Protein 8TN3 (pdb70)

Secondary structure (DSSP, 8-state):
--S--TT-SBTTBS--PPTT-EE-SS-PPPGGGS-HHHHHHHHHHHHHHHGGGGTSPB-TT--HHHHHHHHHHHHHHHTS---GGGEEEES-HHHHHHHHHHHS--TT-EEEEESB--HHHHHHHHHTT-EEEEE-EETTEE-HHHHHHHHHHHHHHT--EEEEEE--SS-TTT-----HHHHHHHHHHHHHHT-EEEEE-TTTT-BSSTT--PPPPHHHHTTTTTEEEEEESTTTT-GGG--EEEE--HHHHHHHHTSHHHHHH-STTHHHHHHHHHHHHTTHHHHHHHHHHHHHHHHHHHHHHHTHHHHTTT-EEPPPSBSSEEEEEEESS--HHHHHHHHHHHTEE-EEGGGTB--SSEEEEEE-SSS-HHHHHHHHHHHHHHH-/-----TT-SBTTBS--PPTT-EE-SS-PPPGGGS-HHHHHHHHHHHHHHHGGGGTSPB-TT--HHHHHHHHHHHHHHHTS---GGGEEEES-HHHHHHHHHHHS--TT-EEEEESB--HHHHHHHHHTT-EEEEE-EETTEE-HHHHHHHHHHHHHTT--EEEEEE--SS-TTT-----HHHHHHHHHHHHHHT-EEEEE-TTTT-B-STT--PPPPHHHHTTTTTEEEEEESTTTT-GGG--EEEE--HHHHHHHHTSHHHHHH-STTHHHHHHHHHHHHHTHHHHHHHHHHHHHHHHHHHHHHHHHHHS-TT-EE---SBSSEEEEE--TT--HHHHHHHHHHTTEE-EEGGGTB--SS-EEEEE-SSS-HHHHHHHHHHHHHHH-

Organism: Streptomyces hygroscopicus (NCBI:txid1912)

Foldseek 3Di:
DVLDCPVVDPPRDDDDDPPLFAEQADLAFASVLFPVVLLVVLLVVLCVVCPVQLVDFAALQAHQLLLQLVQVVLCVQAVFHGHSLQKGKFLFVLVVLLCLLPPLHAAQAEEEEAQFADLVSVVSNVVRNYHYDHFYADLQGGDLVRVLVVLVVCVVVVRHHSAYEDAQALTVFALGHHAPVRLVSNLVSCVVSVHAYEYEHAWQLWQLPVVDHGHRDSCRVNVLRRYKYWYGCCSQNRVVLSITMIGHPSVVSVVSSPPPVSVVRPRNRRNSSSSVSVCSVVCVSVVSSVVLSNQQNLLLCLLVVLLVVVCVVQWDWDRHRTGWKTKIARAPPDDQVLLCVLLVVLSYDWAWSVSGRDDRHTMTIGTSRHDGSVSSSSSSVSSVVSVD/DVLDCPPVDPPPDDDDDDPLFAEQADLAFASVLFPPVLLVVLLVVLCVVCPVVLVDFAALQAHQLLLQLVQVVLCVQQVFHGHSLQKGKFLAVLVVLLLCLPPLHAAQAEEEEAQFADLVSVVSNVVRNYHYDHFYADLQGGDLVRVLVVLVVCVVVVHHHSAYEEAQALTVFALGHHAPVRLVSNLVSCVVSVHAYEYEHAWQLWQLPPPDHGHRDSCRVNVLRRYKYWYACCSQNRSVLSMTMIGHPSVVSVVSSVPPVSVVRNRNRRNSSSSVSVCSVVVVSVVSSVVLSNQQNLLLCLLCVLLVVQPDPQWDWDRRRTGWKTKIANADPDAQVLLCVLLVVLSYDWAWSVSGRDDRGTMTITTSRHDGSVSSSSSSVSSSVSVD

Solvent-accessible surface area: 26898 Å² total; per-residue (Å²): 122,24,27,23,76,174,48,33,96,97,13,0,3,37,74,59,18,91,109,71,48,24,12,1,3,21,10,24,5,17,16,67,23,3,18,0,128,53,0,65,30,2,1,54,86,1,0,37,77,12,0,0,0,0,0,3,25,1,41,26,13,0,0,50,21,0,26,61,88,2,1,62,59,7,27,85,65,12,64,67,116,16,67,39,47,19,0,1,1,2,3,0,14,10,10,0,0,8,2,0,1,30,42,43,12,44,75,24,23,13,0,2,2,2,48,14,3,42,18,44,0,12,90,0,0,129,63,12,64,7,154,45,89,82,4,37,27,63,39,28,0,0,55,18,105,8,0,32,135,6,8,75,68,7,77,200,80,67,40,133,20,7,0,0,2,1,9,0,2,3,1,7,0,21,4,23,23,0,61,77,70,33,1,113,85,0,21,107,11,3,72,154,58,90,8,6,2,0,0,6,3,20,17,25,33,0,10,3,62,116,128,50,100,24,36,32,2,0,0,9,24,11,39,11,164,109,3,0,12,0,2,8,0,5,19,2,0,1,3,1,0,8,1,0,15,0,0,0,47,159,105,17,2,33,127,8,14,78,17,0,3,0,29,6,2,0,0,8,1,0,1,0,0,0,0,0,1,6,9,17,56,64,23,14,1,56,145,26,1,86,51,2,59,62,64,0,97,48,19,21,66,14,0,29,46,38,0,150,61,18,43,96,103,53,15,92,26,150,72,4,74,1,1,1,6,0,14,3,39,19,26,151,72,38,74,40,137,113,18,30,61,0,3,73,162,10,20,6,61,12,0,14,0,70,115,1,17,78,38,180,36,7,1,4,9,0,0,0,0,28,14,47,40,71,72,0,82,66,0,0,147,74,0,18,95,19,38,116,127,27,15,25,77,170,45,34,97,100,12,0,3,37,77,57,16,92,110,70,50,25,12,0,3,22,8,22,5,18,16,67,24,3,16,0,138,54,0,62,31,2,1,58,79,2,1,38,85,22,0,0,0,0,0,3,25,1,42,28,14,0,0,49,22,0,25,62,95,2,1,62,65,7,25,84,68,12,62,66,115,16,68,37,46,20,0,2,1,1,4,0,14,9,13,0,0,7,1,0,1,30,40,29,12,46,72,24,20,10,0,2,3,2,33,13,2,39,20,44,0,13,88,0,0,125,66,12,65,8,157,46,84,79,4,40,28,61,40,28,0,0,55,18,104,9,0,34,137,6,10,76,86,6,74,225,79,70,37,138,18,10,0,0,2,1,11,0,4,5,0,7,0,23,4,24,21,0,59,76,71,34,0,116,85,0,21,102,12,4,72,158,62,91,9,7,1,0,0,8,4,21,20,26,33,0,14,3,54,89,160,121,101,26,36,32,2,0,0,9,24,12,38,12,164,111,2,0,13,0,2,8,1,7,18,3,0,1,4,0,0,8,1,0,16,0,0,0,50,157,120,18,2,33,132,6,14,78,20,0,3,0,28,5,2,0,0,7,1,0,1,0,0,0,0,0,3,7,9,14,54,62,21,16,1,58,151,26,1,89,53,1,59,62,66,0,107,47,18,24,63,13,0,8,39,13,0,146,88,63,31,107,148,37,29,94,30,146,55,4,59,1,1,1,7,0,16,2,74,10,12,143,72,38,69,40,138,114,17,31,62,0,3,73,162,11,22,6,59,14,0,14,0,71,116,0,16,76,32,122,44,6,2,4,9,0,0,0,0,27,13,46,42,73,63,0,70,63,0,0,112,91,0,23,97,18,52,121

Nearest PDB structures (foldseek):
  8tn2-assembly1_A  TM=1.000E+00  e=2.455E-76  Streptomyces hygroscopicus
  2zc0-assembly1_A  TM=8.767E-01  e=8.017E-29  Thermococcus litoralis
  4je5-assembly2_D  TM=8.764E-01  e=9.477E-23  Saccharomyces cerevisiae S288C
  4je5-assembly2_C  TM=8.630E-01  e=1.928E-22  Saccharomyces cerevisiae S288C
  4je5-assembly1_A  TM=8.689E-01  e=8.425E-22  Saccharomyces cerevisiae S288C

InterPro domains:
  IPR004839 Aminotransferase, class I/classII, large domain [PF00155] (68-398)
  IPR015421 Pyridoxal phosphate-dependent transferase, major domain [G3DSA:3.40.640.10] (71-299)
  IPR015422 Pyridoxal phosphate-dependent transferase, small domain [G3DSA:3.90.1150.10] (32-399)
  IPR015424 Pyridoxal phosphate-dependent transferase [SSF53383] (27-402)
  IPR031021 Enduracididine biosynthesis enzyme MppQ [TIGR04461] (23-413)

Structure (mmCIF, N/CA/C/O backbone):
data_8TN3
#
_entry.id   8TN3
#
_cell.length_a   47.766
_cell.length_b   94.071
_cell.length_c   84.287
_cell.angle_alpha   90.00
_cell.angle_beta   95.113
_cell.angle_gamma   90.00
#
_symmetry.space_group_name_H-M   'P 1 21 1'
#
loop_
_entity.id
_entity.type
_entity.pdbx_description
1 polymer 'PLP-dependent aminotransferase MppQ'
2 non-polymer "4'-DEOXY-4'-AMINOPYRIDOXAL-5'-PHOSPHATE"
3 water water
#
loop_
_atom_site.group_PDB
_atom_site.id
_atom_site.type_symbol
_atom_site.label_atom_id
_atom_site.label_alt_id
_atom_site.label_comp_id
_atom_site.label_asym_id
_atom_site.label_entity_id
_atom_site.label_seq_id
_atom_site.pdbx_PDB_ins_code
_atom_site.Cartn_x
_atom_site.Cartn_y
_atom_site.Cartn_z
_atom_site.occupancy
_atom_site.B_iso_or_equiv
_atom_site.auth_seq_id
_atom_site.auth_comp_id
_atom_site.auth_asym_id
_atom_site.auth_atom_id
_atom_site.pdbx_PDB_model_num
ATOM 1 N N . SER A 1 16 ? 17.296 21.962 44.313 1.00 51.70 16 SER A N 1
ATOM 2 C CA . SER A 1 16 ? 18.595 22.070 44.975 1.00 38.95 16 SER A CA 1
ATOM 3 C C . SER A 1 16 ? 18.734 20.953 45.993 1.00 32.66 16 SER A C 1
ATOM 4 O O . SER A 1 16 ? 19.857 20.626 46.433 1.00 34.58 16 SER A O 1
ATOM 11 N N . LEU A 1 17 ? 17.611 20.339 46.375 1.00 28.58 17 LEU A N 1
ATOM 12 C CA . LEU A 1 17 ? 17.723 19.288 47.366 1.00 18.43 17 LEU A CA 1
ATOM 13 C C . LEU A 1 17 ? 18.018 17.928 46.764 1.00 14.24 17 LEU A C 1
ATOM 14 O O . LEU A 1 17 ? 18.331 17.017 47.527 1.00 17.92 17 LEU A O 1
ATOM 30 N N . SER A 1 18 ? 17.968 17.769 45.440 1.00 12.31 18 SER A N 1
ATOM 31 C CA . SER A 1 18 ? 18.285 16.468 44.842 1.00 11.93 18 SER A CA 1
ATOM 32 C C . SER A 1 18 ? 19.757 16.382 44.457 1.00 12.20 18 SER A C 1
ATOM 33 O O . SER A 1 18 ? 20.119 15.947 43.365 1.00 13.98 18 SER A O 1
ATOM 41 N N . HIS A 1 19 ? 20.609 16.825 45.373 1.00 12.70 19 HIS A N 1
ATOM 42 C CA . HIS A 1 19 ? 22.041 16.846 45.140 1.00 12.79 19 HIS A CA 1
ATOM 43 C C . HIS A 1 19 ? 22.641 15.464 45.379 1.00 12.43 19 HIS A C 1
ATOM 44 O O . HIS A 1 19 ? 22.005 14.574 45.960 1.00 12.54 19 HIS A O 1
ATOM 57 N N . THR A 1 20 ? 23.890 15.301 44.917 1.00 14.30 20 THR A N 1
ATOM 58 C CA . THR A 1 20 ? 24.592 14.022 44.981 1.00 13.07 20 THR A CA 1
ATOM 59 C C . THR A 1 20 ? 25.792 14.058 45.908 1.00 15.33 20 THR A C 1
ATOM 60 O O . THR A 1 20 ? 26.673 13.206 45.785 1.00 13.03 20 THR A O 1
ATOM 71 N N . ARG A 1 21 ? 25.848 15.013 46.836 1.00 13.04 21 ARG A N 1
ATOM 72 C CA . ARG A 1 21 ? 27.019 15.110 47.698 1.00 14.59 21 ARG A CA 1
ATOM 73 C C . ARG A 1 21 ? 27.149 13.930 48.657 1.00 13.02 21 ARG A C 1
ATOM 74 O O . ARG A 1 21 ? 28.240 13.747 49.226 1.00 15.91 21 ARG A O 1
ATOM 95 N N . GLN A 1 22 ? 26.089 13.134 48.844 1.00 12.48 22 GLN A N 1
ATOM 96 C CA . GLN A 1 22 ? 26.164 11.935 49.683 1.00 12.59 22 GLN A CA 1
ATOM 97 C C . GLN A 1 22 ? 25.867 10.683 48.877 1.00 11.82 22 GLN A C 1
ATOM 98 O O . GLN A 1 22 ? 25.591 9.612 49.457 1.00 11.51 22 GLN A O 1
ATOM 112 N N . TRP A 1 23 ? 25.940 10.789 47.543 1.00 11.89 23 TRP A N 1
ATOM 113 C CA . TRP A 1 23 ? 25.673 9.665 46.656 1.00 11.59 23 TRP A CA 1
ATOM 114 C C . TRP A 1 23 ? 26.976 8.897 46.527 1.00 11.83 23 TRP A C 1
ATOM 115 O O . TRP A 1 23 ? 27.724 9.036 45.552 1.00 13.93 23 TRP A O 1
ATOM 136 N N . ARG A 1 24 ? 27.272 8.123 47.563 1.00 11.75 24 ARG A N 1
ATOM 137 C CA . ARG A 1 24 ? 28.594 7.549 47.742 1.00 12.14 24 ARG A CA 1
ATOM 138 C C . ARG A 1 24 ? 28.477 6.153 48.320 1.00 12.37 24 ARG A C 1
ATOM 139 O O . ARG A 1 24 ? 27.486 5.817 48.972 1.00 11.46 24 ARG A O 1
ATOM 160 N N . PRO A 1 25 ? 29.498 5.335 48.147 1.00 13.63 25 PRO A N 1
ATOM 161 C CA . PRO A 1 25 ? 29.482 4.006 48.762 1.00 13.26 25 PRO A CA 1
ATOM 162 C C . PRO A 1 25 ? 29.326 4.101 50.270 1.00 13.46 25 PRO A C 1
ATOM 163 O O . PRO A 1 25 ? 29.877 4.990 50.936 1.00 16.78 25 PRO A O 1
ATOM 174 N N . GLY A 1 26 ? 28.578 3.159 50.810 1.00 13.41 26 GLY A N 1
ATOM 175 C CA . GLY A 1 26 ? 28.258 3.165 52.202 1.00 13.72 26 GLY A CA 1
ATOM 176 C C . GLY A 1 26 ? 27.015 3.946 52.545 1.00 14.12 26 GLY A C 1
ATOM 177 O O . GLY A 1 26 ? 26.459 3.764 53.630 1.00 14.02 26 GLY A O 1
ATOM 181 N N . VAL A 1 27 ? 26.534 4.785 51.635 1.00 11.11 27 VAL A N 1
ATOM 182 C CA . VAL A 1 27 ? 25.249 5.460 51.806 1.00 10.81 27 VAL A CA 1
ATOM 183 C C . VAL A 1 27 ? 24.214 4.888 50.860 1.00 10.43 27 VAL A C 1
ATOM 184 O O . VAL A 1 27 ? 23.191 4.378 51.300 1.00 10.13 27 VAL A O 1
ATOM 197 N N . VAL A 1 28 ? 24.466 4.962 49.552 1.00 10.47 28 VAL A N 1
ATOM 198 C CA . VAL A 1 28 ? 23.586 4.348 48.577 1.00 10.15 28 VAL A CA 1
ATOM 199 C C . VAL A 1 28 ? 24.057 2.933 48.263 1.00 10.13 28 VAL A C 1
ATOM 200 O O . VAL A 1 28 ? 25.147 2.504 48.661 1.00 11.84 28 VAL A O 1
ATOM 213 N N . GLN A 1 29 ? 23.213 2.196 47.567 1.00 9.85 29 GLN A N 1
ATOM 214 C CA . GLN A 1 29 ? 23.438 0.768 47.399 1.00 10.90 29 GLN A CA 1
ATOM 215 C C . GLN A 1 29 ? 24.709 0.463 46.616 1.00 16.08 29 GLN A C 1
ATOM 216 O O . GLN A 1 29 ? 25.486 -0.437 46.991 1.00 13.93 29 GLN A O 1
ATOM 230 N N . GLU A 1 30 ? 24.937 1.193 45.526 1.00 10.90 30 GLU A N 1
ATOM 231 C CA . GLU A 1 30 ? 26.054 0.935 44.636 1.00 10.90 30 GLU A CA 1
ATOM 232 C C . GLU A 1 30 ? 26.327 2.180 43.818 1.00 14.23 30 GLU A C 1
ATOM 233 O O . GLU A 1 30 ? 25.399 2.876 43.418 1.00 16.37 30 GLU A O 1
ATOM 245 N N . VAL A 1 31 ? 27.596 2.442 43.582 1.00 12.42 31 VAL A N 1
ATOM 246 C CA . VAL A 1 31 ? 28.042 3.506 42.695 1.00 12.85 31 VAL A CA 1
ATOM 247 C C . VAL A 1 31 ? 29.065 2.927 41.721 1.00 15.18 31 VAL A C 1
ATOM 248 O O . VAL A 1 31 ? 30.031 2.283 42.140 1.00 16.25 31 VAL A O 1
ATOM 261 N N . ALA A 1 32 ? 28.855 3.151 40.420 1.00 14.23 32 ALA A N 1
ATOM 262 C CA . ALA A 1 32 ? 29.778 2.603 39.418 1.00 14.78 32 ALA A CA 1
ATOM 263 C C . ALA A 1 32 ? 31.194 3.155 39.578 1.00 20.82 32 ALA A C 1
ATOM 264 O O . ALA A 1 32 ? 31.389 4.219 40.164 1.00 19.10 32 ALA A O 1
ATOM 271 N N . PRO A 1 33 ? 32.196 2.462 39.020 1.00 17.84 33 PRO A N 1
ATOM 272 C CA . PRO A 1 33 ? 33.566 2.981 39.066 1.00 17.93 33 PRO A CA 1
ATOM 273 C C . PRO A 1 33 ? 33.645 4.346 38.402 1.00 18.20 33 PRO A C 1
ATOM 274 O O . PRO A 1 33 ? 32.879 4.664 37.478 1.00 22.03 33 PRO A O 1
ATOM 285 N N . ALA A 1 34 ? 34.585 5.148 38.869 1.00 19.88 34 ALA A N 1
ATOM 286 C CA . ALA A 1 34 ? 34.715 6.502 38.353 1.00 23.38 34 ALA A CA 1
ATOM 287 C C . ALA A 1 34 ? 34.980 6.465 36.857 1.00 34.63 34 ALA A C 1
ATOM 288 O O . ALA A 1 34 ? 35.745 5.623 36.361 1.00 23.35 34 ALA A O 1
ATOM 295 N N . GLY A 1 35 ? 34.345 7.398 36.138 1.00 23.62 35 GLY A N 1
ATOM 296 C CA . GLY A 1 35 ? 34.496 7.496 34.697 1.00 20.61 35 GLY A CA 1
ATOM 297 C C . GLY A 1 35 ? 33.587 6.607 33.860 1.00 31.71 35 GLY A C 1
ATOM 298 O O . GLY A 1 35 ? 33.670 6.649 32.624 1.00 32.65 35 GLY A O 1
ATOM 302 N N . VAL A 1 36 ? 32.761 5.779 34.473 1.00 22.70 36 VAL A N 1
ATOM 303 C CA . VAL A 1 36 ? 31.845 4.911 33.738 1.00 20.13 36 VAL A CA 1
ATOM 304 C C . VAL A 1 36 ? 30.503 5.620 33.573 1.00 22.91 36 VAL A C 1
ATOM 305 O O . VAL A 1 36 ? 29.910 6.059 34.569 1.00 26.29 36 VAL A O 1
ATOM 318 N N . LEU A 1 37 ? 30.004 5.720 32.321 1.00 17.08 37 LEU A N 1
ATOM 319 C CA . LEU A 1 37 ? 28.627 6.150 32.076 1.00 16.30 37 LEU A CA 1
ATOM 320 C C . LEU A 1 37 ? 27.716 4.972 32.379 1.00 12.93 37 LEU A C 1
ATOM 321 O O . LEU A 1 37 ? 27.797 3.945 31.700 1.00 14.49 37 LEU A O 1
ATOM 337 N N . ASP A 1 38 ? 26.842 5.116 33.369 1.00 14.28 38 ASP A N 1
ATOM 338 C CA . ASP A 1 38 ? 26.183 3.969 33.979 1.00 11.97 38 ASP A CA 1
ATOM 339 C C . ASP A 1 38 ? 24.769 3.809 33.446 1.00 12.04 38 ASP A C 1
ATOM 340 O O . ASP A 1 38 ? 23.826 4.412 33.966 1.00 13.48 38 ASP A O 1
ATOM 349 N N . LEU A 1 39 ? 24.629 2.924 32.459 1.00 11.60 39 LEU A N 1
ATOM 350 C CA . LEU A 1 39 ? 23.337 2.494 31.957 1.00 11.26 39 LEU A CA 1
ATOM 351 C C . LEU A 1 39 ? 22.946 1.114 32.487 1.00 12.54 39 LEU A C 1
ATOM 352 O O . LEU A 1 39 ? 22.102 0.432 31.888 1.00 11.75 39 LEU A O 1
ATOM 368 N N . GLY A 1 40 ? 23.517 0.698 33.617 1.00 11.82 40 GLY A N 1
ATOM 369 C CA . GLY A 1 40 ? 23.236 -0.597 34.182 1.00 10.70 40 GLY A CA 1
ATOM 370 C C . GLY A 1 40 ? 21.958 -0.671 34.989 1.00 10.41 40 GLY A C 1
ATOM 371 O O . GLY A 1 40 ? 20.931 -1.197 34.541 1.00 13.50 40 GLY A O 1
ATOM 375 N N . PRO A 1 41 ? 21.999 -0.156 36.212 1.00 11.48 41 PRO A N 1
ATOM 376 C CA . PRO A 1 41 ? 20.861 -0.303 37.115 1.00 12.96 41 PRO A CA 1
ATOM 377 C C . PRO A 1 41 ? 19.687 0.572 36.717 1.00 11.57 41 PRO A C 1
ATOM 378 O O . PRO A 1 41 ? 19.839 1.704 36.241 1.00 13.91 41 PRO A O 1
ATOM 389 N N . GLY A 1 42 ? 18.497 0.042 36.995 1.00 12.52 42 GLY A N 1
ATOM 390 C CA . GLY A 1 42 ? 17.274 0.803 36.819 1.00 14.71 42 GLY A CA 1
ATOM 391 C C . GLY A 1 42 ? 17.059 1.782 37.962 1.00 11.33 42 GLY A C 1
ATOM 392 O O . GLY A 1 42 ? 16.037 1.730 38.642 1.00 13.73 42 GLY A O 1
ATOM 396 N N . TYR A 1 43 ? 18.049 2.623 38.224 1.00 11.92 43 TYR A N 1
ATOM 397 C CA . TYR A 1 43 ? 17.959 3.641 39.261 1.00 14.25 43 TYR A CA 1
ATOM 398 C C . TYR A 1 43 ? 17.387 4.916 38.655 1.00 14.12 43 TYR A C 1
ATOM 399 O O . TYR A 1 43 ? 17.555 5.182 37.458 1.00 11.87 43 TYR A O 1
ATOM 417 N N . ILE A 1 44 ? 16.755 5.717 39.495 1.00 13.56 44 ILE A N 1
ATOM 418 C CA . ILE A 1 44 ? 16.257 7.022 39.072 1.00 14.12 44 ILE A CA 1
ATOM 419 C C . ILE A 1 44 ? 17.388 8.031 39.160 1.00 12.09 44 ILE A C 1
ATOM 420 O O . ILE A 1 44 ? 18.067 8.125 40.194 1.00 11.58 44 ILE A O 1
ATOM 436 N N . GLU A 1 45 ? 17.577 8.793 38.085 1.00 10.40 45 GLU A N 1
ATOM 437 C CA . GLU A 1 45 ? 18.585 9.839 38.033 1.00 10.82 45 GLU A CA 1
ATOM 438 C C . GLU A 1 45 ? 18.476 10.719 39.281 1.00 10.73 45 GLU A C 1
ATOM 439 O O . GLU A 1 45 ? 17.369 11.152 39.631 1.00 10.96 45 GLU A O 1
ATOM 451 N N . PRO A 1 46 ? 19.561 10.947 40.011 1.00 10.91 46 PRO A N 1
ATOM 452 C CA . PRO A 1 46 ? 19.387 11.637 41.307 1.00 12.00 46 PRO A CA 1
ATOM 453 C C . PRO A 1 46 ? 18.666 12.967 41.194 1.00 13.08 46 PRO A C 1
ATOM 454 O O . PRO A 1 46 ? 17.811 13.270 42.037 1.00 12.18 46 PRO A O 1
ATOM 465 N N . ALA A 1 47 ? 18.956 13.758 40.156 1.00 12.41 47 ALA A N 1
ATOM 466 C CA . ALA A 1 47 ? 18.284 15.036 39.968 1.00 15.02 47 ALA A CA 1
ATOM 467 C C . ALA A 1 47 ? 16.765 14.896 39.837 1.00 13.83 47 ALA A C 1
ATOM 468 O O . ALA A 1 47 ? 16.041 15.860 40.128 1.00 17.01 47 ALA A O 1
ATOM 475 N N . LEU A 1 48 ? 16.275 13.735 39.434 1.00 11.73 48 LEU A N 1
ATOM 476 C CA . LEU A 1 48 ? 14.846 13.514 39.266 1.00 12.95 48 LEU A CA 1
ATOM 477 C C . LEU A 1 48 ? 14.178 12.971 40.520 1.00 13.03 48 LEU A C 1
ATOM 478 O O . LEU A 1 48 ? 12.947 12.844 40.542 1.00 14.93 48 LEU A O 1
ATOM 494 N N . LEU A 1 49 ? 14.943 12.605 41.541 1.00 10.47 49 LEU A N 1
ATOM 495 C CA . LEU A 1 49 ? 14.320 12.084 42.750 1.00 11.87 49 LEU A CA 1
ATOM 496 C C . LEU A 1 49 ? 13.650 13.240 43.481 1.00 13.00 49 LEU A C 1
ATOM 497 O O . LEU A 1 49 ? 14.243 14.322 43.607 1.00 11.73 49 LEU A O 1
ATOM 513 N N . PRO A 1 50 ? 12.432 13.075 43.939 1.00 10.17 50 PRO A N 1
ATOM 514 C CA . PRO A 1 50 ? 11.657 14.255 44.404 1.00 13.34 50 PRO A CA 1
ATOM 515 C C . PRO A 1 50 ? 11.894 14.549 45.884 1.00 11.52 50 PRO A C 1
ATOM 516 O O . PRO A 1 50 ? 11.004 14.438 46.745 1.00 11.04 50 PRO A O 1
ATOM 527 N N . VAL A 1 51 ? 13.132 14.953 46.196 1.00 11.25 51 VAL A N 1
ATOM 528 C CA . VAL A 1 51 ? 13.532 15.139 47.591 1.00 10.69 51 VAL A CA 1
ATOM 529 C C . VAL A 1 51 ? 12.709 16.242 48.241 1.00 10.96 51 VAL A C 1
ATOM 530 O O . VAL A 1 51 ? 12.198 16.078 49.354 1.00 13.89 51 VAL A O 1
ATOM 543 N N . ARG A 1 52 ? 12.598 17.394 47.569 1.00 13.02 52 ARG A N 1
ATOM 544 C CA . ARG A 1 52 ? 11.853 18.512 48.138 1.00 13.86 52 ARG A CA 1
ATOM 545 C C . ARG A 1 52 ? 10.409 18.109 48.390 1.00 14.29 52 ARG A C 1
ATOM 546 O O . ARG A 1 52 ? 9.844 18.425 49.441 1.00 14.54 52 ARG A O 1
ATOM 567 N N . LEU A 1 53 ? 9.823 17.355 47.466 1.00 11.73 53 LEU A N 1
ATOM 568 C CA . LEU A 1 53 ? 8.441 16.916 47.626 1.00 12.11 53 LEU A CA 1
ATOM 569 C C . LEU A 1 53 ? 8.269 16.033 48.861 1.00 12.55 53 LEU A C 1
ATOM 570 O O . LEU A 1 53 ? 7.322 16.207 49.643 1.00 12.58 53 LEU A O 1
ATOM 586 N N . LEU A 1 54 ? 9.165 15.063 49.049 1.00 10.80 54 LEU A N 1
ATOM 587 C CA . LEU A 1 54 ? 9.088 14.212 50.230 1.00 10.08 54 LEU A CA 1
ATOM 588 C C . LEU A 1 54 ? 9.394 14.979 51.508 1.00 11.09 54 LEU A C 1
ATOM 589 O O . LEU A 1 54 ? 8.810 14.685 52.547 1.00 11.96 54 LEU A O 1
ATOM 605 N N A ARG A 1 55 ? 10.311 15.952 51.469 0.59 10.68 55 ARG A N 1
ATOM 606 N N B ARG A 1 55 ? 10.290 15.964 51.451 0.41 10.68 55 ARG A N 1
ATOM 607 C CA A ARG A 1 55 ? 10.529 16.742 52.675 0.59 12.63 55 ARG A CA 1
ATOM 608 C CA B ARG A 1 55 ? 10.557 16.760 52.640 0.41 12.54 55 ARG A CA 1
ATOM 609 C C A ARG A 1 55 ? 9.220 17.366 53.131 0.59 13.50 55 ARG A C 1
ATOM 610 C C B ARG A 1 55 ? 9.287 17.448 53.126 0.41 13.21 55 ARG A C 1
ATOM 611 O O A ARG A 1 55 ? 8.827 17.243 54.300 0.59 13.52 55 ARG A O 1
ATOM 612 O O B ARG A 1 55 ? 8.989 17.451 54.326 0.41 15.30 55 ARG A O 1
ATOM 653 N N . GLY A 1 56 ? 8.499 17.986 52.196 1.00 13.05 56 GLY A N 1
ATOM 654 C CA . GLY A 1 56 ? 7.226 18.578 52.553 1.00 14.08 56 GLY A CA 1
ATOM 655 C C . GLY A 1 56 ? 6.238 17.554 53.044 1.00 12.79 56 GLY A C 1
ATOM 656 O O . GLY A 1 56 ? 5.450 17.839 53.953 1.00 14.06 56 GLY A O 1
ATOM 661 N N . ALA A 1 57 ? 6.292 16.347 52.473 1.00 12.07 57 ALA A N 1
ATOM 662 C CA . ALA A 1 57 ? 5.361 15.282 52.836 1.00 10.48 57 ALA A CA 1
ATOM 663 C C . ALA A 1 57 ? 5.561 14.826 54.276 1.00 10.39 57 ALA A C 1
ATOM 664 O O . ALA A 1 57 ? 4.581 14.656 55.019 1.00 11.26 57 ALA A O 1
ATOM 671 N N . TYR A 1 58 ? 6.815 14.642 54.707 1.00 10.90 58 TYR A N 1
ATOM 672 C CA . TYR A 1 58 ? 7.075 14.303 56.098 1.00 11.51 58 TYR A CA 1
ATOM 673 C C . TYR A 1 58 ? 6.649 15.432 57.029 1.00 13.18 58 TYR A C 1
ATOM 674 O O . TYR A 1 58 ? 6.039 15.187 58.070 1.00 12.94 58 TYR A O 1
ATOM 692 N N . GLU A 1 59 ? 6.954 16.676 56.667 1.00 11.82 59 GLU A N 1
ATOM 693 C CA . GLU A 1 59 ? 6.513 17.809 57.475 1.00 12.13 59 GLU A CA 1
ATOM 694 C C . GLU A 1 59 ? 4.997 17.791 57.636 1.00 13.49 59 GLU A C 1
ATOM 695 O O . GLU A 1 59 ? 4.466 17.974 58.739 1.00 15.34 59 GLU A O 1
ATOM 707 N N A GLN A 1 60 ? 4.273 17.592 56.545 0.43 12.62 60 GLN A N 1
ATOM 708 N N B GLN A 1 60 ? 4.281 17.559 56.529 0.57 12.51 60 GLN A N 1
ATOM 709 C CA A GLN A 1 60 ? 2.829 17.659 56.666 0.43 14.67 60 GLN A CA 1
ATOM 710 C CA B GLN A 1 60 ? 2.824 17.623 56.532 0.57 14.08 60 GLN A CA 1
ATOM 711 C C A GLN A 1 60 ? 2.292 16.469 57.444 0.43 14.95 60 GLN A C 1
ATOM 712 C C B GLN A 1 60 ? 2.218 16.465 57.310 0.57 14.85 60 GLN A C 1
ATOM 713 O O A GLN A 1 60 ? 1.437 16.633 58.324 0.43 15.70 60 GLN A O 1
ATOM 714 O O B GLN A 1 60 ? 1.248 16.651 58.058 0.57 15.99 60 GLN A O 1
ATOM 741 N N . ALA A 1 61 ? 2.752 15.257 57.112 1.00 13.82 61 ALA A N 1
ATOM 742 C CA . ALA A 1 61 ? 2.214 14.079 57.787 1.00 10.73 61 ALA A CA 1
ATOM 743 C C . ALA A 1 61 ? 2.429 14.160 59.294 1.00 11.38 61 ALA A C 1
ATOM 744 O O . ALA A 1 61 ? 1.567 13.734 60.073 1.00 15.13 61 ALA A O 1
ATOM 752 N N . LEU A 1 62 ? 3.588 14.639 59.735 1.00 12.37 62 LEU A N 1
ATOM 753 C CA . LEU A 1 62 ? 3.836 14.672 61.165 1.00 13.67 62 LEU A CA 1
ATOM 754 C C . LEU A 1 62 ? 2.978 15.752 61.818 1.00 16.66 62 LEU A C 1
ATOM 755 O O . LEU A 1 62 ? 2.450 15.544 62.907 1.00 18.16 62 LEU A O 1
ATOM 771 N N . ALA A 1 63 ? 2.738 16.860 61.128 1.00 16.38 63 ALA A N 1
ATOM 772 C CA . ALA A 1 63 ? 1.819 17.865 61.671 1.00 21.79 63 ALA A CA 1
ATOM 773 C C . ALA A 1 63 ? 0.368 17.375 61.658 1.00 18.55 63 ALA A C 1
ATOM 774 O O . ALA A 1 63 ? -0.365 17.572 62.636 1.00 20.52 63 ALA A O 1
ATOM 781 N N . GLU A 1 64 ? -0.060 16.742 60.568 1.00 14.43 64 GLU A N 1
ATOM 782 C CA . GLU A 1 64 ? -1.452 16.320 60.418 1.00 16.65 64 GLU A CA 1
ATOM 783 C C . GLU A 1 64 ? -1.780 15.130 61.315 1.00 16.20 64 GLU A C 1
ATOM 784 O O . GLU A 1 64 ? -2.826 15.109 61.975 1.00 16.77 64 GLU A O 1
ATOM 796 N N . TYR A 1 65 ? -0.905 14.121 61.340 1.00 13.22 65 TYR A N 1
ATOM 797 C CA . TYR A 1 65 ? -1.163 12.906 62.102 1.00 11.31 65 TYR A CA 1
ATOM 798 C C . TYR A 1 65 ? -0.606 12.965 63.526 1.00 11.49 65 TYR A C 1
ATOM 799 O O . TYR A 1 65 ? -1.028 12.172 64.377 1.00 12.76 65 TYR A O 1
ATOM 817 N N . GLY A 1 66 ? 0.315 13.881 63.810 1.00 12.57 66 GLY A N 1
ATOM 818 C CA . GLY A 1 66 ? 0.781 14.035 65.181 1.00 15.95 66 GLY A CA 1
ATOM 819 C C . GLY A 1 66 ? 1.366 12.751 65.752 1.00 13.76 66 GLY A C 1
ATOM 820 O O . GLY A 1 66 ? 2.103 12.006 65.088 1.00 12.03 66 GLY A O 1
ATOM 824 N N . ALA A 1 67 ? 1.042 12.486 67.019 1.00 13.85 67 ALA A N 1
ATOM 825 C CA . ALA A 1 67 ? 1.589 11.307 67.681 1.00 13.59 67 ALA A CA 1
ATOM 826 C C . ALA A 1 67 ? 1.238 10.023 66.941 1.00 11.52 67 ALA A C 1
ATOM 827 O O . ALA A 1 67 ? 2.005 9.062 66.983 1.00 12.22 67 ALA A O 1
ATOM 834 N N . ALA A 1 68 ? 0.091 9.983 66.264 1.00 11.36 68 ALA A N 1
ATOM 835 C CA . ALA A 1 68 ? -0.320 8.796 65.527 1.00 11.07 68 ALA A CA 1
ATOM 836 C C . ALA A 1 68 ? 0.651 8.435 64.411 1.00 12.34 68 ALA A C 1
ATOM 837 O O . ALA A 1 68 ? 0.670 7.277 63.975 1.00 14.44 68 ALA A O 1
ATOM 844 N N . ALA A 1 69 ? 1.473 9.378 63.958 1.00 10.63 69 ALA A N 1
ATOM 845 C CA . ALA A 1 69 ? 2.478 9.058 62.959 1.00 12.35 69 ALA A CA 1
ATOM 846 C C . ALA A 1 69 ? 3.657 8.289 63.537 1.00 10.81 69 ALA A C 1
ATOM 847 O O . ALA A 1 69 ? 4.347 7.592 62.780 1.00 10.65 69 ALA A O 1
ATOM 854 N N . LEU A 1 70 ? 3.873 8.363 64.859 1.00 11.72 70 LEU A N 1
ATOM 855 C CA . LEU A 1 70 ? 4.975 7.642 65.500 1.00 11.10 70 LEU A CA 1
ATOM 856 C C . LEU A 1 70 ? 4.540 6.431 66.327 1.00 10.84 70 LEU A C 1
ATOM 857 O O . LEU A 1 70 ? 5.391 5.611 66.680 1.00 12.63 70 LEU A O 1
ATOM 873 N N . GLY A 1 71 ? 3.256 6.253 66.603 1.00 12.13 71 GLY A N 1
ATOM 874 C CA . GLY A 1 71 ? 2.798 5.039 67.243 1.00 10.76 71 GLY A CA 1
ATOM 875 C C . GLY A 1 71 ? 2.783 3.869 66.281 1.00 11.05 71 GLY A C 1
ATOM 876 O O . GLY A 1 71 ? 3.028 4.019 65.089 1.00 10.74 71 GLY A O 1
ATOM 880 N N . TYR A 1 72 ? 2.527 2.669 66.806 1.00 10.69 72 TYR A N 1
ATOM 881 C CA . TYR A 1 72 ? 2.316 1.510 65.934 1.00 10.35 72 TYR A CA 1
ATOM 882 C C . TYR A 1 72 ? 1.181 1.815 64.968 1.00 11.99 72 TYR A C 1
ATOM 883 O O . TYR A 1 72 ? 0.133 2.319 65.387 1.00 11.59 72 TYR A O 1
ATOM 901 N N . GLY A 1 73 ? 1.379 1.498 63.688 1.00 12.11 73 GLY A N 1
ATOM 902 C CA . GLY A 1 73 ? 0.339 1.709 62.701 1.00 10.43 73 GLY A CA 1
ATOM 903 C C . GLY A 1 73 ? -0.637 0.550 62.603 1.00 9.95 73 GLY A C 1
ATOM 904 O O . GLY A 1 73 ? -0.311 -0.602 62.876 1.00 10.50 73 GLY A O 1
ATOM 908 N N . HIS A 1 74 ? -1.853 0.878 62.168 1.00 9.97 74 HIS A N 1
ATOM 909 C CA . HIS A 1 74 ? -2.841 -0.111 61.765 1.00 9.98 74 HIS A CA 1
ATOM 910 C C . HIS A 1 74 ? -2.211 -1.234 60.945 1.00 9.73 74 HIS A C 1
ATOM 911 O O . HIS A 1 74 ? -1.520 -0.982 59.955 1.00 10.32 74 HIS A O 1
ATOM 924 N N . ASP A 1 75 ? -2.422 -2.484 61.385 1.00 10.33 75 ASP A N 1
ATOM 925 C CA . ASP A 1 75 ? -1.623 -3.608 60.882 1.00 11.94 75 ASP A CA 1
ATOM 926 C C . ASP A 1 75 ? -1.568 -3.740 59.355 1.00 10.32 75 ASP A C 1
ATOM 927 O O . ASP A 1 75 ? -0.465 -3.925 58.812 1.00 9.42 75 ASP A O 1
ATOM 936 N N . PRO A 1 76 ? -2.670 -3.697 58.609 1.00 9.42 76 PRO A N 1
ATOM 937 C CA . PRO A 1 76 ? -2.542 -3.801 57.152 1.00 9.77 76 PRO A CA 1
ATOM 938 C C . PRO A 1 76 ? -2.094 -2.518 56.478 1.00 10.09 76 PRO A C 1
ATOM 939 O O . PRO A 1 76 ? -1.884 -2.507 55.253 1.00 13.41 76 PRO A O 1
ATOM 950 N N . GLY A 1 77 ? -1.922 -1.455 57.238 1.00 9.60 77 GLY A N 1
ATOM 951 C CA . GLY A 1 77 ? -1.564 -0.156 56.714 1.00 9.90 77 GLY A CA 1
ATOM 952 C C . GLY A 1 77 ? -2.620 0.883 57.020 1.00 10.88 77 GLY A C 1
ATOM 953 O O . GLY A 1 77 ? -3.805 0.571 57.087 1.00 11.54 77 GLY A O 1
ATOM 957 N N . ALA A 1 78 ? -2.203 2.123 57.260 1.00 10.55 78 ALA A N 1
ATOM 958 C CA . ALA A 1 78 ? -3.164 3.183 57.537 1.00 11.28 78 ALA A CA 1
ATOM 959 C C . ALA A 1 78 ? -4.271 3.237 56.491 1.00 9.42 78 ALA A C 1
ATOM 960 O O . ALA A 1 78 ? -4.014 3.212 55.282 1.00 10.99 78 ALA A O 1
ATOM 967 N N . GLN A 1 79 ? -5.491 3.343 56.988 1.00 9.73 79 GLN A N 1
ATOM 968 C CA . GLN A 1 79 ? -6.661 3.287 56.117 1.00 10.42 79 GLN A CA 1
ATOM 969 C C . GLN A 1 79 ? -6.668 4.370 55.054 1.00 13.07 79 GLN A C 1
ATOM 970 O O . GLN A 1 79 ? -7.111 4.087 53.923 1.00 14.83 79 GLN A O 1
ATOM 984 N N . PRO A 1 80 ? -6.243 5.604 55.323 1.00 13.94 80 PRO A N 1
ATOM 985 C CA . PRO A 1 80 ? -6.267 6.601 54.243 1.00 18.76 80 PRO A CA 1
ATOM 986 C C . PRO A 1 80 ? -5.460 6.175 53.038 1.00 17.45 80 PRO A C 1
ATOM 987 O O . PRO A 1 80 ? -5.887 6.415 51.903 1.00 21.94 80 PRO A O 1
ATOM 998 N N . LEU A 1 81 ? -4.322 5.529 53.251 1.00 16.33 81 LEU A N 1
ATOM 999 C CA . LEU A 1 81 ? -3.520 5.103 52.117 1.00 14.64 81 LEU A CA 1
ATOM 1000 C C . LEU A 1 81 ? -4.146 3.887 51.433 1.00 11.85 81 LEU A C 1
ATOM 1001 O O . LEU A 1 81 ? -4.213 3.856 50.201 1.00 17.77 81 LEU A O 1
ATOM 1017 N N A ARG A 1 82 ? -4.598 2.887 52.217 0.50 13.88 82 ARG A N 1
ATOM 1018 N N C ARG A 1 82 ? -4.688 2.932 52.166 0.50 14.12 82 ARG A N 1
ATOM 1019 C CA A ARG A 1 82 ? -5.331 1.734 51.685 0.50 13.14 82 ARG A CA 1
ATOM 1020 C CA C ARG A 1 82 ? -5.241 1.776 51.474 0.50 18.55 82 ARG A CA 1
ATOM 1021 C C A ARG A 1 82 ? -6.457 2.182 50.750 0.50 12.79 82 ARG A C 1
ATOM 1022 C C C ARG A 1 82 ? -6.584 2.054 50.799 0.50 10.74 82 ARG A C 1
ATOM 1023 O O A ARG A 1 82 ? -6.546 1.745 49.590 0.50 10.74 82 ARG A O 1
ATOM 1024 O O C ARG A 1 82 ? -6.914 1.378 49.810 0.50 12.74 82 ARG A O 1
ATOM 1065 N N . ASP A 1 83 ? -7.340 3.051 51.265 1.00 11.05 83 ASP A N 1
ATOM 1066 C CA . ASP A 1 83 ? -8.516 3.486 50.506 1.00 11.14 83 ASP A CA 1
ATOM 1067 C C . ASP A 1 83 ? -8.088 4.075 49.173 1.00 11.51 83 ASP A C 1
ATOM 1068 O O . ASP A 1 83 ? -8.680 3.772 48.134 1.00 11.47 83 ASP A O 1
ATOM 1078 N N . ARG A 1 84 ? -7.045 4.918 49.181 1.00 12.21 84 ARG A N 1
ATOM 1079 C CA . ARG A 1 84 ? -6.644 5.564 47.937 1.00 13.55 84 ARG A CA 1
ATOM 1080 C C . ARG A 1 84 ? -5.995 4.573 46.980 1.00 12.64 84 ARG A C 1
ATOM 1081 O O . ARG A 1 84 ? -6.219 4.646 45.762 1.00 13.14 84 ARG A O 1
ATOM 1102 N N . LEU A 1 85 ? -5.190 3.645 47.504 1.00 10.07 85 LEU A N 1
ATOM 1103 C CA . LEU A 1 85 ? -4.555 2.668 46.629 1.00 9.51 85 LEU A CA 1
ATOM 1104 C C . LEU A 1 85 ? -5.588 1.759 45.987 1.00 10.24 85 LEU A C 1
ATOM 1105 O O . LEU A 1 85 ? -5.484 1.443 44.789 1.00 10.55 85 LEU A O 1
ATOM 1121 N N . ALA A 1 86 ? -6.611 1.360 46.746 1.00 9.70 86 ALA A N 1
ATOM 1122 C CA . ALA A 1 86 ? -7.668 0.553 46.142 1.00 9.82 86 ALA A CA 1
ATOM 1123 C C . ALA A 1 86 ? -8.371 1.326 45.033 1.00 11.46 86 ALA A C 1
ATOM 1124 O O . ALA A 1 86 ? -8.652 0.772 43.970 1.00 11.57 86 ALA A O 1
ATOM 1131 N N . ALA A 1 87 ? -8.678 2.601 45.271 1.00 11.07 87 ALA A N 1
ATOM 1132 C CA . ALA A 1 87 ? -9.333 3.407 44.246 1.00 10.10 87 ALA A CA 1
ATOM 1133 C C . ALA A 1 87 ? -8.469 3.570 42.998 1.00 11.22 87 ALA A C 1
ATOM 1134 O O . ALA A 1 87 ? -9.000 3.609 41.876 1.00 13.40 87 ALA A O 1
ATOM 1141 N N . ARG A 1 88 ? -7.157 3.731 43.176 1.00 11.80 88 ARG A N 1
ATOM 1142 C CA . ARG A 1 88 ? -6.241 3.840 42.041 1.00 10.91 88 ARG A CA 1
ATOM 1143 C C . ARG A 1 88 ? -6.192 2.561 41.232 1.00 12.91 88 ARG A C 1
ATOM 1144 O O . ARG A 1 88 ? -6.157 2.607 39.998 1.00 12.53 88 ARG A O 1
ATOM 1165 N N . ALA A 1 89 ? -6.151 1.405 41.904 1.00 11.66 89 ALA A N 1
ATOM 1166 C CA . ALA A 1 89 ? -6.192 0.139 41.188 1.00 11.81 89 ALA A CA 1
ATOM 1167 C C . ALA A 1 89 ? -7.478 0.020 40.390 1.00 12.78 89 ALA A C 1
ATOM 1168 O O . ALA A 1 89 ? -7.462 -0.340 39.202 1.00 14.38 89 ALA A O 1
ATOM 1175 N N . ALA A 1 90 ? -8.612 0.313 41.031 1.00 9.96 90 ALA A N 1
ATOM 1176 C CA . ALA A 1 90 ? -9.891 0.242 40.342 1.00 11.77 90 ALA A CA 1
ATOM 1177 C C . ALA A 1 90 ? -9.890 1.137 39.110 1.00 12.11 90 ALA A C 1
ATOM 1178 O O . ALA A 1 90 ? -10.325 0.721 38.029 1.00 14.77 90 ALA A O 1
ATOM 1185 N N . ALA A 1 91 ? -9.390 2.367 39.248 1.00 10.60 91 ALA A N 1
ATOM 1186 C CA . ALA A 1 91 ? -9.403 3.290 38.112 1.00 17.10 91 ALA A CA 1
ATOM 1187 C C . ALA A 1 91 ? -8.543 2.778 36.961 1.00 12.38 91 ALA A C 1
ATOM 1188 O O . ALA A 1 91 ? -8.940 2.852 35.791 1.00 15.12 91 ALA A O 1
ATOM 1195 N N . ALA A 1 92 ? -7.362 2.260 37.277 1.00 13.20 92 ALA A N 1
ATOM 1196 C CA . ALA A 1 92 ? -6.456 1.780 36.240 1.00 14.49 92 ALA A CA 1
ATOM 1197 C C . ALA A 1 92 ? -7.002 0.529 35.559 1.00 14.85 92 ALA A C 1
ATOM 1198 O O . ALA A 1 92 ? -6.878 0.366 34.333 1.00 17.45 92 ALA A O 1
ATOM 1205 N N . ASP A 1 93 ? -7.592 -0.373 36.334 1.00 11.05 93 ASP A N 1
ATOM 1206 C CA . ASP A 1 93 ? -8.091 -1.633 35.796 1.00 11.32 93 ASP A CA 1
ATOM 1207 C C . ASP A 1 93 ? -9.454 -1.493 35.144 1.00 14.97 93 ASP A C 1
ATOM 1208 O O . ASP A 1 93 ? -9.833 -2.366 34.356 1.00 17.99 93 ASP A O 1
ATOM 1217 N N . GLY A 1 94 ? -10.187 -0.432 35.473 1.00 13.93 94 GLY A N 1
ATOM 1218 C CA . GLY A 1 94 ? -11.572 -0.315 35.080 1.00 16.70 94 GLY A CA 1
ATOM 1219 C C . GLY A 1 94 ? -12.450 -1.336 35.756 1.00 17.08 94 GLY A C 1
ATOM 1220 O O . GLY A 1 94 ? -13.579 -1.571 35.309 1.00 18.51 94 GLY A O 1
ATOM 1224 N N . LEU A 1 95 ? -11.960 -1.947 36.839 1.00 15.72 95 LEU A N 1
ATOM 1225 C CA . LEU A 1 95 ? -12.614 -3.033 37.558 1.00 12.81 95 LEU A CA 1
ATOM 1226 C C . LEU A 1 95 ? -12.492 -2.820 39.063 1.00 16.35 95 LEU A C 1
ATOM 1227 O O . LEU A 1 95 ? -11.505 -2.235 39.521 1.00 18.56 95 LEU A O 1
ATOM 1243 N N . PRO A 1 96 ? -13.431 -3.331 39.867 1.00 13.61 96 PRO A N 1
ATOM 1244 C CA . PRO A 1 96 ? -13.445 -2.958 41.288 1.00 13.96 96 PRO A CA 1
ATOM 1245 C C . PRO A 1 96 ? -12.260 -3.461 42.097 1.00 12.94 96 PRO A C 1
ATOM 1246 O O . PRO A 1 96 ? -11.695 -4.527 41.855 1.00 15.51 96 PRO A O 1
ATOM 1257 N N . CYS A 1 97 ? -11.925 -2.678 43.122 1.00 13.00 97 CYS A N 1
ATOM 1258 C CA . CYS A 1 97 ? -10.946 -3.085 44.125 1.00 13.27 97 CYS A CA 1
ATOM 1259 C C . CYS A 1 97 ? -11.351 -2.421 45.434 1.00 13.80 97 CYS A C 1
ATOM 1260 O O . CYS A 1 97 ? -11.499 -1.198 45.475 1.00 13.50 97 CYS A O 1
ATOM 1268 N N A ASP A 1 98 ? -11.519 -3.222 46.494 0.47 13.31 98 ASP A N 1
ATOM 1269 N N B ASP A 1 98 ? -11.559 -3.219 46.475 0.53 13.32 98 ASP A N 1
ATOM 1270 C CA A ASP A 1 98 ? -11.972 -2.785 47.814 0.47 11.95 98 ASP A CA 1
ATOM 1271 C CA B ASP A 1 98 ? -11.943 -2.697 47.775 0.53 11.62 98 ASP A CA 1
ATOM 1272 C C A ASP A 1 98 ? -10.783 -2.576 48.757 0.47 11.88 98 ASP A C 1
ATOM 1273 C C B ASP A 1 98 ? -10.708 -2.451 48.639 0.53 12.31 98 ASP A C 1
ATOM 1274 O O A ASP A 1 98 ? -9.813 -3.338 48.711 0.47 10.06 98 ASP A O 1
ATOM 1275 O O B ASP A 1 98 ? -9.649 -3.046 48.420 0.53 9.44 98 ASP A O 1
ATOM 1292 N N . PRO A 1 99 ? -10.809 -1.552 49.618 1.00 10.11 99 PRO A N 1
ATOM 1293 C CA . PRO A 1 99 ? -9.663 -1.317 50.511 1.00 10.28 99 PRO A CA 1
ATOM 1294 C C . PRO A 1 99 ? -9.286 -2.521 51.329 1.00 12.53 99 PRO A C 1
ATOM 1295 O O . PRO A 1 99 ? -8.113 -2.631 51.718 1.00 12.66 99 PRO A O 1
ATOM 1306 N N . ASP A 1 100 ? -10.220 -3.440 51.593 1.00 12.18 100 ASP A N 1
ATOM 1307 C CA . ASP A 1 100 ? -9.816 -4.609 52.376 1.00 11.07 100 ASP A CA 1
ATOM 1308 C C . ASP A 1 100 ? -8.958 -5.588 51.595 1.00 13.64 100 ASP A C 1
ATOM 1309 O O . ASP A 1 100 ? -8.483 -6.568 52.188 1.00 13.81 100 ASP A O 1
ATOM 1318 N N . GLN A 1 101 ? -8.706 -5.326 50.320 1.00 11.05 101 GLN A N 1
ATOM 1319 C CA . GLN A 1 101 ? -7.824 -6.131 49.489 1.00 9.19 101 GLN A CA 1
ATOM 1320 C C . GLN A 1 101 ? -6.381 -5.638 49.516 1.00 11.17 101 GLN A C 1
ATOM 1321 O O . GLN A 1 101 ? -5.497 -6.294 48.936 1.00 11.15 101 GLN A O 1
ATOM 1335 N N . VAL A 1 102 ? -6.109 -4.526 50.202 1.00 10.17 102 VAL A N 1
ATOM 1336 C CA . VAL A 1 102 ? -4.806 -3.867 50.164 1.00 10.39 102 VAL A CA 1
ATOM 1337 C C . VAL A 1 102 ? -4.066 -4.088 51.470 1.00 8.59 102 VAL A C 1
ATOM 1338 O O . VAL A 1 102 ? -4.630 -3.868 52.545 1.00 11.12 102 VAL A O 1
ATOM 1351 N N . LEU A 1 103 ? -2.790 -4.465 51.365 1.00 8.40 103 LEU A N 1
ATOM 1352 C CA . LEU A 1 103 ? -1.855 -4.559 52.478 1.00 8.41 103 LEU A CA 1
ATOM 1353 C C . LEU A 1 103 ? -0.651 -3.702 52.137 1.00 11.09 103 LEU A C 1
ATOM 1354 O O . LEU A 1 103 ? -0.075 -3.848 51.053 1.00 11.40 103 LEU A O 1
ATOM 1370 N N . LEU A 1 104 ? -0.250 -2.823 53.057 1.00 8.95 104 LEU A N 1
ATOM 1371 C CA . LEU A 1 104 ? 1.001 -2.101 52.842 1.00 10.07 104 LEU A CA 1
ATOM 1372 C C . LEU A 1 104 ? 2.214 -2.991 53.105 1.00 9.42 104 LEU A C 1
ATOM 1373 O O . LEU A 1 104 ? 2.198 -3.861 53.975 1.00 9.71 104 LEU A O 1
ATOM 1389 N N . THR A 1 105 ? 3.282 -2.743 52.347 1.00 9.78 105 THR A N 1
ATOM 1390 C CA . THR A 1 105 ? 4.530 -3.470 52.453 1.00 9.10 105 THR A CA 1
ATOM 1391 C C . THR A 1 105 ? 5.648 -2.459 52.657 1.00 7.84 105 THR A C 1
ATOM 1392 O O . THR A 1 105 ? 5.478 -1.249 52.456 1.00 8.24 105 THR A O 1
ATOM 1403 N N . SER A 1 106 ? 6.815 -2.969 53.016 1.00 8.87 106 SER A N 1
ATOM 1404 C CA . SER A 1 106 ? 7.998 -2.118 53.098 1.00 7.90 106 SER A CA 1
ATOM 1405 C C . SER A 1 106 ? 8.847 -2.221 51.824 1.00 8.13 106 SER A C 1
ATOM 1406 O O . SER A 1 106 ? 10.086 -2.131 51.851 1.00 9.42 106 SER A O 1
ATOM 1414 N N . GLY A 1 107 ? 8.179 -2.406 50.702 1.00 7.93 107 GLY A N 1
ATOM 1415 C CA . GLY A 1 107 ? 8.828 -2.560 49.412 1.00 9.51 107 GLY A CA 1
ATOM 1416 C C . GLY A 1 107 ? 8.529 -3.914 48.798 1.00 7.96 107 GLY A C 1
ATOM 1417 O O . GLY A 1 107 ? 8.293 -4.884 49.529 1.00 8.64 107 GLY A O 1
ATOM 1421 N N . THR A 1 108 ? 8.591 -4.017 47.474 1.00 8.57 108 THR A N 1
ATOM 1422 C CA . THR A 1 108 ? 8.314 -5.314 46.855 1.00 7.53 108 THR A CA 1
ATOM 1423 C C . THR A 1 108 ? 9.353 -6.358 47.196 1.00 7.97 108 THR A C 1
ATOM 1424 O O . THR A 1 108 ? 9.022 -7.549 47.245 1.00 8.88 108 THR A O 1
ATOM 1435 N N . SER A 1 109 ? 10.601 -5.965 47.430 1.00 7.73 109 SER A N 1
ATOM 1436 C CA . SER A 1 109 ? 11.600 -6.945 47.848 1.00 9.15 109 SER A CA 1
ATOM 1437 C C . SER A 1 109 ? 11.179 -7.651 49.129 1.00 11.08 109 SER A C 1
ATOM 1438 O O . SER A 1 109 ? 11.230 -8.884 49.225 1.00 9.09 109 SER A O 1
ATOM 1446 N N A GLN A 1 110 ? 10.751 -6.874 50.121 0.52 9.57 110 GLN A N 1
ATOM 1447 N N B GLN A 1 110 ? 10.739 -6.891 50.133 0.48 9.57 110 GLN A N 1
ATOM 1448 C CA A GLN A 1 110 ? 10.223 -7.455 51.344 0.52 9.61 110 GLN A CA 1
ATOM 1449 C CA B GLN A 1 110 ? 10.242 -7.541 51.339 0.48 9.31 110 GLN A CA 1
ATOM 1450 C C A GLN A 1 110 ? 8.972 -8.285 51.074 0.52 8.14 110 GLN A C 1
ATOM 1451 C C B GLN A 1 110 ? 8.961 -8.320 51.065 0.48 8.15 110 GLN A C 1
ATOM 1452 O O A GLN A 1 110 ? 8.815 -9.365 51.640 0.52 10.33 110 GLN A O 1
ATOM 1453 O O B GLN A 1 110 ? 8.758 -9.389 51.637 0.48 10.32 110 GLN A O 1
ATOM 1480 N N . ALA A 1 111 ? 8.069 -7.805 50.214 1.00 8.89 111 ALA A N 1
ATOM 1481 C CA . ALA A 1 111 ? 6.851 -8.571 49.934 1.00 9.91 111 ALA A CA 1
ATOM 1482 C C . ALA A 1 111 ? 7.170 -9.911 49.269 1.00 10.60 111 ALA A C 1
ATOM 1483 O O . ALA A 1 111 ? 6.543 -10.934 49.571 1.00 9.07 111 ALA A O 1
ATOM 1491 N N . LEU A 1 112 ? 8.137 -9.926 48.354 1.00 9.45 112 LEU A N 1
ATOM 1492 C CA . LEU A 1 112 ? 8.552 -11.182 47.727 1.00 8.93 112 LEU A CA 1
ATOM 1493 C C . LEU A 1 112 ? 9.141 -12.143 48.753 1.00 10.32 112 LEU A C 1
ATOM 1494 O O . LEU A 1 112 ? 8.889 -13.343 48.715 1.00 9.37 112 LEU A O 1
ATOM 1510 N N . TYR A 1 113 ? 9.927 -11.627 49.689 1.00 8.59 113 TYR A N 1
ATOM 1511 C CA . TYR A 1 113 ? 10.442 -12.450 50.776 1.00 10.85 113 TYR A CA 1
ATOM 1512 C C . TYR A 1 113 ? 9.302 -13.051 51.591 1.00 11.95 113 TYR A C 1
ATOM 1513 O O . TYR A 1 113 ? 9.273 -14.259 51.872 1.00 10.35 113 TYR A O 1
ATOM 1531 N N . LEU A 1 114 ? 8.319 -12.224 51.933 1.00 9.57 114 LEU A N 1
ATOM 1532 C CA . LEU A 1 114 ? 7.178 -12.689 52.702 1.00 11.16 114 LEU A CA 1
ATOM 1533 C C . LEU A 1 114 ? 6.434 -13.791 51.961 1.00 9.15 114 LEU A C 1
ATOM 1534 O O . LEU A 1 114 ? 6.100 -14.830 52.531 1.00 11.53 114 LEU A O 1
ATOM 1550 N N . LEU A 1 115 ? 6.168 -13.581 50.680 1.00 9.59 115 LEU A N 1
ATOM 1551 C CA . LEU A 1 115 ? 5.395 -14.576 49.937 1.00 11.10 115 LEU A CA 1
ATOM 1552 C C . LEU A 1 115 ? 6.191 -15.864 49.747 1.00 10.80 115 LEU A C 1
ATOM 1553 O O . LEU A 1 115 ? 5.643 -16.966 49.851 1.00 10.95 115 LEU A O 1
ATOM 1569 N N . ALA A 1 116 ? 7.486 -15.739 49.479 1.00 9.31 116 ALA A N 1
ATOM 1570 C CA . ALA A 1 116 ? 8.335 -16.908 49.263 1.00 10.01 116 ALA A CA 1
ATOM 1571 C C . ALA A 1 116 ? 8.524 -17.745 50.519 1.00 14.01 116 ALA A C 1
ATOM 1572 O O . ALA A 1 116 ? 8.943 -18.902 50.406 1.00 15.97 116 ALA A O 1
ATOM 1579 N N . THR A 1 117 ? 8.281 -17.181 51.704 1.00 10.87 117 THR A N 1
ATOM 1580 C CA . THR A 1 117 ? 8.429 -17.900 52.956 1.00 10.47 117 THR A CA 1
ATOM 1581 C C . THR A 1 117 ? 7.105 -18.175 53.661 1.00 14.79 117 THR A C 1
ATOM 1582 O O . THR A 1 117 ? 7.080 -18.996 54.583 1.00 19.22 117 THR A O 1
ATOM 1593 N N . SER A 1 118 ? 6.015 -17.520 53.272 1.00 11.89 118 SER A N 1
ATOM 1594 C CA . SER A 1 118 ? 4.701 -17.768 53.853 1.00 11.95 118 SER A CA 1
ATOM 1595 C C . SER A 1 118 ? 3.769 -18.548 52.948 1.00 16.17 118 SER A C 1
ATOM 1596 O O . SER A 1 118 ? 2.982 -19.359 53.446 1.00 19.08 118 SER A O 1
ATOM 1604 N N . LEU A 1 119 ? 3.810 -18.301 51.644 1.00 13.11 119 LEU A N 1
ATOM 1605 C CA . LEU A 1 119 ? 2.986 -19.015 50.678 1.00 13.27 119 LEU A CA 1
ATOM 1606 C C . LEU A 1 119 ? 3.785 -20.042 49.898 1.00 20.60 119 LEU A C 1
ATOM 1607 O O . LEU A 1 119 ? 3.310 -20.565 48.878 1.00 23.01 119 LEU A O 1
ATOM 1623 N N . ALA A 1 120 ? 4.996 -20.317 50.343 1.00 15.21 120 ALA A N 1
ATOM 1624 C CA . ALA A 1 120 ? 5.813 -21.361 49.768 1.00 19.98 120 ALA A CA 1
ATOM 1625 C C . ALA A 1 120 ? 6.671 -21.903 50.893 1.00 18.91 120 ALA A C 1
ATOM 1626 O O . ALA A 1 120 ? 6.848 -21.256 51.926 1.00 20.42 120 ALA A O 1
ATOM 1633 N N . ALA A 1 121 ? 7.178 -23.103 50.679 1.00 19.34 121 ALA A N 1
ATOM 1634 C CA . ALA A 1 121 ? 8.023 -23.776 51.643 1.00 20.85 121 ALA A CA 1
ATOM 1635 C C . ALA A 1 121 ? 9.290 -24.190 50.924 1.00 18.07 121 ALA A C 1
ATOM 1636 O O . ALA A 1 121 ? 9.290 -24.347 49.693 1.00 15.49 121 ALA A O 1
ATOM 1643 N N . PRO A 1 122 ? 10.386 -24.343 51.654 1.00 16.50 122 PRO A N 1
ATOM 1644 C CA . PRO A 1 122 ? 11.635 -24.775 51.017 1.00 17.82 122 PRO A CA 1
ATOM 1645 C C . PRO A 1 122 ? 11.448 -26.003 50.142 1.00 18.38 122 PRO A C 1
ATOM 1646 O O . PRO A 1 122 ? 10.812 -26.995 50.527 1.00 17.27 122 PRO A O 1
ATOM 1657 N N . GLY A 1 123 ? 12.047 -25.931 48.958 1.00 18.05 123 GLY A N 1
ATOM 1658 C CA . GLY A 1 123 ? 11.947 -26.980 47.974 1.00 18.00 123 GLY A CA 1
ATOM 1659 C C . GLY A 1 123 ? 10.829 -26.817 46.966 1.00 17.56 123 GLY A C 1
ATOM 1660 O O . GLY A 1 123 ? 10.846 -27.496 45.929 1.00 17.82 123 GLY A O 1
ATOM 1664 N N . ASP A 1 124 ? 9.845 -25.973 47.245 1.00 14.00 124 ASP A N 1
ATOM 1665 C CA . ASP A 1 124 ? 8.817 -25.720 46.255 1.00 16.14 124 ASP A CA 1
ATOM 1666 C C . ASP A 1 124 ? 9.420 -25.029 45.034 1.00 20.98 124 ASP A C 1
ATOM 1667 O O . ASP A 1 124 ? 10.443 -24.356 45.117 1.00 13.62 124 ASP A O 1
ATOM 1676 N N . THR A 1 125 ? 8.727 -25.135 43.911 1.00 13.94 125 THR A N 1
ATOM 1677 C CA . THR A 1 125 ? 9.172 -24.533 42.663 1.00 11.58 125 THR A CA 1
ATOM 1678 C C . THR A 1 125 ? 8.445 -23.225 42.374 1.00 14.67 125 THR A C 1
ATOM 1679 O O . THR A 1 125 ? 7.238 -23.115 42.575 1.00 16.71 125 THR A O 1
ATOM 1690 N N . VAL A 1 126 ? 9.190 -22.234 41.893 1.00 11.66 126 VAL A N 1
ATOM 1691 C CA . VAL A 1 126 ? 8.633 -21.009 41.321 1.00 10.61 126 VAL A CA 1
ATOM 1692 C C . VAL A 1 126 ? 8.825 -21.091 39.813 1.00 12.96 126 VAL A C 1
ATOM 1693 O O . VAL A 1 126 ? 9.952 -21.280 39.333 1.00 11.64 126 VAL A O 1
ATOM 1706 N N . LEU A 1 127 ? 7.744 -20.913 39.059 1.00 10.05 127 LEU A N 1
ATOM 1707 C CA . LEU A 1 127 ? 7.844 -20.862 37.614 1.00 10.02 127 LEU A CA 1
ATOM 1708 C C . LEU A 1 127 ? 8.005 -19.413 37.179 1.00 9.81 127 LEU A C 1
ATOM 1709 O O . LEU A 1 127 ? 7.287 -18.530 37.652 1.00 11.39 127 LEU A O 1
ATOM 1725 N N . THR A 1 128 ? 8.972 -19.166 36.314 1.00 9.63 128 THR A N 1
ATOM 1726 C CA . THR A 1 128 ? 9.226 -17.819 35.814 1.00 10.14 128 THR A CA 1
ATOM 1727 C C . THR A 1 128 ? 9.365 -17.858 34.304 1.00 10.55 128 THR A C 1
ATOM 1728 O O . THR A 1 128 ? 9.555 -18.908 33.691 1.00 11.47 128 THR A O 1
ATOM 1739 N N . GLU A 1 129 ? 9.309 -16.678 33.701 1.00 11.42 129 GLU A N 1
ATOM 1740 C CA . GLU A 1 129 ? 9.651 -16.574 32.300 1.00 10.24 129 GLU A CA 1
ATOM 1741 C C . GLU A 1 129 ? 11.148 -16.847 32.101 1.00 10.72 129 GLU A C 1
ATOM 1742 O O . GLU A 1 129 ? 11.951 -16.734 33.029 1.00 11.82 129 GLU A O 1
ATOM 1754 N N . GLU A 1 130 ? 11.515 -17.197 30.857 1.00 9.84 130 GLU A N 1
ATOM 1755 C CA . GLU A 1 130 ? 12.913 -17.435 30.494 1.00 10.62 130 GLU A CA 1
ATOM 1756 C C . GLU A 1 130 ? 13.801 -16.239 30.786 1.00 11.21 130 GLU A C 1
ATOM 1757 O O . GLU A 1 130 ? 15.015 -16.390 30.996 1.00 14.80 130 GLU A O 1
ATOM 1769 N N . LEU A 1 131 ? 13.232 -15.045 30.749 1.00 10.00 131 LEU A N 1
ATOM 1770 C CA . LEU A 1 131 ? 13.895 -13.809 31.147 1.00 9.42 131 LEU A CA 1
ATOM 1771 C C . LEU A 1 131 ? 13.026 -13.126 32.188 1.00 9.79 131 LEU A C 1
ATOM 1772 O O . LEU A 1 131 ? 11.833 -12.931 31.962 1.00 11.04 131 LEU A O 1
ATOM 1788 N N . CYS A 1 132 ? 13.606 -12.781 33.330 1.00 9.01 132 CYS A N 1
ATOM 1789 C CA . CYS A 1 132 ? 12.833 -12.076 34.348 1.00 9.86 132 CYS A CA 1
ATOM 1790 C C . CYS A 1 132 ? 13.785 -11.425 35.332 1.00 14.86 132 CYS A C 1
ATOM 1791 O O . CYS A 1 132 ? 15.000 -11.563 35.241 1.00 12.80 132 CYS A O 1
ATOM 1799 N N . TYR A 1 133 ? 13.204 -10.707 36.275 1.00 10.37 133 TYR A N 1
ATOM 1800 C CA . TYR A 1 133 ? 13.955 -9.933 37.254 1.00 9.59 133 TYR A CA 1
ATOM 1801 C C . TYR A 1 133 ? 15.003 -10.785 37.951 1.00 11.17 133 TYR A C 1
ATOM 1802 O O . TYR A 1 133 ? 14.678 -11.737 38.659 1.00 11.24 133 TYR A O 1
ATOM 1820 N N . ASP A 1 134 ? 16.274 -10.403 37.791 1.00 12.47 134 ASP A N 1
ATOM 1821 C CA . ASP A 1 134 ? 17.367 -11.225 38.305 1.00 13.63 134 ASP A CA 1
ATOM 1822 C C . ASP A 1 134 ? 17.401 -11.243 39.835 1.00 12.84 134 ASP A C 1
ATOM 1823 O O . ASP A 1 134 ? 17.659 -12.291 40.452 1.00 13.30 134 ASP A O 1
ATOM 1832 N N . LEU A 1 135 ? 17.185 -10.097 40.477 1.00 11.09 135 LEU A N 1
ATOM 1833 C CA . LEU A 1 135 ? 17.295 -10.083 41.929 1.00 12.85 135 LEU A CA 1
ATOM 1834 C C . LEU A 1 135 ? 16.073 -10.704 42.570 1.00 12.76 135 LEU A C 1
ATOM 1835 O O . LEU A 1 135 ? 16.167 -11.219 43.682 1.00 13.37 135 LEU A O 1
ATOM 1851 N N . GLY A 1 136 ? 14.957 -10.745 41.843 1.00 11.75 136 GLY A N 1
ATOM 1852 C CA . GLY A 1 136 ? 13.812 -11.501 42.306 1.00 12.61 136 GLY A CA 1
ATOM 1853 C C . GLY A 1 136 ? 14.117 -12.986 42.341 1.00 11.39 136 GLY A C 1
ATOM 1854 O O . GLY A 1 136 ? 13.806 -13.665 43.322 1.00 13.65 136 GLY A O 1
ATOM 1858 N N . GLN A 1 137 ? 14.750 -13.501 41.272 1.00 11.97 137 GLN A N 1
ATOM 1859 C CA . GLN A 1 137 ? 15.209 -14.886 41.266 1.00 12.09 137 GLN A CA 1
ATOM 1860 C C . GLN A 1 137 ? 16.083 -15.156 42.477 1.00 14.27 137 GLN A C 1
ATOM 1861 O O . GLN A 1 137 ? 15.983 -16.218 43.098 1.00 14.34 137 GLN A O 1
ATOM 1875 N N . ARG A 1 138 ? 16.954 -14.197 42.825 1.00 12.33 138 ARG A N 1
ATOM 1876 C CA . ARG A 1 138 ? 17.863 -14.406 43.937 1.00 11.43 138 ARG A CA 1
ATOM 1877 C C . ARG A 1 138 ? 17.100 -14.493 45.257 1.00 11.86 138 ARG A C 1
ATOM 1878 O O . ARG A 1 138 ? 17.445 -15.307 46.117 1.00 13.17 138 ARG A O 1
ATOM 1899 N N . ILE A 1 139 ? 16.052 -13.677 45.434 1.00 10.52 139 ILE A N 1
ATOM 1900 C CA . ILE A 1 139 ? 15.222 -13.808 46.636 1.00 9.90 139 ILE A CA 1
ATOM 1901 C C . ILE A 1 139 ? 14.666 -15.227 46.736 1.00 11.65 139 ILE A C 1
ATOM 19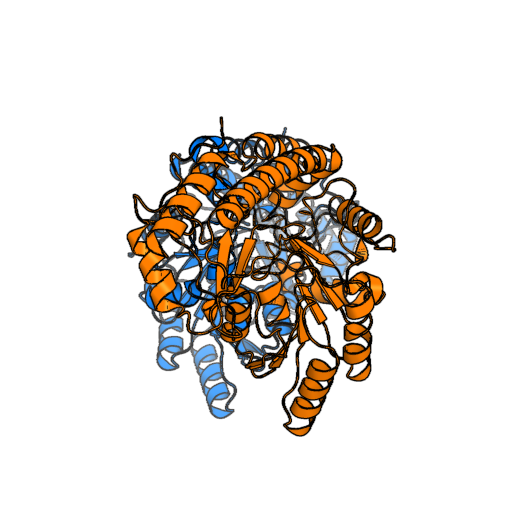02 O O . ILE A 1 139 ? 14.735 -15.877 47.783 1.00 11.14 139 ILE A O 1
ATOM 1918 N N . PHE A 1 140 ? 14.105 -15.726 45.633 1.00 11.68 140 PHE A N 1
ATOM 1919 C CA . PHE A 1 140 ? 13.471 -17.037 45.662 1.00 10.02 140 PHE A CA 1
ATOM 1920 C C . PHE A 1 140 ? 14.500 -18.123 45.971 1.00 10.24 140 PHE A C 1
ATOM 1921 O O . PHE A 1 140 ? 14.260 -19.014 46.791 1.00 12.06 140 PHE A O 1
ATOM 1938 N N . ARG A 1 141 ? 15.647 -18.078 45.297 1.00 12.16 141 ARG A N 1
ATOM 1939 C CA . ARG A 1 141 ? 16.694 -19.070 45.539 1.00 13.48 141 ARG A CA 1
ATOM 1940 C C . ARG A 1 141 ? 17.216 -19.015 46.969 1.00 14.05 141 ARG A C 1
ATOM 1941 O O . ARG A 1 141 ? 17.481 -20.062 47.580 1.00 13.55 141 ARG A O 1
ATOM 1962 N N . ASP A 1 142 ? 17.402 -17.812 47.512 1.00 12.38 142 ASP A N 1
ATOM 1963 C CA . ASP A 1 142 ? 17.893 -17.697 48.884 1.00 12.97 142 ASP A CA 1
ATOM 1964 C C . ASP A 1 142 ? 16.845 -18.088 49.919 1.00 15.25 142 ASP A C 1
ATOM 1965 O O . ASP A 1 142 ? 17.216 -18.398 51.065 1.00 16.02 142 ASP A O 1
ATOM 1974 N N . CYS A 1 143 ? 15.570 -18.148 49.540 1.00 12.49 143 CYS A N 1
ATOM 1975 C CA . CYS A 1 143 ? 14.497 -18.715 50.350 1.00 12.71 143 CYS A CA 1
ATOM 1976 C C . CYS A 1 143 ? 14.309 -20.216 50.096 1.00 15.16 143 CYS A C 1
ATOM 1977 O O . CYS A 1 143 ? 13.286 -20.780 50.483 1.00 15.70 143 CYS A O 1
ATOM 1985 N N . SER A 1 144 ? 15.272 -20.869 49.443 1.00 13.32 144 SER A N 1
ATOM 1986 C CA . SER A 1 144 ? 15.310 -22.312 49.225 1.00 15.21 144 SER A CA 1
ATOM 1987 C C . SER A 1 144 ? 14.231 -22.788 48.267 1.00 16.48 144 SER A C 1
ATOM 1988 O O . SER A 1 144 ? 13.870 -23.971 48.285 1.00 15.18 144 SER A O 1
ATOM 1996 N N . LEU A 1 145 ? 13.744 -21.908 47.398 1.00 13.37 145 LEU A N 1
ATOM 1997 C CA . LEU A 1 145 ? 12.855 -22.315 46.318 1.00 12.65 145 LEU A CA 1
ATOM 1998 C C . LEU A 1 145 ? 13.629 -22.671 45.060 1.00 16.05 145 LEU A C 1
ATOM 1999 O O . LEU A 1 145 ? 14.724 -22.153 44.802 1.00 15.03 145 LEU A O 1
ATOM 2015 N N . ARG A 1 146 ? 13.040 -23.570 44.268 1.00 13.38 146 ARG A N 1
ATOM 2016 C CA . ARG A 1 146 ? 13.629 -24.007 43.014 1.00 14.46 146 ARG A CA 1
ATOM 2017 C C . ARG A 1 146 ? 13.014 -23.137 41.931 1.00 17.56 146 ARG A C 1
ATOM 2018 O O . ARG A 1 146 ? 11.867 -22.716 42.059 1.00 24.51 146 ARG A O 1
ATOM 2039 N N . LEU A 1 147 ? 13.812 -22.759 40.947 1.00 11.32 147 LEU A N 1
ATOM 2040 C CA . LEU A 1 147 ? 13.312 -21.971 39.831 1.00 10.94 147 LEU A CA 1
ATOM 2041 C C . LEU A 1 147 ? 13.181 -22.857 38.601 1.00 12.64 147 LEU A C 1
ATOM 2042 O O . LEU A 1 147 ? 14.045 -23.694 38.328 1.00 13.85 147 LEU A O 1
ATOM 2058 N N . ARG A 1 148 ? 12.122 -22.644 37.833 1.00 12.34 148 ARG A N 1
ATOM 2059 C CA . ARG A 1 148 ? 11.959 -23.290 36.543 1.00 11.66 148 ARG A CA 1
ATOM 2060 C C . ARG A 1 148 ? 11.535 -22.248 35.523 1.00 10.80 148 ARG A C 1
ATOM 2061 O O . ARG A 1 148 ? 10.486 -21.611 35.678 1.00 13.23 148 ARG A O 1
ATOM 2082 N N . GLN A 1 149 ? 12.335 -22.113 34.466 1.00 11.69 149 GLN A N 1
ATOM 2083 C CA . GLN A 1 149 ? 12.026 -21.171 33.400 1.00 10.60 149 GLN A CA 1
ATOM 2084 C C . GLN A 1 149 ? 11.014 -21.765 32.442 1.00 11.19 149 GLN A C 1
ATOM 2085 O O . GLN A 1 149 ? 11.069 -22.960 32.123 1.00 12.49 149 GLN A O 1
ATOM 2099 N N . VAL A 1 150 ? 10.118 -20.906 31.958 1.00 10.41 150 VAL A N 1
ATOM 2100 C CA . VAL A 1 150 ? 9.078 -21.238 30.997 1.00 11.02 150 VAL A CA 1
ATOM 2101 C C . VAL A 1 150 ? 9.267 -20.391 29.746 1.00 11.83 150 VAL A C 1
ATOM 2102 O O . VAL A 1 150 ? 9.503 -19.184 29.828 1.00 12.21 150 VAL A O 1
ATOM 2115 N N . ALA A 1 151 ? 9.106 -21.022 28.586 1.00 10.98 151 ALA A N 1
ATOM 2116 C CA . ALA A 1 151 ? 9.312 -20.317 27.336 1.00 11.59 151 ALA A CA 1
ATOM 2117 C C . ALA A 1 151 ? 8.410 -19.094 27.228 1.00 10.93 151 ALA A C 1
ATOM 2118 O O . ALA A 1 151 ? 7.262 -19.082 27.700 1.00 10.70 151 ALA A O 1
ATOM 2125 N N . MET A 1 152 ? 8.925 -18.088 26.527 1.00 12.43 152 MET A N 1
ATOM 2126 C CA . MET A 1 152 ? 8.238 -16.828 26.358 1.00 10.69 152 MET A CA 1
ATOM 2127 C C . MET A 1 152 ? 8.383 -16.373 24.911 1.00 13.82 152 MET A C 1
ATOM 2128 O O . MET A 1 152 ? 9.242 -16.854 24.162 1.00 14.51 152 MET A O 1
ATOM 2142 N N . ASP A 1 153 ? 7.529 -15.432 24.523 1.00 12.89 153 ASP A N 1
ATOM 2143 C CA . ASP A 1 153 ? 7.691 -14.745 23.247 1.00 11.40 153 ASP A CA 1
ATOM 2144 C C . ASP A 1 153 ? 7.639 -13.250 23.540 1.00 11.53 153 ASP A C 1
ATOM 2145 O O . ASP A 1 153 ? 7.818 -12.801 24.677 1.00 12.62 153 ASP A O 1
ATOM 2154 N N . GLY A 1 154 ? 7.347 -12.462 22.505 1.00 14.41 154 GLY A N 1
ATOM 2155 C CA . GLY A 1 154 ? 7.314 -11.020 22.680 1.00 12.71 154 GLY A CA 1
ATOM 2156 C C . GLY A 1 154 ? 6.195 -10.519 23.565 1.00 15.35 154 GLY A C 1
ATOM 2157 O O . GLY A 1 154 ? 6.224 -9.347 23.961 1.00 16.84 154 GLY A O 1
ATOM 2161 N N . SER A 1 155 ? 5.208 -11.361 23.854 1.00 12.88 155 SER A N 1
ATOM 2162 C CA . SER A 1 155 ? 4.107 -11.033 24.747 1.00 11.18 155 SER A CA 1
ATOM 2163 C C . SER A 1 155 ? 4.275 -11.611 26.154 1.00 9.93 155 SER A C 1
ATOM 2164 O O . SER A 1 155 ? 3.382 -11.449 26.996 1.00 14.08 155 SER A O 1
ATOM 2172 N N . GLY A 1 156 ? 5.378 -12.274 26.430 1.00 10.57 156 GLY A N 1
ATOM 2173 C CA . GLY A 1 156 ? 5.599 -12.886 27.724 1.00 11.48 156 GLY A CA 1
ATOM 2174 C C . GLY A 1 156 ? 5.427 -14.396 27.693 1.00 9.49 156 GLY A C 1
ATOM 2175 O O . GLY A 1 156 ? 5.467 -15.041 26.648 1.00 10.53 156 GLY A O 1
ATOM 2179 N N . MET A 1 157 ? 5.192 -14.949 28.884 1.00 9.52 157 MET A N 1
ATOM 2180 C CA . MET A 1 157 ? 5.142 -16.398 29.051 1.00 9.98 157 MET A CA 1
ATOM 2181 C C . MET A 1 157 ? 4.143 -17.035 28.092 1.00 10.84 157 MET A C 1
ATOM 2182 O O . MET A 1 157 ? 3.023 -16.547 27.918 1.00 12.40 157 MET A O 1
ATOM 2196 N N . LEU A 1 158 ? 4.525 -18.158 27.523 1.00 10.72 158 LEU A N 1
ATOM 2197 C CA . LEU A 1 158 ? 3.619 -18.865 26.617 1.00 10.17 158 LEU A CA 1
ATOM 2198 C C . LEU A 1 158 ? 2.704 -19.804 27.402 1.00 10.28 158 LEU A C 1
ATOM 2199 O O . LEU A 1 158 ? 3.190 -20.615 28.194 1.00 11.14 158 LEU A O 1
ATOM 2215 N N . PRO A 1 159 ? 1.395 -19.755 27.152 1.00 10.84 159 PRO A N 1
ATOM 2216 C CA . PRO A 1 159 ? 0.463 -20.598 27.913 1.00 11.28 159 PRO A CA 1
ATOM 2217 C C . PRO A 1 159 ? 0.684 -22.082 27.755 1.00 11.73 159 PRO A C 1
ATOM 2218 O O . PRO A 1 159 ? 0.575 -22.809 28.756 1.00 12.83 159 PRO A O 1
ATOM 2229 N N . ASP A 1 160 ? 0.939 -22.568 26.528 1.00 15.70 160 ASP A N 1
ATOM 2230 C CA . ASP A 1 160 ? 1.182 -23.996 26.354 1.00 13.59 160 ASP A CA 1
ATOM 2231 C C . ASP A 1 160 ? 2.416 -24.435 27.134 1.00 13.21 160 ASP A C 1
ATOM 2232 O O . ASP A 1 160 ? 2.431 -25.523 27.724 1.00 13.92 160 ASP A O 1
ATOM 2241 N N . ALA A 1 161 ? 3.465 -23.611 27.128 1.00 11.77 161 ALA A N 1
ATOM 2242 C CA . ALA A 1 161 ? 4.669 -23.932 27.878 1.00 12.85 161 ALA A CA 1
ATOM 2243 C C . ALA A 1 161 ? 4.415 -23.947 29.378 1.00 11.64 161 ALA A C 1
ATOM 2244 O O . ALA A 1 161 ? 4.951 -24.806 30.093 1.00 11.99 161 ALA A O 1
ATOM 2251 N N . LEU A 1 162 ? 3.597 -23.015 29.864 1.00 10.88 162 LEU A N 1
ATOM 2252 C CA . LEU A 1 162 ? 3.262 -23.012 31.290 1.00 10.78 162 LEU A CA 1
ATOM 2253 C C . LEU A 1 162 ? 2.480 -24.257 31.643 1.00 11.17 162 LEU A C 1
ATOM 2254 O O . LEU A 1 162 ? 2.756 -24.912 32.649 1.00 11.34 162 LEU A O 1
ATOM 2270 N N . ASP A 1 163 ? 1.503 -24.610 30.804 1.00 11.36 163 ASP A N 1
ATOM 2271 C CA . ASP A 1 163 ? 0.722 -25.817 31.035 1.00 11.79 163 ASP A CA 1
ATOM 2272 C C . ASP A 1 163 ? 1.627 -27.038 31.110 1.00 12.62 163 ASP A C 1
ATOM 2273 O O . ASP A 1 163 ? 1.488 -27.873 32.014 1.00 12.83 163 ASP A O 1
ATOM 2282 N N . ARG A 1 164 ? 2.593 -27.140 30.196 1.00 12.27 164 ARG A N 1
ATOM 2283 C CA . ARG A 1 164 ? 3.491 -28.289 30.206 1.00 15.32 164 ARG A CA 1
ATOM 2284 C C . ARG A 1 164 ? 4.332 -28.298 31.471 1.00 13.34 164 ARG A C 1
ATOM 2285 O O . ARG A 1 164 ? 4.533 -29.354 32.087 1.00 15.05 164 ARG A O 1
ATOM 2306 N N . ALA A 1 165 ? 4.848 -27.133 31.858 1.00 12.20 165 ALA A N 1
ATOM 2307 C CA . ALA A 1 165 ? 5.697 -27.049 33.046 1.00 14.14 165 ALA A CA 1
ATOM 2308 C C . ALA A 1 165 ? 4.937 -27.470 34.299 1.00 15.13 165 ALA A C 1
ATOM 2309 O O . ALA A 1 165 ? 5.469 -28.195 35.149 1.00 13.94 165 ALA A O 1
ATOM 2316 N N . LEU A 1 166 ? 3.684 -27.036 34.422 1.00 12.16 166 LEU A N 1
ATOM 2317 C CA . LEU A 1 166 ? 2.871 -27.428 35.564 1.00 12.96 166 LEU A CA 1
ATOM 2318 C C . LEU A 1 166 ? 2.500 -28.898 35.498 1.00 16.51 166 LEU A C 1
ATOM 2319 O O . LEU A 1 166 ? 2.495 -29.594 36.521 1.00 17.47 166 LEU A O 1
ATOM 2335 N N . THR A 1 167 ? 2.177 -29.389 34.309 1.00 13.64 167 THR A N 1
ATOM 2336 C CA . THR A 1 167 ? 1.802 -30.780 34.194 1.00 13.72 167 THR A CA 1
ATOM 2337 C C . THR A 1 167 ? 2.990 -31.676 34.492 1.00 18.94 167 THR A C 1
ATOM 2338 O O . THR A 1 167 ? 2.852 -32.673 35.204 1.00 19.78 167 THR A O 1
ATOM 2349 N N . GLU A 1 168 ? 4.180 -31.309 34.001 1.00 15.46 168 GLU A N 1
ATOM 2350 C CA . GLU A 1 168 ? 5.369 -32.113 34.315 1.00 18.07 168 GLU A CA 1
ATOM 2351 C C . GLU A 1 168 ? 5.727 -32.038 35.796 1.00 19.90 168 GLU A C 1
ATOM 2352 O O . GLU A 1 168 ? 6.150 -33.042 36.391 1.00 20.36 168 GLU A O 1
ATOM 2364 N N . GLY A 1 169 ? 5.622 -30.856 36.399 1.00 19.34 169 GLY A N 1
ATOM 2365 C CA . GLY A 1 169 ? 5.866 -30.747 37.827 1.00 20.74 169 GLY A CA 1
ATOM 2366 C C . GLY A 1 169 ? 4.934 -31.623 38.638 1.00 31.45 169 GLY A C 1
ATOM 2367 O O . GLY A 1 169 ? 5.357 -32.290 39.587 1.00 24.96 169 GLY A O 1
ATOM 2371 N N . ALA A 1 170 ? 3.645 -31.628 38.277 1.00 22.09 170 ALA A N 1
ATOM 2372 C CA . ALA A 1 170 ? 2.683 -32.457 38.996 1.00 29.27 170 ALA A CA 1
ATOM 2373 C C . ALA A 1 170 ? 3.041 -33.927 38.865 1.00 24.18 170 ALA A C 1
ATOM 2374 O O . ALA A 1 170 ? 2.927 -34.689 39.834 1.00 27.45 170 ALA A O 1
ATOM 2381 N N . ARG A 1 171 ? 3.499 -34.336 37.677 1.00 22.85 171 ARG A N 1
ATOM 2382 C CA . ARG A 1 171 ? 3.911 -35.717 37.467 1.00 27.01 171 ARG A CA 1
ATOM 2383 C C . ARG A 1 171 ? 5.033 -36.092 38.415 1.00 27.14 171 ARG A C 1
ATOM 2384 O O . ARG A 1 171 ? 5.083 -37.221 38.918 1.00 30.77 171 ARG A O 1
ATOM 2405 N N . ALA A 1 172 ? 5.949 -35.169 38.654 1.00 22.67 172 ALA A N 1
ATOM 2406 C CA . ALA A 1 172 ? 7.129 -35.459 39.455 1.00 25.56 172 ALA A CA 1
ATOM 2407 C C . ALA A 1 172 ? 6.930 -35.177 40.936 1.00 31.54 172 ALA A C 1
ATOM 2408 O O . ALA A 1 172 ? 7.869 -35.370 41.717 1.00 31.50 172 ALA A O 1
ATOM 2415 N N . GLY A 1 173 ? 5.742 -34.737 41.346 1.00 33.82 173 GLY A N 1
ATOM 2416 C CA . GLY A 1 173 ? 5.543 -34.331 42.731 1.00 29.20 173 GLY A CA 1
ATOM 2417 C C . GLY A 1 173 ? 6.380 -33.141 43.136 1.00 36.95 173 GLY A C 1
ATOM 2418 O O . GLY A 1 173 ? 6.758 -33.023 44.307 1.00 38.87 173 GLY A O 1
ATOM 2422 N N . ALA A 1 174 ? 6.695 -32.257 42.189 1.00 29.86 174 ALA A N 1
ATOM 2423 C CA . ALA A 1 174 ? 7.443 -31.029 42.445 1.00 23.24 174 ALA A CA 1
ATOM 2424 C C . ALA A 1 174 ? 6.415 -29.941 42.705 1.00 22.43 174 ALA A C 1
ATOM 2425 O O . ALA A 1 174 ? 5.850 -29.365 41.770 1.00 32.37 174 ALA A O 1
ATOM 2432 N N A LYS A 1 175 ? 6.139 -29.686 43.981 0.31 19.96 175 LYS A N 1
ATOM 2433 N N B LYS A 1 175 ? 6.153 -29.674 43.980 0.69 19.48 175 LYS A N 1
ATOM 2434 C CA A LYS A 1 175 ? 5.100 -28.740 44.343 0.31 20.40 175 LYS A CA 1
ATOM 2435 C CA B LYS A 1 175 ? 5.116 -28.739 44.358 0.69 20.17 175 LYS A CA 1
ATOM 2436 C C A LYS A 1 175 ? 5.443 -27.372 43.778 0.31 16.80 175 LYS A C 1
ATOM 2437 C C B LYS A 1 175 ? 5.450 -27.373 43.776 0.69 16.50 175 LYS A C 1
ATOM 2438 O O A LYS A 1 175 ? 6.555 -26.871 43.960 0.31 17.05 175 LYS A O 1
ATOM 2439 O O B LYS A 1 175 ? 6.569 -26.884 43.919 0.69 16.88 175 LYS A O 1
ATOM 2476 N N . THR A 1 176 ? 4.489 -26.779 43.071 1.00 16.05 176 THR A N 1
ATOM 2477 C CA . THR A 1 176 ? 4.649 -25.435 42.546 1.00 15.51 176 THR A CA 1
ATOM 2478 C C . THR A 1 176 ? 4.136 -24.441 43.575 1.00 21.05 176 THR A C 1
ATOM 2479 O O . THR A 1 176 ? 2.941 -24.428 43.883 1.00 34.06 176 THR A O 1
ATOM 2491 N N . ALA A 1 177 ? 5.020 -23.585 44.070 1.00 13.66 177 ALA A N 1
ATOM 2492 C CA . ALA A 1 177 ? 4.579 -22.552 44.999 1.00 17.82 177 ALA A CA 1
ATOM 2493 C C . ALA A 1 177 ? 3.767 -21.483 44.283 1.00 13.73 177 ALA A C 1
ATOM 2494 O O . ALA A 1 177 ? 2.648 -21.163 44.698 1.00 13.94 177 ALA A O 1
ATOM 2501 N N . PHE A 1 178 ? 4.324 -20.912 43.215 1.00 10.51 178 PHE A N 1
ATOM 2502 C CA . PHE A 1 178 ? 3.591 -19.929 42.441 1.00 9.80 178 PHE A CA 1
ATOM 2503 C C . PHE A 1 178 ? 4.297 -19.679 41.121 1.00 11.00 178 PHE A C 1
ATOM 2504 O O . PHE A 1 178 ? 5.430 -20.115 40.892 1.00 12.88 178 PHE A O 1
ATOM 2521 N N . VAL A 1 179 ? 3.583 -18.979 40.250 1.00 9.44 179 VAL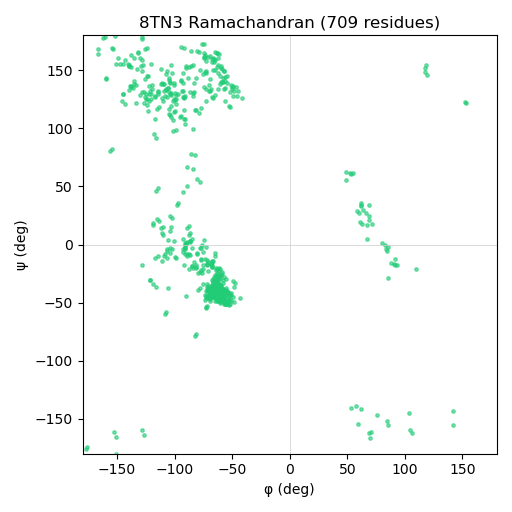 A N 1
ATOM 2522 C CA . VAL A 1 179 ? 4.089 -18.478 38.980 1.00 9.49 179 VAL A CA 1
ATOM 2523 C C . VAL A 1 179 ? 4.385 -17.002 39.183 1.00 9.85 179 VAL A C 1
ATOM 2524 O O . VAL A 1 179 ? 3.499 -16.256 39.601 1.00 11.54 179 VAL A O 1
ATOM 2537 N N . TYR A 1 180 ? 5.621 -16.578 38.930 1.00 9.70 180 TYR A N 1
ATOM 2538 C CA . TYR A 1 180 ? 6.027 -15.187 39.074 1.00 9.33 180 TYR A CA 1
ATOM 2539 C C . TYR A 1 180 ? 6.042 -14.526 37.706 1.00 13.71 180 TYR A C 1
ATOM 2540 O O . TYR A 1 180 ? 6.714 -15.012 36.782 1.00 11.07 180 TYR A O 1
ATOM 2558 N N . LEU A 1 181 ? 5.321 -13.415 37.577 1.00 9.62 181 LEU A N 1
ATOM 2559 C CA . LEU A 1 181 ? 5.161 -12.704 36.305 1.00 12.97 181 LEU A CA 1
ATOM 2560 C C . LEU A 1 181 ? 5.329 -11.206 36.531 1.00 8.63 181 LEU A C 1
ATOM 2561 O O . LEU A 1 181 ? 4.796 -10.688 37.504 1.00 9.14 181 LEU A O 1
ATOM 2577 N N . THR A 1 182 ? 5.993 -10.503 35.597 1.00 10.96 182 THR A N 1
ATOM 2578 C CA . THR A 1 182 ? 5.961 -9.037 35.491 1.00 10.14 182 THR A CA 1
ATOM 2579 C C . THR A 1 182 ? 5.350 -8.734 34.134 1.00 11.04 182 THR A C 1
ATOM 2580 O O . THR A 1 182 ? 6.073 -8.707 33.117 1.00 11.20 182 THR A O 1
ATOM 2591 N N . PRO A 1 183 ? 4.036 -8.495 34.061 1.00 9.12 183 PRO A N 1
ATOM 2592 C CA . PRO A 1 183 ? 3.385 -8.413 32.749 1.00 8.60 183 PRO A CA 1
ATOM 2593 C C . PRO A 1 183 ? 3.486 -7.068 32.069 1.00 10.10 183 PRO A C 1
ATOM 2594 O O . PRO A 1 183 ? 3.205 -7.002 30.876 1.00 10.79 183 PRO A O 1
ATOM 2605 N N . THR A 1 184 ? 3.849 -6.002 32.780 1.00 10.17 184 THR A N 1
ATOM 2606 C CA . THR A 1 184 ? 3.794 -4.644 32.225 1.00 8.95 184 THR A CA 1
ATOM 2607 C C . THR A 1 184 ? 5.166 -3.995 32.343 1.00 11.64 184 THR A C 1
ATOM 2608 O O . THR A 1 184 ? 5.729 -3.907 33.436 1.00 12.80 184 THR A O 1
ATOM 2619 N N . HIS A 1 185 ? 5.689 -3.532 31.221 1.00 9.33 185 HIS A N 1
ATOM 2620 C CA . HIS A 1 185 ? 7.030 -2.962 31.146 1.00 8.65 185 HIS A CA 1
ATOM 2621 C C . HIS A 1 185 ? 8.049 -3.882 31.815 1.00 10.95 185 HIS A C 1
ATOM 2622 O O . HIS A 1 185 ? 8.753 -3.521 32.760 1.00 11.52 185 HIS A O 1
ATOM 2635 N N . HIS A 1 186 ? 8.140 -5.068 31.222 1.00 9.95 186 HIS A N 1
ATOM 2636 C CA . HIS A 1 186 ? 8.868 -6.214 31.743 1.00 10.21 186 HIS A CA 1
ATOM 2637 C C . HIS A 1 186 ? 10.333 -5.890 31.970 1.00 10.88 186 HIS A C 1
ATOM 2638 O O . HIS A 1 186 ? 10.974 -5.222 31.162 1.00 12.35 186 HIS A O 1
ATOM 2651 N N . ASN A 1 187 ? 10.873 -6.389 33.069 1.00 9.39 187 ASN A N 1
ATOM 2652 C CA . ASN A 1 187 ? 12.305 -6.300 33.315 1.00 9.84 187 ASN A CA 1
ATOM 2653 C C . ASN A 1 187 ? 12.890 -7.662 32.947 1.00 9.92 187 ASN A C 1
ATOM 2654 O O . ASN A 1 187 ? 12.576 -8.656 33.626 1.00 12.37 187 ASN A O 1
ATOM 2665 N N . PRO A 1 188 ? 13.731 -7.783 31.898 1.00 9.24 188 PRO A N 1
ATOM 2666 C CA . PRO A 1 188 ? 14.449 -6.750 31.154 1.00 12.09 188 PRO A CA 1
ATOM 2667 C C . PRO A 1 188 ? 13.946 -6.359 29.790 1.00 11.38 188 PRO A C 1
ATOM 2668 O O . PRO A 1 188 ? 14.526 -5.468 29.211 1.00 13.37 188 PRO A O 1
ATOM 2679 N N . THR A 1 189 ? 12.899 -6.970 29.236 1.00 9.90 189 THR A N 1
ATOM 2680 C CA . THR A 1 189 ? 12.642 -6.804 27.810 1.00 9.23 189 THR A CA 1
ATOM 2681 C C . THR A 1 189 ? 11.865 -5.550 27.486 1.00 11.04 189 THR A C 1
ATOM 2682 O O . THR A 1 189 ? 11.835 -5.142 26.318 1.00 14.48 189 THR A O 1
ATOM 2693 N N . GLY A 1 190 ? 11.170 -4.982 28.466 1.00 11.41 190 GLY A N 1
ATOM 2694 C CA . GLY A 1 190 ? 10.306 -3.845 28.243 1.00 12.02 190 GLY A CA 1
ATOM 2695 C C . GLY A 1 190 ? 8.940 -4.158 27.672 1.00 11.69 190 GLY A C 1
ATOM 2696 O O . GLY A 1 190 ? 8.155 -3.230 27.432 1.00 11.32 190 GLY A O 1
ATOM 2700 N N . HIS A 1 191 ? 8.612 -5.421 27.438 1.00 11.67 191 HIS A N 1
ATOM 2701 C CA . HIS A 1 191 ? 7.357 -5.745 26.780 1.00 10.45 191 HIS A CA 1
ATOM 2702 C C . HIS A 1 191 ? 6.179 -5.549 27.733 1.00 11.06 191 HIS A C 1
ATOM 2703 O O . HIS A 1 191 ? 6.339 -5.470 28.941 1.00 11.49 191 HIS A O 1
ATOM 2716 N N . THR A 1 192 ? 4.985 -5.415 27.151 1.00 9.46 192 THR A N 1
ATOM 2717 C CA . THR A 1 192 ? 3.752 -5.429 27.918 1.00 9.81 192 THR A CA 1
ATOM 2718 C C . THR A 1 192 ? 2.865 -6.543 27.390 1.00 10.72 192 THR A C 1
ATOM 2719 O O . THR A 1 192 ? 2.545 -6.579 26.191 1.00 12.53 192 THR A O 1
ATOM 2730 N N . MET A 1 193 ? 2.484 -7.441 28.288 1.00 9.07 193 MET A N 1
ATOM 2731 C CA . MET A 1 193 ? 1.635 -8.576 27.929 1.00 9.63 193 MET A CA 1
ATOM 2732 C C . MET A 1 193 ? 0.248 -8.083 27.521 1.00 8.95 193 MET A C 1
ATOM 2733 O O . MET A 1 193 ? -0.405 -7.390 28.313 1.00 11.30 193 MET A O 1
ATOM 2747 N N . PRO A 1 194 ? -0.259 -8.443 26.337 1.00 9.20 194 PRO A N 1
ATOM 2748 C CA . PRO A 1 194 ? -1.597 -7.993 25.948 1.00 10.37 194 PRO A CA 1
ATOM 2749 C C . PRO A 1 194 ? -2.682 -8.728 26.709 1.00 14.53 194 PRO A C 1
ATOM 2750 O O . PRO A 1 194 ? -2.465 -9.800 27.284 1.00 11.20 194 PRO A O 1
ATOM 2761 N N . LEU A 1 195 ? -3.877 -8.125 26.673 1.00 10.94 195 LEU A N 1
ATOM 2762 C CA . LEU A 1 195 ? -5.056 -8.688 27.324 1.00 11.02 195 LEU A CA 1
ATOM 2763 C C . LEU A 1 195 ? -5.266 -10.164 26.992 1.00 11.12 195 LEU A C 1
ATOM 2764 O O . LEU A 1 195 ? -5.518 -10.973 27.891 1.00 13.40 195 LEU A O 1
ATOM 2780 N N . ALA A 1 196 ? -5.228 -10.529 25.709 1.00 12.17 196 ALA A N 1
ATOM 2781 C CA . ALA A 1 196 ? -5.564 -11.908 25.325 1.00 12.59 196 ALA A CA 1
ATOM 2782 C C . ALA A 1 196 ? -4.603 -12.914 25.951 1.00 11.17 196 ALA A C 1
ATOM 2783 O O . ALA A 1 196 ? -5.040 -13.955 26.452 1.00 12.30 196 ALA A O 1
ATOM 2790 N N . ARG A 1 197 ? -3.310 -12.588 25.983 1.00 10.79 197 ARG A N 1
ATOM 2791 C CA . ARG A 1 197 ? -2.314 -13.462 26.611 1.00 11.21 197 ARG A CA 1
ATOM 2792 C C . ARG A 1 197 ? -2.520 -13.542 28.116 1.00 10.50 197 ARG A C 1
ATOM 2793 O O . ARG A 1 197 ? -2.414 -14.625 28.705 1.00 10.52 197 ARG A O 1
ATOM 2814 N N . ARG A 1 198 ? -2.824 -12.411 28.758 1.00 9.79 198 ARG A N 1
ATOM 2815 C CA . ARG A 1 198 ? -3.132 -12.435 30.188 1.00 9.12 198 ARG A CA 1
ATOM 2816 C C . ARG A 1 198 ? -4.235 -13.448 30.497 1.00 10.34 198 ARG A C 1
ATOM 2817 O O . ARG A 1 198 ? -4.122 -14.270 31.420 1.00 9.94 198 ARG A O 1
ATOM 2838 N N A ARG A 1 199 ? -5.310 -13.415 29.709 0.38 11.44 199 ARG A N 1
ATOM 2839 N N B ARG A 1 199 ? -5.313 -13.412 29.723 0.62 11.44 199 ARG A N 1
ATOM 2840 C CA A ARG A 1 199 ? -6.442 -14.298 29.964 0.38 11.05 199 ARG A CA 1
ATOM 2841 C CA B ARG A 1 199 ? -6.417 -14.314 30.014 0.62 10.91 199 ARG A CA 1
ATOM 2842 C C A ARG A 1 199 ? -6.066 -15.763 29.761 0.38 10.00 199 ARG A C 1
ATOM 2843 C C B ARG A 1 199 ? -6.009 -15.768 29.810 0.62 9.99 199 ARG A C 1
ATOM 2844 O O A ARG A 1 199 ? -6.540 -16.633 30.503 0.38 11.25 199 ARG A O 1
ATOM 2845 O O B ARG A 1 199 ? -6.393 -16.633 30.607 0.62 10.98 199 ARG A O 1
ATOM 2886 N N . LEU A 1 200 ? -5.228 -16.056 28.765 1.00 10.95 200 LEU A N 1
ATOM 2887 C CA . LEU A 1 200 ? -4.851 -17.442 28.498 1.00 11.33 200 LEU A CA 1
ATOM 2888 C C . LEU A 1 200 ? -4.003 -17.996 29.636 1.00 11.91 200 LEU A C 1
ATOM 2889 O O . LEU A 1 200 ? -4.194 -19.148 30.057 1.00 12.05 200 LEU A O 1
ATOM 2906 N N . LEU A 1 201 ? -3.053 -17.195 30.134 1.00 10.11 201 LEU A N 1
ATOM 2907 C CA . LEU A 1 201 ? -2.241 -17.639 31.266 1.00 10.32 201 LEU A CA 1
ATOM 2908 C C . LEU A 1 201 ? -3.095 -17.835 32.515 1.00 11.11 201 LEU A C 1
ATOM 2909 O O . LEU A 1 201 ? -2.888 -18.787 33.275 1.00 11.33 201 LEU A O 1
ATOM 2925 N N . LEU A 1 202 ? -4.025 -16.912 32.779 1.00 10.45 202 LEU A N 1
ATOM 2926 C CA . LEU A 1 202 ? -4.902 -17.084 33.926 1.00 11.34 202 LEU A CA 1
ATOM 2927 C C . LEU A 1 202 ? -5.681 -18.388 33.828 1.00 10.13 202 LEU A C 1
ATOM 2928 O O . LEU A 1 202 ? -5.893 -19.063 34.839 1.00 10.77 202 LEU A O 1
ATOM 2944 N N . GLU A 1 203 ? -6.139 -18.742 32.624 1.00 10.35 203 GLU A N 1
ATOM 2945 C CA . GLU A 1 203 ? -6.891 -19.973 32.445 1.00 11.16 203 GLU A CA 1
ATOM 2946 C C . GLU A 1 203 ? -6.049 -21.197 32.778 1.00 12.32 203 GLU A C 1
ATOM 2947 O O . GLU A 1 203 ? -6.537 -22.138 33.426 1.00 12.93 203 GLU A O 1
ATOM 2959 N N . VAL A 1 204 ? -4.791 -21.203 32.329 1.00 12.23 204 VAL A N 1
ATOM 2960 C CA . VAL A 1 204 ? -3.908 -22.327 32.635 1.00 10.96 204 VAL A CA 1
ATOM 2961 C C . VAL A 1 204 ? -3.682 -22.413 34.136 1.00 10.91 204 VAL A C 1
ATOM 2962 O O . VAL A 1 204 ? -3.809 -23.483 34.746 1.00 11.25 204 VAL A O 1
ATOM 2975 N N . ALA A 1 205 ? -3.358 -21.288 34.764 1.00 10.52 205 ALA A N 1
ATOM 2976 C CA . ALA A 1 205 ? -3.080 -21.298 36.198 1.00 10.47 205 ALA A CA 1
ATOM 2977 C C . ALA A 1 205 ? -4.311 -21.704 37.003 1.00 10.82 205 ALA A C 1
ATOM 2978 O O . ALA A 1 205 ? -4.199 -22.425 37.997 1.00 11.82 205 ALA A O 1
ATOM 2985 N N . ALA A 1 206 ? -5.501 -21.254 36.582 1.00 12.01 206 ALA A N 1
ATOM 2986 C CA . ALA A 1 206 ? -6.713 -21.628 37.297 1.00 11.09 206 ALA A CA 1
ATOM 2987 C C . ALA A 1 206 ? -6.989 -23.119 37.203 1.00 12.38 206 ALA A C 1
ATOM 2988 O O . ALA A 1 206 ? -7.453 -23.724 38.175 1.00 14.29 206 ALA A O 1
ATOM 2995 N N . ARG A 1 207 ? -6.757 -23.721 36.028 1.00 12.12 207 ARG A N 1
ATOM 2996 C CA . ARG A 1 207 ? -6.974 -25.146 35.869 1.00 12.27 207 ARG A CA 1
ATOM 2997 C C . ARG A 1 207 ? -6.070 -25.958 36.784 1.00 12.43 207 ARG A C 1
ATOM 2998 O O . ARG A 1 207 ? -6.497 -26.977 37.321 1.00 12.91 207 ARG A O 1
ATOM 3019 N N . HIS A 1 208 ? -4.814 -25.536 36.944 1.00 12.10 208 HIS A N 1
ATOM 3020 C CA . HIS A 1 208 ? -3.895 -26.188 37.873 1.00 12.99 208 HIS A CA 1
ATOM 3021 C C . HIS A 1 208 ? -4.020 -25.681 39.310 1.00 12.61 208 HIS A C 1
ATOM 3022 O O . HIS A 1 208 ? -3.335 -26.196 40.211 1.00 13.12 208 HIS A O 1
ATOM 3035 N N . ASP A 1 209 ? -4.870 -24.690 39.551 1.00 11.89 209 ASP A N 1
ATOM 3036 C CA . ASP A 1 209 ? -5.032 -24.024 40.851 1.00 11.74 209 ASP A CA 1
ATOM 3037 C C . ASP A 1 209 ? -3.703 -23.571 41.453 1.00 13.14 209 ASP A C 1
ATOM 3038 O O . ASP A 1 209 ? -3.421 -23.792 42.629 1.00 14.82 209 ASP A O 1
ATOM 3047 N N A VAL A 1 210 ? -2.877 -22.924 40.639 0.54 11.83 210 VAL A N 1
ATOM 3048 N N B VAL A 1 210 ? -2.892 -22.898 40.640 0.46 11.86 210 VAL A N 1
ATOM 3049 C CA A VAL A 1 210 ? -1.605 -22.398 41.103 0.54 10.89 210 VAL A CA 1
ATOM 3050 C CA B VAL A 1 210 ? -1.602 -22.385 41.073 0.46 10.92 210 VAL A CA 1
ATOM 3051 C C A VAL A 1 210 ? -1.708 -20.882 41.235 0.54 12.72 210 VAL A C 1
ATOM 3052 C C B VAL A 1 210 ? -1.679 -20.870 41.211 0.46 12.85 210 VAL A C 1
ATOM 3053 O O A VAL A 1 210 ? -2.309 -20.206 40.390 0.54 13.52 210 VAL A O 1
ATOM 3054 O O B VAL A 1 210 ? -2.221 -20.179 40.339 0.46 13.78 210 VAL A O 1
ATOM 3079 N N . LEU A 1 211 ? -1.111 -20.365 42.307 1.00 10.42 211 LEU A N 1
ATOM 3080 C CA . LEU A 1 211 ? -1.042 -18.932 42.567 1.00 9.77 211 LEU A CA 1
ATOM 3081 C C . LEU A 1 211 ? -0.130 -18.236 41.567 1.00 9.96 211 LEU A C 1
ATOM 3082 O O . LEU A 1 211 ? 0.928 -18.754 41.211 1.00 11.92 211 LEU A O 1
ATOM 3099 N N . ILE A 1 212 ? -0.555 -17.054 41.107 1.00 9.18 212 ILE A N 1
ATOM 3100 C CA . ILE A 1 212 ? 0.305 -16.138 40.358 1.00 8.89 212 ILE A CA 1
ATOM 3101 C C . ILE A 1 212 ? 0.709 -14.992 41.279 1.00 10.59 212 ILE A C 1
ATOM 3102 O O . ILE A 1 212 ? -0.133 -14.407 41.969 1.00 9.24 212 ILE A O 1
ATOM 3118 N N . VAL A 1 213 ? 2.000 -14.694 41.310 1.00 9.14 213 VAL A N 1
ATOM 3119 C CA . VAL A 1 213 ? 2.508 -13.493 41.953 1.00 8.70 213 VAL A CA 1
ATOM 3120 C C . VAL A 1 213 ? 2.849 -12.530 40.823 1.00 8.20 213 VAL A C 1
ATOM 3121 O O . VAL A 1 213 ? 3.765 -12.771 40.024 1.00 9.96 213 VAL A O 1
ATOM 3134 N N . GLU A 1 214 ? 2.083 -11.453 40.737 1.00 8.12 214 GLU A N 1
ATOM 3135 C CA . GLU A 1 214 ? 2.164 -10.463 39.678 1.00 8.19 214 GLU A CA 1
ATOM 3136 C C . GLU A 1 214 ? 2.926 -9.259 40.241 1.00 8.72 214 GLU A C 1
ATOM 3137 O O . GLU A 1 214 ? 2.397 -8.531 41.075 1.00 9.66 214 GLU A O 1
ATOM 3149 N N . ASP A 1 215 ? 4.166 -9.080 39.802 1.00 8.95 215 ASP A N 1
ATOM 3150 C CA . ASP A 1 215 ? 5.038 -7.994 40.265 1.00 9.61 215 ASP A CA 1
ATOM 3151 C C . ASP A 1 215 ? 4.902 -6.839 39.291 1.00 11.31 215 ASP A C 1
ATOM 3152 O O . ASP A 1 215 ? 5.370 -6.916 38.141 1.00 15.60 215 ASP A O 1
ATOM 3161 N N . ASP A 1 216 ? 4.282 -5.753 39.742 1.00 8.81 216 ASP A N 1
ATOM 3162 C CA . ASP A 1 216 ? 3.900 -4.677 38.840 1.00 13.02 216 ASP A CA 1
ATOM 3163 C C . ASP A 1 216 ? 4.644 -3.388 39.189 1.00 10.86 216 ASP A C 1
ATOM 3164 O O . ASP A 1 216 ? 4.069 -2.293 39.210 1.00 11.14 216 ASP A O 1
ATOM 3173 N N . ALA A 1 217 ? 5.955 -3.516 39.405 1.00 9.07 217 ALA A N 1
ATOM 3174 C CA . ALA A 1 217 ? 6.771 -2.387 39.829 1.00 7.94 217 ALA A CA 1
ATOM 3175 C C . ALA A 1 217 ? 6.757 -1.207 38.868 1.00 9.05 217 ALA A C 1
ATOM 3176 O O . ALA A 1 217 ? 6.957 -0.069 39.317 1.00 11.04 217 ALA A O 1
ATOM 3183 N N . TYR A 1 218 ? 6.488 -1.427 37.570 1.00 10.34 218 TYR A N 1
ATOM 3184 C CA . TYR A 1 218 ? 6.593 -0.390 36.559 1.00 9.99 218 TYR A CA 1
ATOM 3185 C C . TYR A 1 218 ? 5.228 -0.006 36.005 1.00 9.91 218 TYR A C 1
ATOM 3186 O O . TYR A 1 218 ? 5.161 0.699 34.999 1.00 10.33 218 TYR A O 1
ATOM 3204 N N . THR A 1 219 ? 4.142 -0.411 36.682 1.00 10.47 219 THR A N 1
ATOM 3205 C CA . THR A 1 219 ? 2.793 -0.257 36.125 1.00 11.82 219 THR A CA 1
ATOM 3206 C C . THR A 1 219 ? 2.403 1.198 35.896 1.00 11.76 219 THR A C 1
ATOM 3207 O O . THR A 1 219 ? 1.635 1.497 34.972 1.00 13.64 219 THR A O 1
ATOM 3218 N N . GLU A 1 220 ? 2.886 2.110 36.712 1.00 8.99 220 GLU A N 1
ATOM 3219 C CA . GLU A 1 220 ? 2.515 3.520 36.620 1.00 8.43 220 GLU A CA 1
ATOM 3220 C C . GLU A 1 220 ? 3.394 4.309 35.657 1.00 8.90 220 GLU A C 1
ATOM 3221 O O . GLU A 1 220 ? 3.244 5.527 35.553 1.00 16.11 220 GLU A O 1
ATOM 3233 N N . LEU A 1 221 ? 4.255 3.656 34.907 1.00 9.44 221 LEU A N 1
ATOM 3234 C CA . LEU A 1 221 ? 5.263 4.342 34.109 1.00 10.98 221 LEU A CA 1
ATOM 3235 C C . LEU A 1 221 ? 5.050 4.176 32.602 1.00 12.27 221 LEU A C 1
ATOM 3236 O O . LEU A 1 221 ? 6.005 4.062 31.824 1.00 11.17 221 LEU A O 1
ATOM 3252 N N A SER A 1 222 ? 3.796 4.188 32.147 0.53 9.27 222 SER A N 1
ATOM 3253 N N B SER A 1 222 ? 3.790 4.182 32.168 0.47 9.36 222 SER A N 1
ATOM 3254 C CA A SER A 1 222 ? 3.548 4.275 30.716 0.53 10.81 222 SER A CA 1
ATOM 3255 C CA B SER A 1 222 ? 3.489 4.374 30.758 0.47 10.68 222 SER A CA 1
ATOM 3256 C C A SER A 1 222 ? 3.987 5.645 30.216 0.53 12.17 222 SER A C 1
ATOM 3257 C C B SER A 1 222 ? 4.108 5.679 30.292 0.47 12.36 222 SER A C 1
ATOM 3258 O O A SER A 1 222 ? 3.625 6.669 30.801 0.53 12.29 222 SER A O 1
ATOM 3259 O O B SER A 1 222 ? 4.009 6.695 30.977 0.47 11.89 222 SER A O 1
ATOM 3274 N N . LEU A 1 223 ? 4.750 5.665 29.124 1.00 12.11 223 LEU A N 1
ATOM 3275 C CA . LEU A 1 223 ? 5.410 6.875 28.634 1.00 13.80 223 LEU A CA 1
ATOM 3276 C C . LEU A 1 223 ? 4.744 7.480 27.417 1.00 32.21 223 LEU A C 1
ATOM 3277 O O . LEU A 1 223 ? 5.349 8.310 26.735 1.00 44.97 223 LEU A O 1
ATOM 3294 N N . ILE A 1 224 ? 3.536 7.067 27.107 1.00 19.50 224 ILE A N 1
ATOM 3295 C CA . ILE A 1 224 ? 2.706 7.808 26.155 1.00 25.72 224 ILE A CA 1
ATOM 3296 C C . ILE A 1 224 ? 1.518 8.372 26.933 1.00 41.35 224 ILE A C 1
ATOM 3297 O O . ILE A 1 224 ? 0.725 7.587 27.470 1.00 28.98 224 ILE A O 1
ATOM 3313 N N . PRO A 1 225 ? 1.342 9.701 27.007 1.00 36.44 225 PRO A N 1
ATOM 3314 C CA . PRO A 1 225 ? 0.426 10.261 28.026 1.00 41.53 225 PRO A CA 1
ATOM 3315 C C . PRO A 1 225 ? -1.019 9.789 27.930 1.00 47.97 225 PRO A C 1
ATOM 3316 O O . PRO A 1 225 ? -1.720 9.789 28.953 1.00 41.76 225 PRO A O 1
ATOM 3327 N N . ASP A 1 226 ? -1.500 9.385 26.757 1.00 23.87 226 ASP A N 1
ATOM 3328 C CA . ASP A 1 226 ? -2.885 8.920 26.690 1.00 55.72 226 ASP A CA 1
ATOM 3329 C C . ASP A 1 226 ? -3.049 7.421 26.950 1.00 65.07 226 ASP A C 1
ATOM 3330 O O . ASP A 1 226 ? -4.186 6.953 27.093 1.00 50.84 226 ASP A O 1
ATOM 3339 N N . ARG A 1 227 ? -1.958 6.668 27.047 1.00 35.45 227 ARG A N 1
ATOM 3340 C CA . ARG A 1 227 ? -2.004 5.211 27.042 1.00 34.79 227 ARG A CA 1
ATOM 3341 C C . ARG A 1 227 ? -1.879 4.674 28.461 1.00 28.73 227 ARG A C 1
ATOM 3342 O O . ARG A 1 227 ? -1.062 5.151 29.253 1.00 26.49 227 ARG A O 1
ATOM 3363 N N . THR A 1 228 ? -2.692 3.669 28.777 1.00 24.41 228 THR A N 1
ATOM 3364 C CA . THR A 1 228 ? -2.656 2.964 30.048 1.00 29.12 228 THR A CA 1
ATOM 3365 C C . THR A 1 228 ? -2.458 1.478 29.775 1.00 20.91 228 THR A C 1
ATOM 3366 O O . THR A 1 228 ? -2.958 0.966 28.773 1.00 21.19 228 THR A O 1
ATOM 3377 N N . PRO A 1 229 ? -1.734 0.762 30.629 1.00 16.39 229 PRO A N 1
ATOM 3378 C CA . PRO A 1 229 ? -1.560 -0.677 30.409 1.00 14.54 229 PRO A CA 1
ATOM 3379 C C . PRO A 1 229 ? -2.885 -1.416 30.487 1.00 17.18 229 PRO A C 1
ATOM 3380 O O . PRO A 1 229 ? -3.887 -0.872 30.977 1.00 14.69 229 PRO A O 1
ATOM 3391 N N . PRO A 1 230 ? -2.937 -2.660 30.010 1.00 13.53 230 PRO A N 1
ATOM 3392 C CA . PRO A 1 230 ? -4.138 -3.487 30.197 1.00 14.51 230 PRO A CA 1
ATOM 3393 C C . PRO A 1 230 ? -4.415 -3.722 31.671 1.00 10.63 230 PRO A C 1
ATOM 3394 O O . PRO A 1 230 ? -3.519 -3.562 32.515 1.00 12.70 230 PRO A O 1
ATOM 3405 N N . PRO A 1 231 ? -5.624 -4.165 32.012 1.00 10.85 231 PRO A N 1
ATOM 3406 C CA . PRO A 1 231 ? -5.933 -4.513 33.404 1.00 12.52 231 PRO A CA 1
ATOM 3407 C C . PRO A 1 231 ? -4.984 -5.574 33.922 1.00 10.39 231 PRO A C 1
ATOM 3408 O O . PRO A 1 231 ? -4.467 -6.406 33.162 1.00 10.72 231 PRO A O 1
ATOM 3419 N N . SER A 1 232 ? -4.731 -5.506 35.226 1.00 10.17 232 SER A N 1
ATOM 3420 C CA . SER A 1 232 ? -3.830 -6.449 35.863 1.00 10.23 232 SER A CA 1
ATOM 3421 C C . SER A 1 232 ? -4.366 -7.866 35.769 1.00 10.69 232 SER A C 1
ATOM 3422 O O . SER A 1 232 ? -5.568 -8.098 35.660 1.00 11.14 232 SER A O 1
ATOM 3430 N N . LEU A 1 233 ? -3.443 -8.825 35.794 1.00 10.27 233 LEU A N 1
ATOM 3431 C CA . LEU A 1 233 ? -3.849 -10.217 35.949 1.00 9.36 233 LEU A CA 1
ATOM 3432 C C . LEU A 1 233 ? -4.773 -10.376 37.144 1.00 8.88 233 LEU A C 1
ATOM 3433 O O . LEU A 1 233 ? -5.766 -11.115 37.075 1.00 10.87 233 LEU A O 1
ATOM 3449 N N . ALA A 1 234 ? -4.436 -9.716 38.269 1.00 9.26 234 ALA A N 1
ATOM 3450 C CA . ALA A 1 234 ? -5.235 -9.886 39.483 1.00 10.44 234 ALA A CA 1
ATOM 3451 C C . ALA A 1 234 ? -6.671 -9.431 39.243 1.00 13.43 234 ALA A C 1
ATOM 3452 O O . ALA A 1 234 ? -7.613 -10.135 39.595 1.00 11.42 234 ALA A O 1
ATOM 3459 N N . ALA A 1 235 ? -6.861 -8.255 38.638 1.00 11.47 235 ALA A N 1
ATOM 3460 C CA . ALA A 1 235 ? -8.223 -7.785 38.383 1.00 9.81 235 ALA A CA 1
ATOM 3461 C C . ALA A 1 235 ? -8.959 -8.660 37.370 1.00 11.06 235 ALA A C 1
ATOM 3462 O O . ALA A 1 235 ? -10.156 -8.931 37.535 1.00 13.16 235 ALA A O 1
ATOM 3469 N N . LEU A 1 236 ? -8.267 -9.127 36.335 1.00 10.15 236 LEU A N 1
ATOM 3470 C CA . LEU A 1 236 ? -8.895 -9.969 35.320 1.00 12.59 236 LEU A CA 1
ATOM 3471 C C . LEU A 1 236 ? -9.347 -11.290 35.920 1.00 17.07 236 LEU A C 1
ATOM 3472 O O . LEU A 1 236 ? -10.318 -11.896 35.456 1.00 18.18 236 LEU A O 1
ATOM 3488 N N . ALA A 1 237 ? -8.654 -11.743 36.943 1.00 11.02 237 ALA A N 1
ATOM 3489 C CA . ALA A 1 237 ? -8.985 -12.976 37.649 1.00 12.51 237 ALA A CA 1
ATOM 3490 C C . ALA A 1 237 ? -10.005 -12.762 38.767 1.00 12.84 237 ALA A C 1
ATOM 3491 O O . ALA A 1 237 ? -10.323 -13.707 39.489 1.00 15.37 237 ALA A O 1
ATOM 3498 N N . GLY A 1 238 ? -10.523 -11.553 38.944 1.00 13.06 238 GLY A N 1
ATOM 3499 C CA . GLY A 1 238 ? -11.361 -11.285 40.105 1.00 15.29 238 GLY A CA 1
ATOM 3500 C C . GLY A 1 238 ? -10.643 -11.505 41.418 1.00 15.39 238 GLY A C 1
ATOM 3501 O O . GLY A 1 238 ? -11.272 -11.854 42.425 1.00 16.83 238 GLY A O 1
ATOM 3505 N N . TYR A 1 239 ? -9.319 -11.344 41.412 1.00 11.98 239 TYR A N 1
ATOM 3506 C CA . TYR A 1 239 ? -8.427 -11.555 42.540 1.00 10.39 239 TYR A CA 1
ATOM 3507 C C . TYR A 1 239 ? -8.455 -12.990 43.046 1.00 11.76 239 TYR A C 1
ATOM 3508 O O . TYR A 1 239 ? -7.958 -13.270 44.136 1.00 15.05 239 TYR A O 1
ATOM 3526 N N . ARG A 1 240 ? -8.917 -13.927 42.221 1.00 11.58 240 ARG A N 1
ATOM 3527 C CA . ARG A 1 240 ? -8.838 -15.345 42.542 1.00 12.27 240 ARG A CA 1
ATOM 3528 C C . ARG A 1 240 ? -7.454 -15.871 42.190 1.00 10.00 240 ARG A C 1
ATOM 3529 O O . ARG A 1 240 ? -7.082 -15.909 41.017 1.00 13.05 240 ARG A O 1
ATOM 3550 N N . ARG A 1 241 ? -6.720 -16.300 43.218 1.00 10.49 241 ARG A N 1
ATOM 3551 C CA . ARG A 1 241 ? -5.434 -16.994 43.081 1.00 12.75 241 ARG A CA 1
ATOM 3552 C C . ARG A 1 241 ? -4.381 -16.132 42.388 1.00 11.02 241 ARG A C 1
ATOM 3553 O O . ARG A 1 241 ? -3.530 -16.634 41.639 1.00 11.81 241 ARG A O 1
ATOM 3574 N N . VAL A 1 242 ? -4.446 -14.814 42.620 1.00 9.32 242 VAL A N 1
ATOM 3575 C CA . VAL A 1 242 ? -3.428 -13.870 42.177 1.00 8.87 242 VAL A CA 1
ATOM 3576 C C . VAL A 1 242 ? -3.145 -12.900 43.313 1.00 9.44 242 VAL A C 1
ATOM 3577 O O . VAL A 1 242 ? -4.078 -12.395 43.945 1.00 12.07 242 VAL A O 1
ATOM 3590 N N . VAL A 1 243 ? -1.870 -12.643 43.566 1.00 8.53 243 VAL A N 1
ATOM 3591 C CA . VAL A 1 243 ? -1.433 -11.564 44.447 1.00 9.57 243 VAL A CA 1
ATOM 3592 C C . VAL A 1 243 ? -0.627 -10.604 43.589 1.00 12.18 243 VAL A C 1
ATOM 3593 O O . VAL A 1 243 ? 0.322 -11.026 42.921 1.00 10.63 243 VAL A O 1
ATOM 3606 N N . ARG A 1 244 ? -0.977 -9.321 43.626 1.00 8.79 244 ARG A N 1
ATOM 3607 C CA . ARG A 1 244 ? -0.277 -8.283 42.884 1.00 7.82 244 ARG A CA 1
ATOM 3608 C C . ARG A 1 244 ? 0.567 -7.439 43.836 1.00 9.29 244 ARG A C 1
ATOM 3609 O O . ARG A 1 244 ? 0.112 -7.063 44.915 1.00 10.07 244 ARG A O 1
ATOM 3630 N N . LEU A 1 245 ? 1.812 -7.165 43.434 1.00 7.79 245 LEU A N 1
ATOM 3631 C CA . LEU A 1 245 ? 2.764 -6.381 44.219 1.00 7.52 245 LEU A CA 1
ATOM 3632 C C . LEU A 1 245 ? 3.069 -5.078 43.487 1.00 7.44 245 LEU A C 1
ATOM 3633 O O . LEU A 1 245 ? 3.442 -5.078 42.299 1.00 10.13 245 LEU A O 1
ATOM 3649 N N . CYS A 1 246 ? 2.947 -3.972 44.213 1.00 7.53 246 CYS A N 1
ATOM 3650 C CA . CYS A 1 246 ? 3.204 -2.640 43.688 1.00 7.43 246 CYS A CA 1
ATOM 3651 C C . CYS A 1 246 ? 4.173 -1.934 44.630 1.00 7.42 246 CYS A C 1
ATOM 3652 O O . CYS A 1 246 ? 4.332 -2.306 45.794 1.00 9.03 246 CYS A O 1
ATOM 3660 N N . SER A 1 247 ? 4.853 -0.923 44.112 1.00 7.44 247 SER A N 1
ATOM 3661 C CA . SER A 1 247 ? 5.875 -0.254 44.892 1.00 7.46 247 SER A CA 1
ATOM 3662 C C . SER A 1 247 ? 5.909 1.230 44.574 1.00 10.40 247 SER A C 1
ATOM 3663 O O . SER A 1 247 ? 5.550 1.650 43.484 1.00 9.86 247 SER A O 1
ATOM 3671 N N . PHE A 1 248 ? 6.398 2.022 45.528 1.00 7.91 248 PHE A N 1
ATOM 3672 C CA . PHE A 1 248 ? 6.724 3.420 45.257 1.00 8.36 248 PHE A CA 1
ATOM 3673 C C . PHE A 1 248 ? 8.183 3.606 44.860 1.00 9.32 248 PHE A C 1
ATOM 3674 O O . PHE A 1 248 ? 8.610 4.733 44.602 1.00 9.40 248 PHE A O 1
ATOM 3691 N N . SER A 1 249 ? 8.928 2.522 44.707 1.00 8.35 249 SER A N 1
ATOM 3692 C CA . SER A 1 249 ? 10.343 2.643 44.378 1.00 7.83 249 SER A CA 1
ATOM 3693 C C . SER A 1 249 ? 10.581 3.306 43.038 1.00 10.99 249 SER A C 1
ATOM 3694 O O . SER A 1 249 ? 11.489 4.123 42.902 1.00 13.12 249 SER A O 1
ATOM 3702 N N . LYS A 1 250 ? 9.804 2.945 42.026 1.00 9.07 250 LYS A N 1
ATOM 3703 C CA . LYS A 1 250 ? 10.052 3.417 40.674 1.00 9.41 250 LYS A CA 1
ATOM 3704 C C . LYS A 1 250 ? 9.314 4.698 40.369 1.00 13.04 250 LYS A C 1
ATOM 3705 O O . LYS A 1 250 ? 9.470 5.230 39.267 1.00 13.56 250 LYS A O 1
ATOM 3724 N N . THR A 1 251 ? 8.553 5.224 41.330 1.00 10.82 251 THR A N 1
ATOM 3725 C CA . THR A 1 251 ? 7.819 6.458 41.132 1.00 12.30 251 THR A CA 1
ATOM 3726 C C . THR A 1 251 ? 8.215 7.589 42.071 1.00 19.22 251 THR A C 1
ATOM 3727 O O . THR A 1 251 ? 8.167 8.738 41.643 1.00 22.35 251 THR A O 1
ATOM 3738 N N . LEU A 1 252 ? 8.593 7.311 43.331 1.00 9.27 252 LEU A N 1
ATOM 3739 C CA . LEU A 1 252 ? 8.991 8.332 44.304 1.00 10.65 252 LEU A CA 1
ATOM 3740 C C . LEU A 1 252 ? 10.385 8.168 44.864 1.00 13.19 252 LEU A C 1
ATOM 3741 O O . LEU A 1 252 ? 10.996 9.157 45.308 1.00 16.05 252 LEU A O 1
ATOM 3757 N N . GLY A 1 253 ? 10.873 6.959 44.975 1.00 11.47 253 GLY A N 1
ATOM 3758 C CA . GLY A 1 253 ? 12.182 6.766 45.533 1.00 14.08 253 GLY A CA 1
ATOM 3759 C C . GLY A 1 253 ? 12.310 5.420 46.194 1.00 9.41 253 GLY A C 1
ATOM 3760 O O . GLY A 1 253 ? 11.609 5.088 47.142 1.00 9.90 253 GLY A O 1
ATOM 3764 N N . PRO A 1 254 ? 13.286 4.638 45.742 1.00 10.25 254 PRO A N 1
ATOM 3765 C CA . PRO A 1 254 ? 13.459 3.313 46.336 1.00 8.15 254 PRO A CA 1
ATOM 3766 C C . PRO A 1 254 ? 13.828 3.327 47.815 1.00 8.20 254 PRO A C 1
ATOM 3767 O O . PRO A 1 254 ? 13.478 2.385 48.543 1.00 9.17 254 PRO A O 1
ATOM 3778 N N . GLY A 1 255 ? 14.505 4.376 48.281 1.00 8.67 255 GLY A N 1
ATOM 3779 C CA . GLY A 1 255 ? 14.942 4.403 49.666 1.00 10.42 255 GLY A CA 1
ATOM 3780 C C . GLY A 1 255 ? 13.810 4.493 50.655 1.00 8.49 255 GLY A C 1
ATOM 3781 O O . GLY A 1 255 ? 14.005 4.204 51.833 1.00 8.76 255 GLY A O 1
ATOM 3785 N N . LEU A 1 256 ? 12.626 4.899 50.202 1.00 8.32 256 LEU A N 1
ATOM 3786 C CA . LEU A 1 256 ? 11.469 5.002 51.085 1.00 8.28 256 LEU A CA 1
ATOM 3787 C C . LEU A 1 256 ? 11.035 3.662 51.646 1.00 8.13 256 LEU A C 1
ATOM 3788 O O . LEU A 1 256 ? 10.405 3.624 52.694 1.00 8.95 256 LEU A O 1
ATOM 3804 N N . ARG A 1 257 ? 11.297 2.557 50.941 1.00 8.01 257 ARG A N 1
ATOM 3805 C CA . ARG A 1 257 ? 10.922 1.216 51.395 1.00 7.93 257 ARG A CA 1
ATOM 3806 C C . ARG A 1 257 ? 9.422 1.146 51.692 1.00 7.87 257 ARG A C 1
ATOM 3807 O O . ARG A 1 257 ? 8.986 0.830 52.792 1.00 7.93 257 ARG A O 1
ATOM 3828 N N . LEU A 1 258 ? 8.643 1.391 50.649 1.00 7.78 258 LEU A N 1
ATOM 3829 C CA . LEU A 1 258 ? 7.192 1.415 50.787 1.00 7.76 258 LEU A CA 1
ATOM 3830 C C . LEU A 1 258 ? 6.563 0.850 49.525 1.00 7.65 258 LEU A C 1
ATOM 3831 O O . LEU A 1 258 ? 6.870 1.283 48.418 1.00 8.39 258 LEU A O 1
ATOM 3847 N N . GLY A 1 259 ? 5.663 -0.097 49.712 1.00 7.62 259 GLY A N 1
ATOM 3848 C CA . GLY A 1 259 ? 4.865 -0.580 48.606 1.00 7.56 259 GLY A CA 1
ATOM 3849 C C . GLY A 1 259 ? 3.538 -1.108 49.092 1.00 7.71 259 GLY A C 1
ATOM 3850 O O . GLY A 1 259 ? 3.116 -0.800 50.215 1.00 8.32 259 GLY A O 1
ATOM 3854 N N . TRP A 1 260 ? 2.881 -1.912 48.266 1.00 7.58 260 TRP A N 1
ATOM 3855 C CA . TRP A 1 260 ? 1.627 -2.490 48.675 1.00 7.67 260 TRP A CA 1
ATOM 3856 C C . TRP A 1 260 ? 1.393 -3.775 47.917 1.00 7.66 260 TRP A C 1
ATOM 3857 O O . TRP A 1 260 ? 2.115 -4.133 46.980 1.00 8.26 260 TRP A O 1
ATOM 3878 N N . LEU A 1 261 ? 0.384 -4.475 48.389 1.00 7.78 261 LEU A N 1
ATOM 3879 C CA . LEU A 1 261 ? 0.015 -5.792 47.927 1.00 8.35 261 LEU A CA 1
ATOM 3880 C C . LEU A 1 261 ? -1.498 -5.791 47.769 1.00 9.51 261 LEU A C 1
ATOM 3881 O O . LEU A 1 261 ? -2.206 -5.206 48.594 1.00 8.41 261 LEU A O 1
ATOM 3897 N N . LEU A 1 262 ? -1.985 -6.393 46.681 1.00 8.45 262 LEU A N 1
ATOM 3898 C CA . LEU A 1 262 ? -3.408 -6.546 46.423 1.00 8.27 262 LEU A CA 1
ATOM 3899 C C . LEU A 1 262 ? -3.735 -8.021 46.277 1.00 9.46 262 LEU A C 1
ATOM 3900 O O . LEU A 1 262 ? -3.061 -8.743 45.533 1.00 9.92 262 LEU A O 1
ATOM 3916 N N . ALA A 1 263 ? -4.776 -8.458 46.964 1.00 8.58 263 ALA A N 1
ATOM 3917 C CA . ALA A 1 263 ? -5.197 -9.846 46.879 1.00 9.74 263 ALA A CA 1
ATOM 3918 C C . ALA A 1 263 ? -6.689 -9.900 47.124 1.00 9.30 263 ALA A C 1
ATOM 3919 O O . ALA A 1 263 ? -7.332 -8.880 47.375 1.00 13.52 263 ALA A O 1
ATOM 3926 N N . ASP A 1 264 ? -7.249 -11.108 47.084 1.00 11.79 264 ASP A N 1
ATOM 3927 C CA . ASP A 1 264 ? -8.633 -11.118 47.522 1.00 13.34 264 ASP A CA 1
ATOM 3928 C C . ASP A 1 264 ? -8.723 -10.847 49.030 1.00 12.75 264 ASP A C 1
ATOM 3929 O O . ASP A 1 264 ? -7.758 -10.928 49.788 1.00 13.55 264 ASP A O 1
ATOM 3938 N N . ARG A 1 265 ? -9.928 -10.474 49.463 1.00 15.82 265 ARG A N 1
ATOM 3939 C CA . ARG A 1 265 ? -10.131 -10.111 50.859 1.00 14.76 265 ARG A CA 1
ATOM 3940 C C . ARG A 1 265 ? -9.664 -11.200 51.809 1.00 14.49 265 ARG A C 1
ATOM 3941 O O . ARG A 1 265 ? -9.080 -10.899 52.853 1.00 16.99 265 ARG A O 1
ATOM 3962 N N . GLU A 1 266 ? -9.940 -12.470 51.485 1.00 15.84 266 GLU A N 1
ATOM 3963 C CA . GLU A 1 266 ? -9.586 -13.559 52.385 1.00 20.23 266 GLU A CA 1
ATOM 3964 C C . GLU A 1 266 ? -8.078 -13.670 52.549 1.00 18.81 266 GLU A C 1
ATOM 3965 O O . GLU A 1 266 ? -7.575 -13.830 53.666 1.00 17.94 266 GLU A O 1
ATOM 3977 N N . LEU A 1 267 ? -7.337 -13.611 51.437 1.00 15.98 267 LEU A N 1
ATOM 3978 C CA . LEU A 1 267 ? -5.882 -13.754 51.532 1.00 17.32 267 LEU A CA 1
ATOM 3979 C C . LEU A 1 267 ? -5.236 -12.503 52.126 1.00 15.95 267 LEU A C 1
ATOM 3980 O O . LEU A 1 267 ? -4.333 -12.596 52.972 1.00 16.16 267 LEU A O 1
ATOM 3996 N N . ALA A 1 268 ? -5.665 -11.311 51.696 1.00 13.96 268 ALA A N 1
ATOM 3997 C CA . ALA A 1 268 ? -5.133 -10.118 52.342 1.00 14.48 268 ALA A CA 1
ATOM 3998 C C . ALA A 1 268 ? -5.368 -10.185 53.848 1.00 15.22 268 ALA A C 1
ATOM 3999 O O . ALA A 1 268 ? -4.484 -9.848 54.646 1.00 16.49 268 ALA A O 1
ATOM 4006 N N . GLY A 1 269 ? -6.565 -10.601 54.250 1.00 16.51 269 GLY A N 1
ATOM 4007 C CA . GLY A 1 269 ? -6.879 -10.687 55.670 1.00 18.43 269 GLY A CA 1
ATOM 4008 C C . GLY A 1 269 ? -6.050 -11.724 56.400 1.00 18.30 269 GLY A C 1
ATOM 4009 O O . GLY A 1 269 ? -5.624 -11.503 57.544 1.00 23.15 269 GLY A O 1
ATOM 4013 N N . ARG A 1 270 ? -5.797 -12.857 55.752 1.00 17.13 270 ARG A N 1
ATOM 4014 C CA . ARG A 1 270 ? -4.997 -13.909 56.372 1.00 17.89 270 ARG A CA 1
ATOM 4015 C C . ARG A 1 270 ? -3.556 -13.455 56.547 1.00 21.32 270 ARG A C 1
ATOM 4016 O O . ARG A 1 270 ? -2.950 -13.673 57.602 1.00 19.45 270 ARG A O 1
ATOM 4037 N N . LEU A 1 271 ? -2.985 -12.836 55.522 1.00 17.41 271 LEU A N 1
ATOM 4038 C CA . LEU A 1 271 ? -1.626 -12.340 55.659 1.00 18.17 271 LEU A CA 1
ATOM 4039 C C . LEU A 1 271 ? -1.532 -11.327 56.790 1.00 16.25 271 LEU A C 1
ATOM 4040 O O . LEU A 1 271 ? -0.591 -11.367 57.589 1.00 17.89 271 LEU A O 1
ATOM 4056 N N . ALA A 1 272 ? -2.507 -10.419 56.894 1.00 18.08 272 ALA A N 1
ATOM 4057 C CA . ALA A 1 272 ? -2.430 -9.354 57.881 1.00 19.87 272 ALA A CA 1
ATOM 4058 C C . ALA A 1 272 ? -2.613 -9.835 59.317 1.00 19.82 272 ALA A C 1
ATOM 4059 O O . ALA A 1 272 ? -2.333 -9.056 60.240 1.00 19.36 272 ALA A O 1
ATOM 4066 N N . THR A 1 273 ? -3.110 -11.052 59.538 1.00 17.98 273 THR A N 1
ATOM 4067 C CA . THR A 1 273 ? -3.199 -11.597 60.893 1.00 16.65 273 THR A CA 1
ATOM 4068 C C . THR A 1 273 ? -1.952 -12.363 61.291 1.00 16.13 273 THR A C 1
ATOM 4069 O O . THR A 1 273 ? -1.878 -12.842 62.425 1.00 16.06 273 THR A O 1
ATOM 4080 N N . HIS A 1 274 ? -0.947 -12.436 60.416 1.00 16.45 274 HIS A N 1
ATOM 4081 C CA . HIS A 1 274 ? 0.328 -13.049 60.772 1.00 16.59 274 HIS A CA 1
ATOM 4082 C C . HIS A 1 274 ? 0.964 -12.296 61.936 1.00 14.26 274 HIS A C 1
ATOM 4083 O O . HIS A 1 274 ? 0.858 -11.067 62.037 1.00 14.29 274 HIS A O 1
ATOM 4096 N N . GLY A 1 275 ? 1.638 -13.042 62.801 1.00 16.37 275 GLY A N 1
ATOM 4097 C CA . GLY A 1 275 ? 2.349 -12.422 63.913 1.00 17.62 275 GLY A CA 1
ATOM 4098 C C . GLY A 1 275 ? 3.241 -11.263 63.506 1.00 14.26 275 GLY A C 1
ATOM 4099 O O . GLY A 1 275 ? 3.428 -10.319 64.272 1.00 12.14 275 GLY A O 1
ATOM 4103 N N . LEU A 1 276 ? 3.800 -11.308 62.295 1.00 12.02 276 LEU A N 1
ATOM 4104 C CA . LEU A 1 276 ? 4.629 -10.208 61.811 1.00 11.33 276 LEU A CA 1
ATOM 4105 C C . LEU A 1 276 ? 3.896 -8.875 61.906 1.00 11.67 276 LEU A C 1
ATOM 4106 O O . LEU A 1 276 ? 4.431 -7.883 62.423 1.00 13.84 276 LEU A O 1
ATOM 4122 N N . PHE A 1 277 ? 2.655 -8.854 61.434 1.00 12.91 277 PHE A N 1
ATOM 4123 C CA . PHE A 1 277 ? 1.851 -7.645 61.430 1.00 10.53 277 PHE A CA 1
ATOM 4124 C C . PHE A 1 277 ? 1.276 -7.345 62.810 1.00 12.36 277 PHE A C 1
ATOM 4125 O O . PHE A 1 277 ? 1.200 -6.174 63.201 1.00 15.38 277 PHE A O 1
ATOM 4142 N N . VAL A 1 278 ? 0.871 -8.371 63.564 1.00 13.26 278 VAL A N 1
ATOM 4143 C CA . VAL A 1 278 ? 0.340 -8.109 64.898 1.00 13.46 278 VAL A CA 1
ATOM 4144 C C . VAL A 1 278 ? 1.436 -7.556 65.801 1.00 17.90 278 VAL A C 1
ATOM 4145 O O . VAL A 1 278 ? 1.193 -6.640 66.590 1.00 17.92 278 VAL A O 1
ATOM 4158 N N . SER A 1 279 ? 2.671 -8.062 65.667 1.00 13.03 279 SER A N 1
ATOM 4159 C CA . SER A 1 279 ? 3.771 -7.592 66.506 1.00 12.62 279 SER A CA 1
ATOM 4160 C C . SER A 1 279 ? 4.212 -6.173 66.139 1.00 17.40 279 SER A C 1
ATOM 4161 O O . SER A 1 279 ? 4.447 -5.344 67.025 1.00 18.10 279 SER A O 1
ATOM 4169 N N . GLY A 1 280 ? 4.380 -5.889 64.850 1.00 12.78 280 GLY A N 1
ATOM 4170 C CA . GLY A 1 280 ? 4.998 -4.640 64.434 1.00 11.74 280 GLY A CA 1
ATOM 4171 C C . GLY A 1 280 ? 4.088 -3.566 63.889 1.00 11.09 280 GLY A C 1
ATOM 4172 O O . GLY A 1 280 ? 4.538 -2.446 63.656 1.00 11.45 280 GLY A O 1
ATOM 4176 N N . GLY A 1 281 ? 2.813 -3.884 63.684 1.00 10.33 281 GLY A N 1
ATOM 4177 C CA . GLY A 1 281 ? 1.920 -2.983 63.016 1.00 9.65 281 GLY A CA 1
ATOM 4178 C C . GLY A 1 281 ? 2.266 -2.839 61.543 1.00 10.57 281 GLY A C 1
ATOM 4179 O O . GLY A 1 281 ? 2.991 -3.654 60.946 1.00 11.55 281 GLY A O 1
ATOM 4183 N N . SER A 1 282 ? 1.742 -1.764 60.967 1.00 9.11 282 SER A N 1
ATOM 4184 C CA . SER A 1 282 ? 2.027 -1.433 59.581 1.00 8.08 282 SER A CA 1
ATOM 4185 C C . SER A 1 282 ? 3.518 -1.533 59.289 1.00 8.90 282 SER A C 1
ATOM 4186 O O . SER A 1 282 ? 4.352 -0.986 60.022 1.00 9.82 282 SER A O 1
ATOM 4194 N N . LEU A 1 283 ? 3.849 -2.146 58.149 1.00 9.50 283 LEU A N 1
ATOM 4195 C CA . LEU A 1 283 ? 5.243 -2.448 57.857 1.00 8.28 283 LEU A CA 1
ATOM 4196 C C . LEU A 1 283 ? 6.100 -1.211 57.614 1.00 7.59 283 LEU A C 1
ATOM 4197 O O . LEU A 1 283 ? 7.333 -1.312 57.717 1.00 8.50 283 LEU A O 1
ATOM 4213 N N . ASN A 1 284 ? 5.511 -0.058 57.292 1.00 8.72 284 ASN A N 1
ATOM 4214 C CA . ASN A 1 284 ? 6.311 1.169 57.276 1.00 8.84 284 ASN A CA 1
ATOM 4215 C C . ASN A 1 284 ? 5.357 2.339 57.522 1.00 10.80 284 ASN A C 1
ATOM 4216 O O . ASN A 1 284 ? 4.920 3.025 56.604 1.00 10.27 284 ASN A O 1
ATOM 4227 N N . HIS A 1 285 ? 5.057 2.578 58.795 1.00 9.11 285 HIS A N 1
ATOM 4228 C CA . HIS A 1 285 ? 3.950 3.473 59.129 1.00 7.93 285 HIS A CA 1
ATOM 4229 C C . HIS A 1 285 ? 4.280 4.941 58.861 1.00 8.46 285 HIS A C 1
ATOM 4230 O O . HIS A 1 285 ? 3.529 5.630 58.158 1.00 9.26 285 HIS A O 1
ATOM 4243 N N . THR A 1 286 ? 5.382 5.461 59.417 1.00 9.62 286 THR A N 1
ATOM 4244 C CA . THR A 1 286 ? 5.615 6.901 59.320 1.00 10.26 286 THR A CA 1
ATOM 4245 C C . THR A 1 286 ? 5.740 7.337 57.865 1.00 8.34 286 THR A C 1
ATOM 4246 O O . THR A 1 286 ? 5.101 8.306 57.437 1.00 10.15 286 THR A O 1
ATOM 4257 N N . THR A 1 287 ? 6.549 6.612 57.085 1.00 9.45 287 THR A N 1
ATOM 4258 C CA . THR A 1 287 ? 6.708 6.929 55.664 1.00 8.81 287 THR A CA 1
ATOM 4259 C C . THR A 1 287 ? 5.400 6.763 54.894 1.00 10.64 287 THR A C 1
ATOM 4260 O O . THR A 1 287 ? 5.091 7.585 54.020 1.00 10.52 287 THR A O 1
ATOM 4271 N N . SER A 1 288 ? 4.581 5.757 55.238 1.00 8.59 288 SER A N 1
ATOM 4272 C CA . SER A 1 288 ? 3.297 5.597 54.554 1.00 7.86 288 SER A CA 1
ATOM 4273 C C . SER A 1 288 ? 2.430 6.837 54.723 1.00 9.74 288 SER A C 1
ATOM 4274 O O . SER A 1 288 ? 1.728 7.239 53.793 1.00 8.90 288 SER A O 1
ATOM 4282 N N . LEU A 1 289 ? 2.497 7.491 55.885 1.00 8.53 289 LEU A N 1
ATOM 4283 C CA . LEU A 1 289 ? 1.661 8.666 56.086 1.00 9.59 289 LEU A CA 1
ATOM 4284 C C . LEU A 1 289 ? 2.181 9.852 55.278 1.00 10.33 289 LEU A C 1
ATOM 4285 O O . LEU A 1 289 ? 1.397 10.628 54.736 1.00 9.92 289 LEU A O 1
ATOM 4301 N N . ALA A 1 290 ? 3.497 10.030 55.211 1.00 8.74 290 ALA A N 1
ATOM 4302 C CA . ALA A 1 290 ? 4.056 11.048 54.324 1.00 9.92 290 ALA A CA 1
ATOM 4303 C C . ALA A 1 290 ? 3.549 10.843 52.898 1.00 8.40 290 ALA A C 1
ATOM 4304 O O . ALA A 1 290 ? 3.050 11.781 52.269 1.00 9.69 290 ALA A O 1
ATOM 4311 N N . VAL A 1 291 ? 3.669 9.625 52.374 1.00 8.48 291 VAL A N 1
ATOM 4312 C CA . VAL A 1 291 ? 3.247 9.361 51.001 1.00 8.50 291 VAL A CA 1
ATOM 4313 C C . VAL A 1 291 ? 1.726 9.529 50.863 1.00 10.86 291 VAL A C 1
ATOM 4314 O O . VAL A 1 291 ? 1.238 10.071 49.861 1.00 8.83 291 VAL A O 1
ATOM 4327 N N . SER A 1 292 ? 0.956 9.156 51.893 1.00 8.83 292 SER A N 1
ATOM 4328 C CA . SER A 1 292 ? -0.490 9.379 51.842 1.00 10.89 292 SER A CA 1
ATOM 4329 C C . SER A 1 292 ? -0.837 10.841 51.588 1.00 11.25 292 SER A C 1
ATOM 4330 O O . SER A 1 292 ? -1.797 11.143 50.865 1.00 11.14 292 SER A O 1
ATOM 4338 N N . THR A 1 293 ? -0.078 11.768 52.167 1.00 10.29 293 THR A N 1
ATOM 4339 C CA . THR A 1 293 ? -0.413 13.181 51.981 1.00 10.06 293 THR A CA 1
ATOM 4340 C C . THR A 1 293 ? -0.195 13.602 50.526 1.00 9.98 293 THR A C 1
ATOM 4341 O O . THR A 1 293 ? -0.893 14.503 50.032 1.00 10.63 293 THR A O 1
ATOM 4352 N N . LEU A 1 294 ? 0.763 12.972 49.840 1.00 9.29 294 LEU A N 1
ATOM 4353 C CA . LEU A 1 294 ? 1.003 13.259 48.424 1.00 9.22 294 LEU A CA 1
ATOM 4354 C C . LEU A 1 294 ? -0.126 12.729 47.552 1.00 9.50 294 LEU A C 1
ATOM 4355 O O . LEU A 1 294 ? -0.503 13.367 46.563 1.00 11.23 294 LEU A O 1
ATOM 4371 N N . LEU A 1 295 ? -0.635 11.543 47.871 1.00 10.00 295 LEU A N 1
ATOM 4372 C CA . LEU A 1 295 ? -1.777 11.036 47.112 1.00 10.37 295 LEU A CA 1
ATOM 4373 C C . LEU A 1 295 ? -3.000 11.914 47.326 1.00 13.11 295 LEU A C 1
ATOM 4374 O O . LEU A 1 295 ? -3.736 12.210 46.375 1.00 16.51 295 LEU A O 1
ATOM 4390 N N . ALA A 1 296 ? -3.229 12.346 48.575 1.00 10.13 296 ALA A N 1
ATOM 4391 C CA . ALA A 1 296 ? -4.435 13.076 48.940 1.00 11.87 296 ALA A CA 1
ATOM 4392 C C . ALA A 1 296 ? -4.540 14.413 48.217 1.00 11.91 296 ALA A C 1
ATOM 4393 O O . ALA A 1 296 ? -5.639 14.870 47.925 1.00 14.29 296 ALA A O 1
ATOM 4400 N N . SER A 1 297 ? -3.415 15.061 47.953 1.00 11.71 297 SER A N 1
ATOM 4401 C CA . SER A 1 297 ? -3.399 16.395 47.379 1.00 12.49 297 SER A CA 1
ATOM 4402 C C . SER A 1 297 ? -3.319 16.415 45.862 1.00 12.40 297 SER A C 1
ATOM 4403 O O . SER A 1 297 ? -3.316 17.508 45.278 1.00 13.14 297 SER A O 1
ATOM 4411 N N . GLY A 1 298 ? -3.148 15.256 45.233 1.00 12.34 298 GLY A N 1
ATOM 4412 C CA . GLY A 1 298 ? -2.857 15.195 43.825 1.00 11.72 298 GLY A CA 1
ATOM 4413 C C . GLY A 1 298 ? -1.391 15.349 43.495 1.00 11.75 298 GLY A C 1
ATOM 4414 O O . GLY A 1 298 ? -1.011 15.216 42.323 1.00 11.58 298 GLY A O 1
ATOM 4418 N N . ALA A 1 299 ? -0.553 15.637 44.494 1.00 10.83 299 ALA A N 1
ATOM 4419 C CA . ALA A 1 299 ? 0.847 15.910 44.204 1.00 10.57 299 ALA A CA 1
ATOM 4420 C C . ALA A 1 299 ? 1.550 14.691 43.649 1.00 10.88 299 ALA A C 1
ATOM 4421 O O . ALA A 1 299 ? 2.483 14.826 42.851 1.00 10.82 299 ALA A O 1
ATOM 4428 N N . TYR A 1 300 ? 1.128 13.497 44.059 1.00 9.16 300 TYR A N 1
ATOM 4429 C CA . TYR A 1 300 ? 1.741 12.287 43.532 1.00 11.25 300 TYR A CA 1
ATOM 4430 C C . TYR A 1 300 ? 1.515 12.188 42.037 1.00 12.52 300 TYR A C 1
ATOM 4431 O O . TYR A 1 300 ? 2.455 11.931 41.277 1.00 10.79 300 TYR A O 1
ATOM 4449 N N . ASP A 1 301 ? 0.277 12.426 41.596 1.00 12.63 301 ASP A N 1
ATOM 4450 C CA . ASP A 1 301 ? -0.049 12.338 40.178 1.00 12.18 301 ASP A CA 1
ATOM 4451 C C . ASP A 1 301 ? 0.613 13.447 39.382 1.00 12.15 301 ASP A C 1
ATOM 4452 O O . ASP A 1 301 ? 1.023 13.225 38.238 1.00 12.58 301 ASP A O 1
ATOM 4461 N N . ARG A 1 302 ? 0.731 14.637 39.969 1.00 10.26 302 ARG A N 1
ATOM 4462 C CA . ARG A 1 302 ? 1.405 15.716 39.268 1.00 11.38 302 ARG A CA 1
ATOM 4463 C C . ARG A 1 302 ? 2.888 15.408 39.117 1.00 13.26 302 ARG A C 1
ATOM 4464 O O . ARG A 1 302 ? 3.483 15.679 38.056 1.00 12.33 302 ARG A O 1
ATOM 4485 N N . HIS A 1 303 ? 3.489 14.811 40.151 1.00 11.92 303 HIS A N 1
ATOM 4486 C CA . HIS A 1 303 ? 4.865 14.337 40.039 1.00 10.82 303 HIS A CA 1
ATOM 4487 C C . HIS A 1 303 ? 4.976 13.280 38.956 1.00 11.75 303 HIS A C 1
ATOM 4488 O O . HIS A 1 303 ? 5.898 13.326 38.134 1.00 12.10 303 HIS A O 1
ATOM 4501 N N . LEU A 1 304 ? 4.034 12.330 38.925 1.00 9.79 304 LEU A N 1
ATOM 4502 C CA . LEU A 1 304 ? 4.114 11.252 37.939 1.00 10.35 304 LEU A CA 1
ATOM 4503 C C . LEU A 1 304 ? 4.030 11.811 36.521 1.00 11.00 304 LEU A C 1
ATOM 4504 O O . LEU A 1 304 ? 4.752 11.360 35.622 1.00 14.19 304 LEU A O 1
ATOM 4520 N N . ASP A 1 305 ? 3.153 12.798 36.296 1.00 10.84 305 ASP A N 1
ATOM 4521 C CA . ASP A 1 305 ? 3.065 13.368 34.958 1.00 12.61 305 ASP A CA 1
ATOM 4522 C C . ASP A 1 305 ? 4.412 13.938 34.534 1.00 15.41 305 ASP A C 1
ATOM 4523 O O . ASP A 1 305 ? 4.872 13.717 33.408 1.00 16.04 305 ASP A O 1
ATOM 4532 N N . ALA A 1 306 ? 5.054 14.685 35.426 1.00 10.28 306 ALA A N 1
ATOM 4533 C CA . ALA A 1 306 ? 6.341 15.293 35.105 1.00 11.48 306 ALA A CA 1
ATOM 4534 C C . ALA A 1 306 ? 7.428 14.243 34.921 1.00 11.72 306 ALA A C 1
ATOM 4535 O O . ALA A 1 306 ? 8.239 14.335 33.985 1.00 13.22 306 ALA A O 1
ATOM 4542 N N . PHE A 1 307 ? 7.458 13.247 35.803 1.00 12.17 307 PHE A N 1
ATOM 4543 C CA . PHE A 1 307 ? 8.480 12.207 35.749 1.00 11.61 307 PHE A CA 1
ATOM 4544 C C . PHE A 1 307 ? 8.330 11.323 34.512 1.00 11.11 307 PHE A C 1
ATOM 4545 O O . PHE A 1 307 ? 9.331 10.959 33.885 1.00 12.88 307 PHE A O 1
ATOM 4562 N N . ARG A 1 308 ? 7.101 10.956 34.147 1.00 10.00 308 ARG A N 1
ATOM 4563 C CA . ARG A 1 308 ? 6.887 10.227 32.900 1.00 11.96 308 ARG A CA 1
ATOM 4564 C C . ARG A 1 308 ? 7.386 11.023 31.698 1.00 9.80 308 ARG A C 1
ATOM 4565 O O . ARG A 1 308 ? 7.933 10.450 30.753 1.00 12.24 308 ARG A O 1
ATOM 4586 N N . ALA A 1 309 ? 7.188 12.347 31.702 1.00 11.21 309 ALA A N 1
ATOM 4587 C CA . ALA A 1 309 ? 7.666 13.162 30.589 1.00 12.71 309 ALA A CA 1
ATOM 4588 C C . ALA A 1 309 ? 9.192 13.169 30.528 1.00 10.78 309 ALA A C 1
ATOM 4589 O O . ALA A 1 309 ? 9.764 13.125 29.426 1.00 14.13 309 ALA A O 1
ATOM 4596 N N . GLN A 1 310 ? 9.853 13.229 31.694 1.00 13.42 310 GLN A N 1
ATOM 4597 C CA . GLN A 1 310 ? 11.306 13.131 31.756 1.00 13.08 310 GLN A CA 1
ATOM 4598 C C . GLN A 1 310 ? 11.787 11.767 31.264 1.00 11.91 310 GLN A C 1
ATOM 4599 O O . GLN A 1 310 ? 12.770 11.675 30.513 1.00 12.05 310 GLN A O 1
ATOM 4613 N N . LEU A 1 311 ? 11.102 10.694 31.658 1.00 11.77 311 LEU A N 1
ATOM 4614 C CA . LEU A 1 311 ? 11.509 9.366 31.189 1.00 11.64 311 LEU A CA 1
ATOM 4615 C C . LEU A 1 311 ? 11.294 9.220 29.690 1.00 12.98 311 LEU A C 1
ATOM 4616 O O . LEU A 1 311 ? 12.087 8.567 29.008 1.00 12.73 311 LEU A O 1
ATOM 4632 N N . ARG A 1 312 ? 10.181 9.756 29.172 1.00 11.73 312 ARG A N 1
ATOM 4633 C CA . ARG A 1 312 ? 9.916 9.684 27.745 1.00 12.72 312 ARG A CA 1
ATOM 4634 C C . ARG A 1 312 ? 11.025 10.370 26.953 1.00 12.93 312 ARG A C 1
ATOM 4635 O O . ARG A 1 312 ? 11.480 9.846 25.928 1.00 14.17 312 ARG A O 1
ATOM 4656 N N . ALA A 1 313 ? 11.460 11.546 27.412 1.00 13.68 313 ALA A N 1
ATOM 4657 C CA . ALA A 1 313 ? 12.556 12.241 26.750 1.00 15.45 313 ALA A CA 1
ATOM 4658 C C . ALA A 1 313 ? 13.816 11.391 26.733 1.00 18.42 313 ALA A C 1
ATOM 4659 O O . ALA A 1 313 ? 14.538 11.360 25.727 1.00 16.63 313 ALA A O 1
ATOM 4666 N N . ARG A 1 314 ? 14.107 10.721 27.858 1.00 12.55 314 ARG A N 1
ATOM 4667 C CA . ARG A 1 314 ? 15.301 9.881 27.957 1.00 11.79 314 ARG A CA 1
ATOM 4668 C C . ARG A 1 314 ? 15.172 8.636 27.078 1.00 12.18 314 ARG A C 1
ATOM 4669 O O . ARG A 1 314 ? 16.106 8.286 26.339 1.00 13.08 314 ARG A O 1
ATOM 4690 N N . ARG A 1 315 ? 14.024 7.951 27.151 1.00 12.39 315 ARG A N 1
ATOM 4691 C CA . ARG A 1 315 ? 13.786 6.830 26.243 1.00 12.97 315 ARG A CA 1
ATOM 4692 C C . ARG A 1 315 ? 14.008 7.246 24.792 1.00 13.32 315 ARG A C 1
ATOM 4693 O O . ARG A 1 315 ? 14.672 6.551 24.024 1.00 13.71 315 ARG A O 1
ATOM 4714 N N . ASP A 1 316 ? 13.361 8.335 24.373 1.00 15.71 316 ASP A N 1
ATOM 4715 C CA . ASP A 1 316 ? 13.413 8.713 22.967 1.00 16.52 316 ASP A CA 1
ATOM 4716 C C . ASP A 1 316 ? 14.829 9.097 22.555 1.00 16.73 316 ASP A C 1
ATOM 4717 O O . ASP A 1 316 ? 15.272 8.763 21.450 1.00 18.42 316 ASP A O 1
ATOM 4726 N N . ALA A 1 317 ? 15.564 9.769 23.440 1.00 15.16 317 ALA A N 1
ATOM 4727 C CA . ALA A 1 317 ? 16.954 10.115 23.146 1.00 16.60 317 ALA A CA 1
ATOM 4728 C C . ALA A 1 317 ? 17.805 8.871 22.932 1.00 16.07 317 ALA A C 1
ATOM 4729 O O . ALA A 1 317 ? 18.602 8.791 21.982 1.00 16.46 317 ALA A O 1
ATOM 4736 N N . LEU A 1 318 ? 17.682 7.900 23.838 1.00 14.50 318 LEU A N 1
ATOM 4737 C CA . LEU A 1 318 ? 18.526 6.714 23.744 1.00 14.95 318 LEU A CA 1
ATOM 4738 C C . LEU A 1 318 ? 18.143 5.878 22.529 1.00 15.61 318 LEU A C 1
ATOM 4739 O O . LEU A 1 318 ? 19.005 5.462 21.749 1.00 16.48 318 LEU A O 1
ATOM 4755 N N . VAL A 1 319 ? 16.836 5.661 22.326 1.00 15.39 319 VAL A N 1
ATOM 4756 C CA . VAL A 1 319 ? 16.369 4.888 21.178 1.00 16.19 319 VAL A CA 1
ATOM 4757 C C . VAL A 1 319 ? 16.806 5.547 19.880 1.00 17.12 319 VAL A C 1
ATOM 4758 O O . VAL A 1 319 ? 17.310 4.891 18.963 1.00 19.08 319 VAL A O 1
ATOM 4771 N N . GLY A 1 320 ? 16.560 6.848 19.762 1.00 20.02 320 GLY A N 1
ATOM 4772 C CA . GLY A 1 320 ? 16.910 7.541 18.538 1.00 19.70 320 GLY A CA 1
ATOM 4773 C C . GLY A 1 320 ? 18.394 7.483 18.249 1.00 18.51 320 GLY A C 1
ATOM 4774 O O . GLY A 1 320 ? 18.820 7.324 17.097 1.00 21.32 320 GLY A O 1
ATOM 4778 N N . ALA A 1 321 ? 19.209 7.617 19.288 1.00 17.99 321 ALA A N 1
ATOM 4779 C CA . ALA A 1 321 ? 20.646 7.541 19.088 1.00 19.47 321 ALA A CA 1
ATOM 4780 C C . ALA A 1 321 ? 21.088 6.145 18.664 1.00 24.56 321 ALA A C 1
ATOM 4781 O O . ALA A 1 321 ? 22.055 6.011 17.913 1.00 29.47 321 ALA A O 1
ATOM 4788 N N . LEU A 1 322 ? 20.406 5.099 19.123 1.00 18.92 322 LEU A N 1
ATOM 4789 C CA . LEU A 1 322 ? 20.791 3.754 18.712 1.00 19.72 322 LEU A CA 1
ATOM 4790 C C . LEU A 1 322 ? 20.379 3.433 17.271 1.00 23.46 322 LEU A C 1
ATOM 4791 O O . LEU A 1 322 ? 20.679 2.341 16.795 1.00 23.56 322 LEU A O 1
ATOM 4807 N N . ARG A 1 323 ? 19.808 4.386 16.534 1.00 46.19 323 ARG A N 1
ATOM 4808 C CA . ARG A 1 323 ? 19.419 4.153 15.141 1.00 34.24 323 ARG A CA 1
ATOM 4809 C C . ARG A 1 323 ? 20.453 3.392 14.308 1.00 41.23 323 ARG A C 1
ATOM 4810 O O . ARG A 1 323 ? 20.098 2.456 13.586 1.00 33.42 323 ARG A O 1
ATOM 4831 N N . ALA A 1 324 ? 21.737 3.780 14.396 1.00 40.77 324 ALA A N 1
ATOM 4832 C CA . ALA A 1 324 ? 22.784 3.160 13.579 1.00 60.84 324 ALA A CA 1
ATOM 4833 C C . ALA A 1 324 ? 22.938 1.664 13.860 1.00 33.00 324 ALA A C 1
ATOM 4834 O O . ALA A 1 324 ? 23.107 0.866 12.924 1.00 36.94 324 ALA A O 1
ATOM 4841 N N . MET A 1 325 ? 22.937 1.272 15.139 1.00 28.53 325 MET A N 1
ATOM 4842 C CA . MET A 1 325 ? 23.034 -0.144 15.488 1.00 38.68 325 MET A CA 1
ATOM 4843 C C . MET A 1 325 ? 21.865 -0.948 14.935 1.00 55.22 325 MET A C 1
ATOM 4844 O O . MET A 1 325 ? 22.052 -2.054 14.411 1.00 40.84 325 MET A O 1
ATOM 4858 N N . LEU A 1 326 ? 20.637 -0.445 15.119 1.00 42.98 326 LEU A N 1
ATOM 4859 C CA . LEU A 1 326 ? 19.461 -1.194 14.677 1.00 49.38 326 LEU A CA 1
ATOM 4860 C C . LEU A 1 326 ? 19.542 -1.496 13.187 1.00 43.59 326 LEU A C 1
ATOM 4861 O O . LEU A 1 326 ? 19.326 -2.637 12.754 1.00 55.14 326 LEU A O 1
ATOM 4877 N N . ASP A 1 327 ? 19.879 -0.491 12.383 1.00 39.19 327 ASP A N 1
ATOM 4878 C CA . ASP A 1 327 ? 20.045 -0.745 10.959 1.00 31.98 327 ASP A CA 1
ATOM 4879 C C . ASP A 1 327 ? 21.208 -1.692 10.669 1.00 36.79 327 ASP A C 1
ATOM 4880 O O . ASP A 1 327 ? 21.354 -2.124 9.517 1.00 39.00 327 ASP A O 1
ATOM 4889 N N . ASP A 1 328 ? 22.010 -2.050 11.680 1.00 49.20 328 ASP A N 1
ATOM 4890 C CA . ASP A 1 328 ? 23.152 -2.947 11.527 1.00 50.27 328 ASP A CA 1
ATOM 4891 C C . ASP A 1 328 ? 22.885 -4.364 12.042 1.00 63.80 328 ASP A C 1
ATOM 4892 O O . ASP A 1 328 ? 23.837 -5.131 12.228 1.00 61.75 328 ASP A O 1
ATOM 4901 N N . GLY A 1 329 ? 21.624 -4.733 12.281 1.00 36.17 329 GLY A N 1
ATOM 4902 C 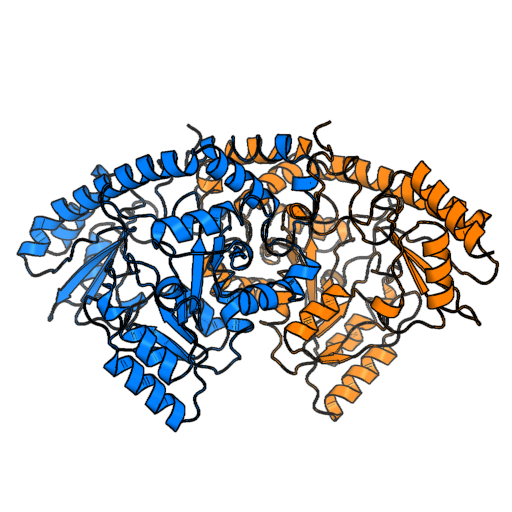CA . GLY A 1 329 ? 21.263 -6.085 12.663 1.00 39.00 329 GLY A CA 1
ATOM 4903 C C . GLY A 1 329 ? 20.795 -6.236 14.101 1.00 41.28 329 GLY A C 1
ATOM 4904 O O . GLY A 1 329 ? 20.123 -7.226 14.421 1.00 41.76 329 GLY A O 1
ATOM 4908 N N . VAL A 1 330 ? 21.145 -5.301 14.981 1.00 30.38 330 VAL A N 1
ATOM 4909 C CA . VAL A 1 330 ? 20.644 -5.338 16.351 1.00 35.26 330 VAL A CA 1
ATOM 4910 C C . VAL A 1 330 ? 19.155 -5.018 16.338 1.00 34.59 330 VAL A C 1
ATOM 4911 O O . VAL A 1 330 ? 18.699 -4.136 15.599 1.00 33.99 330 VAL A O 1
ATOM 4924 N N . GLU A 1 331 ? 18.378 -5.760 17.127 1.00 26.36 331 GLU A N 1
ATOM 4925 C CA . GLU A 1 331 ? 16.927 -5.604 17.142 1.00 22.96 331 GLU A CA 1
ATOM 4926 C C . GLU A 1 331 ? 16.509 -4.961 18.456 1.00 21.87 331 GLU A C 1
ATOM 4927 O O . GLU A 1 331 ? 17.042 -5.279 19.518 1.00 22.36 331 GLU A O 1
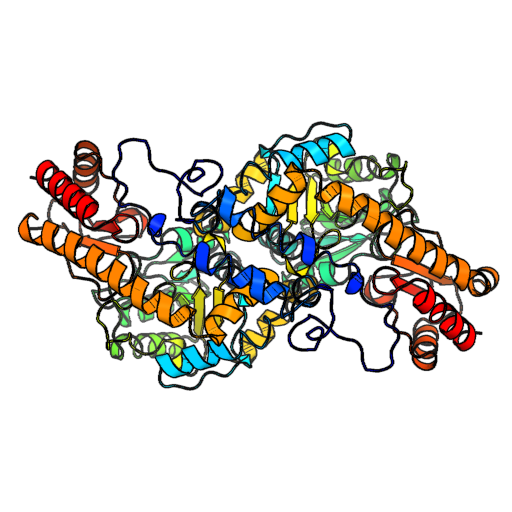ATOM 4939 N N . LEU A 1 332 ? 15.573 -4.028 18.369 1.00 25.82 332 LEU A N 1
ATOM 4940 C CA . LEU A 1 332 ? 15.110 -3.294 19.536 1.00 24.92 332 LEU A CA 1
ATOM 4941 C C . LEU A 1 332 ? 13.630 -3.015 19.348 1.00 24.22 332 LEU A C 1
ATOM 4942 O O . LEU A 1 332 ? 13.237 -2.436 18.332 1.00 27.10 332 LEU A O 1
ATOM 4958 N N . ARG A 1 333 ? 12.811 -3.450 20.303 1.00 21.59 333 ARG A N 1
ATOM 4959 C CA . ARG A 1 333 ? 11.392 -3.136 20.317 1.00 21.13 333 ARG A CA 1
ATOM 4960 C C . ARG A 1 333 ? 11.207 -2.045 21.359 1.00 25.29 333 ARG A C 1
ATOM 4961 O O . ARG A 1 333 ? 11.519 -2.251 22.537 1.00 21.86 333 ARG A O 1
ATOM 4982 N N . THR A 1 334 ? 10.726 -0.886 20.926 1.00 20.11 334 THR A N 1
ATOM 4983 C CA . THR A 1 334 ? 10.629 0.245 21.837 1.00 20.24 334 THR A CA 1
ATOM 4984 C C . THR A 1 334 ? 9.620 -0.075 22.932 1.00 17.14 334 THR A C 1
ATOM 4985 O O . THR A 1 334 ? 8.486 -0.478 22.627 1.00 19.80 334 THR A O 1
ATOM 4996 N N . PRO A 1 335 ? 9.974 0.092 24.199 1.00 15.64 335 PRO A N 1
ATOM 4997 C CA . PRO A 1 335 ? 9.012 -0.211 25.257 1.00 16.31 335 PRO A CA 1
ATOM 4998 C C . PRO A 1 335 ? 8.001 0.907 25.396 1.00 16.56 335 PRO A C 1
ATOM 4999 O O . PRO A 1 335 ? 8.303 2.083 25.167 1.00 17.26 335 PRO A O 1
ATOM 5010 N N . GLU A 1 336 ? 6.814 0.525 25.816 1.00 15.43 336 GLU A N 1
ATOM 5011 C CA . GLU A 1 336 ? 5.769 1.513 26.021 1.00 15.97 336 GLU A CA 1
ATOM 5012 C C . GLU A 1 336 ? 5.941 2.223 27.353 1.00 14.80 336 GLU A C 1
ATOM 5013 O O . GLU A 1 336 ? 5.255 3.228 27.593 1.00 15.41 336 GLU A O 1
ATOM 5025 N N . GLY A 1 337 ? 6.865 1.753 28.189 1.00 13.61 337 GLY A N 1
ATOM 5026 C CA . GLY A 1 337 ? 6.998 2.320 29.516 1.00 14.29 337 GLY A CA 1
ATOM 5027 C C . GLY A 1 337 ? 8.142 1.682 30.259 1.00 13.20 337 GLY A C 1
ATOM 5028 O O . GLY A 1 337 ? 8.859 0.831 29.733 1.00 12.30 337 GLY A O 1
ATOM 5032 N N . GLY A 1 338 ? 8.270 2.102 31.510 1.00 11.13 338 GLY A N 1
ATOM 5033 C CA . GLY A 1 338 ? 9.304 1.594 32.379 1.00 10.30 338 GLY A CA 1
ATOM 5034 C C . GLY A 1 338 ? 10.631 2.311 32.227 1.00 10.24 338 GLY A C 1
ATOM 5035 O O . GLY A 1 338 ? 10.690 3.468 31.838 1.00 10.96 338 GLY A O 1
ATOM 5039 N N . PHE A 1 339 ? 11.703 1.569 32.523 1.00 10.88 339 PHE A N 1
ATOM 5040 C CA . PHE A 1 339 ? 13.037 2.124 32.640 1.00 9.67 339 PHE A CA 1
ATOM 5041 C C . PHE A 1 339 ? 14.035 1.579 31.625 1.00 11.51 339 PHE A C 1
ATOM 5042 O O . PHE A 1 339 ? 15.165 2.100 31.567 1.00 9.45 339 PHE A O 1
ATOM 5059 N N . PHE A 1 340 ? 13.692 0.509 30.895 1.00 11.85 340 PHE A N 1
ATOM 5060 C CA . PHE A 1 340 ? 14.676 -0.293 30.178 1.00 12.61 340 PHE A CA 1
ATOM 5061 C C . PHE A 1 340 ? 14.417 -0.420 28.678 1.00 9.94 340 PHE A C 1
ATOM 5062 O O . PHE A 1 340 ? 13.281 -0.567 28.213 1.00 11.29 340 PHE A O 1
ATOM 5079 N N . LEU A 1 341 ? 15.530 -0.464 27.930 1.00 11.24 341 LEU A N 1
ATOM 5080 C CA . LEU A 1 341 ? 15.577 -0.941 26.551 1.00 12.62 341 LEU A CA 1
ATOM 5081 C C . LEU A 1 341 ? 16.265 -2.305 26.533 1.00 12.03 341 LEU A C 1
ATOM 5082 O O . LEU A 1 341 ? 17.190 -2.560 27.315 1.00 15.65 341 LEU A O 1
ATOM 5098 N N . TRP A 1 342 ? 15.841 -3.157 25.620 1.00 11.45 342 TRP A N 1
ATOM 5099 C CA . TRP A 1 342 ? 16.394 -4.499 25.458 1.00 11.99 342 TRP A CA 1
ATOM 5100 C C . TRP A 1 342 ? 16.911 -4.668 24.034 1.00 13.04 342 TRP A C 1
ATOM 5101 O O . TRP A 1 342 ? 16.140 -4.617 23.072 1.00 14.85 342 TRP A O 1
ATOM 5122 N N . LEU A 1 343 ? 18.227 -4.850 23.893 1.00 12.83 343 LEU A N 1
ATOM 5123 C CA . LEU A 1 343 ? 18.855 -5.053 22.588 1.00 13.90 343 LEU A CA 1
ATOM 5124 C C . LEU A 1 343 ? 19.128 -6.532 22.353 1.00 15.31 343 LEU A C 1
ATOM 5125 O O . LEU A 1 343 ? 19.674 -7.209 23.232 1.00 19.70 343 LEU A O 1
ATOM 5141 N N . ARG A 1 344 ? 18.714 -7.034 21.193 1.00 17.18 344 ARG A N 1
ATOM 5142 C CA . ARG A 1 344 ? 18.945 -8.420 20.803 1.00 19.34 344 ARG A CA 1
ATOM 5143 C C . ARG A 1 344 ? 19.857 -8.435 19.590 1.00 22.21 344 ARG A C 1
ATOM 5144 O O . ARG A 1 344 ? 19.481 -7.963 18.512 1.00 25.72 344 ARG A O 1
ATOM 5165 N N . ALA A 1 345 ? 21.042 -9.008 19.759 1.00 24.18 345 ALA A N 1
ATOM 5166 C CA . ALA A 1 345 ? 22.074 -8.921 18.735 1.00 33.27 345 ALA A CA 1
ATOM 5167 C C . ALA A 1 345 ? 21.987 -10.018 17.686 1.00 45.57 345 ALA A C 1
ATOM 5168 O O . ALA A 1 345 ? 22.526 -9.842 16.588 1.00 63.46 345 ALA A O 1
ATOM 5175 N N . GLY A 1 346 ? 21.331 -11.134 17.982 1.00 42.73 346 GLY A N 1
ATOM 5176 C CA . GLY A 1 346 ? 21.112 -12.149 16.968 1.00 46.73 346 GLY A CA 1
ATOM 5177 C C . GLY A 1 346 ? 22.035 -13.339 17.114 1.00 57.25 346 GLY A C 1
ATOM 5178 O O . GLY A 1 346 ? 22.386 -13.721 18.234 1.00 79.88 346 GLY A O 1
ATOM 5182 N N . ASP A 1 347 ? 22.443 -13.929 15.995 1.00 65.78 347 ASP A N 1
ATOM 5183 C CA . ASP A 1 347 ? 23.366 -15.054 15.994 1.00 69.96 347 ASP A CA 1
ATOM 5184 C C . ASP A 1 347 ? 24.736 -14.585 15.513 1.00 71.30 347 ASP A C 1
ATOM 5185 O O . ASP A 1 347 ? 24.847 -13.661 14.700 1.00 62.70 347 ASP A O 1
ATOM 5194 N N . GLY A 1 348 ? 25.775 -15.235 16.033 1.00 65.67 348 GLY A N 1
ATOM 5195 C CA . GLY A 1 348 ? 27.142 -14.838 15.768 1.00 74.66 348 GLY A CA 1
ATOM 5196 C C . GLY A 1 348 ? 27.639 -13.744 16.691 1.00 58.74 348 GLY A C 1
ATOM 5197 O O . GLY A 1 348 ? 28.842 -13.655 16.950 1.00 71.98 348 GLY A O 1
ATOM 5201 N N . ALA A 1 349 ? 26.734 -12.896 17.175 1.00 45.02 349 ALA A N 1
ATOM 5202 C CA . ALA A 1 349 ? 27.087 -11.935 18.210 1.00 55.97 349 ALA A CA 1
ATOM 5203 C C . ALA A 1 349 ? 27.222 -12.656 19.545 1.00 45.04 349 ALA A C 1
ATOM 5204 O O . ALA A 1 349 ? 26.405 -13.512 19.898 1.00 42.71 349 ALA A O 1
ATOM 5211 N N . ASP A 1 350 ? 28.275 -12.327 20.278 1.00 32.80 350 ASP A N 1
ATOM 5212 C CA . ASP A 1 350 ? 28.604 -12.982 21.536 1.00 28.06 350 ASP A CA 1
ATOM 5213 C C . ASP A 1 350 ? 28.458 -11.969 22.669 1.00 25.07 350 ASP A C 1
ATOM 5214 O O . ASP A 1 350 ? 28.929 -10.832 22.556 1.00 22.17 350 ASP A O 1
ATOM 5223 N N . GLU A 1 351 ? 27.767 -12.361 23.754 1.00 20.65 351 GLU A N 1
ATOM 5224 C CA . GLU A 1 351 ? 27.510 -11.405 24.823 1.00 17.01 351 GLU A CA 1
ATOM 5225 C C . GLU A 1 351 ? 28.812 -10.848 25.390 1.00 17.58 351 GLU A C 1
ATOM 5226 O O . GLU A 1 351 ? 28.931 -9.641 25.624 1.00 16.60 351 GLU A O 1
ATOM 5238 N N A ARG A 1 352 ? 29.807 -11.717 25.599 0.47 20.44 352 ARG A N 1
ATOM 5239 N N B ARG A 1 352 ? 29.800 -11.706 25.632 0.53 20.46 352 ARG A N 1
ATOM 5240 C CA A ARG A 1 352 ? 31.084 -11.277 26.163 0.47 19.17 352 ARG A CA 1
ATOM 5241 C CA B ARG A 1 352 ? 31.048 -11.191 26.186 0.53 19.58 352 ARG A CA 1
ATOM 5242 C C A ARG A 1 352 ? 31.769 -10.257 25.260 0.47 19.62 352 ARG A C 1
ATOM 5243 C C B ARG A 1 352 ? 31.684 -10.176 25.247 0.53 19.58 352 ARG A C 1
ATOM 5244 O O A ARG A 1 352 ? 32.355 -9.280 25.744 0.47 20.02 352 ARG A O 1
ATOM 5245 O O B ARG A 1 352 ? 32.182 -9.135 25.696 0.53 19.44 352 ARG A O 1
ATOM 5286 N N . GLU A 1 353 ? 31.714 -10.471 23.946 1.00 20.05 353 GLU A N 1
ATOM 5287 C CA . GLU A 1 353 ? 32.269 -9.503 23.012 1.00 23.79 353 GLU A CA 1
ATOM 5288 C C . GLU A 1 353 ? 31.552 -8.166 23.135 1.00 17.51 353 GLU A C 1
ATOM 5289 O O . GLU A 1 353 ? 32.184 -7.102 23.119 1.00 21.45 353 GLU A O 1
ATOM 5302 N N . LEU A 1 354 ? 30.224 -8.193 23.237 1.00 16.76 354 LEU A N 1
ATOM 5303 C CA . LEU A 1 354 ? 29.494 -6.944 23.334 1.00 15.63 354 LEU A CA 1
ATOM 5304 C C . LEU A 1 354 ? 29.793 -6.234 24.655 1.00 14.52 354 LEU A C 1
ATOM 5305 O O . LEU A 1 354 ? 29.851 -4.996 24.703 1.00 16.27 354 LEU A O 1
ATOM 5321 N N . LEU A 1 355 ? 29.915 -6.995 25.745 1.00 14.32 355 LEU A N 1
ATOM 5322 C CA . LEU A 1 355 ? 30.256 -6.400 27.030 1.00 13.57 355 LEU A CA 1
ATOM 5323 C C . LEU A 1 355 ? 31.663 -5.817 26.997 1.00 15.57 355 LEU A C 1
ATOM 5324 O O . LEU A 1 355 ? 31.916 -4.754 27.580 1.00 15.35 355 LEU A O 1
ATOM 5340 N N . ASP A 1 356 ? 32.591 -6.501 26.329 1.00 15.36 356 ASP A N 1
ATOM 5341 C CA . ASP A 1 356 ? 33.936 -5.950 26.185 1.00 16.17 356 ASP A CA 1
ATOM 5342 C C . ASP A 1 356 ? 33.904 -4.617 25.448 1.00 17.73 356 ASP A C 1
ATOM 5343 O O . ASP A 1 356 ? 34.669 -3.701 25.773 1.00 18.63 356 ASP A O 1
ATOM 5352 N N . GLY A 1 357 ? 33.046 -4.492 24.436 1.00 16.50 357 GLY A N 1
ATOM 5353 C CA . GLY A 1 357 ? 32.936 -3.214 23.749 1.00 18.59 357 GLY A CA 1
ATOM 5354 C C . GLY A 1 357 ? 32.370 -2.133 24.652 1.00 14.80 357 GLY A C 1
ATOM 5355 O O . GLY A 1 357 ? 32.805 -0.973 24.611 1.00 17.17 357 GLY A O 1
ATOM 5359 N N . ALA A 1 358 ? 31.401 -2.495 25.485 1.00 13.74 358 ALA A N 1
ATOM 5360 C CA . ALA A 1 358 ? 30.876 -1.560 26.465 1.00 12.79 358 ALA A CA 1
ATOM 5361 C C . ALA A 1 358 ? 31.987 -1.095 27.394 1.00 13.21 358 ALA A C 1
ATOM 5362 O O . ALA A 1 358 ? 32.103 0.095 27.696 1.00 14.31 358 ALA A O 1
ATOM 5369 N N . ALA A 1 359 ? 32.848 -2.018 27.810 1.00 14.81 359 ALA A N 1
ATOM 5370 C CA . ALA A 1 359 ? 33.989 -1.630 28.631 1.00 14.62 359 ALA A CA 1
ATOM 5371 C C . ALA A 1 359 ? 34.925 -0.684 27.894 1.00 15.33 359 ALA A C 1
ATOM 5372 O O . ALA A 1 359 ? 35.410 0.289 28.479 1.00 17.57 359 ALA A O 1
ATOM 5379 N N . ARG A 1 360 ? 35.232 -0.967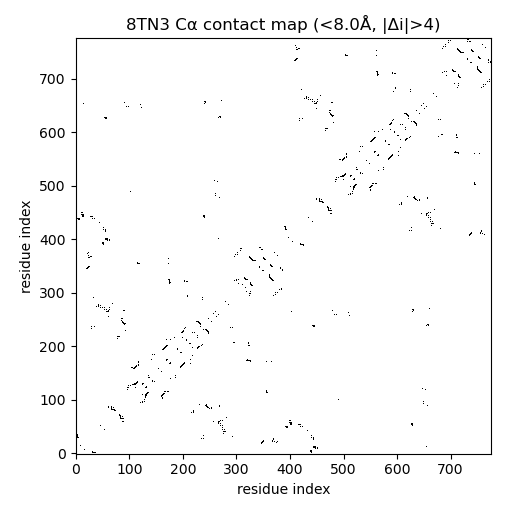 26.622 1.00 16.05 360 ARG A N 1
ATOM 5380 C CA . ARG A 1 360 ? 36.090 -0.061 25.873 1.00 17.33 360 ARG A CA 1
ATOM 5381 C C . ARG A 1 360 ? 35.450 1.313 25.767 1.00 16.78 360 ARG A C 1
ATOM 5382 O O . ARG A 1 360 ? 36.156 2.329 25.725 1.00 21.15 360 ARG A O 1
ATOM 5403 N N . ALA A 1 361 ? 34.124 1.347 25.655 1.00 16.41 361 ALA A N 1
ATOM 5404 C CA . ALA A 1 361 ? 33.344 2.571 25.557 1.00 17.74 361 ALA A CA 1
ATOM 5405 C C . ALA A 1 361 ? 33.235 3.326 26.881 1.00 18.88 361 ALA A C 1
ATOM 5406 O O . ALA A 1 361 ? 32.732 4.460 26.895 1.00 19.56 361 ALA A O 1
ATOM 5413 N N . GLY A 1 362 ? 33.612 2.706 27.994 1.00 18.52 362 GLY A N 1
ATOM 5414 C CA . GLY A 1 362 ? 33.413 3.317 29.297 1.00 16.26 362 GLY A CA 1
ATOM 5415 C C . GLY A 1 362 ? 31.958 3.418 29.694 1.00 16.31 362 GLY A C 1
ATOM 5416 O O . GLY A 1 362 ? 31.564 4.398 30.330 1.00 17.25 362 GLY A O 1
ATOM 5420 N N . VAL A 1 363 ? 31.141 2.436 29.301 1.00 13.36 363 VAL A N 1
ATOM 5421 C CA . VAL A 1 363 ? 29.694 2.429 29.523 1.00 12.08 363 VAL A CA 1
ATOM 5422 C C . VAL A 1 363 ? 29.359 1.109 30.207 1.00 12.52 363 VAL A C 1
ATOM 5423 O O . VAL A 1 363 ? 29.832 0.052 29.782 1.00 17.10 363 VAL A O 1
ATOM 5436 N N . ARG A 1 364 ? 28.588 1.171 31.286 1.00 11.37 364 ARG A N 1
ATOM 5437 C CA . ARG A 1 364 ? 28.110 -0.025 31.955 1.00 12.65 364 ARG A CA 1
ATOM 5438 C C . ARG A 1 364 ? 26.703 -0.325 31.458 1.00 13.56 364 ARG A C 1
ATOM 5439 O O . ARG A 1 364 ? 25.840 0.562 31.432 1.00 12.70 364 ARG A O 1
ATOM 5460 N N . ILE A 1 365 ? 26.489 -1.571 31.041 1.00 10.11 365 ILE A N 1
ATOM 5461 C CA . ILE A 1 365 ? 25.171 -2.066 30.655 1.00 11.60 365 ILE A CA 1
ATOM 5462 C C . ILE A 1 365 ? 24.926 -3.362 31.420 1.00 14.75 365 ILE A C 1
ATOM 5463 O O . ILE A 1 365 ? 25.762 -3.788 32.209 1.00 16.61 365 ILE A O 1
ATOM 5479 N N . ALA A 1 366 ? 23.746 -3.959 31.258 1.00 12.66 366 ALA A N 1
ATOM 5480 C CA . ALA A 1 366 ? 23.443 -5.198 31.974 1.00 11.64 366 ALA A CA 1
ATOM 5481 C C . ALA A 1 366 ? 23.379 -6.370 31.007 1.00 13.35 366 ALA A C 1
ATOM 5482 O O . ALA A 1 366 ? 22.637 -6.343 30.022 1.00 14.73 366 ALA A O 1
ATOM 5489 N N . ALA A 1 367 ? 24.185 -7.387 31.273 1.00 12.60 367 ALA A N 1
ATOM 5490 C CA . ALA A 1 367 ? 24.198 -8.579 30.460 1.00 13.10 367 ALA A CA 1
ATOM 5491 C C . ALA A 1 367 ? 22.863 -9.295 30.499 1.00 13.13 367 ALA A C 1
ATOM 5492 O O . ALA A 1 367 ? 22.325 -9.573 31.576 1.00 15.59 367 ALA A O 1
ATOM 5499 N N . GLY A 1 368 ? 22.379 -9.686 29.328 1.00 13.84 368 GLY A N 1
ATOM 5500 C CA . GLY A 1 368 ? 21.120 -10.404 29.283 1.00 17.46 368 GLY A CA 1
ATOM 5501 C C . GLY A 1 368 ? 21.144 -11.725 30.029 1.00 16.48 368 GLY A C 1
ATOM 5502 O O . GLY A 1 368 ? 20.102 -12.175 30.525 1.00 14.88 368 GLY A O 1
ATOM 5506 N N . SER A 1 369 ? 22.320 -12.367 30.119 1.00 14.62 369 SER A N 1
ATOM 5507 C CA . SER A 1 369 ? 22.409 -13.661 30.788 1.00 19.02 369 SER A CA 1
ATOM 5508 C C . SER A 1 369 ? 22.070 -13.566 32.270 1.00 15.82 369 SER A C 1
ATOM 5509 O O . SER A 1 369 ? 21.763 -14.601 32.884 1.00 17.16 369 SER A O 1
ATOM 5517 N N . ARG A 1 370 ? 22.146 -12.358 32.850 1.00 14.34 370 ARG A N 1
ATOM 5518 C CA . ARG A 1 370 ? 21.755 -12.163 34.236 1.00 16.19 370 ARG A CA 1
ATOM 5519 C C . ARG A 1 370 ? 20.303 -12.521 34.458 1.00 14.49 370 ARG A C 1
ATOM 5520 O O . ARG A 1 370 ? 19.917 -12.937 35.560 1.00 15.74 370 ARG A O 1
ATOM 5541 N N . PHE A 1 371 ? 19.479 -12.361 33.424 1.00 14.14 371 PHE A N 1
ATOM 5542 C CA . PHE A 1 371 ? 18.033 -12.487 33.554 1.00 14.53 371 PHE A CA 1
ATOM 5543 C C . PHE A 1 371 ? 17.491 -13.843 33.126 1.00 16.20 371 PHE A C 1
ATOM 5544 O O . PHE A 1 371 ? 16.324 -14.145 33.407 1.00 16.89 371 PHE A O 1
ATOM 5561 N N . GLY A 1 372 ? 18.299 -14.671 32.477 1.00 17.05 372 GLY A N 1
ATOM 5562 C CA . GLY A 1 372 ? 17.867 -15.995 32.084 1.00 18.90 372 GLY A CA 1
ATOM 5563 C C . GLY A 1 372 ? 18.429 -16.342 30.731 1.00 24.08 372 GLY A C 1
ATOM 5564 O O . GLY A 1 372 ? 19.544 -15.935 30.387 1.00 21.83 372 GLY A O 1
ATOM 5568 N N . THR A 1 373 ? 17.620 -17.038 29.950 1.00 25.25 373 THR A N 1
ATOM 5569 C CA . THR A 1 373 ? 18.010 -17.626 28.679 1.00 25.09 373 THR A CA 1
ATOM 5570 C C . THR A 1 373 ? 17.551 -16.710 27.558 1.00 25.23 373 THR A C 1
ATOM 5571 O O . THR A 1 373 ? 16.348 -16.440 27.424 1.00 25.64 373 THR A O 1
ATOM 5582 N N . THR A 1 374 ? 18.503 -16.250 26.756 1.00 32.08 374 THR A N 1
ATOM 5583 C CA . THR A 1 374 ? 18.231 -15.389 25.620 1.00 43.71 374 THR A CA 1
ATOM 5584 C C . THR A 1 374 ? 18.317 -16.192 24.328 1.00 36.06 374 THR A C 1
ATOM 5585 O O . THR A 1 374 ? 19.009 -17.214 24.243 1.00 32.88 374 THR A O 1
ATOM 5596 N N . GLN A 1 375 ? 17.611 -15.716 23.315 1.00 46.74 375 GLN A N 1
ATOM 5597 C CA . GLN A 1 375 ? 17.782 -16.217 21.954 1.00 49.55 375 GLN A CA 1
ATOM 5598 C C . GLN A 1 375 ? 18.846 -15.341 21.299 1.00 40.94 375 GLN A C 1
ATOM 5599 O O . GLN A 1 375 ? 18.576 -14.198 20.924 1.00 60.67 375 GLN A O 1
ATOM 5613 N N . GLY A 1 376 ? 20.063 -15.872 21.167 1.00 32.82 376 GLY A N 1
ATOM 5614 C CA . GLY A 1 376 ? 21.206 -15.033 20.843 1.00 34.58 376 GLY A CA 1
ATOM 5615 C C . GLY A 1 376 ? 21.555 -14.143 22.029 1.00 35.21 376 GLY A C 1
ATOM 5616 O O . GLY A 1 376 ? 21.075 -14.329 23.142 1.00 45.35 376 GLY A O 1
ATOM 5620 N N . ALA A 1 377 ? 22.388 -13.137 21.768 1.00 25.85 377 ALA A N 1
ATOM 5621 C CA . ALA A 1 377 ? 22.827 -12.257 22.836 1.00 22.53 377 ALA A CA 1
ATOM 5622 C C . ALA A 1 377 ? 21.787 -11.175 23.094 1.00 20.49 377 ALA A C 1
ATOM 5623 O O . ALA A 1 377 ? 21.168 -10.649 22.165 1.00 25.05 377 ALA A O 1
ATOM 5630 N N . GLY A 1 378 ? 21.568 -10.888 24.369 1.00 17.08 378 GLY A N 1
ATOM 5631 C CA . GLY A 1 378 ? 20.706 -9.791 24.768 1.00 17.30 378 GLY A CA 1
ATOM 5632 C C . GLY A 1 378 ? 21.410 -8.889 25.760 1.00 15.65 378 GLY A C 1
ATOM 5633 O O . GLY A 1 378 ? 22.257 -9.325 26.535 1.00 17.55 378 GLY A O 1
ATOM 5637 N N . LEU A 1 379 ? 21.052 -7.603 25.714 1.00 13.14 379 LEU A N 1
ATOM 5638 C CA . LEU A 1 379 ? 21.592 -6.586 26.601 1.00 13.42 379 LEU A CA 1
ATOM 5639 C C . LEU A 1 379 ? 20.479 -5.663 27.074 1.00 11.95 379 LEU A C 1
ATOM 5640 O O . LEU A 1 379 ? 19.644 -5.243 26.270 1.00 13.51 379 LEU A O 1
ATOM 5656 N N . ARG A 1 380 ? 20.478 -5.352 28.366 1.00 10.06 380 ARG A N 1
ATOM 5657 C CA . ARG A 1 380 ? 19.539 -4.397 28.934 1.00 9.61 380 ARG A CA 1
ATOM 5658 C C . ARG A 1 380 ? 20.243 -3.076 29.169 1.00 9.48 380 ARG A C 1
ATOM 5659 O O . ARG A 1 380 ? 21.321 -3.033 29.768 1.00 9.87 380 ARG A O 1
ATOM 5680 N N . LEU A 1 381 ? 19.647 -1.998 28.667 1.00 9.50 381 LEU A N 1
ATOM 5681 C CA . LEU A 1 381 ? 20.146 -0.642 28.852 1.00 9.55 381 LEU A CA 1
ATOM 5682 C C . LEU A 1 381 ? 19.069 0.159 29.561 1.00 10.74 381 LEU A C 1
ATOM 5683 O O . LEU A 1 381 ? 17.924 0.164 29.127 1.00 14.41 381 LEU A O 1
ATOM 5699 N N . ALA A 1 382 ? 19.433 0.843 30.630 1.00 9.18 382 ALA A N 1
ATOM 5700 C CA . ALA A 1 382 ? 18.486 1.700 31.332 1.00 8.20 382 ALA A CA 1
ATOM 5701 C C . ALA A 1 382 ? 18.586 3.135 30.851 1.00 8.95 382 ALA A C 1
ATOM 5702 O O . ALA A 1 382 ? 19.689 3.642 30.621 1.00 10.60 382 ALA A O 1
ATOM 5709 N N . PHE A 1 383 ? 17.427 3.794 30.728 1.00 10.68 383 PHE A N 1
ATOM 5710 C CA . PHE A 1 383 ? 17.357 5.223 30.399 1.00 10.33 383 PHE A CA 1
ATOM 5711 C C . PHE A 1 383 ? 16.869 6.073 31.575 1.00 11.53 383 PHE A C 1
ATOM 5712 O O . PHE A 1 383 ? 16.664 7.282 31.418 1.00 12.10 383 PHE A O 1
ATOM 5729 N N . SER A 1 384 ? 16.725 5.483 32.759 1.00 8.99 384 SER A N 1
ATOM 5730 C CA . SER A 1 384 ? 16.159 6.165 33.907 1.00 8.37 384 SER A CA 1
ATOM 5731 C C . SER A 1 384 ? 17.151 6.988 34.714 1.00 9.64 384 SER A C 1
ATOM 5732 O O . SER A 1 384 ? 16.716 7.825 35.509 1.00 9.31 384 SER A O 1
ATOM 5740 N N . PHE A 1 385 ? 18.455 6.740 34.564 1.00 9.06 385 PHE A N 1
ATOM 5741 C CA . PHE A 1 385 ? 19.473 7.185 35.507 1.00 10.89 385 PHE A CA 1
ATOM 5742 C C . PHE A 1 385 ? 20.326 8.341 34.997 1.00 10.13 385 PHE A C 1
ATOM 5743 O O . PHE A 1 385 ? 21.149 8.873 35.769 1.00 12.16 385 PHE A O 1
ATOM 5760 N N . ASN A 1 386 ? 20.134 8.767 33.756 1.00 11.12 386 ASN A N 1
ATOM 5761 C CA . ASN A 1 386 ? 20.983 9.777 33.138 1.00 14.50 386 ASN A CA 1
ATOM 5762 C C . ASN A 1 386 ? 20.139 10.733 32.315 1.00 13.31 386 ASN A C 1
ATOM 5763 O O . ASN A 1 386 ? 19.096 10.342 31.783 1.00 13.95 386 ASN A O 1
ATOM 5774 N N . PRO A 1 387 ? 20.607 11.962 32.111 1.00 14.51 387 PRO A N 1
ATOM 5775 C CA . PRO A 1 387 ? 19.884 12.883 31.224 1.00 14.36 387 PRO A CA 1
ATOM 5776 C C . PRO A 1 387 ? 20.053 12.506 29.764 1.00 13.88 387 PRO A C 1
ATOM 5777 O O . PRO A 1 387 ? 20.987 11.775 29.404 1.00 14.36 387 PRO A O 1
ATOM 5788 N N . PRO A 1 388 ? 19.169 13.002 28.897 1.00 15.09 388 PRO A N 1
ATOM 5789 C CA . PRO A 1 388 ? 19.210 12.628 27.472 1.00 15.76 388 PRO A CA 1
ATOM 5790 C C . PRO A 1 388 ? 20.563 12.819 26.814 1.00 15.65 388 PRO A C 1
ATOM 5791 O O . PRO A 1 388 ? 20.985 11.948 26.049 1.00 17.11 388 PRO A O 1
ATOM 5802 N N . ALA A 1 389 ? 21.266 13.925 27.088 1.00 16.97 389 ALA A N 1
ATOM 5803 C CA . ALA A 1 389 ? 22.544 14.169 26.419 1.00 20.04 389 ALA A CA 1
ATOM 5804 C C . ALA A 1 389 ? 23.563 13.079 26.745 1.00 18.11 389 ALA A C 1
ATOM 5805 O O . ALA A 1 389 ? 24.344 12.660 25.873 1.00 18.76 389 ALA A O 1
ATOM 5812 N N . LEU A 1 390 ? 23.604 12.643 28.007 1.00 17.70 390 LEU A N 1
ATOM 5813 C CA . LEU A 1 390 ? 24.531 11.588 28.406 1.00 14.69 390 LEU A CA 1
ATOM 5814 C C . LEU A 1 390 ? 24.123 10.241 27.835 1.00 13.64 390 LEU A C 1
ATOM 5815 O O . LEU A 1 390 ? 24.986 9.435 27.485 1.00 16.31 390 LEU A O 1
ATOM 5831 N N . LEU A 1 391 ? 22.814 9.978 27.729 1.00 13.85 391 LEU A N 1
ATOM 5832 C CA . LEU A 1 391 ? 22.360 8.750 27.087 1.00 11.66 391 LEU A CA 1
ATOM 5833 C C . LEU A 1 391 ? 22.784 8.711 25.622 1.00 14.74 391 LEU A C 1
ATOM 5834 O O . LEU A 1 391 ? 23.208 7.661 25.122 1.00 15.04 391 LEU A O 1
ATOM 5850 N N . GLU A 1 392 ? 22.677 9.853 24.923 1.00 15.09 392 GLU A N 1
ATOM 5851 C CA . GLU A 1 392 ? 23.105 9.934 23.532 1.00 16.59 392 GLU A CA 1
ATOM 5852 C C . GLU A 1 392 ? 24.599 9.687 23.414 1.00 17.74 392 GLU A C 1
ATOM 5853 O O . GLU A 1 392 ? 25.052 9.009 22.490 1.00 18.30 392 GLU A O 1
ATOM 5865 N N A GLN A 1 393 ? 25.384 10.250 24.342 0.47 15.73 393 GLN A N 1
ATOM 5866 N N B GLN A 1 393 ? 25.381 10.224 24.352 0.53 15.62 393 GLN A N 1
ATOM 5867 C CA A GLN A 1 393 ? 26.826 10.026 24.332 0.47 20.94 393 GLN A CA 1
ATOM 5868 C CA B GLN A 1 393 ? 26.824 10.022 24.309 0.53 20.90 393 GLN A CA 1
ATOM 5869 C C A GLN A 1 393 ? 27.137 8.554 24.549 0.47 16.30 393 GLN A C 1
ATOM 5870 C C B GLN A 1 393 ? 27.174 8.566 24.585 0.53 16.31 393 GLN A C 1
ATOM 5871 O O A GLN A 1 393 ? 28.006 7.988 23.875 0.47 18.20 393 GLN A O 1
ATOM 5872 O O B GLN A 1 393 ? 28.099 8.020 23.974 0.53 18.33 393 GLN A O 1
ATOM 5899 N N . ALA A 1 394 ? 26.438 7.920 25.494 1.00 13.82 394 ALA A N 1
ATOM 5900 C CA . ALA A 1 394 ? 26.676 6.507 25.765 1.00 13.98 394 ALA A CA 1
ATOM 5901 C C . ALA A 1 394 ? 26.354 5.671 24.534 1.00 13.04 394 ALA A C 1
ATOM 5902 O O . ALA A 1 394 ? 27.099 4.752 24.189 1.00 16.76 394 ALA A O 1
ATOM 5910 N N . ALA A 1 395 ? 25.250 5.986 23.847 1.00 15.53 395 ALA A N 1
ATOM 5911 C CA . ALA A 1 395 ? 24.905 5.269 22.619 1.00 15.54 395 ALA A CA 1
ATOM 5912 C C . ALA A 1 395 ? 25.972 5.455 21.554 1.00 16.67 395 ALA A C 1
ATOM 5913 O O . ALA A 1 395 ? 26.322 4.508 20.836 1.00 18.77 395 ALA A O 1
ATOM 5920 N N . LYS A 1 396 ? 26.481 6.680 21.413 1.00 17.77 396 LYS A N 1
ATOM 5921 C CA . LYS A 1 396 ? 27.531 6.943 20.442 1.00 20.67 396 LYS A CA 1
ATOM 5922 C C . LYS A 1 396 ? 28.762 6.098 20.739 1.00 19.47 396 LYS A C 1
ATOM 5923 O O . LYS A 1 396 ? 29.348 5.471 19.840 1.00 20.84 396 LYS A O 1
ATOM 5942 N N . ARG A 1 397 ? 29.180 6.089 21.997 1.00 17.32 397 ARG A N 1
ATOM 5943 C CA . ARG A 1 397 ? 30.381 5.343 22.363 1.00 17.48 397 ARG A CA 1
ATOM 5944 C C . ARG A 1 397 ? 30.183 3.840 22.189 1.00 16.17 397 ARG A C 1
ATOM 5945 O O . ARG A 1 397 ? 31.087 3.141 21.708 1.00 19.45 397 ARG A O 1
ATOM 5966 N N . LEU A 1 398 ? 29.018 3.326 22.596 1.00 16.24 398 LEU A N 1
ATOM 5967 C CA . LEU A 1 398 ? 28.714 1.917 22.399 1.00 17.66 398 LEU A CA 1
ATOM 5968 C C . LEU A 1 398 ? 28.769 1.549 20.923 1.00 20.87 398 LEU A C 1
ATOM 5969 O O . LEU A 1 398 ? 29.385 0.551 20.545 1.00 22.58 398 LEU A O 1
ATOM 5985 N N . THR A 1 399 ? 28.106 2.337 20.073 1.00 19.11 399 THR A N 1
ATOM 5986 C CA . THR A 1 399 ? 28.054 2.018 18.655 1.00 22.45 399 THR A CA 1
ATOM 5987 C C . THR A 1 399 ? 29.444 2.057 18.036 1.00 19.95 399 THR A C 1
ATOM 5988 O O . THR A 1 399 ? 29.803 1.199 17.222 1.00 24.76 399 THR A O 1
ATOM 5999 N N . THR A 1 400 ? 30.259 3.024 18.449 1.00 20.94 400 THR A N 1
ATOM 6000 C CA . THR A 1 400 ? 31.633 3.091 17.971 1.00 20.20 400 THR A CA 1
ATOM 6001 C C . THR A 1 400 ? 32.407 1.840 18.371 1.00 19.90 400 THR A C 1
ATOM 6002 O O . THR A 1 400 ? 33.080 1.220 17.542 1.00 22.29 400 THR A O 1
ATOM 6013 N N . ALA A 1 401 ? 32.299 1.438 19.638 1.00 19.59 401 ALA A N 1
ATOM 6014 C CA . ALA A 1 401 ? 33.030 0.269 20.113 1.00 19.01 401 ALA A CA 1
ATOM 6015 C C . ALA A 1 401 ? 32.571 -1.003 19.416 1.00 20.89 401 ALA A C 1
ATOM 6016 O O . ALA A 1 401 ? 33.394 -1.857 19.068 1.00 26.57 401 ALA A O 1
ATOM 6023 N N . TRP A 1 402 ? 31.268 -1.130 19.168 1.00 21.45 402 TRP A N 1
ATOM 6024 C CA . TRP A 1 402 ? 30.723 -2.341 18.569 1.00 23.02 402 TRP A CA 1
ATOM 6025 C C . TRP A 1 402 ? 30.945 -2.439 17.068 1.00 40.50 402 TRP A C 1
ATOM 6026 O O . TRP A 1 402 ? 30.914 -3.553 16.536 1.00 31.53 402 TRP A O 1
ATOM 6047 N N . SER A 1 403 ? 31.143 -1.314 16.381 1.00 23.59 403 SER A N 1
ATOM 6048 C CA . SER A 1 403 ? 31.282 -1.290 14.914 1.00 25.47 403 SER A CA 1
ATOM 6049 C C . SER A 1 403 ? 32.638 -1.817 14.457 1.00 44.63 403 SER A C 1
ATOM 6050 O O . SER A 1 403 ? 33.613 -1.775 15.206 1.00 54.52 403 SER A O 1
ATOM 6058 N N . SER B 1 16 ? 1.509 21.517 70.990 1.00 69.53 16 SER B N 1
ATOM 6059 C CA . SER B 1 16 ? 2.447 20.430 70.723 1.00 52.79 16 SER B CA 1
ATOM 6060 C C . SER B 1 16 ? 2.104 19.691 69.441 1.00 35.04 16 SER B C 1
ATOM 6061 O O . SER B 1 16 ? 0.929 19.565 69.069 1.00 40.83 16 SER B O 1
ATOM 6068 N N . LEU B 1 17 ? 3.129 19.166 68.770 1.00 30.35 17 LEU B N 1
ATOM 6069 C CA . LEU B 1 17 ? 2.872 18.325 67.608 1.00 21.94 17 LEU B CA 1
ATOM 6070 C C . LEU B 1 17 ? 2.513 16.898 67.987 1.00 20.10 17 LEU B C 1
ATOM 6071 O O . LEU B 1 17 ? 2.119 16.128 67.116 1.00 20.87 17 LEU B O 1
ATOM 6087 N N . SER B 1 18 ? 2.617 16.538 69.261 1.00 16.91 18 SER B N 1
ATOM 6088 C CA . SER B 1 18 ? 2.285 15.191 69.708 1.00 14.77 18 SER B CA 1
ATOM 6089 C C . SER B 1 18 ? 0.813 15.100 70.084 1.00 15.84 18 SER B C 1
ATOM 6090 O O . SER B 1 18 ? 0.446 14.623 71.155 1.00 19.08 18 SER B O 1
ATOM 6098 N N . HIS B 1 19 ? -0.043 15.558 69.182 1.00 17.75 19 HIS B N 1
ATOM 6099 C CA . HIS B 1 19 ? -1.476 15.579 69.411 1.00 15.56 19 HIS B CA 1
ATOM 6100 C C . HIS B 1 19 ? -2.097 14.240 69.021 1.00 16.56 19 HIS B C 1
ATOM 6101 O O . HIS B 1 19 ? -1.457 13.388 68.402 1.00 17.19 19 HIS B O 1
ATOM 6114 N N . THR B 1 20 ? -3.354 14.043 69.452 1.00 17.23 20 THR B N 1
ATOM 6115 C CA . THR B 1 20 ? -4.056 12.774 69.291 1.00 14.90 20 THR B CA 1
ATOM 6116 C C . THR B 1 20 ? -5.270 12.901 68.379 1.00 14.98 20 THR B C 1
ATOM 6117 O O . THR B 1 20 ? -6.163 12.050 68.423 1.00 15.44 20 THR B O 1
ATOM 6128 N N . ARG B 1 21 ? -5.299 13.926 67.530 1.00 17.13 21 ARG B N 1
ATOM 6129 C CA . ARG B 1 21 ? -6.449 14.116 66.650 1.00 19.97 21 ARG B CA 1
ATOM 6130 C C . ARG B 1 21 ? -6.610 12.977 65.653 1.00 17.11 21 ARG B C 1
ATOM 6131 O O . ARG B 1 21 ? -7.720 12.778 65.136 1.00 20.12 21 ARG B O 1
ATOM 6152 N N . GLN B 1 22 ? -5.547 12.224 65.371 1.00 14.07 22 GLN B N 1
ATOM 6153 C CA . GLN B 1 22 ? -5.637 11.093 64.455 1.00 15.28 22 GLN B CA 1
ATOM 6154 C C . GLN B 1 22 ? -5.294 9.777 65.137 1.00 13.97 22 GLN B C 1
ATOM 6155 O O . GLN B 1 22 ? -4.986 8.793 64.454 1.00 13.80 22 GLN B O 1
ATOM 6169 N N . TRP B 1 23 ? -5.343 9.743 66.473 1.00 13.44 23 TRP B N 1
ATOM 6170 C CA . TRP B 1 23 ? -5.086 8.532 67.254 1.00 13.58 23 TRP B CA 1
ATOM 6171 C C . TRP B 1 23 ? -6.374 7.730 67.269 1.00 13.77 23 TRP B C 1
ATOM 6172 O O . TRP B 1 23 ? -7.148 7.741 68.234 1.00 16.54 23 TRP B O 1
ATOM 6193 N N . ARG B 1 24 ? -6.632 7.069 66.149 1.00 13.15 24 ARG B N 1
ATOM 6194 C CA . ARG B 1 24 ? -7.941 6.497 65.893 1.00 14.70 24 ARG B CA 1
ATOM 6195 C C . ARG B 1 24 ? -7.799 5.142 65.220 1.00 16.07 24 ARG B C 1
ATOM 6196 O O . ARG B 1 24 ? -6.792 4.865 64.562 1.00 13.06 24 ARG B O 1
ATOM 6217 N N . PRO B 1 25 ? -8.800 4.285 65.368 1.00 15.20 25 PRO B N 1
ATOM 6218 C CA . PRO B 1 25 ? -8.795 3.017 64.630 1.00 19.59 25 PRO B CA 1
ATOM 6219 C C . PRO B 1 25 ? -8.686 3.263 63.134 1.00 14.31 25 PRO B C 1
ATOM 6220 O O . PRO B 1 25 ? -9.243 4.220 62.580 1.00 15.71 25 PRO B O 1
ATOM 6231 N N . GLY B 1 26 ? -7.907 2.415 62.491 1.00 14.85 26 GLY B N 1
ATOM 6232 C CA . GLY B 1 26 ? -7.584 2.563 61.096 1.00 16.91 26 GLY B CA 1
ATOM 6233 C C . GLY B 1 26 ? -6.343 3.374 60.828 1.00 12.90 26 GLY B C 1
ATOM 6234 O O . GLY B 1 26 ? -5.798 3.305 59.722 1.00 13.49 26 GLY B O 1
ATOM 6238 N N . VAL B 1 27 ? -5.873 4.146 61.802 1.00 11.52 27 VAL B N 1
ATOM 6239 C CA . VAL B 1 27 ? -4.606 4.841 61.689 1.00 11.17 27 VAL B CA 1
ATOM 6240 C C . VAL B 1 27 ? -3.569 4.179 62.580 1.00 10.97 27 VAL B C 1
ATOM 6241 O O . VAL B 1 27 ? -2.554 3.698 62.094 1.00 11.07 27 VAL B O 1
ATOM 6254 N N . VAL B 1 28 ? -3.842 4.092 63.874 1.00 11.32 28 VAL B N 1
ATOM 6255 C CA . VAL B 1 28 ? -2.940 3.417 64.793 1.00 11.23 28 VAL B CA 1
ATOM 6256 C C . VAL B 1 28 ? -3.397 1.981 64.950 1.00 12.31 28 VAL B C 1
ATOM 6257 O O . VAL B 1 28 ? -4.494 1.607 64.521 1.00 13.52 28 VAL B O 1
ATOM 6270 N N . GLN B 1 29 ? -2.552 1.176 65.588 1.00 11.88 29 GLN B N 1
ATOM 6271 C CA . GLN B 1 29 ? -2.759 -0.266 65.612 1.00 12.92 29 GLN B CA 1
ATOM 6272 C C . GLN B 1 29 ? -4.016 -0.664 66.371 1.00 15.91 29 GLN B C 1
ATOM 6273 O O . GLN B 1 29 ? -4.766 -1.547 65.928 1.00 16.48 29 GLN B O 1
ATOM 6287 N N . GLU B 1 30 ? -4.251 -0.057 67.524 1.00 14.47 30 GLU B N 1
ATOM 6288 C CA . GLU B 1 30 ? -5.403 -0.416 68.330 1.00 16.31 30 GLU B CA 1
ATOM 6289 C C . GLU B 1 30 ? -5.673 0.744 69.266 1.00 16.09 30 GLU B C 1
ATOM 6290 O O . GLU B 1 30 ? -4.737 1.386 69.739 1.00 18.12 30 GLU B O 1
ATOM 6302 N N . VAL B 1 31 ? -6.942 1.013 69.513 1.00 19.61 31 VAL B N 1
ATOM 6303 C CA . VAL B 1 31 ? -7.366 1.975 70.516 1.00 17.61 31 VAL B CA 1
ATOM 6304 C C . VAL B 1 31 ? -8.379 1.274 71.396 1.00 15.78 31 VAL B C 1
ATOM 6305 O O . VAL B 1 31 ? -9.322 0.654 70.889 1.00 19.80 31 VAL B O 1
ATOM 6318 N N . ALA B 1 32 ? -8.196 1.376 72.702 1.00 16.37 32 ALA B N 1
ATOM 6319 C CA . ALA B 1 32 ? -9.101 0.735 73.642 1.00 15.80 32 ALA B CA 1
ATOM 6320 C C . ALA B 1 32 ? -10.476 1.386 73.575 1.00 18.67 32 ALA B C 1
ATOM 6321 O O . ALA B 1 32 ? -10.619 2.517 73.099 1.00 22.21 32 ALA B O 1
ATOM 6328 N N . PRO B 1 33 ? -11.509 0.695 74.049 1.00 19.92 33 PRO B N 1
ATOM 6329 C CA . PRO B 1 33 ? -12.848 1.299 74.033 1.00 19.10 33 PRO B CA 1
ATOM 6330 C C . PRO B 1 33 ? -12.866 2.589 74.840 1.00 27.78 33 PRO B C 1
ATOM 6331 O O . PRO B 1 33 ? -12.060 2.791 75.752 1.00 23.20 33 PRO B O 1
ATOM 6342 N N . ALA B 1 34 ? -13.786 3.477 74.469 1.00 22.61 34 ALA B N 1
ATOM 6343 C CA . ALA B 1 34 ? -13.930 4.752 75.160 1.00 24.86 34 ALA B CA 1
ATOM 6344 C C . ALA B 1 34 ? -14.276 4.526 76.620 1.00 23.51 34 ALA B C 1
ATOM 6345 O O . ALA B 1 34 ? -15.073 3.646 76.969 1.00 27.52 34 ALA B O 1
ATOM 6352 N N . GLY B 1 35 ? -13.648 5.321 77.485 1.00 24.57 35 GLY B N 1
ATOM 6353 C CA . GLY B 1 35 ? -13.853 5.212 78.900 1.00 32.11 35 GLY B CA 1
ATOM 6354 C C . GLY B 1 35 ? -12.894 4.286 79.614 1.00 32.22 35 GLY B C 1
ATOM 6355 O O . GLY B 1 35 ? -12.842 4.316 80.846 1.00 38.54 35 GLY B O 1
ATOM 6359 N N . VAL B 1 36 ? -12.137 3.469 78.889 1.00 24.42 36 VAL B N 1
ATOM 6360 C CA . VAL B 1 36 ? -11.264 2.478 79.508 1.00 27.62 36 VAL B CA 1
ATOM 6361 C C . VAL B 1 36 ? -9.887 3.101 79.713 1.00 23.96 36 VAL B C 1
ATOM 6362 O O . VAL B 1 36 ? -9.291 3.617 78.762 1.00 23.59 36 VAL B O 1
ATOM 6375 N N . LEU B 1 37 ? -9.385 3.048 80.955 1.00 22.72 37 LEU B N 1
ATOM 6376 C CA . LEU B 1 37 ? -8.021 3.454 81.287 1.00 25.14 37 LEU B CA 1
ATOM 6377 C C . LEU B 1 37 ? -7.103 2.320 80.870 1.00 19.82 37 LEU B C 1
ATOM 6378 O O . LEU B 1 37 ? -7.158 1.234 81.458 1.00 21.41 37 LEU B O 1
ATOM 6394 N N . ASP B 1 38 ? -6.261 2.565 79.877 1.00 20.40 38 ASP B N 1
ATOM 6395 C CA . ASP B 1 38 ? -5.587 1.496 79.157 1.00 17.16 38 ASP B CA 1
ATOM 6396 C C . ASP B 1 38 ? -4.168 1.299 79.678 1.00 18.21 38 ASP B C 1
ATOM 6397 O O . ASP B 1 38 ? -3.232 1.988 79.259 1.00 18.82 38 ASP B O 1
ATOM 6406 N N . LEU B 1 39 ? -4.015 0.307 80.550 1.00 20.97 39 LEU B N 1
ATOM 6407 C CA . LEU B 1 39 ? -2.707 -0.165 80.995 1.00 20.26 39 LEU B CA 1
ATOM 6408 C C . LEU B 1 39 ? -2.333 -1.492 80.331 1.00 22.89 39 LEU B C 1
ATOM 6409 O O . LEU B 1 39 ? -1.524 -2.250 80.870 1.00 20.46 39 LEU B O 1
ATOM 6425 N N . GLY B 1 40 ? -2.892 -1.783 79.156 1.00 18.44 40 GLY B N 1
ATOM 6426 C CA . GLY B 1 40 ? -2.609 -3.022 78.470 1.00 17.72 40 GLY B CA 1
ATOM 6427 C C . GLY B 1 40 ? -1.323 -3.002 77.663 1.00 17.43 40 GLY B C 1
ATOM 6428 O O . GLY B 1 40 ? -0.288 -3.536 78.068 1.00 20.64 40 GLY B O 1
ATOM 6432 N N . PRO B 1 41 ? -1.367 -2.400 76.481 1.00 17.63 41 PRO B N 1
ATOM 6433 C CA . PRO B 1 41 ? -0.205 -2.443 75.598 1.00 16.02 41 PRO B CA 1
ATOM 6434 C C . PRO B 1 41 ? 0.932 -1.564 76.082 1.00 16.33 41 PRO B C 1
ATOM 6435 O O . PRO B 1 41 ? 0.736 -0.501 76.687 1.00 20.21 41 PRO B O 1
ATOM 6446 N N . GLY B 1 42 ? 2.143 -2.008 75.764 1.00 15.88 42 GLY B N 1
ATOM 6447 C CA . GLY B 1 42 ? 3.341 -1.232 76.039 1.00 16.32 42 GLY B CA 1
ATOM 6448 C C . GLY B 1 42 ? 3.562 -0.166 74.980 1.00 17.00 42 GLY B C 1
ATOM 6449 O O . GLY B 1 42 ? 4.589 -0.139 74.287 1.00 20.11 42 GLY B O 1
ATOM 6453 N N . TYR B 1 43 ? 2.553 0.677 74.810 1.00 17.35 43 TYR B N 1
ATOM 6454 C CA . TYR B 1 43 ? 2.629 1.826 73.929 1.00 16.41 43 TYR B CA 1
ATOM 6455 C C . TYR B 1 43 ? 3.191 3.031 74.684 1.00 16.21 43 TYR B C 1
ATOM 6456 O O . TYR B 1 43 ? 2.970 3.194 75.885 1.00 19.18 43 TYR B O 1
ATOM 6474 N N . ILE B 1 44 ? 3.831 3.923 73.944 1.00 17.22 44 ILE B N 1
ATOM 6475 C CA . ILE B 1 44 ? 4.310 5.180 74.511 1.00 15.55 44 ILE B CA 1
ATOM 6476 C C . ILE B 1 44 ? 3.169 6.186 74.524 1.00 17.15 44 ILE B C 1
ATOM 6477 O O . ILE B 1 44 ? 2.505 6.391 73.504 1.00 17.19 44 ILE B O 1
ATOM 6493 N N . GLU B 1 45 ? 2.971 6.837 75.662 1.00 15.28 45 GLU B N 1
ATOM 6494 C CA . GLU B 1 45 ? 1.956 7.873 75.802 1.00 16.97 45 GLU B CA 1
ATOM 6495 C C . GLU B 1 45 ? 2.065 8.863 74.642 1.00 17.38 45 GLU B C 1
ATOM 6496 O O . GLU B 1 45 ? 3.177 9.315 74.328 1.00 17.38 45 GLU B O 1
ATOM 6508 N N . PRO B 1 46 ? 0.961 9.220 73.979 1.00 14.61 46 PRO B N 1
ATOM 6509 C CA . PRO B 1 46 ? 1.115 10.007 72.734 1.00 16.64 46 PRO B CA 1
ATOM 6510 C C . PRO B 1 46 ? 1.843 11.321 72.951 1.00 16.44 46 PRO B C 1
ATOM 6511 O O . PRO B 1 46 ? 2.706 11.688 72.138 1.00 16.38 46 PRO B O 1
ATOM 6522 N N . ALA B 1 47 ? 1.568 12.007 74.068 1.00 16.76 47 ALA B N 1
ATOM 6523 C CA . ALA B 1 47 ? 2.234 13.270 74.359 1.00 19.19 47 ALA B CA 1
ATOM 6524 C C . ALA B 1 47 ? 3.744 13.107 74.505 1.00 20.66 47 ALA B C 1
ATOM 6525 O O . ALA B 1 47 ? 4.481 14.083 74.315 1.00 23.02 47 ALA B O 1
ATOM 6532 N N . LEU B 1 48 ? 4.224 11.904 74.823 1.00 19.25 48 LEU B N 1
ATOM 6533 C CA . LEU B 1 48 ? 5.660 11.660 74.964 1.00 17.42 48 LEU B CA 1
ATOM 6534 C C . LEU B 1 48 ? 6.347 11.240 73.665 1.00 18.01 48 LEU B C 1
ATOM 6535 O O . LEU B 1 48 ? 7.576 11.140 73.630 1.00 19.63 48 LEU B O 1
ATOM 6551 N N . LEU B 1 49 ? 5.608 10.949 72.622 1.00 14.95 49 LEU B N 1
ATOM 6552 C CA . LEU B 1 49 ? 6.251 10.592 71.366 1.00 15.24 49 LEU B CA 1
ATOM 6553 C C . LEU B 1 49 ? 6.925 11.828 70.778 1.00 15.44 49 LEU B C 1
ATOM 6554 O O . LEU B 1 49 ? 6.312 12.905 70.728 1.00 17.22 49 LEU B O 1
ATOM 6570 N N . PRO B 1 50 ? 8.176 11.731 70.342 1.00 14.74 50 PRO B N 1
ATOM 6571 C CA . PRO B 1 50 ? 8.928 12.933 69.927 1.00 15.77 50 PRO B CA 1
ATOM 6572 C C . PRO B 1 50 ? 8.648 13.338 68.481 1.00 15.37 50 PRO B C 1
ATOM 6573 O O . PRO B 1 50 ? 9.521 13.349 67.613 1.00 13.99 50 PRO B O 1
ATOM 6584 N N . VAL B 1 51 ? 7.397 13.739 68.215 1.00 16.48 51 VAL B N 1
ATOM 6585 C CA . VAL B 1 51 ? 7.002 14.117 66.861 1.00 15.81 51 VAL B CA 1
ATOM 6586 C C . VAL B 1 51 ? 7.836 15.289 66.361 1.00 14.57 51 VAL B C 1
ATOM 6587 O O . VAL B 1 51 ? 8.366 15.258 65.241 1.00 16.73 51 VAL B O 1
ATOM 6600 N N . ARG B 1 52 ? 7.935 16.356 67.160 1.00 16.35 52 ARG B N 1
ATOM 6601 C CA . ARG B 1 52 ? 8.685 17.532 66.711 1.00 22.64 52 ARG B CA 1
ATOM 6602 C C . ARG B 1 52 ? 10.138 17.181 66.399 1.00 21.03 52 ARG B C 1
ATOM 6603 O O . ARG B 1 52 ? 10.697 17.628 65.385 1.00 19.47 52 ARG B O 1
ATOM 6624 N N . LEU B 1 53 ? 10.760 16.377 67.254 1.00 14.75 53 LEU B N 1
ATOM 6625 C CA . LEU B 1 53 ? 12.138 15.954 67.011 1.00 16.95 53 LEU B CA 1
ATOM 6626 C C . LEU B 1 53 ? 12.278 15.205 65.683 1.00 15.28 53 LEU B C 1
ATOM 6627 O O . LEU B 1 53 ? 13.245 15.419 64.935 1.00 13.90 53 LEU B O 1
ATOM 6643 N N . LEU B 1 54 ? 11.343 14.300 65.379 1.00 14.89 54 LEU B N 1
ATOM 6644 C CA . LEU B 1 54 ? 11.459 13.554 64.136 1.00 14.89 54 LEU B CA 1
ATOM 6645 C C . LEU B 1 54 ? 11.165 14.436 62.929 1.00 13.33 54 LEU B C 1
ATOM 6646 O O . LEU B 1 54 ? 11.753 14.240 61.864 1.00 13.82 54 LEU B O 1
ATOM 6662 N N A ARG B 1 55 ? 10.260 15.407 63.060 0.66 15.76 55 ARG B N 1
ATOM 6663 N N B ARG B 1 55 ? 10.263 15.408 63.077 0.34 15.88 55 ARG B N 1
ATOM 6664 C CA A ARG B 1 55 ? 10.050 16.311 61.938 0.66 15.86 55 ARG B CA 1
ATOM 6665 C CA B ARG B 1 55 ? 10.014 16.349 61.991 0.34 15.74 55 ARG B CA 1
ATOM 6666 C C A ARG B 1 55 ? 11.352 17.012 61.575 0.66 15.11 55 ARG B C 1
ATOM 6667 C C B ARG B 1 55 ? 11.303 17.058 61.590 0.34 15.23 55 ARG B C 1
ATOM 6668 O O A ARG B 1 55 ? 11.740 17.057 60.403 0.66 15.93 55 ARG B O 1
ATOM 6669 O O B ARG B 1 55 ? 11.626 17.167 60.403 0.34 16.11 55 ARG B O 1
ATOM 6710 N N . GLY B 1 56 ? 12.060 17.524 62.581 1.00 15.98 56 GLY B N 1
ATOM 6711 C CA . GLY B 1 56 ? 13.331 18.170 62.317 1.00 16.33 56 GLY B CA 1
ATOM 6712 C C . GLY B 1 56 ? 14.344 17.200 61.754 1.00 15.83 56 GLY B C 1
ATOM 6713 O O . GLY B 1 56 ? 15.158 17.580 60.902 1.00 16.51 56 GLY B O 1
ATOM 6718 N N . ALA B 1 57 ? 14.265 15.927 62.181 1.00 14.49 57 ALA B N 1
ATOM 6719 C CA . ALA B 1 57 ? 15.183 14.901 61.701 1.00 13.99 57 ALA B CA 1
ATOM 6720 C C . ALA B 1 57 ? 14.987 14.625 60.217 1.00 13.98 57 ALA B C 1
ATOM 6721 O O . ALA B 1 57 ? 15.969 14.498 59.477 1.00 12.43 57 ALA B O 1
ATOM 6728 N N . TYR B 1 58 ? 13.729 14.488 59.759 1.00 12.80 58 TYR B N 1
ATOM 6729 C CA . TYR B 1 58 ? 13.512 14.264 58.334 1.00 10.77 58 TYR B CA 1
ATOM 6730 C C . TYR B 1 58 ? 13.929 15.485 57.528 1.00 11.70 58 TYR B C 1
ATOM 6731 O O . TYR B 1 58 ? 14.548 15.353 56.465 1.00 13.15 58 TYR B O 1
ATOM 6749 N N . GLU B 1 59 ? 13.615 16.678 58.037 1.00 14.92 59 GLU B N 1
ATOM 6750 C CA . GLU B 1 59 ? 14.028 17.913 57.380 1.00 14.73 59 GLU B CA 1
ATOM 6751 C C . GLU B 1 59 ? 15.534 17.933 57.196 1.00 14.28 59 GLU B C 1
ATOM 6752 O O . GLU B 1 59 ? 16.038 18.204 56.094 1.00 15.52 59 GLU B O 1
ATOM 6764 N N . GLN B 1 60 ? 16.269 17.672 58.279 1.00 15.25 60 GLN B N 1
ATOM 6765 C CA . GLN B 1 60 ? 17.724 17.742 58.205 1.00 15.74 60 GLN B CA 1
ATOM 6766 C C . GLN B 1 60 ? 18.281 16.654 57.300 1.00 17.44 60 GLN B C 1
ATOM 6767 O O . GLN B 1 60 ? 19.173 16.916 56.480 1.00 15.73 60 GLN B O 1
ATOM 6781 N N . ALA B 1 61 ? 17.774 15.427 57.434 1.00 12.40 61 ALA B N 1
ATOM 6782 C CA . ALA B 1 61 ? 18.338 14.316 56.689 1.00 12.47 61 ALA B CA 1
ATOM 6783 C C . ALA B 1 61 ? 18.131 14.485 55.198 1.00 12.50 61 ALA B C 1
ATOM 6784 O O . ALA B 1 61 ? 19.021 14.163 54.406 1.00 13.44 61 ALA B O 1
ATOM 6791 N N . LEU B 1 62 ? 16.949 14.931 54.787 1.00 13.76 62 LEU B N 1
ATOM 6792 C CA . LEU B 1 62 ? 16.713 15.086 53.368 1.00 14.59 62 LEU B CA 1
ATOM 6793 C C . LEU B 1 62 ? 17.579 16.198 52.797 1.00 15.06 62 LEU B C 1
ATOM 6794 O O . LEU B 1 62 ? 18.078 16.068 51.677 1.00 15.73 62 LEU B O 1
ATOM 6810 N N . ALA B 1 63 ? 17.784 17.285 53.551 1.00 14.53 63 ALA B N 1
ATOM 6811 C CA . ALA B 1 63 ? 18.677 18.340 53.086 1.00 18.96 63 ALA B CA 1
ATOM 6812 C C . ALA B 1 63 ? 20.120 17.864 53.029 1.00 17.01 63 ALA B C 1
ATOM 6813 O O . ALA B 1 63 ? 20.825 18.138 52.050 1.00 17.05 63 ALA B O 1
ATOM 6820 N N A GLU B 1 64 ? 20.579 17.163 54.072 0.44 13.69 64 GLU B N 1
ATOM 6821 N N B GLU B 1 64 ? 20.585 17.172 54.078 0.56 13.64 64 GLU B N 1
ATOM 6822 C CA A GLU B 1 64 ? 21.985 16.771 54.167 0.44 15.99 64 GLU B CA 1
ATOM 6823 C CA B GLU B 1 64 ? 21.989 16.767 54.167 0.56 15.94 64 GLU B CA 1
ATOM 6824 C C A GLU B 1 64 ? 22.329 15.672 53.171 0.44 14.16 64 GLU B C 1
ATOM 6825 C C B GLU B 1 64 ? 22.320 15.679 53.155 0.56 14.13 64 GLU B C 1
ATOM 6826 O O A GLU B 1 64 ? 23.369 15.732 52.506 0.44 14.32 64 GLU B O 1
ATOM 6827 O O B GLU B 1 64 ? 23.343 15.754 52.466 0.56 14.43 64 GLU B O 1
ATOM 6850 N N . TYR B 1 65 ? 21.476 14.647 53.077 1.00 11.91 65 TYR B N 1
ATOM 6851 C CA . TYR B 1 65 ? 21.721 13.503 52.206 1.00 10.73 65 TYR B CA 1
ATOM 6852 C C . TYR B 1 65 ? 21.182 13.690 50.794 1.00 10.54 65 TYR B C 1
ATOM 6853 O O . TYR B 1 65 ? 21.617 12.981 49.881 1.00 11.57 65 TYR B O 1
ATOM 6872 N N . GLY B 1 66 ? 20.296 14.663 50.571 1.00 10.71 66 GLY B N 1
ATOM 6873 C CA . GLY B 1 66 ? 19.810 14.936 49.232 1.00 10.96 66 GLY B CA 1
ATOM 6874 C C . GLY B 1 66 ? 19.251 13.687 48.557 1.00 10.05 66 GLY B C 1
ATOM 6875 O O . GLY B 1 66 ? 18.508 12.911 49.154 1.00 9.88 66 GLY B O 1
ATOM 6879 N N . ALA B 1 67 ? 19.536 13.560 47.257 1.00 10.87 67 ALA B N 1
ATOM 6880 C CA . ALA B 1 67 ? 19.009 12.440 46.484 1.00 9.57 67 ALA B CA 1
ATOM 6881 C C . ALA B 1 67 ? 19.370 11.091 47.104 1.00 9.22 67 ALA B C 1
ATOM 6882 O O . ALA B 1 67 ? 18.621 10.124 46.967 1.00 9.28 67 ALA B O 1
ATOM 6889 N N . ALA B 1 68 ? 20.499 11.006 47.794 1.00 9.39 68 ALA B N 1
ATOM 6890 C CA . ALA B 1 68 ? 20.916 9.750 48.390 1.00 9.16 68 ALA B CA 1
ATOM 6891 C C . ALA B 1 68 ? 19.937 9.270 49.444 1.00 10.26 68 ALA B C 1
ATOM 6892 O O . ALA B 1 68 ? 19.926 8.079 49.750 1.00 11.26 68 ALA B O 1
ATOM 6899 N N . ALA B 1 69 ? 19.129 10.169 50.001 1.00 9.02 69 ALA B N 1
ATOM 6900 C CA . ALA B 1 69 ? 18.095 9.778 50.946 1.00 8.83 69 ALA B CA 1
ATOM 6901 C C . ALA B 1 69 ? 16.945 9.032 50.295 1.00 8.96 69 ALA B C 1
ATOM 6902 O O . ALA B 1 69 ? 16.218 8.329 51.004 1.00 10.49 69 ALA B O 1
ATOM 6909 N N . LEU B 1 70 ? 16.733 9.201 48.983 1.00 9.01 70 LEU B N 1
ATOM 6910 C CA . LEU B 1 70 ? 15.636 8.543 48.296 1.00 9.19 70 LEU B CA 1
ATOM 6911 C C . LEU B 1 70 ? 16.089 7.430 47.359 1.00 10.53 70 LEU B C 1
ATOM 6912 O O . LEU B 1 70 ? 15.249 6.680 46.879 1.00 9.58 70 LEU B O 1
ATOM 6928 N N . GLY B 1 71 ? 17.385 7.285 47.098 1.00 8.85 71 GLY B N 1
ATOM 6929 C CA . GLY B 1 71 ? 17.863 6.157 46.320 1.00 8.01 71 GLY B CA 1
ATOM 6930 C C . GLY B 1 71 ? 17.871 4.879 47.153 1.00 7.85 71 GLY B C 1
ATOM 6931 O O . GLY B 1 71 ? 17.656 4.899 48.363 1.00 9.94 71 GLY B O 1
ATOM 6935 N N . TYR B 1 72 ? 18.148 3.757 46.501 1.00 9.21 72 TYR B N 1
ATOM 6936 C CA . TYR B 1 72 ? 18.352 2.513 47.234 1.00 7.76 72 TYR B CA 1
ATOM 6937 C C . TYR B 1 72 ? 19.480 2.713 48.239 1.00 10.82 72 TYR B C 1
ATOM 6938 O O . TYR B 1 72 ? 20.531 3.268 47.899 1.00 10.37 72 TYR B O 1
ATOM 6956 N N . GLY B 1 73 ? 19.267 2.264 49.464 1.00 9.38 73 GLY B N 1
ATOM 6957 C CA . GLY B 1 73 ? 20.311 2.372 50.482 1.00 9.47 73 GLY B CA 1
ATOM 6958 C C . GLY B 1 73 ? 21.323 1.237 50.439 1.00 8.80 73 GLY B C 1
ATOM 6959 O O . GLY B 1 73 ? 21.035 0.118 50.035 1.00 9.34 73 GLY B O 1
ATOM 6963 N N . HIS B 1 74 ? 22.532 1.543 50.939 1.00 8.59 74 HIS B N 1
ATOM 6964 C CA . HIS B 1 74 ? 23.550 0.540 51.204 1.00 8.86 74 HIS B CA 1
ATOM 6965 C C . HIS B 1 74 ? 22.917 -0.659 51.923 1.00 9.50 74 HIS B C 1
ATOM 6966 O O . HIS B 1 74 ? 22.249 -0.502 52.950 1.00 10.10 74 HIS B O 1
ATOM 6979 N N . ASP B 1 75 ? 23.151 -1.858 51.384 1.00 10.39 75 ASP B N 1
ATOM 6980 C CA . ASP B 1 75 ? 22.371 -3.041 51.762 1.00 10.63 75 ASP B CA 1
ATOM 6981 C C . ASP B 1 75 ? 22.294 -3.293 53.274 1.00 10.65 75 ASP B C 1
ATOM 6982 O O . ASP B 1 75 ? 21.183 -3.519 53.780 1.00 10.88 75 ASP B O 1
ATOM 6991 N N . PRO B 1 76 ? 23.387 -3.325 54.040 1.00 9.36 76 PRO B N 1
ATOM 6992 C CA . PRO B 1 76 ? 23.263 -3.557 55.482 1.00 10.64 76 PRO B CA 1
ATOM 6993 C C . PRO B 1 76 ? 22.800 -2.350 56.262 1.00 11.75 76 PRO B C 1
ATOM 6994 O O . PRO B 1 76 ? 22.624 -2.463 57.480 1.00 13.43 76 PRO B O 1
ATOM 7005 N N . GLY B 1 77 ? 22.614 -1.217 55.592 1.00 10.30 77 GLY B N 1
ATOM 7006 C CA . GLY B 1 77 ? 22.253 0.021 56.247 1.00 10.17 77 GLY B CA 1
ATOM 7007 C C . GLY B 1 77 ? 23.321 1.084 56.062 1.00 10.18 77 GLY B C 1
ATOM 7008 O O . GLY B 1 77 ? 24.516 0.779 55.986 1.00 12.53 77 GLY B O 1
ATOM 7012 N N . ALA B 1 78 ? 22.890 2.342 56.009 1.00 11.60 78 ALA B N 1
ATOM 7013 C CA . ALA B 1 78 ? 23.815 3.449 55.832 1.00 13.43 78 ALA B CA 1
ATOM 7014 C C . ALA B 1 78 ? 24.941 3.372 56.854 1.00 12.92 78 ALA B C 1
ATOM 7015 O O . ALA B 1 78 ? 24.706 3.230 58.056 1.00 13.58 78 ALA B O 1
ATOM 7022 N N . GLN B 1 79 ? 26.159 3.498 56.361 1.00 13.81 79 GLN B N 1
ATOM 7023 C CA . GLN B 1 79 ? 27.319 3.353 57.227 1.00 11.72 79 GLN B CA 1
ATOM 7024 C C . GLN B 1 79 ? 27.338 4.330 58.392 1.00 18.56 79 GLN B C 1
ATOM 7025 O O . GLN B 1 79 ? 27.785 3.928 59.480 1.00 17.45 79 GLN B O 1
ATOM 7039 N N . PRO B 1 80 ? 26.927 5.592 58.255 1.00 15.56 80 PRO B N 1
ATOM 7040 C CA . PRO B 1 80 ? 27.016 6.484 59.416 1.00 22.64 80 PRO B CA 1
ATOM 7041 C C . PRO B 1 80 ? 26.212 5.972 60.579 1.00 22.75 80 PRO B C 1
ATOM 7042 O O . PRO B 1 80 ? 26.649 6.095 61.731 1.00 25.91 80 PRO B O 1
ATOM 7053 N N . LEU B 1 81 ? 25.073 5.343 60.311 1.00 18.09 81 LEU B N 1
ATOM 7054 C CA . LEU B 1 81 ? 24.264 4.855 61.405 1.00 18.83 81 LEU B CA 1
ATOM 7055 C C . LEU B 1 81 ? 24.865 3.572 61.975 1.00 17.54 81 LEU B C 1
ATOM 7056 O O . LEU B 1 81 ? 24.938 3.421 63.199 1.00 19.49 81 LEU B O 1
ATOM 7072 N N A ARG B 1 82 ? 25.266 2.640 61.092 0.50 17.83 82 ARG B N 1
ATOM 7073 N N B ARG B 1 82 ? 25.372 2.675 61.153 0.50 17.45 82 ARG B N 1
ATOM 7074 C CA A ARG B 1 82 ? 25.999 1.440 61.489 0.50 14.13 82 ARG B CA 1
ATOM 7075 C CA B ARG B 1 82 ? 25.911 1.456 61.734 0.50 20.07 82 ARG B CA 1
ATOM 7076 C C A ARG B 1 82 ? 27.131 1.800 62.452 0.50 16.46 82 ARG B C 1
ATOM 7077 C C B ARG B 1 82 ? 27.250 1.690 62.425 0.50 17.77 82 ARG B C 1
ATOM 7078 O O A ARG B 1 82 ? 27.231 1.248 63.553 0.50 15.46 82 ARG B O 1
ATOM 7079 O O B ARG B 1 82 ? 27.604 0.933 63.339 0.50 16.58 82 ARG B O 1
ATOM 7120 N N . ASP B 1 83 ? 28.006 2.715 62.020 1.00 13.71 83 ASP B N 1
ATOM 7121 C CA . ASP B 1 83 ? 29.174 3.104 62.817 1.00 14.08 83 ASP B CA 1
ATOM 7122 C C . ASP B 1 83 ? 28.742 3.535 64.207 1.00 14.00 83 ASP B C 1
ATOM 7123 O O . ASP B 1 83 ? 29.349 3.145 65.217 1.00 16.18 83 ASP B O 1
ATOM 7133 N N . ARG B 1 84 ? 27.704 4.365 64.294 1.00 15.70 84 ARG B N 1
ATOM 7134 C CA . ARG B 1 84 ? 27.348 4.881 65.618 1.00 18.39 84 ARG B CA 1
ATOM 7135 C C . ARG B 1 84 ? 26.650 3.828 66.470 1.00 18.14 84 ARG B C 1
ATOM 7136 O O . ARG B 1 84 ? 26.841 3.810 67.688 1.00 18.04 84 ARG B O 1
ATOM 7157 N N . LEU B 1 85 ? 25.856 2.951 65.849 1.00 17.03 85 LEU B N 1
ATOM 7158 C CA . LEU B 1 85 ? 25.203 1.885 66.610 1.00 13.03 85 LEU B CA 1
ATOM 7159 C C . LEU B 1 85 ? 26.229 0.908 67.168 1.00 14.22 85 LEU B C 1
ATOM 7160 O O . LEU B 1 85 ? 26.105 0.459 68.315 1.00 18.28 85 LEU B O 1
ATOM 7176 N N . ALA B 1 86 ? 27.271 0.603 66.394 1.00 14.01 86 ALA B N 1
ATOM 7177 C CA . ALA B 1 86 ? 28.332 -0.248 66.934 1.00 15.53 86 ALA B CA 1
ATOM 7178 C C . ALA B 1 86 ? 29.005 0.404 68.130 1.00 16.92 86 ALA B C 1
ATOM 7179 O O . ALA B 1 86 ? 29.282 -0.250 69.143 1.00 17.50 86 ALA B O 1
ATOM 7186 N N . ALA B 1 87 ? 29.324 1.688 68.006 1.00 15.53 87 ALA B N 1
ATOM 7187 C CA . ALA B 1 87 ? 29.998 2.392 69.086 1.00 18.41 87 ALA B CA 1
ATOM 7188 C C . ALA B 1 87 ? 29.131 2.437 70.338 1.00 19.02 87 ALA B C 1
ATOM 7189 O O . ALA B 1 87 ? 29.655 2.364 71.455 1.00 19.02 87 ALA B O 1
ATOM 7196 N N . ARG B 1 88 ? 27.810 2.561 70.171 1.00 19.41 88 ARG B N 1
ATOM 7197 C CA . ARG B 1 88 ? 26.913 2.598 71.319 1.00 19.54 88 ARG B CA 1
ATOM 7198 C C . ARG B 1 88 ? 26.824 1.237 71.985 1.00 17.44 88 ARG B C 1
ATOM 7199 O O . ARG B 1 88 ? 26.792 1.140 73.218 1.00 20.14 88 ARG B O 1
ATOM 7220 N N . ALA B 1 89 ? 26.817 0.175 71.185 1.00 18.27 89 ALA B N 1
ATOM 7221 C CA . ALA B 1 89 ? 26.798 -1.168 71.749 1.00 17.63 89 ALA B CA 1
ATOM 7222 C C . ALA B 1 89 ? 28.064 -1.420 72.540 1.00 20.04 89 ALA B C 1
ATOM 7223 O O . ALA B 1 89 ? 28.013 -1.910 73.678 1.00 19.54 89 ALA B O 1
ATOM 7230 N N . ALA B 1 90 ? 29.218 -1.053 71.968 1.00 16.62 90 ALA B N 1
ATOM 7231 C CA . ALA B 1 90 ? 30.474 -1.286 72.665 1.00 17.54 90 ALA B CA 1
ATOM 7232 C C . ALA B 1 90 ? 30.516 -0.510 73.969 1.00 20.40 90 ALA B C 1
ATOM 7233 O O . ALA B 1 90 ? 30.967 -1.024 74.993 1.00 21.59 90 ALA B O 1
ATOM 7240 N N . ALA B 1 91 ? 30.028 0.727 73.955 1.00 19.31 91 ALA B N 1
ATOM 7241 C CA . ALA B 1 91 ? 30.090 1.534 75.166 1.00 21.99 91 ALA B CA 1
ATOM 7242 C C . ALA B 1 91 ? 29.198 0.949 76.262 1.00 18.88 91 ALA B C 1
ATOM 7243 O O . ALA B 1 91 ? 29.565 0.958 77.449 1.00 20.19 91 ALA B O 1
ATOM 7250 N N . ALA B 1 92 ? 28.025 0.442 75.875 1.00 21.54 92 ALA B N 1
ATOM 7251 C CA . ALA B 1 92 ? 27.076 -0.106 76.837 1.00 20.60 92 ALA B CA 1
ATOM 7252 C C . ALA B 1 92 ? 27.572 -1.424 77.414 1.00 23.14 92 ALA B C 1
ATOM 7253 O O . ALA B 1 92 ? 27.417 -1.683 78.610 1.00 24.10 92 ALA B O 1
ATOM 7260 N N . ASP B 1 93 ? 28.168 -2.268 76.576 1.00 19.29 93 ASP B N 1
ATOM 7261 C CA . ASP B 1 93 ? 28.686 -3.562 76.996 1.00 19.36 93 ASP B CA 1
ATOM 7262 C C . ASP B 1 93 ? 30.042 -3.458 77.675 1.00 24.13 93 ASP B C 1
ATOM 7263 O O . ASP B 1 93 ? 30.413 -4.364 78.437 1.00 24.77 93 ASP B O 1
ATOM 7272 N N . GLY B 1 94 ? 30.806 -2.402 77.390 1.00 20.61 94 GLY B N 1
ATOM 7273 C CA . GLY B 1 94 ? 32.196 -2.363 77.803 1.00 23.40 94 GLY B CA 1
ATOM 7274 C C . GLY B 1 94 ? 33.078 -3.306 77.019 1.00 21.30 94 GLY B C 1
ATOM 7275 O O . GLY B 1 94 ? 34.181 -3.644 77.477 1.00 23.89 94 GLY B O 1
ATOM 7279 N N . LEU B 1 95 ? 32.609 -3.762 75.860 1.00 22.06 95 LEU B N 1
ATOM 7280 C CA . LEU B 1 95 ? 33.269 -4.767 75.046 1.00 20.56 95 LEU B CA 1
ATOM 7281 C C . LEU B 1 95 ? 33.149 -4.372 73.579 1.00 19.63 95 LEU B C 1
ATOM 7282 O O . LEU B 1 95 ? 32.206 -3.665 73.195 1.00 19.90 95 LEU B O 1
ATOM 7298 N N . PRO B 1 96 ? 34.081 -4.817 72.734 1.00 20.38 96 PRO B N 1
ATOM 7299 C CA . PRO B 1 96 ? 34.125 -4.323 71.352 1.00 20.73 96 PRO B CA 1
ATOM 7300 C C . PRO B 1 96 ? 32.915 -4.699 70.514 1.00 20.70 96 PRO B C 1
ATOM 7301 O O . PRO B 1 96 ? 32.290 -5.748 70.687 1.00 19.52 96 PRO B O 1
ATOM 7312 N N . CYS B 1 97 ? 32.611 -3.825 69.564 1.00 17.28 97 CYS B N 1
ATOM 7313 C CA . CYS B 1 97 ? 31.598 -4.089 68.551 1.00 16.63 97 CYS B CA 1
ATOM 7314 C C . CYS B 1 97 ? 31.997 -3.304 67.307 1.00 19.79 97 CYS B C 1
ATOM 7315 O O . CYS B 1 97 ? 32.116 -2.074 67.364 1.00 22.10 97 CYS B O 1
ATOM 7323 N N A ASP B 1 98 ? 32.223 -4.015 66.184 0.43 17.46 98 ASP B N 1
ATOM 7324 N N B ASP B 1 98 ? 32.205 -4.000 66.213 0.57 17.33 98 ASP B N 1
ATOM 7325 C CA A ASP B 1 98 ? 32.622 -3.373 64.932 0.43 16.96 98 ASP B CA 1
ATOM 7326 C CA B ASP B 1 98 ? 32.601 -3.395 64.943 0.57 16.95 98 ASP B CA 1
ATOM 7327 C C A ASP B 1 98 ? 31.405 -3.061 64.062 0.43 17.16 98 ASP B C 1
ATOM 7328 C C B ASP B 1 98 ? 31.384 -3.048 64.084 0.57 17.13 98 ASP B C 1
ATOM 7329 O O A ASP B 1 98 ? 30.419 -3.806 64.065 0.43 16.77 98 ASP B O 1
ATOM 7330 O O B ASP B 1 98 ? 30.380 -3.768 64.094 0.57 16.84 98 ASP B O 1
ATOM 7347 N N . PRO B 1 99 ? 31.451 -1.969 63.295 1.00 18.06 99 PRO B N 1
ATOM 7348 C CA . PRO B 1 99 ? 30.332 -1.663 62.376 1.00 14.00 99 PRO B CA 1
ATOM 7349 C C . PRO B 1 99 ? 29.969 -2.799 61.449 1.00 13.33 99 PRO B C 1
ATOM 7350 O O . PRO B 1 99 ? 28.795 -2.896 61.042 1.00 13.95 99 PRO B O 1
ATOM 7361 N N . ASP B 1 100 ? 30.910 -3.692 61.132 1.00 15.23 100 ASP B N 1
ATOM 7362 C CA . ASP B 1 100 ? 30.563 -4.777 60.218 1.00 14.93 100 ASP B CA 1
ATOM 7363 C C . ASP B 1 100 ? 29.741 -5.868 60.894 1.00 18.77 100 ASP B C 1
ATOM 7364 O O . ASP B 1 100 ? 29.282 -6.790 60.207 1.00 20.47 100 ASP B O 1
ATOM 7373 N N . GLN B 1 101 ? 29.452 -5.719 62.181 1.00 13.76 101 GLN B N 1
ATOM 7374 C CA . GLN B 1 101 ? 28.574 -6.623 62.911 1.00 15.10 101 GLN B CA 1
ATOM 7375 C C . GLN B 1 101 ? 27.128 -6.145 62.917 1.00 15.00 101 GLN B C 1
ATOM 7376 O O . GLN B 1 101 ? 26.259 -6.845 63.451 1.00 15.68 101 GLN B O 1
ATOM 7390 N N . VAL B 1 102 ? 26.860 -4.967 62.354 1.00 13.24 102 VAL B N 1
ATOM 7391 C CA . VAL B 1 102 ? 25.561 -4.313 62.466 1.00 13.21 102 VAL B CA 1
ATOM 7392 C C . VAL B 1 102 ? 24.830 -4.417 61.144 1.00 13.83 102 VAL B C 1
ATOM 7393 O O . VAL B 1 102 ? 25.396 -4.125 60.080 1.00 13.64 102 VAL B O 1
ATOM 7406 N N A LEU B 1 103 ? 23.535 -4.697 61.233 0.57 11.25 103 LEU B N 1
ATOM 7407 N N B LEU B 1 103 ? 23.585 -4.867 61.204 0.43 10.96 103 LEU B N 1
ATOM 7408 C CA A LEU B 1 103 ? 22.646 -4.808 60.082 0.57 10.48 103 LEU B CA 1
ATOM 7409 C CA B LEU B 1 103 ? 22.645 -4.756 60.102 0.43 10.71 103 LEU B CA 1
ATOM 7410 C C A LEU B 1 103 ? 21.332 -4.115 60.433 0.57 12.60 103 LEU B C 1
ATOM 7411 C C B LEU B 1 103 ? 21.461 -3.918 60.563 0.43 10.11 103 LEU B C 1
ATOM 7412 O O A LEU B 1 103 ? 20.660 -4.526 61.389 0.57 10.21 103 LEU B O 1
ATOM 7413 O O B LEU B 1 103 ? 20.987 -4.063 61.696 0.43 11.27 103 LEU B O 1
ATOM 7444 N N . LEU B 1 104 ? 20.966 -3.068 59.677 1.00 11.53 104 LEU B N 1
ATOM 7445 C CA . LEU B 1 104 ? 19.714 -2.361 59.934 1.00 11.51 104 LEU B CA 1
ATOM 7446 C C . LEU B 1 104 ? 18.521 -3.242 59.574 1.00 11.40 104 LEU B C 1
ATOM 7447 O O . LEU B 1 104 ? 18.549 -4.016 58.614 1.00 11.24 104 LEU B O 1
ATOM 7464 N N . THR B 1 105 ? 17.459 -3.106 60.357 1.00 11.12 105 THR B N 1
ATOM 7465 C CA . THR B 1 105 ? 16.205 -3.802 60.139 1.00 9.05 105 THR B CA 1
ATOM 7466 C C . THR B 1 105 ? 15.086 -2.771 60.030 1.00 8.79 105 THR B C 1
ATOM 7467 O O . THR B 1 105 ? 15.252 -1.597 60.367 1.00 10.16 105 THR B O 1
ATOM 7478 N N . SER B 1 106 ? 13.919 -3.234 59.604 1.00 10.46 106 SER B N 1
ATOM 7479 C CA . SER B 1 106 ? 12.710 -2.411 59.642 1.00 8.50 106 SER B CA 1
ATOM 7480 C C . SER B 1 106 ? 11.867 -2.705 60.884 1.00 9.61 106 SER B C 1
ATOM 7481 O O . SER B 1 106 ? 10.638 -2.620 60.858 1.00 11.54 106 SER B O 1
ATOM 7489 N N . GLY B 1 107 ? 12.523 -2.986 62.009 1.00 10.02 107 GLY B N 1
ATOM 7490 C CA . GLY B 1 107 ? 11.856 -3.300 63.249 1.00 12.34 107 GLY B CA 1
ATOM 7491 C C . GLY B 1 107 ? 12.183 -4.698 63.711 1.00 12.43 107 GLY B C 1
ATOM 7492 O O . GLY B 1 107 ? 12.457 -5.583 62.903 1.00 11.76 107 GLY B O 1
ATOM 7496 N N . THR B 1 108 ? 12.148 -4.920 65.026 1.00 10.13 108 THR B N 1
ATOM 7497 C CA . THR B 1 108 ? 12.453 -6.263 65.509 1.00 10.44 108 THR B CA 1
ATOM 7498 C C . THR B 1 108 ? 11.429 -7.282 65.038 1.00 12.14 108 THR B C 1
ATOM 7499 O O . THR B 1 108 ? 11.783 -8.454 64.842 1.00 10.78 108 THR B O 1
ATOM 7510 N N . SER B 1 109 ? 10.159 -6.872 64.840 1.00 11.20 109 SER B N 1
ATOM 7511 C CA . SER B 1 109 ? 9.169 -7.818 64.331 1.00 10.36 109 SER B CA 1
ATOM 7512 C C . SER B 1 109 ? 9.621 -8.394 62.997 1.00 10.35 109 SER B C 1
ATOM 7513 O O . SER B 1 109 ? 9.576 -9.611 62.776 1.00 11.92 109 SER B O 1
ATOM 7521 N N A GLN B 1 110 ? 10.047 -7.520 62.084 0.52 9.91 110 GLN B N 1
ATOM 7522 N N B GLN B 1 110 ? 10.048 -7.530 62.072 0.48 9.92 110 GLN B N 1
ATOM 7523 C CA A GLN B 1 110 ? 10.571 -7.978 60.804 0.52 9.61 110 GLN B CA 1
ATOM 7524 C CA B GLN B 1 110 ? 10.560 -8.040 60.803 0.48 9.62 110 GLN B CA 1
ATOM 7525 C C A GLN B 1 110 ? 11.845 -8.805 60.980 0.52 10.14 110 GLN B C 1
ATOM 7526 C C B GLN B 1 110 ? 11.845 -8.843 61.001 0.48 10.17 110 GLN B C 1
ATOM 7527 O O A GLN B 1 110 ? 12.023 -9.829 60.316 0.52 11.63 110 GLN B O 1
ATOM 7528 O O B GLN B 1 110 ? 12.037 -9.882 60.364 0.48 11.67 110 GLN B O 1
ATOM 7555 N N . ALA B 1 111 ? 12.742 -8.378 61.873 1.00 10.00 111 ALA B N 1
ATOM 7556 C CA . ALA B 1 111 ? 13.965 -9.146 62.127 1.00 11.53 111 ALA B CA 1
ATOM 7557 C C . ALA B 1 111 ? 13.639 -10.546 62.647 1.00 10.86 111 ALA B C 1
ATOM 7558 O O . ALA B 1 111 ? 14.266 -11.530 62.234 1.00 12.01 111 ALA B O 1
ATOM 7566 N N . LEU B 1 112 ? 12.667 -10.655 63.561 1.00 11.05 112 LEU B N 1
ATOM 7567 C CA . LEU B 1 112 ? 12.258 -11.973 64.054 1.00 11.59 112 LEU B CA 1
ATOM 7568 C C . LEU B 1 112 ? 11.706 -12.838 62.923 1.00 11.62 112 LEU B C 1
ATOM 7569 O O . LEU B 1 112 ? 11.974 -14.048 62.861 1.00 13.05 112 LEU B O 1
ATOM 7585 N N . TYR B 1 113 ? 10.916 -12.239 62.037 1.00 11.25 113 TYR B N 1
ATOM 7586 C CA . TYR B 1 113 ? 10.401 -12.972 60.888 1.00 12.02 113 TYR B CA 1
ATOM 7587 C C . TYR B 1 113 ? 11.547 -13.474 60.022 1.00 11.99 113 TYR B C 1
ATOM 7588 O O . TYR B 1 113 ? 11.555 -14.629 59.576 1.00 12.46 113 TYR B O 1
ATOM 7606 N N . LEU B 1 114 ? 12.505 -12.591 59.739 1.00 13.18 114 LEU B N 1
ATOM 7607 C CA . LEU B 1 114 ? 13.687 -12.953 58.958 1.00 11.72 114 LEU B CA 1
ATOM 7608 C C . LEU B 1 114 ? 14.443 -14.125 59.578 1.00 11.64 114 LEU B C 1
ATOM 7609 O O . LEU B 1 114 ? 14.784 -15.087 58.891 1.00 13.34 114 LEU B O 1
ATOM 7625 N N . LEU B 1 115 ? 14.733 -14.054 60.872 1.00 12.03 115 LEU B N 1
ATOM 7626 C CA . LEU B 1 115 ? 15.465 -15.153 61.502 1.00 12.96 115 LEU B CA 1
ATOM 7627 C C . LEU B 1 115 ? 14.653 -16.445 61.524 1.00 13.08 115 LEU B C 1
ATOM 7628 O O . LEU B 1 115 ? 15.209 -17.536 61.362 1.00 15.26 115 LEU B O 1
ATOM 7644 N N . ALA B 1 116 ? 13.343 -16.346 61.776 1.00 12.99 116 ALA B N 1
ATOM 7645 C CA . ALA B 1 116 ? 12.500 -17.521 61.876 1.00 14.28 116 ALA B CA 1
ATOM 7646 C C . ALA B 1 116 ? 12.331 -18.233 60.546 1.00 14.45 116 ALA B C 1
ATOM 7647 O O . ALA B 1 116 ? 11.925 -19.402 60.526 1.00 15.46 116 ALA B O 1
ATOM 7654 N N . THR B 1 117 ? 12.633 -17.556 59.448 1.00 13.15 117 THR B N 1
ATOM 7655 C CA . THR B 1 117 ? 12.504 -18.146 58.127 1.00 13.27 117 THR B CA 1
ATOM 7656 C C . THR B 1 117 ? 13.836 -18.373 57.435 1.00 15.06 117 THR B C 1
ATOM 7657 O O . THR B 1 117 ? 13.882 -19.143 56.475 1.00 23.32 117 THR B O 1
ATOM 7668 N N A SER B 1 118 ? 14.905 -17.713 57.874 0.39 15.22 118 SER B N 1
ATOM 7669 N N B SER B 1 118 ? 14.917 -17.750 57.909 0.61 15.03 118 SER B N 1
ATOM 7670 C CA A SER B 1 118 ? 16.231 -17.918 57.299 0.39 15.87 118 SER B CA 1
ATOM 7671 C CA B SER B 1 118 ? 16.233 -17.897 57.291 0.61 15.70 118 SER B CA 1
ATOM 7672 C C A SER B 1 118 ? 17.095 -18.826 58.158 0.39 16.57 118 SER B C 1
ATOM 7673 C C B SER B 1 118 ? 17.211 -18.686 58.145 0.61 17.87 118 SER B C 1
ATOM 7674 O O A SER B 1 118 ? 17.763 -19.721 57.632 0.39 21.32 118 SER B O 1
ATOM 7675 O O B SER B 1 118 ? 18.089 -19.350 57.594 0.61 18.39 118 SER B O 1
ATOM 7690 N N . LEU B 1 119 ? 17.087 -18.624 59.471 1.00 16.98 119 LEU B N 1
ATOM 7691 C CA . LEU B 1 119 ? 17.910 -19.420 60.375 1.00 16.92 119 LEU B CA 1
ATOM 7692 C C . LEU B 1 119 ? 17.123 -20.557 61.004 1.00 19.52 119 LEU B C 1
ATOM 7693 O O . LEU B 1 119 ? 17.598 -21.185 61.967 1.00 23.83 119 LEU B O 1
ATOM 7710 N N . ALA B 1 120 ? 15.935 -20.839 60.481 1.00 19.99 120 ALA B N 1
ATOM 7711 C CA . ALA B 1 120 ? 15.100 -21.934 60.939 1.00 22.37 120 ALA B CA 1
ATOM 7712 C C . ALA B 1 120 ? 14.274 -22.401 59.752 1.00 19.61 120 ALA B C 1
ATOM 7713 O O . ALA B 1 120 ? 14.051 -21.647 58.802 1.00 24.29 120 ALA B O 1
ATOM 7720 N N . ALA B 1 121 ? 13.845 -23.650 59.802 1.00 23.18 121 ALA B N 1
ATOM 7721 C CA . ALA B 1 121 ? 12.987 -24.227 58.783 1.00 29.39 121 ALA B CA 1
ATOM 7722 C C . ALA B 1 121 ? 11.691 -24.678 59.432 1.00 23.19 121 ALA B C 1
ATOM 7723 O O . ALA B 1 121 ? 11.650 -24.947 60.639 1.00 21.27 121 ALA B O 1
ATOM 7730 N N . PRO B 1 122 ? 10.608 -24.760 58.665 1.00 19.40 122 PRO B N 1
ATOM 7731 C CA . PRO B 1 122 ? 9.353 -25.272 59.219 1.00 19.75 122 PRO B CA 1
ATOM 7732 C C . PRO B 1 122 ? 9.543 -26.581 59.973 1.00 19.86 122 PRO B C 1
ATOM 7733 O O . PRO B 1 122 ? 10.206 -27.518 59.506 1.00 20.95 122 PRO B O 1
ATOM 7744 N N . GLY B 1 123 ? 8.905 -26.657 61.132 1.00 21.02 123 GLY B N 1
ATOM 7745 C CA . GLY B 1 123 ? 9.010 -27.802 62.001 1.00 23.96 123 GLY B CA 1
ATOM 7746 C C . GLY B 1 123 ? 10.110 -27.712 63.037 1.00 20.55 123 GLY B C 1
ATOM 7747 O O . GLY B 1 123 ? 10.090 -28.485 64.003 1.00 22.79 123 GLY B O 1
ATOM 7751 N N . ASP B 1 124 ? 11.081 -26.819 62.866 1.00 20.77 124 ASP B N 1
ATOM 7752 C CA . ASP B 1 124 ? 12.104 -26.647 63.896 1.00 22.44 124 ASP B CA 1
ATOM 7753 C C . ASP B 1 124 ? 11.483 -26.093 65.180 1.00 29.73 124 ASP B C 1
ATOM 7754 O O . ASP B 1 124 ? 10.414 -25.477 65.161 1.00 21.64 124 ASP B O 1
ATOM 7763 N N . THR B 1 125 ? 12.187 -26.291 66.300 1.00 21.70 125 THR B N 1
ATOM 7764 C CA . THR B 1 125 ? 11.735 -25.849 67.609 1.00 20.23 125 THR B CA 1
ATOM 7765 C C . THR B 1 125 ? 12.486 -24.596 68.049 1.00 22.52 125 THR B C 1
ATOM 7766 O O . THR B 1 125 ? 13.694 -24.475 67.835 1.00 27.11 125 THR B O 1
ATOM 7777 N N . VAL B 1 126 ? 11.753 -23.656 68.639 1.00 19.50 126 VAL B N 1
ATOM 7778 C CA . VAL B 1 126 ? 12.313 -22.510 69.345 1.00 18.46 126 VAL B CA 1
ATOM 7779 C C . VAL B 1 126 ? 12.073 -22.726 70.837 1.00 19.10 126 VAL B C 1
ATOM 7780 O O . VAL B 1 126 ? 10.942 -22.988 71.254 1.00 20.03 126 VAL B O 1
ATOM 7793 N N . LEU B 1 127 ? 13.126 -22.615 71.637 1.00 20.52 127 LEU B N 1
ATOM 7794 C CA . LEU B 1 127 ? 12.995 -22.690 73.089 1.00 20.00 127 LEU B CA 1
ATOM 7795 C C . LEU B 1 127 ? 12.851 -21.289 73.666 1.00 19.34 127 LEU B C 1
ATOM 7796 O O . LEU B 1 127 ? 13.605 -20.380 73.303 1.00 21.04 127 LEU B O 1
ATOM 7812 N N . THR B 1 128 ? 11.870 -21.119 74.549 1.00 19.53 128 THR B N 1
ATOM 7813 C CA . THR B 1 128 ? 11.590 -19.842 75.176 1.00 22.89 128 THR B CA 1
ATOM 7814 C C . THR B 1 128 ? 11.444 -20.046 76.673 1.00 19.83 128 THR B C 1
ATOM 7815 O O . THR B 1 128 ? 11.256 -21.164 77.153 1.00 22.45 128 THR B O 1
ATOM 7826 N N . GLU B 1 129 ? 11.504 -18.943 77.407 1.00 20.17 129 GLU B N 1
ATOM 7827 C CA . GLU B 1 129 ? 11.121 -18.993 78.815 1.00 20.28 129 GLU B CA 1
ATOM 7828 C C . GLU B 1 129 ? 9.632 -19.289 78.961 1.00 21.92 129 GLU B C 1
ATOM 7829 O O . GLU B 1 129 ? 8.834 -19.054 78.036 1.00 22.71 129 GLU B O 1
ATOM 7841 N N . GLU B 1 130 ? 9.282 -19.827 80.143 1.00 24.53 130 GLU B N 1
ATOM 7842 C CA . GLU B 1 130 ? 7.892 -20.080 80.530 1.00 22.44 130 GLU B CA 1
ATOM 7843 C C . GLU B 1 130 ? 7.002 -18.873 80.275 1.00 25.02 130 GLU B C 1
ATOM 7844 O O . GLU B 1 130 ? 5.824 -19.020 79.929 1.00 26.34 130 GLU B O 1
ATOM 7856 N N . LEU B 1 131 ? 7.536 -17.675 80.490 1.00 20.98 131 LEU B N 1
ATOM 7857 C CA . LEU B 1 131 ? 6.844 -16.420 80.229 1.00 20.20 131 LEU B CA 1
ATOM 7858 C C . LEU B 1 131 ? 7.715 -15.628 79.281 1.00 22.54 131 LEU B C 1
ATOM 7859 O O . LEU B 1 131 ? 8.901 -15.432 79.550 1.00 23.06 131 LEU B O 1
ATOM 7875 N N . CYS B 1 132 ? 7.154 -15.214 78.156 1.00 20.35 132 CYS B N 1
ATOM 7876 C CA . CYS B 1 132 ? 7.919 -14.378 77.241 1.00 17.22 132 CYS B CA 1
ATOM 7877 C C . CYS B 1 132 ? 6.954 -13.648 76.319 1.00 18.36 132 CYS B C 1
ATOM 7878 O O . CYS B 1 132 ? 5.736 -13.810 76.403 1.00 18.75 132 CYS B O 1
ATOM 7886 N N . TYR B 1 133 ? 7.523 -12.818 75.455 1.00 20.33 133 TYR B N 1
ATOM 7887 C CA . TYR B 1 133 ? 6.770 -11.947 74.559 1.00 17.53 133 TYR B CA 1
ATOM 7888 C C . TYR B 1 133 ? 5.736 -12.724 73.752 1.00 15.96 133 TYR B C 1
ATOM 7889 O O . TYR B 1 133 ? 6.082 -13.625 72.984 1.00 18.46 133 TYR B O 1
ATOM 7907 N N . ASP B 1 134 ? 4.455 -12.368 73.924 1.00 15.12 134 ASP B N 1
ATOM 7908 C CA . ASP B 1 134 ? 3.387 -13.158 73.316 1.00 17.64 134 ASP B CA 1
ATOM 7909 C C . ASP B 1 134 ? 3.369 -13.036 71.798 1.00 19.03 134 ASP B C 1
ATOM 7910 O O . ASP B 1 134 ? 3.129 -14.025 71.093 1.00 17.20 134 ASP B O 1
ATOM 7919 N N . LEU B 1 135 ? 3.573 -11.836 71.273 1.00 15.66 135 LEU B N 1
ATOM 7920 C CA . LEU B 1 135 ? 3.486 -11.670 69.831 1.00 14.85 135 LEU B CA 1
ATOM 7921 C C . LEU B 1 135 ? 4.727 -12.207 69.144 1.00 14.30 135 LEU B C 1
ATOM 7922 O O . LEU B 1 135 ? 4.649 -12.614 67.979 1.00 16.57 135 LEU B O 1
ATOM 7938 N N . GLY B 1 136 ? 5.852 -12.268 69.863 1.00 16.50 136 GLY B N 1
ATOM 7939 C CA . GLY B 1 136 ? 7.013 -12.972 69.354 1.00 16.78 136 GLY B CA 1
ATOM 7940 C C . GLY B 1 136 ? 6.747 -14.453 69.162 1.00 18.36 136 GLY B C 1
ATOM 7941 O O . GLY B 1 136 ? 7.048 -15.018 68.106 1.00 17.80 136 GLY B O 1
ATOM 7945 N N . GLN B 1 137 ? 6.148 -15.100 70.173 1.00 16.78 137 GLN B N 1
ATOM 7946 C CA . GLN B 1 137 ? 5.687 -16.475 70.014 1.00 15.74 137 GLN B CA 1
ATOM 7947 C C . GLN B 1 137 ? 4.837 -16.621 68.762 1.00 16.86 137 GLN B C 1
ATOM 7948 O O . GLN B 1 137 ? 4.946 -17.618 68.033 1.00 17.02 137 GLN B O 1
ATOM 7962 N N . ARG B 1 138 ? 3.959 -15.647 68.516 1.00 15.97 138 ARG B N 1
ATOM 7963 C CA . ARG B 1 138 ? 3.038 -15.758 67.390 1.00 16.26 138 ARG B CA 1
ATOM 7964 C C . ARG B 1 138 ? 3.781 -15.701 66.064 1.00 17.16 138 ARG B C 1
ATOM 7965 O O . ARG B 1 138 ? 3.459 -16.454 65.135 1.00 15.96 138 ARG B O 1
ATOM 7986 N N . ILE B 1 139 ? 4.802 -14.849 65.967 1.00 15.03 139 ILE B N 1
ATOM 7987 C CA . ILE B 1 139 ? 5.652 -14.851 64.783 1.00 13.84 139 ILE B CA 1
ATOM 7988 C C . ILE B 1 139 ? 6.215 -16.244 64.557 1.00 15.71 139 ILE B C 1
ATOM 7989 O O . ILE B 1 139 ? 6.156 -16.782 63.452 1.00 15.03 139 ILE B O 1
ATOM 8005 N N . PHE B 1 140 ? 6.778 -16.848 65.603 1.00 14.83 140 PHE B N 1
ATOM 8006 C CA . PHE B 1 140 ? 7.417 -18.144 65.410 1.00 14.69 140 PHE B CA 1
ATOM 8007 C C . PHE B 1 140 ? 6.400 -19.202 64.999 1.00 15.24 140 PHE B C 1
ATOM 8008 O O . PHE B 1 140 ? 6.658 -20.016 64.105 1.00 17.47 140 PHE B O 1
ATOM 8025 N N . ARG B 1 141 ? 5.242 -19.212 65.644 1.00 15.63 141 ARG B N 1
ATOM 8026 C CA . ARG B 1 141 ? 4.214 -20.199 65.309 1.00 17.19 141 ARG B CA 1
ATOM 8027 C C . ARG B 1 141 ? 3.733 -20.020 63.879 1.00 16.42 141 ARG B C 1
ATOM 8028 O O . ARG B 1 141 ? 3.548 -20.999 63.134 1.00 18.37 141 ARG B O 1
ATOM 8049 N N . ASP B 1 142 ? 3.531 -18.775 63.468 1.00 16.67 142 ASP B N 1
ATOM 8050 C CA . ASP B 1 142 ? 3.039 -18.536 62.127 1.00 15.01 142 ASP B CA 1
ATOM 8051 C C . ASP B 1 142 ? 4.086 -18.811 61.063 1.00 16.15 142 ASP B C 1
ATOM 8052 O O . ASP B 1 142 ? 3.728 -18.942 59.889 1.00 19.07 142 ASP B O 1
ATOM 8061 N N . CYS B 1 143 ? 5.361 -18.871 61.441 1.00 15.88 143 CYS B N 1
ATOM 8062 C CA . CYS B 1 143 ? 6.432 -19.344 60.578 1.00 15.42 143 CYS B CA 1
ATOM 8063 C C . CYS B 1 143 ? 6.615 -20.859 60.662 1.00 17.82 143 CYS B C 1
ATOM 8064 O O . CYS B 1 143 ? 7.651 -21.375 60.228 1.00 19.21 143 CYS B O 1
ATOM 8072 N N . SER B 1 144 ? 5.624 -21.568 61.209 1.00 18.19 144 SER B N 1
ATOM 8073 C CA . SER B 1 144 ? 5.593 -23.022 61.300 1.00 24.68 144 SER B CA 1
ATOM 8074 C C . SER B 1 144 ? 6.677 -23.568 62.219 1.00 18.54 144 SER B C 1
ATOM 8075 O O . SER B 1 144 ? 7.085 -24.718 62.071 1.00 22.68 144 SER B O 1
ATOM 8083 N N . LEU B 1 145 ? 7.104 -22.776 63.201 1.00 17.83 145 LEU B N 1
ATOM 8084 C CA . LEU B 1 145 ? 8.020 -23.286 64.210 1.00 20.05 145 LEU B CA 1
ATOM 8085 C C . LEU B 1 145 ? 7.250 -23.804 65.414 1.00 23.13 145 LEU B C 1
ATOM 8086 O O . LEU B 1 145 ? 6.172 -23.318 65.748 1.00 22.15 145 LEU B O 1
ATOM 8102 N N . ARG B 1 146 ? 7.809 -24.824 66.033 1.00 19.04 146 ARG B N 1
ATOM 8103 C CA . ARG B 1 146 ? 7.278 -25.395 67.258 1.00 19.80 146 ARG B CA 1
ATOM 8104 C C . ARG B 1 146 ? 7.881 -24.658 68.447 1.00 27.90 146 ARG B C 1
ATOM 8105 O O . ARG B 1 146 ? 9.042 -24.247 68.411 1.00 33.44 146 ARG B O 1
ATOM 8126 N N . LEU B 1 147 ? 7.086 -24.462 69.484 1.00 21.12 147 LEU B N 1
ATOM 8127 C CA . LEU B 1 147 ? 7.539 -23.755 70.670 1.00 24.56 147 LEU B CA 1
ATOM 8128 C C . LEU B 1 147 ? 7.631 -24.715 71.836 1.00 24.10 147 LEU B C 1
ATOM 8129 O O . LEU B 1 147 ? 6.742 -25.554 72.036 1.00 23.52 147 LEU B O 1
ATOM 8145 N N . ARG B 1 148 ? 8.696 -24.577 72.618 1.00 20.90 148 ARG B N 1
ATOM 8146 C CA . ARG B 1 148 ? 8.806 -25.326 73.862 1.00 26.92 148 ARG B CA 1
ATOM 8147 C C . ARG B 1 148 ? 9.296 -24.400 74.964 1.00 23.81 148 ARG B C 1
ATOM 8148 O O . ARG B 1 148 ? 10.297 -23.697 74.796 1.00 26.43 148 ARG B O 1
ATOM 8169 N N A GLN B 1 149 ? 8.554 -24.375 76.072 0.57 24.31 149 GLN B N 1
ATOM 8170 N N B GLN B 1 149 ? 8.610 -24.442 76.101 0.43 24.50 149 GLN B N 1
ATOM 8171 C CA A GLN B 1 149 ? 8.872 -23.515 77.203 0.57 30.91 149 GLN B CA 1
ATOM 8172 C CA B GLN B 1 149 ? 8.860 -23.525 77.203 0.43 31.03 149 GLN B CA 1
ATOM 8173 C C A GLN B 1 149 ? 9.922 -24.160 78.096 0.57 28.38 149 GLN B C 1
ATOM 8174 C C B GLN B 1 149 ? 9.823 -24.142 78.209 0.43 27.81 149 GLN B C 1
ATOM 8175 O O A GLN B 1 149 ? 9.995 -25.384 78.217 0.57 27.09 149 GLN B O 1
ATOM 8176 O O B GLN B 1 149 ? 9.744 -25.335 78.507 0.43 24.05 149 GLN B O 1
ATOM 8203 N N . VAL B 1 150 ? 10.725 -23.312 78.737 1.00 23.49 150 VAL B N 1
ATOM 8204 C CA . VAL B 1 150 ? 11.759 -23.728 79.679 1.00 23.61 150 VAL B CA 1
ATOM 8205 C C . VAL B 1 150 ? 11.528 -23.024 81.011 1.00 25.18 150 VAL B C 1
ATOM 8206 O O . VAL B 1 150 ? 11.260 -21.818 81.044 1.00 24.86 150 VAL B O 1
ATOM 8220 N N . ALA B 1 151 ? 11.659 -23.778 82.106 1.00 26.25 151 ALA B N 1
ATOM 8221 C CA . ALA B 1 151 ? 11.455 -23.228 83.441 1.00 27.99 151 ALA B CA 1
ATOM 8222 C C . ALA B 1 151 ? 12.335 -22.006 83.679 1.00 24.82 151 ALA B C 1
ATOM 8223 O O . ALA B 1 151 ? 13.477 -21.937 83.223 1.00 25.41 151 ALA B O 1
ATOM 8230 N N . MET B 1 152 ? 11.798 -21.051 84.440 1.00 30.20 152 MET B N 1
ATOM 8231 C CA . MET B 1 152 ? 12.466 -19.790 84.734 1.00 24.21 152 MET B CA 1
ATOM 8232 C C . MET B 1 152 ? 12.310 -19.479 86.219 1.00 25.33 152 MET B C 1
ATOM 8233 O O . MET B 1 152 ? 11.435 -20.021 86.897 1.00 28.34 152 MET B O 1
ATOM 8247 N N . ASP B 1 153 ? 13.168 -18.599 86.725 1.00 27.30 153 ASP B N 1
ATOM 8248 C CA . ASP B 1 153 ? 12.982 -18.036 88.056 1.00 25.57 153 ASP B CA 1
ATOM 8249 C C . ASP B 1 153 ? 13.033 -16.517 87.904 1.00 25.03 153 ASP B C 1
ATOM 8250 O O . ASP B 1 153 ? 12.882 -15.970 86.802 1.00 26.56 153 ASP B O 1
ATOM 8259 N N . GLY B 1 154 ? 13.224 -15.812 89.022 1.00 28.15 154 GLY B N 1
ATOM 8260 C CA . GLY B 1 154 ? 13.232 -14.358 88.985 1.00 29.86 154 GLY B CA 1
ATOM 8261 C C . GLY B 1 154 ? 14.374 -13.765 88.195 1.00 29.52 154 GLY B C 1
ATOM 8262 O O . GLY B 1 154 ? 14.379 -12.552 87.956 1.00 27.30 154 GLY B O 1
ATOM 8266 N N . SER B 1 155 ? 15.337 -14.588 87.793 1.00 26.20 155 SER B N 1
ATOM 8267 C CA . SER B 1 155 ? 16.438 -14.144 86.950 1.00 28.60 155 SER B CA 1
ATOM 8268 C C . SER B 1 155 ? 16.327 -14.609 85.506 1.00 28.98 155 SER B C 1
ATOM 8269 O O . SER B 1 155 ? 17.252 -14.364 84.730 1.00 29.36 155 SER B O 1
ATOM 8277 N N . GLY B 1 156 ? 15.250 -15.276 85.126 1.00 26.07 156 GLY B N 1
ATOM 8278 C CA . GLY B 1 156 ? 15.088 -15.727 83.760 1.00 23.55 156 GLY B CA 1
ATOM 8279 C C . GLY B 1 156 ? 15.277 -17.223 83.626 1.00 24.78 156 GLY B C 1
ATOM 8280 O O . GLY B 1 156 ? 15.225 -17.978 84.596 1.00 23.65 156 GLY B O 1
ATOM 8284 N N . MET B 1 157 ? 15.509 -17.652 82.384 1.00 23.95 157 MET B N 1
ATOM 8285 C CA . MET B 1 157 ? 15.623 -19.073 82.080 1.00 23.80 157 MET B CA 1
ATOM 8286 C C . MET B 1 157 ? 16.614 -19.761 83.014 1.00 26.83 157 MET B C 1
ATOM 8287 O O . MET B 1 157 ? 17.702 -19.247 83.271 1.00 24.99 157 MET B O 1
ATOM 8301 N N . LEU B 1 158 ? 16.240 -20.947 83.481 1.00 24.68 158 LEU B N 1
ATOM 8302 C CA . LEU B 1 158 ? 17.107 -21.755 84.339 1.00 25.87 158 LEU B CA 1
ATOM 8303 C C . LEU B 1 158 ? 18.077 -22.574 83.490 1.00 26.25 158 LEU B C 1
ATOM 8304 O O . LEU B 1 158 ? 17.646 -23.282 82.573 1.00 27.36 158 LEU B O 1
ATOM 8320 N N . PRO B 1 159 ? 19.382 -22.496 83.764 1.00 27.86 159 PRO B N 1
ATOM 8321 C CA . PRO B 1 159 ? 20.365 -23.228 82.942 1.00 26.72 159 PRO B CA 1
ATOM 8322 C C . PRO B 1 159 ? 20.189 -24.740 82.915 1.00 30.90 159 PRO B C 1
ATOM 8323 O O . PRO B 1 159 ? 20.382 -25.350 81.858 1.00 27.51 159 PRO B O 1
ATOM 8334 N N . ASP B 1 160 ? 19.881 -25.375 84.054 1.00 30.14 160 ASP B N 1
ATOM 8335 C CA . ASP B 1 160 ? 19.663 -26.818 84.059 1.00 29.70 160 ASP B CA 1
ATOM 8336 C C . ASP B 1 160 ? 18.429 -27.196 83.255 1.00 30.62 160 ASP B C 1
ATOM 8337 O O . ASP B 1 160 ? 18.425 -28.221 82.565 1.00 30.67 160 ASP B O 1
ATOM 8346 N N . ALA B 1 161 ? 17.371 -26.382 83.341 1.00 28.39 161 ALA B N 1
ATOM 8347 C CA . ALA B 1 161 ? 16.162 -26.667 82.577 1.00 29.73 161 ALA B CA 1
ATOM 8348 C C . ALA B 1 161 ? 16.429 -26.542 81.083 1.00 28.08 161 ALA B C 1
ATOM 8349 O O . ALA B 1 161 ? 15.932 -27.342 80.283 1.00 28.32 161 ALA B O 1
ATOM 8356 N N . LEU B 1 162 ? 17.231 -25.553 80.694 1.00 26.22 162 LEU B N 1
ATOM 8357 C CA . LEU B 1 162 ? 17.592 -25.420 79.289 1.00 25.44 162 LEU B CA 1
ATOM 8358 C C . LEU B 1 162 ? 18.423 -26.613 78.846 1.00 33.52 162 LEU B C 1
ATOM 8359 O O . LEU B 1 162 ? 18.212 -27.167 77.760 1.00 27.13 162 LEU B O 1
ATOM 8375 N N . ASP B 1 163 ? 19.386 -27.006 79.672 1.00 28.31 163 ASP B N 1
ATOM 8376 C CA . ASP B 1 163 ? 20.199 -28.168 79.348 1.00 28.26 163 ASP B CA 1
ATOM 8377 C C . ASP B 1 163 ? 19.318 -29.390 79.132 1.00 31.26 163 ASP B C 1
ATOM 8378 O O . ASP B 1 163 ? 19.506 -30.135 78.163 1.00 31.86 163 ASP B O 1
ATOM 8387 N N . ARG B 1 164 ? 18.336 -29.609 80.014 1.00 30.46 164 ARG B N 1
ATOM 8388 C CA . ARG B 1 164 ? 17.478 -30.778 79.851 1.00 31.43 164 ARG B CA 1
ATOM 8389 C C . ARG B 1 164 ? 16.613 -30.652 78.604 1.00 29.25 164 ARG B C 1
ATOM 8390 O O . ARG B 1 164 ? 16.391 -31.637 77.894 1.00 32.62 164 ARG B O 1
ATOM 8411 N N . ALA B 1 165 ? 16.126 -29.446 78.305 1.00 28.15 165 ALA B N 1
ATOM 8412 C CA . ALA B 1 165 ? 15.237 -29.307 77.160 1.00 32.47 165 ALA B CA 1
ATOM 8413 C C . ALA B 1 165 ? 15.987 -29.594 75.867 1.00 30.08 165 ALA B C 1
ATOM 8414 O O . ALA B 1 165 ? 15.450 -30.238 74.956 1.00 28.60 165 ALA B O 1
ATOM 8421 N N . LEU B 1 166 ? 17.232 -29.131 75.779 1.00 27.37 166 LEU B N 1
ATOM 8422 C CA . LEU B 1 166 ? 18.047 -29.394 74.599 1.00 26.35 166 LEU B CA 1
ATOM 8423 C C . LEU B 1 166 ? 18.444 -30.858 74.516 1.00 41.86 166 LEU B C 1
ATOM 8424 O O . LEU B 1 166 ? 18.492 -31.433 73.425 1.00 33.72 166 LEU B O 1
ATOM 8440 N N . THR B 1 167 ? 18.754 -31.472 75.658 1.00 32.62 167 THR B N 1
ATOM 8441 C CA . THR B 1 167 ? 19.072 -32.894 75.659 1.00 31.06 167 THR B CA 1
ATOM 8442 C C . THR B 1 167 ? 17.847 -33.707 75.255 1.00 44.99 167 THR B C 1
ATOM 8443 O O . THR B 1 167 ? 17.934 -34.594 74.397 1.00 40.31 167 THR B O 1
ATOM 8454 N N . GLU B 1 168 ? 16.683 -33.375 75.819 1.00 30.19 168 GLU B N 1
ATOM 8455 C CA . GLU B 1 168 ? 15.462 -34.114 75.498 1.00 41.43 168 GLU B CA 1
ATOM 8456 C C . GLU B 1 168 ? 15.087 -33.935 74.032 1.00 34.42 168 GLU B C 1
ATOM 8457 O O . GLU B 1 168 ? 14.794 -34.909 73.328 1.00 38.46 168 GLU B O 1
ATOM 8469 N N . GLY B 1 169 ? 15.082 -32.691 73.563 1.00 29.09 169 GLY B N 1
ATOM 8470 C CA . GLY B 1 169 ? 14.782 -32.430 72.165 1.00 30.20 169 GLY B CA 1
ATOM 8471 C C . GLY B 1 169 ? 15.650 -33.242 71.223 1.00 35.21 169 GLY B C 1
ATOM 8472 O O . GLY B 1 169 ? 15.158 -33.818 70.253 1.00 35.44 169 GLY B O 1
ATOM 8476 N N . ALA B 1 170 ? 16.953 -33.308 71.506 1.00 34.98 170 ALA B N 1
ATOM 8477 C CA . ALA B 1 170 ? 17.863 -34.108 70.689 1.00 41.57 170 ALA B CA 1
ATOM 8478 C C . ALA B 1 170 ? 17.401 -35.557 70.615 1.00 43.72 170 ALA B C 1
ATOM 8479 O O . ALA B 1 170 ? 17.270 -36.127 69.525 1.00 44.71 170 ALA B O 1
ATOM 8486 N N . ARG B 1 171 ? 17.138 -36.174 71.771 1.00 35.61 171 ARG B N 1
ATOM 8487 C CA . ARG B 1 171 ? 16.759 -37.582 71.773 1.00 39.86 171 ARG B CA 1
ATOM 8488 C C . ARG B 1 171 ? 15.430 -37.797 71.069 1.00 37.76 171 ARG B C 1
ATOM 8489 O O . ARG B 1 171 ? 15.171 -38.890 70.556 1.00 42.21 171 ARG B O 1
ATOM 8510 N N . ALA B 1 172 ? 14.576 -36.782 71.041 1.00 37.36 172 ALA B N 1
ATOM 8511 C CA . ALA B 1 172 ? 13.290 -36.875 70.367 1.00 35.38 172 ALA B CA 1
ATOM 8512 C C . ALA B 1 172 ? 13.371 -36.529 68.887 1.00 36.33 172 ALA B C 1
ATOM 8513 O O . ALA B 1 172 ? 12.339 -36.525 68.208 1.00 37.55 172 ALA B O 1
ATOM 8520 N N . GLY B 1 173 ? 14.561 -36.227 68.376 1.00 35.04 173 GLY B N 1
ATOM 8521 C CA . GLY B 1 173 ? 14.684 -35.791 66.996 1.00 33.58 173 GLY B CA 1
ATOM 8522 C C . GLY B 1 173 ? 14.099 -34.427 66.708 1.00 33.91 173 GLY B C 1
ATOM 8523 O O . GLY B 1 173 ? 13.784 -34.132 65.556 1.00 31.75 173 GLY B O 1
ATOM 8527 N N . ALA B 1 174 ? 13.933 -33.587 67.727 1.00 29.46 174 ALA B N 1
ATOM 8528 C CA . ALA B 1 174 ? 13.397 -32.236 67.564 1.00 26.94 174 ALA B CA 1
ATOM 8529 C C . ALA B 1 174 ? 14.548 -31.253 67.365 1.00 31.45 174 ALA B C 1
ATOM 8530 O O . ALA B 1 174 ? 15.276 -30.933 68.311 1.00 42.71 174 ALA B O 1
ATOM 8537 N N . LYS B 1 175 ? 14.695 -30.749 66.143 1.00 25.09 175 LYS B N 1
ATOM 8538 C CA . LYS B 1 175 ? 15.777 -29.825 65.832 1.00 24.54 175 LYS B CA 1
ATOM 8539 C C . LYS B 1 175 ? 15.485 -28.469 66.465 1.00 30.60 175 LYS B C 1
ATOM 8540 O O . LYS B 1 175 ? 14.423 -27.887 66.226 1.00 29.13 175 LYS B O 1
ATOM 8559 N N . THR B 1 176 ? 16.405 -27.967 67.291 1.00 24.54 176 THR B N 1
ATOM 8560 C CA . THR B 1 176 ? 16.225 -26.666 67.925 1.00 25.95 176 THR B CA 1
ATOM 8561 C C . THR B 1 176 ? 16.862 -25.598 67.045 1.00 26.80 176 THR B C 1
ATOM 8562 O O . THR B 1 176 ? 18.086 -25.576 66.877 1.00 32.52 176 THR B O 1
ATOM 8573 N N . ALA B 1 177 ? 16.037 -24.697 66.524 1.00 19.89 177 ALA B N 1
ATOM 8574 C CA . ALA B 1 177 ? 16.565 -23.651 65.663 1.00 25.54 177 ALA B CA 1
ATOM 8575 C C . ALA B 1 177 ? 17.318 -22.625 66.481 1.00 25.40 177 ALA B C 1
ATOM 8576 O O . ALA B 1 177 ? 18.438 -22.239 66.132 1.00 21.47 177 ALA B O 1
ATOM 8583 N N . PHE B 1 178 ? 16.718 -22.173 67.577 1.00 22.11 178 PHE B N 1
ATOM 8584 C CA . PHE B 1 178 ? 17.400 -21.227 68.441 1.00 18.19 178 PHE B CA 1
ATOM 8585 C C . PHE B 1 178 ? 16.652 -21.131 69.758 1.00 20.13 178 PHE B C 1
ATOM 8586 O O . PHE B 1 178 ? 15.528 -21.619 69.902 1.00 19.88 178 PHE B O 1
ATOM 8603 N N . VAL B 1 179 ? 17.346 -20.569 70.735 1.00 18.35 179 VAL B N 1
ATOM 8604 C CA . VAL B 1 179 ? 16.781 -20.183 72.014 1.00 19.65 179 VAL B CA 1
ATOM 8605 C C . VAL B 1 179 ? 16.489 -18.693 71.955 1.00 20.59 179 VAL B C 1
ATOM 8606 O O . VAL B 1 179 ? 17.384 -17.898 71.650 1.00 21.21 179 VAL B O 1
ATOM 8619 N N . TYR B 1 180 ? 15.244 -18.316 72.243 1.00 22.42 180 TYR B N 1
ATOM 8620 C CA . TYR B 1 180 ? 14.791 -16.928 72.247 1.00 16.60 180 TYR B CA 1
ATOM 8621 C C . TYR B 1 180 ? 14.748 -16.395 73.677 1.00 23.31 180 TYR B C 1
ATOM 8622 O O . TYR B 1 180 ? 14.080 -16.976 74.538 1.00 21.57 180 TYR B O 1
ATOM 8640 N N . LEU B 1 181 ? 15.455 -15.288 73.926 1.00 20.51 181 LEU B N 1
ATOM 8641 C CA . LEU B 1 181 ? 15.630 -14.732 75.270 1.00 24.07 181 LEU B CA 1
ATOM 8642 C C . LEU B 1 181 ? 15.477 -13.216 75.213 1.00 20.90 181 LEU B C 1
ATOM 8643 O O . LEU B 1 181 ? 16.012 -12.569 74.311 1.00 18.27 181 LEU B O 1
ATOM 8659 N N . THR B 1 182 ? 14.755 -12.643 76.179 1.00 19.14 182 THR B N 1
ATOM 8660 C CA . THR B 1 182 ? 14.750 -11.198 76.411 1.00 16.76 182 THR B CA 1
ATOM 8661 C C . THR B 1 182 ? 15.349 -10.982 77.795 1.00 23.57 182 THR B C 1
ATOM 8662 O O . THR B 1 182 ? 14.626 -11.022 78.804 1.00 24.43 182 THR B O 1
ATOM 8673 N N . PRO B 1 183 ? 16.665 -10.769 77.903 1.00 21.10 183 PRO B N 1
ATOM 8674 C CA . PRO B 1 183 ? 17.295 -10.803 79.233 1.00 20.05 183 PRO B CA 1
ATOM 8675 C C . PRO B 1 183 ? 17.170 -9.525 80.044 1.00 19.39 183 PRO B C 1
ATOM 8676 O O . PRO B 1 183 ? 17.375 -9.582 81.266 1.00 25.05 183 PRO B O 1
ATOM 8687 N N . THR B 1 184 ? 16.857 -8.384 79.431 1.00 17.72 184 THR B N 1
ATOM 8688 C CA . THR B 1 184 ? 16.865 -7.102 80.133 1.00 19.99 184 THR B CA 1
ATOM 8689 C C . THR B 1 184 ? 15.481 -6.464 80.079 1.00 21.84 184 THR B C 1
ATOM 8690 O O . THR B 1 184 ? 14.943 -6.241 78.991 1.00 19.29 184 THR B O 1
ATOM 8701 N N . HIS B 1 185 ? 14.932 -6.126 81.249 1.00 21.41 185 HIS B N 1
ATOM 8702 C CA . HIS B 1 185 ? 13.593 -5.542 81.362 1.00 19.81 185 HIS B CA 1
ATOM 8703 C C . HIS B 1 185 ? 12.582 -6.420 80.616 1.00 17.03 185 HIS B C 1
ATOM 8704 O O . HIS B 1 185 ? 11.873 -6.001 79.696 1.00 21.17 185 HIS B O 1
ATOM 8717 N N . HIS B 1 186 ? 12.496 -7.651 81.112 1.00 17.90 186 HIS B N 1
ATOM 8718 C CA . HIS B 1 186 ? 11.798 -8.748 80.450 1.00 20.80 186 HIS B CA 1
ATOM 8719 C C . HIS B 1 186 ? 10.331 -8.423 80.224 1.00 21.02 186 HIS B C 1
ATOM 8720 O O . HIS B 1 186 ? 9.667 -7.833 81.076 1.00 22.82 186 HIS B O 1
ATOM 8733 N N . ASN B 1 187 ? 9.816 -8.807 79.054 1.00 17.44 187 ASN B N 1
ATOM 8734 C CA . ASN B 1 187 ? 8.383 -8.711 78.786 1.00 18.67 187 ASN B CA 1
ATOM 8735 C C . ASN B 1 187 ? 7.801 -10.095 79.006 1.00 19.76 187 ASN B C 1
ATOM 8736 O O . ASN B 1 187 ? 8.146 -11.014 78.245 1.00 21.35 187 ASN B O 1
ATOM 8747 N N . PRO B 1 188 ? 6.919 -10.318 80.005 1.00 17.92 188 PRO B N 1
ATOM 8748 C CA . PRO B 1 188 ? 6.210 -9.352 80.848 1.00 20.81 188 PRO B CA 1
ATOM 8749 C C . PRO B 1 188 ? 6.705 -9.117 82.260 1.00 23.17 188 PRO B C 1
ATOM 8750 O O . PRO B 1 188 ? 6.102 -8.290 82.949 1.00 21.95 188 PRO B O 1
ATOM 8761 N N . THR B 1 189 ? 7.721 -9.813 82.773 1.00 21.18 189 THR B N 1
ATOM 8762 C CA . THR B 1 189 ? 7.945 -9.783 84.209 1.00 21.08 189 THR B CA 1
ATOM 8763 C C . THR B 1 189 ? 8.695 -8.545 84.674 1.00 28.06 189 THR B C 1
ATOM 8764 O O . THR B 1 189 ? 8.639 -8.219 85.868 1.00 26.41 189 THR B O 1
ATOM 8775 N N . GLY B 1 190 ? 9.409 -7.873 83.772 1.00 24.28 190 GLY B N 1
ATOM 8776 C CA . GLY B 1 190 ? 10.226 -6.740 84.142 1.00 23.29 190 GLY B CA 1
ATOM 8777 C C . GLY B 1 190 ? 11.589 -7.090 84.690 1.00 22.01 190 GLY B C 1
ATOM 8778 O O . GLY B 1 190 ? 12.361 -6.172 85.005 1.00 23.72 190 GLY B O 1
ATOM 8782 N N . HIS B 1 191 ? 11.931 -8.374 84.799 1.00 22.29 191 HIS B N 1
ATOM 8783 C CA . HIS B 1 191 ? 13.185 -8.730 85.445 1.00 23.64 191 HIS B CA 1
ATOM 8784 C C . HIS B 1 191 ? 14.362 -8.419 84.526 1.00 23.50 191 HIS B C 1
ATOM 8785 O O . HIS B 1 191 ? 14.204 -8.196 83.322 1.00 20.52 191 HIS B O 1
ATOM 8798 N N . THR B 1 192 ? 15.554 -8.397 85.120 1.00 21.30 192 THR B N 1
ATOM 8799 C CA . THR B 1 192 ? 16.799 -8.293 84.365 1.00 23.61 192 THR B CA 1
ATOM 8800 C C . THR B 1 192 ? 17.705 -9.440 84.781 1.00 21.13 192 THR B C 1
ATOM 8801 O O . THR B 1 192 ? 18.014 -9.590 85.962 1.00 23.31 192 THR B O 1
ATOM 8812 N N . MET B 1 193 ? 18.097 -10.245 83.817 1.00 21.36 193 MET B N 1
ATOM 8813 C CA . MET B 1 193 ? 18.954 -11.386 84.070 1.00 27.02 193 MET B CA 1
ATOM 8814 C C . MET B 1 193 ? 20.344 -10.920 84.489 1.00 22.49 193 MET B C 1
ATOM 8815 O O . MET B 1 193 ? 20.970 -10.134 83.770 1.00 22.32 193 MET B O 1
ATOM 8829 N N . PRO B 1 194 ? 20.873 -11.385 85.615 1.00 23.08 194 PRO B N 1
ATOM 8830 C CA . PRO B 1 194 ? 22.195 -10.921 86.033 1.00 23.66 194 PRO B CA 1
ATOM 8831 C C . PRO B 1 194 ? 23.323 -11.612 85.272 1.00 26.13 194 PRO B C 1
ATOM 8832 O O . PRO B 1 194 ? 23.155 -12.637 84.605 1.00 25.75 194 PRO B O 1
ATOM 8843 N N . LEU B 1 195 ? 24.508 -11.009 85.396 1.00 29.10 195 LEU B N 1
ATOM 8844 C CA . LEU B 1 195 ? 25.685 -11.486 84.676 1.00 27.72 195 LEU B CA 1
ATOM 8845 C C . LEU B 1 195 ? 25.917 -12.984 84.859 1.00 28.05 195 LEU B C 1
ATOM 8846 O O . LEU B 1 195 ? 26.167 -13.701 83.885 1.00 27.59 195 LEU B O 1
ATOM 8862 N N . ALA B 1 196 ? 25.885 -13.473 86.105 1.00 29.34 196 ALA B N 1
ATOM 8863 C CA . ALA B 1 196 ? 26.216 -14.873 86.346 1.00 32.71 196 ALA B CA 1
ATOM 8864 C C . ALA B 1 196 ? 25.277 -15.802 85.592 1.00 31.44 196 ALA B C 1
ATOM 8865 O O . ALA B 1 196 ? 25.719 -16.782 84.983 1.00 30.35 196 ALA B O 1
ATOM 8872 N N . ARG B 1 197 ? 23.977 -15.499 85.613 1.00 29.40 197 ARG B N 1
ATOM 8873 C CA . ARG B 1 197 ? 23.014 -16.313 84.884 1.00 27.72 197 ARG B CA 1
ATOM 8874 C C . ARG B 1 197 ? 23.266 -16.253 83.379 1.00 26.88 197 ARG B C 1
ATOM 8875 O O . ARG B 1 197 ? 23.160 -17.270 82.684 1.00 26.05 197 ARG B O 1
ATOM 8896 N N . ARG B 1 198 ? 23.593 -15.067 82.858 1.00 25.69 198 ARG B N 1
ATOM 8897 C CA . ARG B 1 198 ? 23.894 -14.933 81.436 1.00 24.53 198 ARG B CA 1
ATOM 8898 C C . ARG B 1 198 ? 25.018 -15.884 81.041 1.00 27.25 198 ARG B C 1
ATOM 8899 O O . ARG B 1 198 ? 24.934 -16.590 80.025 1.00 24.30 198 ARG B O 1
ATOM 8920 N N A ARG B 1 199 ? 26.082 -15.924 81.847 0.43 27.32 199 ARG B N 1
ATOM 8921 N N B ARG B 1 199 ? 26.078 -15.930 81.847 0.57 27.35 199 ARG B N 1
ATOM 8922 C CA A ARG B 1 199 ? 27.220 -16.780 81.524 0.43 29.58 199 ARG B CA 1
ATOM 8923 C CA B ARG B 1 199 ? 27.210 -16.785 81.509 0.57 29.71 199 ARG B CA 1
ATOM 8924 C C A ARG B 1 199 ? 26.829 -18.252 81.560 0.43 28.83 199 ARG B C 1
ATOM 8925 C C B ARG B 1 199 ? 26.824 -18.257 81.556 0.57 28.81 199 ARG B C 1
ATOM 8926 O O A ARG B 1 199 ? 27.244 -19.032 80.694 0.43 33.40 199 ARG B O 1
ATOM 8927 O O B ARG B 1 199 ? 27.241 -19.040 80.693 0.57 33.33 199 ARG B O 1
ATOM 8968 N N . LEU B 1 200 ? 26.029 -18.652 82.552 1.00 27.67 200 LEU B N 1
ATOM 8969 C CA . LEU B 1 200 ? 25.644 -20.054 82.659 1.00 30.26 200 LEU B CA 1
ATOM 8970 C C . LEU B 1 200 ? 24.788 -20.482 81.471 1.00 30.66 200 LEU B C 1
ATOM 8971 O O . LEU B 1 200 ? 24.950 -21.594 80.958 1.00 28.88 200 LEU B O 1
ATOM 8988 N N . LEU B 1 201 ? 23.874 -19.615 81.009 1.00 28.67 201 LEU B N 1
ATOM 8989 C CA . LEU B 1 201 ? 23.061 -19.984 79.852 1.00 25.19 201 LEU B CA 1
ATOM 8990 C C . LEU B 1 201 ? 23.918 -20.069 78.588 1.00 29.96 201 LEU B C 1
ATOM 8991 O O . LEU B 1 201 ? 23.711 -20.954 77.751 1.00 26.56 201 LEU B O 1
ATOM 9007 N N . LEU B 1 202 ? 24.897 -19.173 78.439 1.00 25.30 202 LEU B N 1
ATOM 9008 C CA . LEU B 1 202 ? 25.773 -19.233 77.273 1.00 27.31 202 LEU B CA 1
ATOM 9009 C C . LEU B 1 202 ? 26.563 -20.535 77.252 1.00 25.70 202 LEU B C 1
ATOM 9010 O O . LEU B 1 202 ? 26.768 -21.132 76.188 1.00 28.47 202 LEU B O 1
ATOM 9026 N N . GLU B 1 203 ? 27.019 -20.985 78.421 1.00 26.60 203 GLU B N 1
ATOM 9027 C CA . GLU B 1 203 ? 27.783 -22.226 78.489 1.00 27.21 203 GLU B CA 1
ATOM 9028 C C . GLU B 1 203 ? 26.940 -23.403 78.039 1.00 29.43 203 GLU B C 1
ATOM 9029 O O . GLU B 1 203 ? 27.413 -24.269 77.296 1.00 27.85 203 GLU B O 1
ATOM 9041 N N . VAL B 1 204 ? 25.691 -23.460 78.502 1.00 27.18 204 VAL B N 1
ATOM 9042 C CA . VAL B 1 204 ? 24.796 -24.540 78.101 1.00 27.46 204 VAL B CA 1
ATOM 9043 C C . VAL B 1 204 ? 24.571 -24.505 76.599 1.00 26.65 204 VAL B C 1
ATOM 9044 O O . VAL B 1 204 ? 24.651 -25.535 75.917 1.00 28.88 204 VAL B O 1
ATOM 9057 N N . ALA B 1 205 ? 24.267 -23.317 76.064 1.00 27.06 205 ALA B N 1
ATOM 9058 C CA . ALA B 1 205 ? 23.986 -23.197 74.635 1.00 28.20 205 ALA B CA 1
ATOM 9059 C C . ALA B 1 205 ? 25.202 -23.575 73.799 1.00 25.93 205 ALA B C 1
ATOM 9060 O O . ALA B 1 205 ? 25.071 -24.244 72.767 1.00 27.12 205 ALA B O 1
ATOM 9067 N N . ALA B 1 206 ? 26.392 -23.147 74.231 1.00 28.18 206 ALA B N 1
ATOM 9068 C CA . ALA B 1 206 ? 27.623 -23.477 73.518 1.00 32.41 206 ALA B CA 1
ATOM 9069 C C . ALA B 1 206 ? 27.880 -24.978 73.495 1.00 34.97 206 ALA B C 1
ATOM 9070 O O . ALA B 1 206 ? 28.377 -25.510 72.495 1.00 33.32 206 ALA B O 1
ATOM 9077 N N . ARG B 1 207 ? 27.575 -25.673 74.599 1.00 33.78 207 ARG B N 1
ATOM 9078 C CA . ARG B 1 207 ? 27.825 -27.110 74.659 1.00 33.12 207 ARG B CA 1
ATOM 9079 C C . ARG B 1 207 ? 26.978 -27.863 73.641 1.00 32.48 207 ARG B C 1
ATOM 9080 O O . ARG B 1 207 ? 27.433 -28.854 73.063 1.00 32.26 207 ARG B O 1
ATOM 9101 N N . HIS B 1 208 ? 25.740 -27.416 73.422 1.00 30.11 208 HIS B N 1
ATOM 9102 C CA . HIS B 1 208 ? 24.851 -27.991 72.421 1.00 28.58 208 HIS B CA 1
ATOM 9103 C C . HIS B 1 208 ? 24.983 -27.304 71.071 1.00 27.70 208 HIS B C 1
ATOM 9104 O O . HIS B 1 208 ? 24.310 -27.706 70.113 1.00 34.08 208 HIS B O 1
ATOM 9117 N N . ASP B 1 209 ? 25.811 -26.263 70.989 1.00 26.99 209 ASP B N 1
ATOM 9118 C CA . ASP B 1 209 ? 25.998 -25.451 69.787 1.00 26.14 209 ASP B CA 1
ATOM 9119 C C . ASP B 1 209 ? 24.664 -25.023 69.181 1.00 27.68 209 ASP B C 1
ATOM 9120 O O . ASP B 1 209 ? 24.377 -25.230 68.000 1.00 27.70 209 ASP B O 1
ATOM 9129 N N . VAL B 1 210 ? 23.857 -24.385 70.010 1.00 25.45 210 VAL B N 1
ATOM 9130 C CA . VAL B 1 210 ? 22.562 -23.865 69.600 1.00 24.77 210 VAL B CA 1
ATOM 9131 C C . VAL B 1 210 ? 22.645 -22.349 69.591 1.00 22.06 210 VAL B C 1
ATOM 9132 O O . VAL B 1 210 ? 23.219 -21.744 70.502 1.00 24.69 210 VAL B O 1
ATOM 9145 N N . LEU B 1 211 ? 22.066 -21.739 68.562 1.00 21.18 211 LEU B N 1
ATOM 9146 C CA . LEU B 1 211 ? 22.009 -20.290 68.455 1.00 20.01 211 LEU B CA 1
ATOM 9147 C C . LEU B 1 211 ? 21.082 -19.685 69.505 1.00 22.69 211 LEU B C 1
ATOM 9148 O O . LEU B 1 211 ? 20.021 -20.233 69.795 1.00 20.46 211 LEU B O 1
ATOM 9164 N N . ILE B 1 212 ? 21.467 -18.522 70.039 1.00 18.98 212 ILE B N 1
ATOM 9165 C CA . ILE B 1 212 ? 20.605 -17.715 70.894 1.00 18.49 212 ILE B CA 1
ATOM 9166 C C . ILE B 1 212 ? 20.202 -16.479 70.108 1.00 17.39 212 ILE B C 1
ATOM 9167 O O . ILE B 1 212 ? 21.059 -15.815 69.520 1.00 17.90 212 ILE B O 1
ATOM 9183 N N . VAL B 1 213 ? 18.900 -16.166 70.104 1.00 16.87 213 VAL B N 1
ATOM 9184 C CA . VAL B 1 213 ? 18.372 -14.909 69.580 1.00 17.17 213 VAL B CA 1
ATOM 9185 C C . VAL B 1 213 ? 17.997 -14.065 70.797 1.00 17.97 213 VAL B C 1
ATOM 9186 O O . VAL B 1 213 ? 17.100 -14.425 71.570 1.00 18.76 213 VAL B O 1
ATOM 9199 N N . GLU B 1 214 ? 18.732 -12.970 70.997 1.00 16.28 214 GLU B N 1
ATOM 9200 C CA . GLU B 1 214 ? 18.599 -12.102 72.157 1.00 17.48 214 GLU B CA 1
ATOM 9201 C C . GLU B 1 214 ? 17.829 -10.859 71.721 1.00 16.39 214 GLU B C 1
ATOM 9202 O O . GLU B 1 214 ? 18.348 -10.041 70.960 1.00 17.81 214 GLU B O 1
ATOM 9214 N N . ASP B 1 215 ? 16.593 -10.729 72.178 1.00 15.13 215 ASP B N 1
ATOM 9215 C CA . ASP B 1 215 ? 15.713 -9.619 71.808 1.00 16.43 215 ASP B CA 1
ATOM 9216 C C . ASP B 1 215 ? 15.835 -8.557 72.897 1.00 18.53 215 ASP B C 1
ATOM 9217 O O . ASP B 1 215 ? 15.391 -8.757 74.033 1.00 22.23 215 ASP B O 1
ATOM 9226 N N . ASP B 1 216 ? 16.460 -7.438 72.556 1.00 14.72 216 ASP B N 1
ATOM 9227 C CA . ASP B 1 216 ? 16.813 -6.427 73.543 1.00 17.87 216 ASP B CA 1
ATOM 9228 C C . ASP B 1 216 ? 16.061 -5.118 73.321 1.00 18.23 216 ASP B C 1
ATOM 9229 O O . ASP B 1 216 ? 16.662 -4.039 73.352 1.00 21.12 216 ASP B O 1
ATOM 9238 N N . ALA B 1 217 ? 14.735 -5.204 73.146 1.00 15.70 217 ALA B N 1
ATOM 9239 C CA . ALA B 1 217 ? 13.928 -4.042 72.792 1.00 14.37 217 ALA B CA 1
ATOM 9240 C C . ALA B 1 217 ? 13.928 -2.948 73.862 1.00 15.81 217 ALA B C 1
ATOM 9241 O O . ALA B 1 217 ? 13.706 -1.773 73.528 1.00 16.90 217 ALA B O 1
ATOM 9248 N N . TYR B 1 218 ? 14.183 -3.294 75.126 1.00 16.70 218 TYR B N 1
ATOM 9249 C CA . TYR B 1 218 ? 14.084 -2.361 76.245 1.00 17.46 218 TYR B CA 1
ATOM 9250 C C . TYR B 1 218 ? 15.445 -2.016 76.821 1.00 18.24 218 TYR B C 1
ATOM 9251 O O . TYR B 1 218 ? 15.507 -1.431 77.902 1.00 20.41 218 TYR B O 1
ATOM 9269 N N . THR B 1 219 ? 16.531 -2.321 76.095 1.00 17.77 219 THR B N 1
ATOM 9270 C CA . THR B 1 219 ? 17.870 -2.209 76.669 1.00 19.81 219 THR B CA 1
ATOM 9271 C C . THR B 1 219 ? 18.223 -0.776 77.050 1.00 20.29 219 THR B C 1
ATOM 9272 O O . THR B 1 219 ? 18.965 -0.572 78.015 1.00 24.01 219 THR B O 1
ATOM 9283 N N . GLU B 1 220 ? 17.732 0.222 76.315 1.00 18.90 220 GLU B N 1
ATOM 9284 C CA . GLU B 1 220 ? 18.074 1.617 76.577 1.00 19.78 220 GLU B CA 1
ATOM 9285 C C . GLU B 1 220 ? 17.173 2.272 77.620 1.00 21.80 220 GLU B C 1
ATOM 9286 O O . GLU B 1 220 ? 17.305 3.478 77.874 1.00 25.53 220 GLU B O 1
ATOM 9298 N N . LEU B 1 221 ? 16.344 1.495 78.299 1.00 21.50 221 LEU B N 1
ATOM 9299 C CA . LEU B 1 221 ? 15.325 2.048 79.182 1.00 22.03 221 LEU B CA 1
ATOM 9300 C C . LEU B 1 221 ? 15.542 1.686 80.649 1.00 23.57 221 LEU B C 1
ATOM 9301 O O . LEU B 1 221 ? 14.588 1.434 81.388 1.00 24.21 221 LEU B O 1
ATOM 9317 N N A SER B 1 222 ? 16.798 1.671 81.102 0.60 24.32 222 SER B N 1
ATOM 9318 N N B SER B 1 222 ? 16.807 1.666 81.086 0.40 24.30 222 SER B N 1
ATOM 9319 C CA A SER B 1 222 ? 17.068 1.578 82.527 0.60 26.04 222 SER B CA 1
ATOM 9320 C CA B SER B 1 222 ? 17.118 1.655 82.508 0.40 26.07 222 SER B CA 1
ATOM 9321 C C A SER B 1 222 ? 16.616 2.869 83.192 0.60 33.27 222 SER B C 1
ATOM 9322 C C B SER B 1 222 ? 16.547 2.907 83.149 0.40 33.44 222 SER B C 1
ATOM 9323 O O A SER B 1 222 ? 16.958 3.963 82.738 0.60 29.80 222 SER B O 1
ATOM 9324 O O B SER B 1 222 ? 16.745 4.015 82.647 0.40 27.52 222 SER B O 1
ATOM 9339 N N . LEU B 1 223 ? 15.835 2.741 84.257 1.00 33.48 223 LEU B N 1
ATOM 9340 C CA . LEU B 1 223 ? 15.186 3.885 84.874 1.00 31.35 223 LEU B CA 1
ATOM 9341 C C . LEU B 1 223 ? 15.920 4.396 86.104 1.00 54.93 223 LEU B C 1
ATOM 9342 O O . LEU B 1 223 ? 15.588 5.482 86.591 1.00 69.47 223 LEU B O 1
ATOM 9359 N N . ILE B 1 224 ? 16.919 3.666 86.574 1.00 35.26 224 ILE B N 1
ATOM 9360 C CA . ILE B 1 224 ? 17.807 4.151 87.647 1.00 45.92 224 ILE B CA 1
ATOM 9361 C C . ILE B 1 224 ? 18.967 4.848 86.988 1.00 66.35 224 ILE B C 1
ATOM 9362 O O . ILE B 1 224 ? 19.821 4.190 86.359 1.00 40.71 224 ILE B O 1
ATOM 9378 N N . PRO B 1 225 ? 19.068 6.190 87.057 1.00 64.60 225 PRO B N 1
ATOM 9379 C CA . PRO B 1 225 ? 20.166 6.879 86.377 1.00 72.74 225 PRO B CA 1
ATOM 9380 C C . PRO B 1 225 ? 21.507 6.442 86.944 1.00 55.70 225 PRO B C 1
ATOM 9381 O O . PRO B 1 225 ? 21.630 6.108 88.124 1.00 49.79 225 PRO B O 1
ATOM 9392 N N . ASP B 1 226 ? 22.513 6.426 86.073 1.00 61.70 226 ASP B N 1
ATOM 9393 C CA . ASP B 1 226 ? 23.858 5.941 86.355 1.00 77.54 226 ASP B CA 1
ATOM 9394 C C . ASP B 1 226 ? 23.901 4.435 86.593 1.00 73.47 226 ASP B C 1
ATOM 9395 O O . ASP B 1 226 ? 24.965 3.913 86.942 1.00 69.57 226 ASP B O 1
ATOM 9404 N N . ARG B 1 227 ? 22.789 3.719 86.430 1.00 69.61 227 ARG B N 1
ATOM 9405 C CA . ARG B 1 227 ? 22.799 2.265 86.390 1.00 55.93 227 ARG B CA 1
ATOM 9406 C C . ARG B 1 227 ? 22.468 1.793 84.984 1.00 50.02 227 ARG B C 1
ATOM 9407 O O . ARG B 1 227 ? 21.566 2.332 84.327 1.00 51.47 227 ARG B O 1
ATOM 9428 N N . THR B 1 228 ? 23.180 0.768 84.546 1.00 37.80 228 THR B N 1
ATOM 9429 C CA . THR B 1 228 ? 23.012 0.199 83.221 1.00 50.44 228 THR B CA 1
ATOM 9430 C C . THR B 1 228 ? 22.842 -1.307 83.341 1.00 31.77 228 THR B C 1
ATOM 9431 O O . THR B 1 228 ? 23.328 -1.915 84.300 1.00 37.71 228 THR B O 1
ATOM 9442 N N . PRO B 1 229 ? 22.173 -1.937 82.379 1.00 28.64 229 PRO B N 1
ATOM 9443 C CA . PRO B 1 229 ? 22.032 -3.390 82.410 1.00 31.99 229 PRO B CA 1
ATOM 9444 C C . PRO B 1 229 ? 23.388 -4.058 82.291 1.00 32.14 229 PRO B C 1
ATOM 9445 O O . PRO B 1 229 ? 24.373 -3.415 81.903 1.00 30.29 229 PRO B O 1
ATOM 9456 N N . PRO B 1 230 ? 23.483 -5.340 82.614 1.00 30.38 230 PRO B N 1
ATOM 9457 C CA . PRO B 1 230 ? 24.721 -6.073 82.356 1.00 26.23 230 PRO B CA 1
ATOM 9458 C C . PRO B 1 230 ? 24.990 -6.166 80.865 1.00 24.18 230 PRO B C 1
ATOM 9459 O O . PRO B 1 230 ? 24.098 -5.904 80.034 1.00 23.89 230 PRO B O 1
ATOM 9470 N N . PRO B 1 231 ? 26.207 -6.536 80.475 1.00 24.35 231 PRO B N 1
ATOM 9471 C CA . PRO B 1 231 ? 26.498 -6.674 79.050 1.00 24.00 231 PRO B CA 1
ATOM 9472 C C . PRO B 1 231 ? 25.585 -7.705 78.407 1.00 26.96 231 PRO B C 1
ATOM 9473 O O . PRO B 1 231 ? 25.115 -8.648 79.052 1.00 22.91 231 PRO B O 1
ATOM 9484 N N . SER B 1 232 ? 25.337 -7.505 77.118 1.00 21.03 232 SER B N 1
ATOM 9485 C CA . SER B 1 232 ? 24.461 -8.407 76.383 1.00 20.05 232 SER B CA 1
ATOM 9486 C C . SER B 1 232 ? 25.031 -9.823 76.357 1.00 23.75 232 SER B C 1
ATOM 9487 O O . SER B 1 232 ? 26.241 -10.036 76.424 1.00 21.03 232 SER B O 1
ATOM 9495 N N . LEU B 1 233 ? 24.139 -10.797 76.202 1.00 21.69 233 LEU B N 1
ATOM 9496 C CA . LEU B 1 233 ? 24.579 -12.159 75.918 1.00 23.34 233 LEU B CA 1
ATOM 9497 C C . LEU B 1 233 ? 25.515 -12.193 74.715 1.00 21.42 233 LEU B C 1
ATOM 9498 O O . LEU B 1 233 ? 26.527 -12.899 74.720 1.00 21.30 233 LEU B O 1
ATOM 9514 N N . ALA B 1 234 ? 25.167 -11.450 73.660 1.00 20.80 234 ALA B N 1
ATOM 9515 C CA . ALA B 1 234 ? 25.987 -11.430 72.450 1.00 20.74 234 ALA B CA 1
ATOM 9516 C C . ALA B 1 234 ? 27.416 -11.002 72.766 1.00 22.20 234 ALA B C 1
ATOM 9517 O O . ALA B 1 234 ? 28.379 -11.662 72.358 1.00 21.75 234 ALA B O 1
ATOM 9524 N N . ALA B 1 235 ? 27.578 -9.906 73.510 1.00 20.07 235 ALA B N 1
ATOM 9525 C CA . ALA B 1 235 ? 28.931 -9.428 73.794 1.00 21.05 235 ALA B CA 1
ATOM 9526 C C . ALA B 1 235 ? 29.674 -10.383 74.714 1.00 25.92 235 ALA B C 1
ATOM 9527 O O . ALA B 1 235 ? 30.883 -10.600 74.553 1.00 28.76 235 ALA B O 1
ATOM 9534 N N . LEU B 1 236 ? 28.972 -10.951 75.695 1.00 22.26 236 LEU B N 1
ATOM 9535 C CA . LEU B 1 236 ? 29.608 -11.900 76.604 1.00 23.32 236 LEU B CA 1
ATOM 9536 C C . LEU B 1 236 ? 30.095 -13.138 75.867 1.00 33.10 236 LEU B C 1
ATOM 9537 O O . LEU B 1 236 ? 31.093 -13.741 76.264 1.00 29.46 236 LEU B O 1
ATOM 9553 N N . ALA B 1 237 ? 29.402 -13.533 74.801 1.00 26.66 237 ALA B N 1
ATOM 9554 C CA . ALA B 1 237 ? 29.788 -14.675 73.983 1.00 24.35 237 ALA B CA 1
ATOM 9555 C C . ALA B 1 237 ? 30.807 -14.325 72.912 1.00 24.77 237 ALA B C 1
ATOM 9556 O O . ALA B 1 237 ? 31.148 -15.192 72.100 1.00 28.05 237 ALA B O 1
ATOM 9563 N N . GLY B 1 238 ? 31.306 -13.095 72.890 1.00 22.86 238 GLY B N 1
ATOM 9564 C CA . GLY B 1 238 ? 32.141 -12.668 71.782 1.00 23.57 238 GLY B CA 1
ATOM 9565 C C . GLY B 1 238 ? 31.440 -12.773 70.450 1.00 23.41 238 GLY B C 1
ATOM 9566 O O . GLY B 1 238 ? 32.089 -12.992 69.422 1.00 26.78 238 GLY B O 1
ATOM 9570 N N . TYR B 1 239 ? 30.113 -12.645 70.454 1.00 23.50 239 TYR B N 1
ATOM 9571 C CA . TYR B 1 239 ? 29.247 -12.745 69.285 1.00 20.11 239 TYR B CA 1
ATOM 9572 C C . TYR B 1 239 ? 29.293 -14.120 68.626 1.00 20.41 239 TYR B C 1
ATOM 9573 O O . TYR B 1 239 ? 28.847 -14.279 67.479 1.00 24.53 239 TYR B O 1
ATOM 9591 N N . ARG B 1 240 ? 29.777 -15.125 69.344 1.00 21.30 240 ARG B N 1
ATOM 9592 C CA . ARG B 1 240 ? 29.717 -16.502 68.877 1.00 23.49 240 ARG B CA 1
ATOM 9593 C C . ARG B 1 240 ? 28.334 -17.073 69.165 1.00 21.20 240 ARG B C 1
ATOM 9594 O O . ARG B 1 240 ? 27.951 -17.212 70.331 1.00 23.39 240 ARG B O 1
ATOM 9615 N N . ARG B 1 241 ? 27.598 -17.401 68.100 1.00 22.25 241 ARG B N 1
ATOM 9616 C CA . ARG B 1 241 ? 26.330 -18.132 68.178 1.00 22.16 241 ARG B CA 1
ATOM 9617 C C . ARG B 1 241 ? 25.276 -17.368 68.974 1.00 20.98 241 ARG B C 1
ATOM 9618 O O . ARG B 1 241 ? 24.440 -17.969 69.663 1.00 20.12 241 ARG B O 1
ATOM 9639 N N . VAL B 1 242 ? 25.298 -16.039 68.842 1.00 18.86 242 VAL B N 1
ATOM 9640 C CA . VAL B 1 242 ? 24.275 -15.156 69.388 1.00 21.51 242 VAL B CA 1
ATOM 9641 C C . VAL B 1 242 ? 23.985 -14.066 68.363 1.00 19.25 242 VAL B C 1
ATOM 9642 O O . VAL B 1 242 ? 24.912 -13.476 67.804 1.00 19.83 242 VAL B O 1
ATOM 9655 N N . VAL B 1 243 ? 22.706 -13.809 68.109 1.00 16.38 243 VAL B N 1
ATOM 9656 C CA . VAL B 1 243 ? 22.257 -12.656 67.335 1.00 15.50 243 VAL B CA 1
ATOM 9657 C C . VAL B 1 243 ? 21.418 -11.788 68.263 1.00 20.14 243 VAL B C 1
ATOM 9658 O O . VAL B 1 243 ? 20.469 -12.282 68.877 1.00 19.68 243 VAL B O 1
ATOM 9671 N N . ARG B 1 244 ? 21.763 -10.504 68.363 1.00 15.49 244 ARG B N 1
ATOM 9672 C CA . ARG B 1 244 ? 21.063 -9.553 69.212 1.00 15.31 244 ARG B CA 1
ATOM 9673 C C . ARG B 1 244 ? 20.208 -8.625 68.354 1.00 14.58 244 ARG B C 1
ATOM 9674 O O . ARG B 1 244 ? 20.667 -8.126 67.321 1.00 14.76 244 ARG B O 1
ATOM 9695 N N . LEU B 1 245 ? 18.962 -8.416 68.780 1.00 14.76 245 LEU B N 1
ATOM 9696 C CA . LEU B 1 245 ? 18.010 -7.560 68.070 1.00 12.71 245 LEU B CA 1
ATOM 9697 C C . LEU B 1 245 ? 17.679 -6.347 68.929 1.00 12.84 245 LEU B C 1
ATOM 9698 O O . LEU B 1 245 ? 17.338 -6.482 70.108 1.00 14.28 245 LEU B O 1
ATOM 9714 N N . CYS B 1 246 ? 17.752 -5.171 68.321 1.00 12.47 246 CYS B N 1
ATOM 9715 C CA . CYS B 1 246 ? 17.467 -3.905 68.969 1.00 12.69 246 CYS B CA 1
ATOM 9716 C C . CYS B 1 246 ? 16.499 -3.117 68.098 1.00 13.16 246 CYS B C 1
ATOM 9717 O O . CYS B 1 246 ? 16.374 -3.365 66.903 1.00 13.32 246 CYS B O 1
ATOM 9725 N N . SER B 1 247 ? 15.828 -2.144 68.704 1.00 12.16 247 SER B N 1
ATOM 9726 C CA . SER B 1 247 ? 14.834 -1.390 67.953 1.00 11.85 247 SER B CA 1
ATOM 9727 C C . SER B 1 247 ? 14.779 0.042 68.453 1.00 14.93 247 SER B C 1
ATOM 9728 O O . SER B 1 247 ? 15.152 0.335 69.596 1.00 14.55 247 SER B O 1
ATOM 9736 N N . PHE B 1 248 ? 14.328 0.951 67.570 1.00 12.10 248 PHE B N 1
ATOM 9737 C CA . PHE B 1 248 ? 13.957 2.302 67.978 1.00 14.09 248 PHE B CA 1
ATOM 9738 C C . PHE B 1 248 ? 12.489 2.406 68.394 1.00 12.64 248 PHE B C 1
ATOM 9739 O O . PHE B 1 248 ? 12.049 3.480 68.816 1.00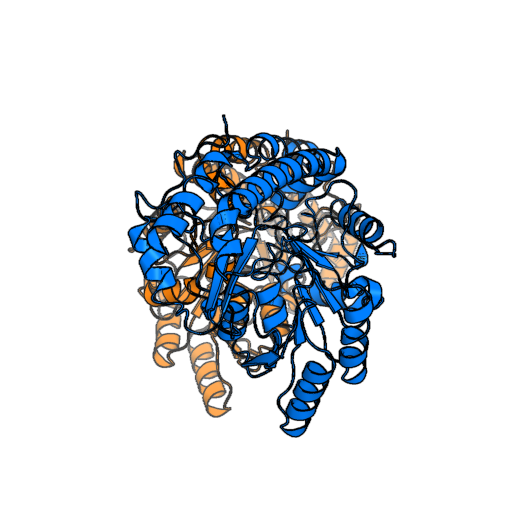 13.00 248 PHE B O 1
ATOM 9756 N N . SER B 1 249 ? 11.745 1.303 68.390 1.00 11.95 249 SER B N 1
ATOM 9757 C CA . SER B 1 249 ? 10.335 1.380 68.738 1.00 11.75 249 SER B CA 1
ATOM 9758 C C . SER B 1 249 ? 10.109 1.935 70.129 1.00 17.03 249 SER B C 1
ATOM 9759 O O . SER B 1 249 ? 9.215 2.763 70.327 1.00 18.10 249 SER B O 1
ATOM 9767 N N . LYS B 1 250 ? 10.873 1.469 71.123 1.00 13.96 250 LYS B N 1
ATOM 9768 C CA . LYS B 1 250 ? 10.589 1.837 72.500 1.00 17.97 250 LYS B CA 1
ATOM 9769 C C . LYS B 1 250 ? 11.314 3.098 72.945 1.00 18.58 250 LYS B C 1
ATOM 9770 O O . LYS B 1 250 ? 11.123 3.521 74.090 1.00 20.22 250 LYS B O 1
ATOM 9789 N N . THR B 1 251 ? 12.093 3.730 72.064 1.00 18.90 251 THR B N 1
ATOM 9790 C CA . THR B 1 251 ? 12.779 4.976 72.389 1.00 21.32 251 THR B CA 1
ATOM 9791 C C . THR B 1 251 ? 12.324 6.177 71.561 1.00 25.58 251 THR B C 1
ATOM 9792 O O . THR B 1 251 ? 12.296 7.293 72.082 1.00 26.00 251 THR B O 1
ATOM 9803 N N . LEU B 1 252 ? 11.999 6.003 70.277 1.00 16.02 252 LEU B N 1
ATOM 9804 C CA . LEU B 1 252 ? 11.615 7.105 69.397 1.00 16.68 252 LEU B CA 1
ATOM 9805 C C . LEU B 1 252 ? 10.227 6.977 68.783 1.00 19.48 252 LEU B C 1
ATOM 9806 O O . LEU B 1 252 ? 9.611 7.991 68.440 1.00 21.09 252 LEU B O 1
ATOM 9822 N N . GLY B 1 253 ? 9.755 5.778 68.539 1.00 15.53 253 GLY B N 1
ATOM 9823 C CA . GLY B 1 253 ? 8.429 5.623 67.997 1.00 14.46 253 GLY B CA 1
ATOM 9824 C C . GLY B 1 253 ? 8.308 4.347 67.206 1.00 11.53 253 GLY B C 1
ATOM 9825 O O . GLY B 1 253 ? 9.033 4.115 66.234 1.00 13.58 253 GLY B O 1
ATOM 9829 N N . PRO B 1 254 ? 7.368 3.484 67.604 1.00 11.35 254 PRO B N 1
ATOM 9830 C CA . PRO B 1 254 ? 7.219 2.209 66.892 1.00 10.58 254 PRO B CA 1
ATOM 9831 C C . PRO B 1 254 ? 6.837 2.355 65.440 1.00 11.29 254 PRO B C 1
ATOM 9832 O O . PRO B 1 254 ? 7.169 1.477 64.636 1.00 11.72 254 PRO B O 1
ATOM 9843 N N . GLY B 1 255 ? 6.189 3.459 65.072 1.00 12.78 255 GLY B N 1
ATOM 9844 C CA . GLY B 1 255 ? 5.748 3.602 63.686 1.00 9.69 255 GLY B CA 1
ATOM 9845 C C . GLY B 1 255 ? 6.881 3.843 62.710 1.00 10.31 255 GLY B C 1
ATOM 9846 O O . GLY B 1 255 ? 6.706 3.677 61.503 1.00 11.28 255 GLY B O 1
ATOM 9850 N N . LEU B 1 256 ? 8.055 4.234 63.216 1.00 9.98 256 LEU B N 1
ATOM 9851 C CA . LEU B 1 256 ? 9.229 4.417 62.367 1.00 10.11 256 LEU B CA 1
ATOM 9852 C C . LEU B 1 256 ? 9.660 3.143 61.665 1.00 8.02 256 LEU B C 1
ATOM 9853 O O . LEU B 1 256 ? 10.280 3.218 60.610 1.00 9.09 256 LEU B O 1
ATOM 9869 N N . ARG B 1 257 ? 9.376 1.970 62.238 1.00 8.07 257 ARG B N 1
ATOM 9870 C CA . ARG B 1 257 ? 9.752 0.674 61.671 1.00 7.79 257 ARG B CA 1
ATOM 9871 C C . ARG B 1 257 ? 11.246 0.624 61.372 1.00 8.47 257 ARG B C 1
ATOM 9872 O O . ARG B 1 257 ? 11.677 0.467 60.231 1.00 9.42 257 ARG B O 1
ATOM 9893 N N . LEU B 1 258 ? 12.047 0.793 62.435 1.00 10.15 258 LEU B N 1
ATOM 9894 C CA . LEU B 1 258 ? 13.507 0.822 62.275 1.00 8.76 258 LEU B CA 1
ATOM 9895 C C . LEU B 1 258 ? 14.151 0.166 63.478 1.00 9.34 258 LEU B C 1
ATOM 9896 O O . LEU B 1 258 ? 13.813 0.508 64.615 1.00 12.42 258 LEU B O 1
ATOM 9912 N N . GLY B 1 259 ? 15.053 -0.760 63.213 1.00 9.44 259 GLY B N 1
ATOM 9913 C CA . GLY B 1 259 ? 15.810 -1.406 64.268 1.00 10.05 259 GLY B CA 1
ATOM 9914 C C . GLY B 1 259 ? 17.157 -1.826 63.747 1.00 11.88 259 GLY B C 1
ATOM 9915 O O . GLY B 1 259 ? 17.608 -1.387 62.674 1.00 11.66 259 GLY B O 1
ATOM 9919 N N . TRP B 1 260 ? 17.832 -2.682 64.505 1.00 10.83 260 TRP B N 1
ATOM 9920 C CA . TRP B 1 260 ? 19.093 -3.196 64.035 1.00 11.34 260 TRP B CA 1
ATOM 9921 C C . TRP B 1 260 ? 19.355 -4.549 64.667 1.00 11.57 260 TRP B C 1
ATOM 9922 O O . TRP B 1 260 ? 18.638 -5.005 65.559 1.00 12.94 260 TRP B O 1
ATOM 9943 N N . LEU B 1 261 ? 20.351 -5.206 64.118 1.00 11.92 261 LEU B N 1
ATOM 9944 C CA . LEU B 1 261 ? 20.750 -6.555 64.462 1.00 13.23 261 LEU B CA 1
ATOM 9945 C C . LEU B 1 261 ? 22.264 -6.561 64.619 1.00 13.18 261 LEU B C 1
ATOM 9946 O O . LEU B 1 261 ? 22.976 -5.926 63.835 1.00 13.31 261 LEU B O 1
ATOM 9962 N N . LEU B 1 262 ? 22.744 -7.244 65.653 1.00 13.80 262 LEU B N 1
ATOM 9963 C CA . LEU B 1 262 ? 24.174 -7.418 65.900 1.00 14.70 262 LEU B CA 1
ATOM 9964 C C . LEU B 1 262 ? 24.497 -8.903 65.874 1.00 15.15 262 LEU B C 1
ATOM 9965 O O . LEU B 1 262 ? 23.829 -9.694 66.544 1.00 16.08 262 LEU B O 1
ATOM 9981 N N . ALA B 1 263 ? 25.561 -9.269 65.168 1.00 15.73 263 ALA B N 1
ATOM 9982 C CA . ALA B 1 263 ? 26.024 -10.651 65.115 1.00 16.39 263 ALA B CA 1
ATOM 9983 C C . ALA B 1 263 ? 27.521 -10.611 64.875 1.00 17.36 263 ALA B C 1
ATOM 9984 O O . ALA B 1 263 ? 28.104 -9.543 64.723 1.00 19.43 263 ALA B O 1
ATOM 9991 N N . ASP B 1 264 ? 28.151 -11.773 64.810 1.00 18.15 264 ASP B N 1
ATOM 9992 C CA . ASP B 1 264 ? 29.527 -11.706 64.363 1.00 20.31 264 ASP B CA 1
ATOM 9993 C C . ASP B 1 264 ? 29.570 -11.363 62.872 1.00 20.12 264 ASP B C 1
ATOM 9994 O O . ASP B 1 264 ? 28.576 -11.449 62.140 1.00 22.12 264 ASP B O 1
ATOM 10003 N N . ARG B 1 265 ? 30.742 -10.899 62.448 1.00 18.42 265 ARG B N 1
ATOM 10004 C CA . ARG B 1 265 ? 30.887 -10.357 61.100 1.00 18.50 265 ARG B CA 1
ATOM 10005 C C . ARG B 1 265 ? 30.441 -11.365 60.053 1.00 17.21 265 ARG B C 1
ATOM 10006 O O . ARG B 1 265 ? 29.855 -10.994 59.027 1.00 17.46 265 ARG B O 1
ATOM 10027 N N . GLU B 1 266 ? 30.764 -12.645 60.266 1.00 23.97 266 GLU B N 1
ATOM 10028 C CA . GLU B 1 266 ? 30.444 -13.657 59.269 1.00 20.69 266 GLU B CA 1
ATOM 10029 C C . GLU B 1 266 ? 28.944 -13.790 59.102 1.00 19.95 266 GLU B C 1
ATOM 10030 O O . GLU B 1 266 ? 28.434 -13.797 57.975 1.00 21.77 266 GLU B O 1
ATOM 10042 N N 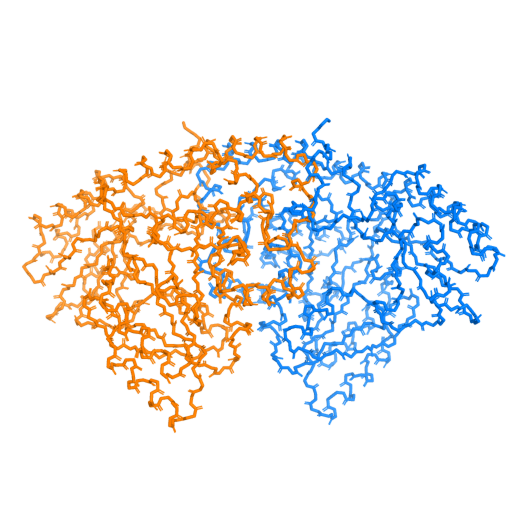. LEU B 1 267 ? 28.208 -13.854 60.217 1.00 21.54 267 LEU B N 1
ATOM 10043 C CA . LEU B 1 267 ? 26.764 -14.025 60.114 1.00 18.82 267 LEU B CA 1
ATOM 10044 C C . LEU B 1 267 ? 26.076 -12.758 59.620 1.00 20.10 267 LEU B C 1
ATOM 10045 O O . LEU B 1 267 ? 25.164 -12.829 58.794 1.00 20.03 267 LEU B O 1
ATOM 10061 N N . ALA B 1 268 ? 26.455 -11.591 60.146 1.00 18.74 268 ALA B N 1
ATOM 10062 C CA . ALA B 1 268 ? 25.874 -10.361 59.616 1.00 17.63 268 ALA B CA 1
ATOM 10063 C C . ALA B 1 268 ? 26.140 -10.246 58.122 1.00 19.46 268 ALA B C 1
ATOM 10064 O O . ALA B 1 268 ? 25.260 -9.844 57.352 1.00 19.32 268 ALA B O 1
ATOM 10071 N N . GLY B 1 269 ? 27.341 -10.618 57.690 1.00 18.19 269 GLY B N 1
ATOM 10072 C CA . GLY B 1 269 ? 27.643 -10.554 56.268 1.00 20.19 269 GLY B CA 1
ATOM 10073 C C . GLY B 1 269 ? 26.803 -11.527 55.471 1.00 24.58 269 GLY B C 1
ATOM 10074 O O . GLY B 1 269 ? 26.298 -11.191 54.397 1.00 22.81 269 GLY B O 1
ATOM 10078 N N . ARG B 1 270 ? 26.636 -12.741 55.990 1.00 20.90 270 ARG B N 1
ATOM 10079 C CA . ARG B 1 270 ? 25.822 -13.745 55.313 1.00 20.02 270 ARG B CA 1
ATOM 10080 C C . ARG B 1 270 ? 24.386 -13.271 55.154 1.00 20.47 270 ARG B C 1
ATOM 10081 O O . ARG B 1 270 ? 23.793 -13.391 54.076 1.00 22.75 270 ARG B O 1
ATOM 10102 N N . LEU B 1 271 ? 23.806 -12.723 56.218 1.00 17.76 271 LEU B N 1
ATOM 10103 C CA . LEU B 1 271 ? 22.432 -12.264 56.130 1.00 20.25 271 LEU B CA 1
ATOM 10104 C C . LEU B 1 271 ? 22.302 -11.141 55.112 1.00 18.98 271 LEU B C 1
ATOM 10105 O O . LEU B 1 271 ? 21.365 -11.129 54.303 1.00 19.80 271 LEU B O 1
ATOM 10121 N N . ALA B 1 272 ? 23.254 -10.209 55.109 1.00 16.68 272 ALA B N 1
ATOM 10122 C CA . ALA B 1 272 ? 23.151 -9.049 54.236 1.00 17.73 272 ALA B CA 1
ATOM 10123 C C . ALA B 1 272 ? 23.365 -9.378 52.765 1.00 16.46 272 ALA B C 1
ATOM 10124 O O . ALA B 1 272 ? 23.061 -8.530 51.920 1.00 18.46 272 ALA B O 1
ATOM 10131 N N . THR B 1 273 ? 23.867 -10.563 52.423 1.00 16.11 273 THR B N 1
ATOM 10132 C CA . THR B 1 273 ? 23.991 -10.933 51.023 1.00 17.65 273 THR B CA 1
ATOM 10133 C C . THR B 1 273 ? 22.751 -11.658 50.502 1.00 14.63 273 THR B C 1
ATOM 10134 O O . THR B 1 273 ? 22.712 -12.024 49.323 1.00 16.33 273 THR B O 1
ATOM 10145 N N . HIS B 1 274 ? 21.758 -11.901 51.358 1.00 13.07 274 HIS B N 1
ATOM 10146 C CA . HIS B 1 274 ? 20.481 -12.445 50.896 1.00 12.77 274 HIS B CA 1
ATOM 10147 C C . HIS B 1 274 ? 19.867 -11.561 49.815 1.00 11.44 274 HIS B C 1
ATOM 10148 O O . HIS B 1 274 ? 19.943 -10.328 49.869 1.00 12.25 274 HIS B O 1
ATOM 10161 N N . GLY B 1 275 ? 19.217 -12.215 48.857 1.00 13.03 275 GLY B N 1
ATOM 10162 C CA . GLY B 1 275 ? 18.494 -11.493 47.830 1.00 12.48 275 GLY B CA 1
ATOM 10163 C C . GLY B 1 275 ? 17.598 -10.389 48.357 1.00 11.99 275 GLY B C 1
ATOM 10164 O O . GLY B 1 275 ? 17.376 -9.384 47.672 1.00 10.79 275 GLY B O 1
ATOM 10168 N N . LEU B 1 276 ? 17.019 -10.576 49.550 1.00 11.71 276 LEU B N 1
ATOM 10169 C CA . LEU B 1 276 ? 16.175 -9.532 50.126 1.00 10.59 276 LEU B CA 1
ATOM 10170 C C . LEU B 1 276 ? 16.912 -8.196 50.136 1.00 9.40 276 LEU B C 1
ATOM 10171 O O . LEU B 1 276 ? 16.365 -7.149 49.768 1.00 10.60 276 LEU B O 1
ATOM 10187 N N . PHE B 1 277 ? 18.159 -8.229 50.588 1.00 11.13 277 PHE B N 1
ATOM 10188 C CA . PHE B 1 277 ? 18.926 -7.001 50.732 1.00 10.17 277 PHE B CA 1
ATOM 10189 C C . PHE B 1 277 ? 19.494 -6.536 49.401 1.00 11.47 277 PHE B C 1
ATOM 10190 O O . PHE B 1 277 ? 19.539 -5.322 49.133 1.00 11.91 277 PHE B O 1
ATOM 10207 N N . VAL B 1 278 ? 19.952 -7.471 48.560 1.00 10.15 278 VAL B N 1
ATOM 10208 C CA . VAL B 1 278 ? 20.466 -7.095 47.244 1.00 11.45 278 VAL B CA 1
ATOM 10209 C C . VAL B 1 278 ? 19.375 -6.448 46.403 1.00 13.48 278 VAL B C 1
ATOM 10210 O O . VAL B 1 278 ? 19.618 -5.485 45.667 1.00 13.25 278 VAL B O 1
ATOM 10223 N N . SER B 1 279 ? 18.151 -6.982 46.479 1.00 10.01 279 SER B N 1
ATOM 10224 C CA . SER B 1 279 ? 17.041 -6.444 45.705 1.00 9.87 279 SER B CA 1
ATOM 10225 C C . SER B 1 279 ? 16.575 -5.088 46.235 1.00 11.25 279 SER B C 1
ATOM 10226 O O . SER B 1 279 ? 16.289 -4.184 45.442 1.00 14.44 279 SER B O 1
ATOM 10234 N N . GLY B 1 280 ? 16.437 -4.935 47.543 1.00 9.74 280 GLY B N 1
ATOM 10235 C CA . GLY B 1 280 ? 15.772 -3.749 48.064 1.00 8.83 280 GLY B CA 1
ATOM 10236 C C . GLY B 1 280 ? 16.652 -2.733 48.751 1.00 8.43 280 GLY B C 1
ATOM 10237 O O . GLY B 1 280 ? 16.211 -1.632 49.099 1.00 9.49 280 GLY B O 1
ATOM 10241 N N . GLY B 1 281 ? 17.908 -3.101 48.956 1.00 8.70 281 GLY B N 1
ATOM 10242 C CA . GLY B 1 281 ? 18.821 -2.278 49.724 1.00 9.89 281 GLY B CA 1
ATOM 10243 C C . GLY B 1 281 ? 18.470 -2.267 51.202 1.00 9.90 281 GLY B C 1
ATOM 10244 O O . GLY B 1 281 ? 17.722 -3.110 51.717 1.00 10.80 281 GLY B O 1
ATOM 10248 N N . SER B 1 282 ? 19.000 -1.254 51.886 1.00 8.51 282 SER B N 1
ATOM 10249 C CA . SER B 1 282 ? 18.699 -1.019 53.290 1.00 8.34 282 SER B CA 1
ATOM 10250 C C . SER B 1 282 ? 17.205 -1.140 53.577 1.00 10.09 282 SER B C 1
ATOM 10251 O O . SER B 1 282 ? 16.383 -0.553 52.865 1.00 9.89 282 SER B O 1
ATOM 10259 N N . LEU B 1 283 ? 16.857 -1.887 54.634 1.00 8.74 283 LEU B N 1
ATOM 10260 C CA . LEU B 1 283 ? 15.453 -2.229 54.872 1.00 9.40 283 LEU B CA 1
ATOM 10261 C C . LEU B 1 283 ? 14.581 -1.043 55.265 1.00 9.26 283 LEU B C 1
ATOM 10262 O O . LEU B 1 283 ? 13.355 -1.138 55.146 1.00 10.39 283 LEU B O 1
ATOM 10278 N N . ASN B 1 284 ? 15.170 0.079 55.672 1.00 8.53 284 ASN B N 1
ATOM 10279 C CA . ASN B 1 284 ? 14.364 1.289 55.821 1.00 8.37 284 ASN B CA 1
ATOM 10280 C C . ASN B 1 284 ? 15.285 2.491 55.702 1.00 8.99 284 ASN B C 1
ATOM 10281 O O . ASN B 1 284 ? 15.735 3.065 56.696 1.00 9.50 284 ASN B O 1
ATOM 10292 N N . HIS B 1 285 ? 15.601 2.849 54.460 1.00 9.39 285 HIS B N 1
ATOM 10293 C CA . HIS B 1 285 ? 16.709 3.764 54.223 1.00 8.20 285 HIS B CA 1
ATOM 10294 C C . HIS B 1 285 ? 16.368 5.197 54.625 1.00 9.59 285 HIS B C 1
ATOM 10295 O O . HIS B 1 285 ? 17.108 5.815 55.403 1.00 8.78 285 HIS B O 1
ATOM 10308 N N . THR B 1 286 ? 15.266 5.760 54.115 1.00 9.59 286 THR B N 1
ATOM 10309 C CA . THR B 1 286 ? 15.030 7.185 54.343 1.00 8.70 286 THR B CA 1
ATOM 10310 C C . THR B 1 286 ? 14.897 7.474 55.841 1.00 9.67 286 THR B C 1
ATOM 10311 O O . THR B 1 286 ? 15.533 8.388 56.376 1.00 9.26 286 THR B O 1
ATOM 10322 N N . THR B 1 287 ? 14.103 6.664 56.540 1.00 9.27 287 THR B N 1
ATOM 10323 C CA . THR B 1 287 ? 13.913 6.864 57.969 1.00 8.57 287 THR B CA 1
ATOM 10324 C C . THR B 1 287 ? 15.212 6.644 58.731 1.00 9.13 287 THR B C 1
ATOM 10325 O O . THR B 1 287 ? 15.498 7.354 59.698 1.00 10.64 287 THR B O 1
ATOM 10336 N N . SER B 1 288 ? 16.037 5.690 58.297 1.00 8.84 288 SER B N 1
ATOM 10337 C CA . SER B 1 288 ? 17.310 5.486 58.994 1.00 9.10 288 SER B CA 1
ATOM 10338 C C . SER B 1 288 ? 18.191 6.734 58.949 1.00 9.81 288 SER B C 1
ATOM 10339 O O . SER B 1 288 ? 18.922 7.019 59.904 1.00 10.62 288 SER B O 1
ATOM 10347 N N . LEU B 1 289 ? 18.157 7.489 57.846 1.00 10.01 289 LEU B N 1
ATOM 10348 C CA . LEU B 1 289 ? 18.972 8.696 57.780 1.00 10.51 289 LEU B CA 1
ATOM 10349 C C . LEU B 1 289 ? 18.435 9.778 58.705 1.00 11.00 289 LEU B C 1
ATOM 10350 O O . LEU B 1 289 ? 19.224 10.466 59.359 1.00 11.61 289 LEU B O 1
ATOM 10366 N N . ALA B 1 290 ? 17.111 9.914 58.806 1.00 10.55 290 ALA B N 1
ATOM 10367 C CA . ALA B 1 290 ? 16.537 10.827 59.798 1.00 11.75 290 ALA B CA 1
ATOM 10368 C C . ALA B 1 290 ? 17.027 10.475 61.189 1.00 12.11 290 ALA B C 1
ATOM 10369 O O . ALA B 1 290 ? 17.518 11.337 61.934 1.00 12.08 290 ALA B O 1
ATOM 10376 N N . VAL B 1 291 ? 16.917 9.201 61.563 1.00 11.61 291 VAL B N 1
ATOM 10377 C CA . VAL B 1 291 ? 17.330 8.817 62.907 1.00 11.92 291 VAL B CA 1
ATOM 10378 C C . VAL B 1 291 ? 18.847 9.005 63.080 1.00 14.03 291 VAL B C 1
ATOM 10379 O O . VAL B 1 291 ? 19.318 9.423 64.146 1.00 14.04 291 VAL B O 1
ATOM 10392 N N . SER B 1 292 ? 19.632 8.752 62.025 1.00 12.72 292 SER B N 1
ATOM 10393 C CA . SER B 1 292 ? 21.079 8.990 62.070 1.00 13.49 292 SER B CA 1
ATOM 10394 C C . SER B 1 292 ? 21.418 10.420 62.483 1.00 14.91 292 SER B C 1
ATOM 10395 O O . SER B 1 292 ? 22.363 10.647 63.258 1.00 15.32 292 SER B O 1
ATOM 10403 N N . THR B 1 293 ? 20.652 11.400 61.991 1.00 13.48 293 THR B N 1
ATOM 10404 C CA . THR B 1 293 ? 20.936 12.781 62.351 1.00 14.23 293 THR B CA 1
ATOM 10405 C C . THR B 1 293 ? 20.733 13.023 63.842 1.00 15.90 293 THR B C 1
ATOM 10406 O O . THR B 1 293 ? 21.418 13.874 64.422 1.00 15.78 293 THR B O 1
ATOM 10417 N N . LEU B 1 294 ? 19.790 12.305 64.469 1.00 16.93 294 LEU B N 1
ATOM 10418 C CA . LEU B 1 294 ? 19.540 12.453 65.899 1.00 18.04 294 LEU B CA 1
ATOM 10419 C C . LEU B 1 294 ? 20.667 11.841 66.714 1.00 17.13 294 LEU B C 1
ATOM 10420 O O . LEU B 1 294 ? 21.062 12.393 67.752 1.00 20.04 294 LEU B O 1
ATOM 10436 N N . LEU B 1 295 ? 21.193 10.696 66.273 1.00 15.71 295 LEU B N 1
ATOM 10437 C CA . LEU B 1 295 ? 22.323 10.125 66.999 1.00 15.23 295 LEU B CA 1
ATOM 10438 C C . LEU B 1 295 ? 23.531 11.030 66.886 1.00 20.15 295 LEU B C 1
ATOM 10439 O O . LEU B 1 295 ? 24.207 11.299 67.884 1.00 22.26 295 LEU B O 1
ATOM 10455 N N . ALA B 1 296 ? 23.765 11.564 65.687 1.00 16.96 296 ALA B N 1
ATOM 10456 C CA . ALA B 1 296 ? 24.965 12.338 65.407 1.00 19.07 296 ALA B CA 1
ATOM 10457 C C . ALA B 1 296 ? 25.027 13.616 66.234 1.00 24.18 296 ALA B C 1
ATOM 10458 O O . ALA B 1 296 ? 26.116 14.052 66.632 1.00 24.72 296 ALA B O 1
ATOM 10465 N N . SER B 1 297 ? 23.880 14.251 66.476 1.00 19.57 297 SER B N 1
ATOM 10466 C CA . SER B 1 297 ? 23.842 15.553 67.132 1.00 19.89 297 SER B CA 1
ATOM 10467 C C . SER B 1 297 ? 23.798 15.475 68.653 1.00 21.65 297 SER B C 1
ATOM 10468 O O . SER B 1 297 ? 23.897 16.514 69.309 1.00 24.34 297 SER B O 1
ATOM 10476 N N . GLY B 1 298 ? 23.635 14.285 69.222 1.00 23.30 298 GLY B N 1
ATOM 10477 C CA . GLY B 1 298 ? 23.339 14.155 70.627 1.00 23.75 298 GLY B CA 1
ATOM 10478 C C . GLY B 1 298 ? 21.886 14.308 70.988 1.00 23.49 298 GLY B C 1
ATOM 10479 O O . GLY B 1 298 ? 21.539 14.103 72.153 1.00 22.18 298 GLY B O 1
ATOM 10483 N N . ALA B 1 299 ? 21.013 14.626 70.022 1.00 19.53 299 ALA B N 1
ATOM 10484 C CA . ALA B 1 299 ? 19.608 14.824 70.351 1.00 19.66 299 ALA B CA 1
ATOM 10485 C C . ALA B 1 299 ? 18.962 13.525 70.803 1.00 18.55 299 ALA B C 1
ATOM 10486 O O . ALA B 1 299 ? 18.064 13.542 71.651 1.00 21.68 299 ALA B O 1
ATOM 10493 N N . TYR B 1 300 ? 19.408 12.393 70.263 1.00 17.40 300 TYR B N 1
ATOM 10494 C CA . TYR B 1 300 ? 18.843 11.120 70.670 1.00 17.03 300 TYR B CA 1
ATOM 10495 C C . TYR B 1 300 ? 19.072 10.872 72.154 1.00 19.31 300 TYR B C 1
ATOM 10496 O O . TYR B 1 300 ? 18.145 10.502 72.878 1.00 19.48 300 TYR B O 1
ATOM 10514 N N . ASP B 1 301 ? 20.309 11.061 72.617 1.00 20.31 301 ASP B N 1
ATOM 10515 C CA . ASP B 1 301 ? 20.606 10.838 74.022 1.00 22.62 301 ASP B CA 1
ATOM 10516 C C . ASP B 1 301 ? 19.908 11.861 74.909 1.00 19.52 301 ASP B C 1
ATOM 10517 O O . ASP B 1 301 ? 19.492 11.530 76.018 1.00 23.11 301 ASP B O 1
ATOM 10526 N N . ARG B 1 302 ? 19.786 13.109 74.458 1.00 21.87 302 ARG B N 1
ATOM 10527 C CA . ARG B 1 302 ? 19.050 14.094 75.245 1.00 21.72 302 ARG B CA 1
ATOM 10528 C C . ARG B 1 302 ? 17.595 13.682 75.373 1.00 20.74 302 ARG B C 1
ATOM 10529 O O . ARG B 1 302 ? 16.989 13.805 76.450 1.00 24.04 302 ARG B O 1
ATOM 10550 N N . HIS B 1 303 ? 17.032 13.142 74.290 1.00 21.90 303 HIS B N 1
ATOM 10551 C CA . HIS B 1 303 ? 15.680 12.620 74.351 1.00 20.09 303 HIS B CA 1
ATOM 10552 C C . HIS B 1 303 ? 15.578 11.444 75.312 1.00 25.99 303 HIS B C 1
ATOM 10553 O O . HIS B 1 303 ? 14.619 11.359 76.083 1.00 23.10 303 HIS B O 1
ATOM 10566 N N . LEU B 1 304 ? 16.530 10.494 75.246 1.00 19.66 304 LEU B N 1
ATOM 10567 C CA . LEU B 1 304 ? 16.466 9.335 76.136 1.00 21.80 304 LEU B CA 1
ATOM 10568 C C . LEU B 1 304 ? 16.528 9.753 77.598 1.00 20.55 304 LEU B C 1
ATOM 10569 O O . LEU B 1 304 ? 15.845 9.168 78.440 1.00 25.61 304 LEU B O 1
ATOM 10585 N N . ASP B 1 305 ? 17.392 10.715 77.929 1.00 22.92 305 ASP B N 1
ATOM 10586 C CA . ASP B 1 305 ? 17.467 11.166 79.314 1.00 23.46 305 ASP B CA 1
ATOM 10587 C C . ASP B 1 305 ? 16.116 11.691 79.783 1.00 22.41 305 ASP B C 1
ATOM 10588 O O . ASP B 1 305 ? 15.659 11.348 80.880 1.00 25.41 305 ASP B O 1
ATOM 10597 N N . ALA B 1 306 ? 15.442 12.490 78.947 1.00 24.37 306 ALA B N 1
ATOM 10598 C CA . ALA B 1 306 ? 14.147 13.052 79.324 1.00 26.36 306 ALA B CA 1
ATOM 10599 C C . ALA B 1 306 ? 13.076 11.973 79.383 1.00 21.66 306 ALA B C 1
ATOM 10600 O O . ALA B 1 306 ? 12.249 11.945 80.314 1.00 23.61 306 ALA B O 1
ATOM 10607 N N . PHE B 1 307 ? 13.085 11.068 78.403 1.00 19.76 307 PHE B N 1
ATOM 10608 C CA . PHE B 1 307 ? 12.079 10.014 78.345 1.00 19.51 307 PHE B CA 1
ATOM 10609 C C . PHE B 1 307 ? 12.232 9.029 79.496 1.00 19.36 307 PHE B C 1
ATOM 10610 O O . PHE B 1 307 ? 11.237 8.616 80.095 1.00 21.61 307 PHE B O 1
ATOM 10627 N N . ARG B 1 308 ? 13.462 8.625 79.815 1.00 21.57 308 ARG B N 1
ATOM 10628 C CA . ARG B 1 308 ? 13.658 7.734 80.949 1.00 24.60 308 ARG B CA 1
ATOM 10629 C C . ARG B 1 308 ? 13.158 8.386 82.232 1.00 21.81 308 ARG B C 1
ATOM 10630 O O . ARG B 1 308 ? 12.537 7.725 83.071 1.00 22.53 308 ARG B O 1
ATOM 10651 N N . ALA B 1 309 ? 13.394 9.693 82.385 1.00 24.20 309 ALA B N 1
ATOM 10652 C CA . ALA B 1 309 ? 12.906 10.393 83.570 1.00 26.79 309 ALA B CA 1
ATOM 10653 C C . ALA B 1 309 ? 11.383 10.425 83.591 1.00 23.52 309 ALA B C 1
ATOM 10654 O O . ALA B 1 309 ? 10.777 10.329 84.667 1.00 27.08 309 ALA B O 1
ATOM 10661 N N . GLN B 1 310 ? 10.751 10.544 82.407 1.00 22.71 310 GLN B N 1
ATOM 10662 C CA . GLN B 1 310 ? 9.297 10.488 82.335 1.00 22.05 310 GLN B CA 1
ATOM 10663 C C . GLN B 1 310 ? 8.790 9.100 82.700 1.00 23.51 310 GLN B C 1
ATOM 10664 O O . GLN B 1 310 ? 7.801 8.969 83.436 1.00 22.44 310 GLN B O 1
ATOM 10678 N N . LEU B 1 311 ? 9.471 8.050 82.218 1.00 22.12 311 LEU B N 1
ATOM 10679 C CA . LEU B 1 311 ? 9.045 6.691 82.527 1.00 20.98 311 LEU B CA 1
ATOM 10680 C C . LEU B 1 311 ? 9.258 6.378 83.999 1.00 22.80 311 LEU B C 1
ATOM 10681 O O . LEU B 1 311 ? 8.446 5.681 84.614 1.00 22.97 311 LEU B O 1
ATOM 10697 N N . ARG B 1 312 ? 10.361 6.861 84.576 1.00 23.18 312 ARG B N 1
ATOM 10698 C CA . ARG B 1 312 ? 10.614 6.599 85.982 1.00 26.69 312 ARG B CA 1
ATOM 10699 C C . ARG B 1 312 ? 9.494 7.167 86.836 1.00 25.57 312 ARG B C 1
ATOM 10700 O O . ARG B 1 312 ? 9.035 6.512 87.774 1.00 26.41 312 ARG B O 1
ATOM 10721 N N . ALA B 1 313 ? 9.051 8.384 86.520 1.00 25.52 313 ALA B N 1
ATOM 10722 C CA . ALA B 1 313 ? 7.967 9.013 87.268 1.00 26.46 313 ALA B CA 1
ATOM 10723 C C . ALA B 1 313 ? 6.683 8.202 87.164 1.00 26.05 313 ALA B C 1
ATOM 10724 O O . ALA B 1 313 ? 5.933 8.070 88.143 1.00 27.72 313 ALA B O 1
ATOM 10731 N N . ARG B 1 314 ? 6.415 7.653 85.977 1.00 24.61 314 ARG B N 1
ATOM 10732 C CA . ARG B 1 314 ? 5.228 6.825 85.793 1.00 24.25 314 ARG B CA 1
ATOM 10733 C C . ARG B 1 314 ? 5.359 5.502 86.536 1.00 24.77 314 ARG B C 1
ATOM 10734 O O . ARG B 1 314 ? 4.414 5.074 87.210 1.00 25.51 314 ARG B O 1
ATOM 10755 N N . ARG B 1 315 ? 6.522 4.848 86.436 1.00 24.52 315 ARG B N 1
ATOM 10756 C CA . ARG B 1 315 ? 6.771 3.636 87.207 1.00 25.22 315 ARG B CA 1
ATOM 10757 C C . ARG B 1 315 ? 6.529 3.905 88.692 1.00 26.93 315 ARG B C 1
ATOM 10758 O O . ARG B 1 315 ? 5.802 3.170 89.363 1.00 27.68 315 ARG B O 1
ATOM 10779 N N . ASP B 1 316 ? 7.136 4.966 89.216 1.00 28.49 316 ASP B N 1
ATOM 10780 C CA . ASP B 1 316 ? 7.069 5.210 90.655 1.00 29.46 316 ASP B CA 1
ATOM 10781 C C . ASP B 1 316 ? 5.649 5.555 91.090 1.00 30.05 316 ASP B C 1
ATOM 10782 O O . ASP B 1 316 ? 5.218 5.166 92.184 1.00 31.38 316 ASP B O 1
ATOM 10791 N N . ALA B 1 317 ? 4.901 6.256 90.237 1.00 29.65 317 ALA B N 1
ATOM 10792 C CA . ALA B 1 317 ? 3.515 6.569 90.554 1.00 34.09 317 ALA B CA 1
ATOM 10793 C C . ALA B 1 317 ? 2.675 5.303 90.609 1.00 29.69 317 ALA B C 1
ATOM 10794 O O . ALA B 1 317 ? 1.873 5.117 91.529 1.00 31.02 317 ALA B O 1
ATOM 10801 N N . LEU B 1 318 ? 2.850 4.417 89.634 1.00 30.15 318 LEU B N 1
ATOM 10802 C CA . LEU B 1 318 ? 2.066 3.190 89.603 1.00 28.35 318 LEU B CA 1
ATOM 10803 C C . LEU B 1 318 ? 2.480 2.243 90.725 1.00 29.60 318 LEU B C 1
ATOM 10804 O O . LEU B 1 318 ? 1.622 1.658 91.393 1.00 30.57 318 LEU B O 1
ATOM 10820 N N . VAL B 1 319 ? 3.793 2.052 90.921 1.00 29.66 319 VAL B N 1
ATOM 10821 C CA . VAL B 1 319 ? 4.271 1.162 91.977 1.00 30.94 319 VAL B CA 1
ATOM 10822 C C . VAL B 1 319 ? 3.844 1.707 93.330 1.00 41.82 319 VAL B C 1
ATOM 10823 O O . VAL B 1 319 ? 3.316 0.980 94.181 1.00 38.21 319 VAL B O 1
ATOM 10836 N N . GLY B 1 320 ? 4.074 3.004 93.544 1.00 39.34 320 GLY B N 1
ATOM 10837 C CA . GLY B 1 320 ? 3.782 3.591 94.842 1.00 41.10 320 GLY B CA 1
ATOM 10838 C C . GLY B 1 320 ? 2.323 3.445 95.216 1.00 35.49 320 GLY B C 1
ATOM 10839 O O . GLY B 1 320 ? 1.990 3.148 96.375 1.00 38.22 320 GLY B O 1
ATOM 10843 N N . ALA B 1 321 ? 1.434 3.620 94.236 1.00 36.09 321 ALA B N 1
ATOM 10844 C CA . ALA B 1 321 ? 0.008 3.490 94.497 1.00 42.37 321 ALA B CA 1
ATOM 10845 C C . ALA B 1 321 ? -0.357 2.041 94.782 1.00 53.91 321 ALA B C 1
ATOM 10846 O O . ALA B 1 321 ? -1.028 1.745 95.776 1.00 55.71 321 ALA B O 1
ATOM 10853 N N . LEU B 1 322 ? 0.099 1.116 93.935 1.00 40.68 322 LEU B N 1
ATOM 10854 C CA . LEU B 1 322 ? -0.256 -0.283 94.138 1.00 34.65 322 LEU B CA 1
ATOM 10855 C C . LEU B 1 322 ? 0.264 -0.805 95.471 1.00 42.07 322 LEU B C 1
ATOM 10856 O O . LEU B 1 322 ? -0.424 -1.567 96.148 1.00 47.29 322 LEU B O 1
ATOM 10872 N N . ARG B 1 323 ? 1.504 -0.452 95.831 1.00 40.75 323 ARG B N 1
ATOM 10873 C CA . ARG B 1 323 ? 2.119 -0.988 97.041 1.00 48.27 323 ARG B CA 1
ATOM 10874 C C . ARG B 1 323 ? 1.404 -0.490 98.286 1.00 61.70 323 ARG B C 1
ATOM 10875 O O . ARG B 1 323 ? 1.202 -1.248 99.243 1.00 64.06 323 ARG B O 1
ATOM 10896 N N . ALA B 1 324 ? 1.016 0.784 98.294 1.00 40.12 324 ALA B N 1
ATOM 10897 C CA . ALA B 1 324 ? 0.244 1.320 99.402 1.00 49.36 324 ALA B CA 1
ATOM 10898 C C . ALA B 1 324 ? -1.147 0.708 99.492 1.00 52.93 324 ALA B C 1
ATOM 10899 O O . ALA B 1 324 ? -1.802 0.843 100.532 1.00 50.22 324 ALA B O 1
ATOM 10906 N N . MET B 1 325 ? -1.593 0.012 98.448 1.00 46.99 325 MET B N 1
ATOM 10907 C CA . MET B 1 325 ? -2.993 -0.362 98.299 1.00 51.90 325 MET B CA 1
ATOM 10908 C C . MET B 1 325 ? -3.243 -1.841 98.032 1.00 54.03 325 MET B C 1
ATOM 10909 O O . MET B 1 325 ? -4.382 -2.290 98.213 1.00 57.03 325 MET B O 1
ATOM 10923 N N . LEU B 1 326 ? -2.244 -2.607 97.607 1.00 44.24 326 LEU B N 1
ATOM 10924 C CA . LEU B 1 326 ? -2.479 -3.977 97.180 1.00 42.19 326 LEU B CA 1
ATOM 10925 C C . LEU B 1 326 ? -2.775 -4.885 98.362 1.00 50.23 326 LEU B C 1
ATOM 10926 O O . LEU B 1 326 ? -2.405 -4.609 99.508 1.00 57.11 326 LEU B O 1
ATOM 10942 N N . ASP B 1 327 ? -3.436 -5.997 98.055 1.00 63.06 327 ASP B N 1
ATOM 10943 C CA . ASP B 1 327 ? -3.647 -7.061 99.021 1.00 69.63 327 ASP B CA 1
ATOM 10944 C C . ASP B 1 327 ? -2.313 -7.722 99.370 1.00 44.81 327 ASP B C 1
ATOM 10945 O O . ASP B 1 327 ? -1.340 -7.662 98.610 1.00 44.51 327 ASP B O 1
ATOM 10954 N N . ASP B 1 328 ? -2.276 -8.358 100.550 1.00 51.41 328 ASP B N 1
ATOM 10955 C CA . ASP B 1 328 ? -1.025 -8.938 101.036 1.00 59.44 328 ASP B CA 1
ATOM 10956 C C . ASP B 1 328 ? -0.540 -10.087 100.159 1.00 50.09 328 ASP B C 1
ATOM 10957 O O . ASP B 1 328 ? 0.667 -10.348 100.099 1.00 61.92 328 ASP B O 1
ATOM 10966 N N . GLY B 1 329 ? -1.450 -10.796 99.496 1.00 52.90 329 GLY B N 1
ATOM 10967 C CA . GLY B 1 329 ? -1.046 -11.947 98.706 1.00 59.84 329 GLY B CA 1
ATOM 10968 C C . GLY B 1 329 ? -0.420 -11.626 97.363 1.00 65.01 329 GLY B C 1
ATOM 10969 O O . GLY B 1 329 ? 0.165 -12.518 96.741 1.00 54.26 329 GLY B O 1
ATOM 10973 N N . VAL B 1 330 ? -0.523 -10.384 96.905 1.00 49.42 330 VAL B N 1
ATOM 10974 C CA . VAL B 1 330 ? -0.004 -9.989 95.600 1.00 39.70 330 VAL B CA 1
ATOM 10975 C C . VAL B 1 330 ? 1.420 -9.476 95.770 1.00 59.03 330 VAL B C 1
ATOM 10976 O O . VAL B 1 330 ? 1.679 -8.584 96.586 1.00 55.80 330 VAL B O 1
ATOM 10989 N N . GLU B 1 331 ? 2.342 -10.041 94.996 1.00 38.32 331 GLU B N 1
ATOM 10990 C CA . GLU B 1 331 ? 3.748 -9.677 95.046 1.00 37.96 331 GLU B CA 1
ATOM 10991 C C . GLU B 1 331 ? 4.094 -8.826 93.831 1.00 38.39 331 GLU B C 1
ATOM 10992 O O . GLU B 1 331 ? 3.567 -9.046 92.737 1.00 37.36 331 GLU B O 1
ATOM 11004 N N . LEU B 1 332 ? 4.962 -7.836 94.037 1.00 35.58 332 LEU B N 1
ATOM 11005 C CA . LEU B 1 332 ? 5.361 -6.907 92.981 1.00 35.99 332 LEU B CA 1
ATOM 11006 C C . LEU B 1 332 ? 6.833 -6.585 93.174 1.00 33.82 332 LEU B C 1
ATOM 11007 O O . LEU B 1 332 ? 7.224 -6.095 94.240 1.00 35.09 332 LEU B O 1
ATOM 11023 N N . ARG B 1 333 ? 7.644 -6.888 92.164 1.00 32.59 333 ARG B N 1
ATOM 11024 C CA . ARG B 1 333 ? 9.058 -6.529 92.149 1.00 32.48 333 ARG B CA 1
ATOM 11025 C C . ARG B 1 333 ? 9.244 -5.356 91.202 1.00 30.90 333 ARG B C 1
ATOM 11026 O O . ARG B 1 333 ? 9.019 -5.493 89.997 1.00 33.84 333 ARG B O 1
ATOM 11047 N N . THR B 1 334 ? 9.675 -4.224 91.739 1.00 33.22 334 THR B N 1
ATOM 11048 C CA . THR B 1 334 ? 9.884 -3.035 90.922 1.00 30.05 334 THR B CA 1
ATOM 11049 C C . THR B 1 334 ? 10.853 -3.349 89.791 1.00 28.81 334 THR B C 1
ATOM 11050 O O . THR B 1 334 ? 11.986 -3.786 90.050 1.00 30.76 334 THR B O 1
ATOM 11061 N N . PRO B 1 335 ? 10.478 -3.132 88.548 1.00 27.23 335 PRO B N 1
ATOM 11062 C CA . PRO B 1 335 ? 11.434 -3.353 87.462 1.00 26.13 335 PRO B CA 1
ATOM 11063 C C . PRO B 1 335 ? 12.468 -2.251 87.429 1.00 26.08 335 PRO B C 1
ATOM 11064 O O . PRO B 1 335 ? 12.188 -1.095 87.757 1.00 29.54 335 PRO B O 1
ATOM 11075 N N . GLU B 1 336 ? 13.672 -2.616 87.003 1.00 25.88 336 GLU B N 1
ATOM 11076 C CA . GLU B 1 336 ? 14.732 -1.629 86.879 1.00 26.40 336 GLU B CA 1
ATOM 11077 C C . GLU B 1 336 ? 14.573 -0.758 85.647 1.00 26.74 336 GLU B C 1
ATOM 11078 O O . GLU B 1 336 ? 15.256 0.269 85.539 1.00 26.07 336 GLU B O 1
ATOM 11090 N N . GLY B 1 337 ? 13.708 -1.147 84.718 1.00 23.22 337 GLY B N 1
ATOM 11091 C CA . GLY B 1 337 ? 13.556 -0.405 83.488 1.00 22.88 337 GLY B CA 1
ATOM 11092 C C . GLY B 1 337 ? 12.444 -0.999 82.658 1.00 20.88 337 GLY B C 1
ATOM 11093 O O . GLY B 1 337 ? 11.723 -1.893 83.104 1.00 23.51 337 GLY B O 1
ATOM 11097 N N . GLY B 1 338 ? 12.310 -0.463 81.461 1.00 19.68 338 GLY B N 1
ATOM 11098 C CA . GLY B 1 338 ? 11.292 -0.927 80.545 1.00 18.73 338 GLY B CA 1
ATOM 11099 C C . GLY B 1 338 ? 9.957 -0.249 80.777 1.00 19.13 338 GLY B C 1
ATOM 11100 O O . GLY B 1 338 ? 9.851 0.873 81.289 1.00 20.19 338 GLY B O 1
ATOM 11104 N N . PHE B 1 339 ? 8.907 -0.959 80.362 1.00 19.02 339 PHE B N 1
ATOM 11105 C CA . PHE B 1 339 ? 7.556 -0.412 80.313 1.00 18.31 339 PHE B CA 1
ATOM 11106 C C . PHE B 1 339 ? 6.572 -1.076 81.271 1.00 19.25 339 PHE B C 1
ATOM 11107 O O . PHE B 1 339 ? 5.449 -0.581 81.402 1.00 20.75 339 PHE B O 1
ATOM 11124 N N . PHE B 1 340 ? 6.932 -2.193 81.914 1.00 19.97 340 PHE B N 1
ATOM 11125 C CA . PHE B 1 340 ? 5.931 -3.072 82.511 1.00 23.30 340 PHE B CA 1
ATOM 11126 C C . PHE B 1 340 ? 6.176 -3.366 83.985 1.00 25.07 340 PHE B C 1
ATOM 11127 O O . PHE B 1 340 ? 7.319 -3.543 84.419 1.00 24.71 340 PHE B O 1
ATOM 11144 N N . LEU B 1 341 ? 5.079 -3.433 84.747 1.00 23.11 341 LEU B N 1
ATOM 11145 C CA . LEU B 1 341 ? 5.026 -4.060 86.067 1.00 24.65 341 LEU B CA 1
ATOM 11146 C C . LEU B 1 341 ? 4.378 -5.431 85.935 1.00 25.08 341 LEU B C 1
ATOM 11147 O O . LEU B 1 341 ? 3.478 -5.628 85.113 1.00 24.88 341 LEU B O 1
ATOM 11163 N N . TRP B 1 342 ? 4.804 -6.361 86.773 1.00 26.12 342 TRP B N 1
ATOM 11164 C CA . TRP B 1 342 ? 4.255 -7.709 86.800 1.00 26.72 342 TRP B CA 1
ATOM 11165 C C . TRP B 1 342 ? 3.753 -8.006 88.203 1.00 28.50 342 TRP B C 1
ATOM 11166 O O . TRP B 1 342 ? 4.526 -7.948 89.167 1.00 29.49 342 TRP B O 1
ATOM 11187 N N . LEU B 1 343 ? 2.459 -8.288 88.313 1.00 29.00 343 LEU B N 1
ATOM 11188 C CA . LEU B 1 343 ? 1.823 -8.607 89.585 1.00 30.77 343 LEU B CA 1
ATOM 11189 C C . LEU B 1 343 ? 1.604 -10.109 89.661 1.00 35.16 343 LEU B C 1
ATOM 11190 O O . LEU B 1 343 ? 1.078 -10.712 88.723 1.00 32.38 343 LEU B O 1
ATOM 11206 N N . ARG B 1 344 ? 2.016 -10.709 90.772 1.00 35.70 344 ARG B N 1
ATOM 11207 C CA . ARG B 1 344 ? 1.902 -12.145 90.988 1.00 34.34 344 ARG B CA 1
ATOM 11208 C C . ARG B 1 344 ? 0.973 -12.340 92.178 1.00 36.25 344 ARG B C 1
ATOM 11209 O O . ARG B 1 344 ? 1.348 -12.037 93.317 1.00 39.17 344 ARG B O 1
ATOM 11230 N N . ALA B 1 345 ? -0.240 -12.817 91.912 1.00 36.53 345 ALA B N 1
ATOM 11231 C CA . ALA B 1 345 ? -1.206 -13.068 92.974 1.00 38.38 345 ALA B CA 1
ATOM 11232 C C . ALA B 1 345 ? -1.076 -14.480 93.512 1.00 43.76 345 ALA B C 1
ATOM 11233 O O . ALA B 1 345 ? -1.085 -14.685 94.731 1.00 71.51 345 ALA B O 1
ATOM 11240 N N . GLY B 1 346 ? -0.938 -15.457 92.623 1.00 51.11 346 GLY B N 1
ATOM 11241 C CA . GLY B 1 346 ? -0.734 -16.817 93.070 1.00 80.31 346 GLY B CA 1
ATOM 11242 C C . GLY B 1 346 ? -1.870 -17.309 93.944 1.00 73.37 346 GLY B C 1
ATOM 11243 O O . GLY B 1 346 ? -3.015 -16.854 93.847 1.00 89.37 346 GLY B O 1
ATOM 11247 N N . ASP B 1 347 ? -1.551 -18.278 94.795 1.00 68.52 347 ASP B N 1
ATOM 11248 C CA . ASP B 1 347 ? -2.451 -18.663 95.893 1.00 75.78 347 ASP B CA 1
ATOM 11249 C C . ASP B 1 347 ? -3.756 -19.173 95.276 1.00 84.30 347 ASP B C 1
ATOM 11250 O O . ASP B 1 347 ? -3.719 -19.868 94.248 1.00 76.47 347 ASP B O 1
ATOM 11259 N N . GLY B 1 348 ? -4.911 -18.864 95.868 1.00 67.38 348 GLY B N 1
ATOM 11260 C CA . GLY B 1 348 ? -6.194 -19.149 95.265 1.00 68.47 348 GLY B CA 1
ATOM 11261 C C . GLY B 1 348 ? -6.700 -18.072 94.334 1.00 59.41 348 GLY B C 1
ATOM 11262 O O . GLY B 1 348 ? -7.814 -18.184 93.812 1.00 68.37 348 GLY B O 1
ATOM 11266 N N . ALA B 1 349 ? -5.913 -17.021 94.111 1.00 67.42 349 ALA B N 1
ATOM 11267 C CA . ALA B 1 349 ? -6.354 -15.916 93.271 1.00 64.06 349 ALA B CA 1
ATOM 11268 C C . ALA B 1 349 ? -6.462 -16.363 91.817 1.00 56.35 349 ALA B C 1
ATOM 11269 O O . ALA B 1 349 ? -5.563 -17.018 91.280 1.00 66.87 349 ALA B O 1
ATOM 11276 N N . ASP B 1 350 ? -7.564 -15.993 91.181 1.00 43.46 350 ASP B N 1
ATOM 11277 C CA . ASP B 1 350 ? -7.948 -16.498 89.871 1.00 40.42 350 ASP B CA 1
ATOM 11278 C C . ASP B 1 350 ? -7.741 -15.395 88.838 1.00 38.20 350 ASP B C 1
ATOM 11279 O O . ASP B 1 350 ? -8.106 -14.238 89.075 1.00 37.81 350 ASP B O 1
ATOM 11288 N N . GLU B 1 351 ? -7.117 -15.735 87.707 1.00 36.82 351 GLU B N 1
ATOM 11289 C CA . GLU B 1 351 ? -6.836 -14.700 86.718 1.00 34.78 351 GLU B CA 1
ATOM 11290 C C . GLU B 1 351 ? -8.125 -14.056 86.220 1.00 40.37 351 GLU B C 1
ATOM 11291 O O . GLU B 1 351 ? -8.213 -12.828 86.101 1.00 33.64 351 GLU B O 1
ATOM 11303 N N . ARG B 1 352 ? -9.138 -14.872 85.918 1.00 44.95 352 ARG B N 1
ATOM 11304 C CA . ARG B 1 352 ? -10.385 -14.329 85.386 1.00 37.82 352 ARG B CA 1
ATOM 11305 C C . ARG B 1 352 ? -11.046 -13.412 86.406 1.00 37.98 352 ARG B C 1
ATOM 11306 O O . ARG B 1 352 ? -11.580 -12.351 86.053 1.00 35.61 352 ARG B O 1
ATOM 11327 N N . GLU B 1 353 ? -11.008 -13.800 87.683 1.00 37.91 353 GLU B N 1
ATOM 11328 C CA . GLU B 1 353 ? -11.564 -12.951 88.728 1.00 44.24 353 GLU B CA 1
ATOM 11329 C C . GLU B 1 353 ? -10.832 -11.616 88.791 1.00 37.51 353 GLU B C 1
ATOM 11330 O O . GLU B 1 353 ? -11.457 -10.565 88.977 1.00 37.52 353 GLU B O 1
ATOM 11342 N N . LEU B 1 354 ? -9.507 -11.629 88.644 1.00 36.43 354 LEU B N 1
ATOM 11343 C CA . LEU B 1 354 ? -8.775 -10.369 88.656 1.00 35.21 354 LEU B CA 1
ATOM 11344 C C . LEU B 1 354 ? -9.104 -9.538 87.419 1.00 34.98 354 LEU B C 1
ATOM 11345 O O . LEU B 1 354 ? -9.224 -8.311 87.504 1.00 33.13 354 LEU B O 1
ATOM 11361 N N . LEU B 1 355 ? -9.252 -10.182 86.265 1.00 32.83 355 LEU B N 1
ATOM 11362 C CA . LEU B 1 355 ? -9.617 -9.426 85.072 1.00 31.45 355 LEU B CA 1
ATOM 11363 C C . LEU B 1 355 ? -11.017 -8.857 85.198 1.00 32.25 355 LEU B C 1
ATOM 11364 O O . LEU B 1 355 ? -11.279 -7.731 84.759 1.00 31.46 355 LEU B O 1
ATOM 11380 N N . ASP B 1 356 ? -11.937 -9.635 85.760 1.00 33.91 356 ASP B N 1
ATOM 11381 C CA . ASP B 1 356 ? -13.272 -9.110 86.012 1.00 34.92 356 ASP B CA 1
ATOM 11382 C C . ASP B 1 356 ? -13.207 -7.858 86.876 1.00 35.35 356 ASP B C 1
ATOM 11383 O O . ASP B 1 356 ? -13.941 -6.893 86.637 1.00 35.01 356 ASP B O 1
ATOM 11392 N N . GLY B 1 357 ? -12.351 -7.863 87.905 1.00 35.55 357 GLY B N 1
ATOM 11393 C CA . GLY B 1 357 ? -12.196 -6.666 88.713 1.00 35.77 357 GLY B CA 1
ATOM 11394 C C . GLY B 1 357 ? -11.681 -5.498 87.897 1.00 34.02 357 GLY B C 1
ATOM 11395 O O . GLY B 1 357 ? -12.114 -4.357 88.072 1.00 34.12 357 GLY B O 1
ATOM 11399 N N . ALA B 1 358 ? -10.743 -5.767 86.992 1.00 32.50 358 ALA B N 1
ATOM 11400 C CA . ALA B 1 358 ? -10.223 -4.699 86.153 1.00 30.89 358 ALA B CA 1
ATOM 11401 C C . ALA B 1 358 ? -11.332 -4.119 85.288 1.00 30.60 358 ALA B C 1
ATOM 11402 O O . ALA B 1 358 ? -11.401 -2.901 85.090 1.00 30.10 358 ALA B O 1
ATOM 11409 N N . ALA B 1 359 ? -12.229 -4.975 84.789 1.00 31.05 359 ALA B N 1
ATOM 11410 C CA . ALA B 1 359 ? -13.349 -4.474 83.988 1.00 35.35 359 ALA B CA 1
ATOM 11411 C C . ALA B 1 359 ? -14.299 -3.623 84.830 1.00 32.28 359 ALA B C 1
ATOM 11412 O O . ALA B 1 359 ? -14.769 -2.576 84.368 1.00 31.93 359 ALA B O 1
ATOM 11419 N N . ARG B 1 360 ? -14.595 -4.044 86.064 1.00 33.87 360 ARG B N 1
ATOM 11420 C CA . ARG B 1 360 ? -15.428 -3.208 86.929 1.00 35.19 360 ARG B CA 1
ATOM 11421 C C . ARG B 1 360 ? -14.753 -1.867 87.195 1.00 34.54 360 ARG B C 1
ATOM 11422 O O . ARG B 1 360 ? -15.427 -0.841 87.346 1.00 35.04 360 ARG B O 1
ATOM 11443 N N . ALA B 1 361 ? -13.425 -1.866 87.285 1.00 33.57 361 ALA B N 1
ATOM 11444 C CA . ALA B 1 361 ? -12.646 -0.655 87.488 1.00 35.52 361 ALA B CA 1
ATOM 11445 C C . ALA B 1 361 ? -12.532 0.208 86.233 1.00 31.44 361 ALA B C 1
ATOM 11446 O O . ALA B 1 361 ? -11.996 1.317 86.310 1.00 35.20 361 ALA B O 1
ATOM 11453 N N . GLY B 1 362 ? -13.014 -0.262 85.085 1.00 30.73 362 GLY B N 1
ATOM 11454 C CA . GLY B 1 362 ? -12.780 0.453 83.837 1.00 29.27 362 GLY B CA 1
ATOM 11455 C C . GLY B 1 362 ? -11.321 0.575 83.455 1.00 33.68 362 GLY B C 1
ATOM 11456 O O . GLY B 1 362 ? -10.926 1.575 82.845 1.00 26.93 362 GLY B O 1
ATOM 11460 N N . VAL B 1 363 ? -10.511 -0.432 83.777 1.00 27.72 363 VAL B N 1
ATOM 11461 C CA . VAL B 1 363 ? -9.084 -0.456 83.480 1.00 26.52 363 VAL B CA 1
ATOM 11462 C C . VAL B 1 363 ? -8.782 -1.682 82.628 1.00 26.63 363 VAL B C 1
ATOM 11463 O O . VAL B 1 363 ? -9.295 -2.770 82.903 1.00 26.66 363 VAL B O 1
ATOM 11476 N N . ARG B 1 364 ? -7.967 -1.507 81.582 1.00 24.31 364 ARG B N 1
ATOM 11477 C CA . ARG B 1 364 ? -7.473 -2.627 80.792 1.00 23.58 364 ARG B CA 1
ATOM 11478 C C . ARG B 1 364 ? -6.068 -2.982 81.258 1.00 24.30 364 ARG B C 1
ATOM 11479 O O . ARG B 1 364 ? -5.202 -2.105 81.366 1.00 22.73 364 ARG B O 1
ATOM 11500 N N . ILE B 1 365 ? -5.852 -4.259 81.555 1.00 23.79 365 ILE B N 1
ATOM 11501 C CA . ILE B 1 365 ? -4.531 -4.790 81.850 1.00 24.61 365 ILE B CA 1
ATOM 11502 C C . ILE B 1 365 ? -4.300 -6.013 80.966 1.00 29.67 365 ILE B C 1
ATOM 11503 O O . ILE B 1 365 ? -5.164 -6.402 80.190 1.00 28.73 365 ILE B O 1
ATOM 11519 N N . ALA B 1 366 ? -3.123 -6.620 81.070 1.00 24.16 366 ALA B N 1
ATOM 11520 C CA . ALA B 1 366 ? -2.786 -7.755 80.215 1.00 22.39 366 ALA B CA 1
ATOM 11521 C C . ALA B 1 366 ? -2.718 -9.036 81.034 1.00 24.96 366 ALA B C 1
ATOM 11522 O O . ALA B 1 366 ? -1.996 -9.107 82.037 1.00 27.57 366 ALA B O 1
ATOM 11529 N N . ALA B 1 367 ? -3.471 -10.042 80.607 1.00 26.37 367 ALA B N 1
ATOM 11530 C CA . ALA B 1 367 ? -3.520 -11.307 81.322 1.00 26.13 367 ALA B CA 1
ATOM 11531 C C . ALA B 1 367 ? -2.198 -12.059 81.204 1.00 25.24 367 ALA B C 1
ATOM 11532 O O . ALA B 1 367 ? -1.667 -12.247 80.105 1.00 28.53 367 ALA B O 1
ATOM 11539 N N . GLY B 1 368 ? -1.701 -12.530 82.340 1.00 26.46 368 GLY B N 1
ATOM 11540 C CA . GLY B 1 368 ? -0.462 -13.280 82.336 1.00 26.36 368 GLY B CA 1
ATOM 11541 C C . GLY B 1 368 ? -0.491 -14.517 81.461 1.00 29.01 368 GLY B C 1
ATOM 11542 O O . GLY B 1 368 ? 0.536 -14.905 80.905 1.00 25.82 368 GLY B O 1
ATOM 11546 N N . SER B 1 369 ? -1.649 -15.171 81.343 1.00 27.57 369 SER B N 1
ATOM 11547 C CA . SER B 1 369 ? -1.727 -16.375 80.521 1.00 33.10 369 SER B CA 1
ATOM 11548 C C . SER B 1 369 ? -1.383 -16.114 79.050 1.00 34.41 369 SER B C 1
ATOM 11549 O O . SER B 1 369 ? -1.011 -17.057 78.338 1.00 29.37 369 SER B O 1
ATOM 11557 N N . ARG B 1 370 ? -1.473 -14.865 78.574 1.00 27.30 370 ARG B N 1
ATOM 11558 C CA . ARG B 1 370 ? -1.053 -14.570 77.207 1.00 27.68 370 ARG B CA 1
ATOM 11559 C C . ARG B 1 370 ? 0.422 -14.884 76.994 1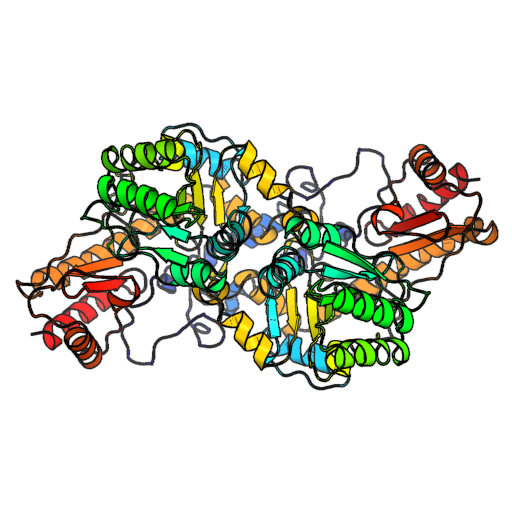.00 24.32 370 ARG B C 1
ATOM 11560 O O . ARG B 1 370 ? 0.854 -15.149 75.865 1.00 24.56 370 ARG B O 1
ATOM 11581 N N . PHE B 1 371 ? 1.212 -14.827 78.063 1.00 23.15 371 PHE B N 1
ATOM 11582 C CA . PHE B 1 371 ? 2.657 -14.897 77.927 1.00 22.66 371 PHE B CA 1
ATOM 11583 C C . PHE B 1 371 ? 3.216 -16.275 78.215 1.00 23.76 371 PHE B C 1
ATOM 11584 O O . PHE B 1 371 ? 4.394 -16.525 77.914 1.00 23.44 371 PHE B O 1
ATOM 11601 N N . GLY B 1 372 ? 2.410 -17.174 78.755 1.00 25.13 372 GLY B N 1
ATOM 11602 C CA . GLY B 1 372 ? 2.862 -18.502 79.087 1.00 28.17 372 GLY B CA 1
ATOM 11603 C C . GLY B 1 372 ? 2.241 -18.967 80.383 1.00 38.07 372 GLY B C 1
ATOM 11604 O O . GLY B 1 372 ? 1.184 -18.487 80.794 1.00 30.06 372 GLY B O 1
ATOM 11608 N N . THR B 1 373 ? 2.943 -19.900 81.020 1.00 39.34 373 THR B N 1
ATOM 11609 C CA . THR B 1 373 ? 2.496 -20.552 82.242 1.00 54.28 373 THR B CA 1
ATOM 11610 C C . THR B 1 373 ? 2.992 -19.787 83.461 1.00 42.90 373 THR B C 1
ATOM 11611 O O . THR B 1 373 ? 4.193 -19.529 83.597 1.00 40.86 373 THR B O 1
ATOM 11622 N N . THR B 1 374 ? 2.068 -19.456 84.354 1.00 54.78 374 THR B N 1
ATOM 11623 C CA . THR B 1 374 ? 2.363 -18.708 85.563 1.00 60.22 374 THR B CA 1
ATOM 11624 C C . THR B 1 374 ? 2.164 -19.603 86.780 1.00 62.61 374 THR B C 1
ATOM 11625 O O . THR B 1 374 ? 1.350 -20.531 86.767 1.00 52.89 374 THR B O 1
ATOM 11636 N N . GLN B 1 375 ? 2.917 -19.314 87.834 1.00 62.08 375 GLN B N 1
ATOM 11637 C CA . GLN B 1 375 ? 2.732 -19.975 89.124 1.00 68.13 375 GLN B CA 1
ATOM 11638 C C . GLN B 1 375 ? 1.618 -19.231 89.850 1.00 59.97 375 GLN B C 1
ATOM 11639 O O . GLN B 1 375 ? 1.836 -18.163 90.427 1.00 64.03 375 GLN B O 1
ATOM 11653 N N . GLY B 1 376 ? 0.405 -19.786 89.801 1.00 45.01 376 GLY B N 1
ATOM 11654 C CA . GLY B 1 376 ? -0.768 -19.007 90.160 1.00 39.38 376 GLY B CA 1
ATOM 11655 C C . GLY B 1 376 ? -1.144 -18.037 89.044 1.00 50.58 376 GLY B C 1
ATOM 11656 O O . GLY B 1 376 ? -0.954 -18.318 87.861 1.00 56.75 376 GLY B O 1
ATOM 11660 N N . ALA B 1 377 ? -1.666 -16.869 89.431 1.00 36.99 377 ALA B N 1
ATOM 11661 C CA . ALA B 1 377 ? -2.122 -15.858 88.478 1.00 37.03 377 ALA B CA 1
ATOM 11662 C C . ALA B 1 377 ? -1.128 -14.710 88.380 1.00 33.88 377 ALA B C 1
ATOM 11663 O O . ALA B 1 377 ? -0.558 -14.276 89.385 1.00 40.87 377 ALA B O 1
ATOM 11670 N N . GLY B 1 378 ? -0.915 -14.227 87.163 1.00 32.08 378 GLY B N 1
ATOM 11671 C CA . GLY B 1 378 ? -0.044 -13.092 86.938 1.00 30.76 378 GLY B CA 1
ATOM 11672 C C . GLY B 1 378 ? -0.718 -12.096 86.021 1.00 29.37 378 GLY B C 1
ATOM 11673 O O . GLY B 1 378 ? -1.542 -12.454 85.184 1.00 29.04 378 GLY B O 1
ATOM 11677 N N . LEU B 1 379 ? -0.354 -10.825 86.196 1.00 28.69 379 LEU B N 1
ATOM 11678 C CA . LEU B 1 379 ? -0.921 -9.732 85.421 1.00 27.48 379 LEU B CA 1
ATOM 11679 C C . LEU B 1 379 ? 0.167 -8.746 85.028 1.00 26.24 379 LEU B C 1
ATOM 11680 O O . LEU B 1 379 ? 1.008 -8.383 85.857 1.00 26.69 379 LEU B O 1
ATOM 11696 N N . ARG B 1 380 ? 0.142 -8.296 83.772 1.00 24.78 380 ARG B N 1
ATOM 11697 C CA . ARG B 1 380 ? 1.076 -7.286 83.293 1.00 23.61 380 ARG B CA 1
ATOM 11698 C C . ARG B 1 380 ? 0.360 -5.946 83.200 1.00 23.24 380 ARG B C 1
ATOM 11699 O O . ARG B 1 380 ? -0.728 -5.854 82.620 1.00 23.00 380 ARG B O 1
ATOM 11720 N N . LEU B 1 381 ? 0.959 -4.919 83.790 1.00 23.31 381 LEU B N 1
ATOM 11721 C CA . LEU B 1 381 ? 0.455 -3.555 83.727 1.00 23.03 381 LEU B CA 1
ATOM 11722 C C . LEU B 1 381 ? 1.525 -2.658 83.129 1.00 21.97 381 LEU B C 1
ATOM 11723 O O . LEU B 1 381 ? 2.669 -2.652 83.594 1.00 23.37 381 LEU B O 1
ATOM 11739 N N . ALA B 1 382 ? 1.151 -1.875 82.135 1.00 21.00 382 ALA B N 1
ATOM 11740 C CA . ALA B 1 382 ? 2.091 -0.967 81.503 1.00 20.07 382 ALA B CA 1
ATOM 11741 C C . ALA B 1 382 ? 1.997 0.389 82.183 1.00 20.73 382 ALA B C 1
ATOM 11742 O O . ALA B 1 382 ? 0.904 0.840 82.513 1.00 21.50 382 ALA B O 1
ATOM 11749 N N . PHE B 1 383 ? 3.149 1.033 82.404 1.00 20.72 383 PHE B N 1
ATOM 11750 C CA . PHE B 1 383 ? 3.178 2.419 82.870 1.00 20.98 383 PHE B CA 1
ATOM 11751 C C . PHE B 1 383 ? 3.701 3.391 81.809 1.00 19.97 383 PHE B C 1
ATOM 11752 O O . PHE B 1 383 ? 3.905 4.573 82.101 1.00 20.33 383 PHE B O 1
ATOM 11769 N N . SER B 1 384 ? 3.866 2.933 80.567 1.00 18.81 384 SER B N 1
ATOM 11770 C CA . SER B 1 384 ? 4.424 3.745 79.505 1.00 17.90 384 SER B CA 1
ATOM 11771 C C . SER B 1 384 ? 3.404 4.636 78.800 1.00 17.57 384 SER B C 1
ATOM 11772 O O . SER B 1 384 ? 3.802 5.593 78.121 1.00 20.32 384 SER B O 1
ATOM 11780 N N . PHE B 1 385 ? 2.106 4.356 78.921 1.00 17.86 385 PHE B N 1
ATOM 11781 C CA . PHE B 1 385 ? 1.106 4.919 78.017 1.00 19.15 385 PHE B CA 1
ATOM 11782 C C . PHE B 1 385 ? 0.260 6.011 78.652 1.00 18.33 385 PHE B C 1
ATOM 11783 O O . PHE B 1 385 ? -0.562 6.613 77.952 1.00 20.35 385 PHE B O 1
ATOM 11800 N N . ASN B 1 386 ? 0.417 6.279 79.952 1.00 19.39 386 ASN B N 1
ATOM 11801 C CA . ASN B 1 386 ? -0.431 7.210 80.681 1.00 20.63 386 ASN B CA 1
ATOM 11802 C C . ASN B 1 386 ? 0.395 8.051 81.640 1.00 21.25 386 ASN B C 1
ATOM 11803 O O . ASN B 1 386 ? 1.453 7.614 82.095 1.00 22.59 386 ASN B O 1
ATOM 11814 N N . PRO B 1 387 ? -0.066 9.251 81.963 1.00 23.30 387 PRO B N 1
ATOM 11815 C CA . PRO B 1 387 ? 0.665 10.099 82.901 1.00 24.01 387 PRO B CA 1
ATOM 11816 C C . PRO B 1 387 ? 0.511 9.612 84.330 1.00 25.89 387 PRO B C 1
ATOM 11817 O O . PRO B 1 387 ? -0.426 8.862 84.645 1.00 25.65 387 PRO B O 1
ATOM 11828 N N . PRO B 1 388 ? 1.406 10.040 85.222 1.00 25.04 388 PRO B N 1
ATOM 11829 C CA . PRO B 1 388 ? 1.360 9.574 86.621 1.00 29.66 388 PRO B CA 1
ATOM 11830 C C . PRO B 1 388 ? -0.011 9.663 87.275 1.00 28.35 388 PRO B C 1
ATOM 11831 O O . PRO B 1 388 ? -0.436 8.723 87.962 1.00 30.63 388 PRO B O 1
ATOM 11842 N N . ALA B 1 389 ? -0.715 10.779 87.098 1.00 29.44 389 ALA B N 1
ATOM 11843 C CA . ALA B 1 389 ? -1.995 10.957 87.782 1.00 42.51 389 ALA B CA 1
ATOM 11844 C C . ALA B 1 389 ? -3.020 9.904 87.359 1.00 34.43 389 ALA B C 1
ATOM 11845 O O . ALA B 1 389 ? -3.789 9.402 88.197 1.00 32.11 389 ALA B O 1
ATOM 11852 N N . LEU B 1 390 ? -3.061 9.573 86.063 1.00 33.69 390 LEU B N 1
ATOM 11853 C CA . LEU B 1 390 ? -3.990 8.563 85.560 1.00 26.48 390 LEU B CA 1
ATOM 11854 C C . LEU B 1 390 ? -3.575 7.162 85.992 1.00 33.67 390 LEU B C 1
ATOM 11855 O O . LEU B 1 390 ? -4.430 6.311 86.251 1.00 29.65 390 LEU B O 1
ATOM 11871 N N . LEU B 1 391 ? -2.268 6.896 86.047 1.00 28.54 391 LEU B N 1
ATOM 11872 C CA . LEU B 1 391 ? -1.805 5.616 86.571 1.00 26.76 391 LEU B CA 1
ATOM 11873 C C . LEU B 1 391 ? -2.224 5.448 88.024 1.00 33.63 391 LEU B C 1
ATOM 11874 O O . LEU B 1 391 ? -2.670 4.367 88.427 1.00 29.67 391 LEU B O 1
ATOM 11890 N N . GLU B 1 392 ? -2.077 6.511 88.826 1.00 30.56 392 GLU B N 1
ATOM 11891 C CA . GLU B 1 392 ? -2.496 6.460 90.226 1.00 31.90 392 GLU B CA 1
ATOM 11892 C C . GLU B 1 392 ? -3.985 6.202 90.332 1.00 37.75 392 GLU B C 1
ATOM 11893 O O . GLU B 1 392 ? -4.433 5.449 91.202 1.00 35.54 392 GLU B O 1
ATOM 11905 N N . GLN B 1 393 ? -4.769 6.830 89.455 1.00 33.84 393 GLN B N 1
ATOM 11906 C CA . GLN B 1 393 ? -6.208 6.608 89.456 1.00 41.23 393 GLN B CA 1
ATOM 11907 C C . GLN B 1 393 ? -6.533 5.174 89.059 1.00 31.79 393 GLN B C 1
ATOM 11908 O O . GLN B 1 393 ? -7.425 4.552 89.648 1.00 34.73 393 GLN B O 1
ATOM 11922 N N . ALA B 1 394 ? -5.807 4.622 88.080 1.00 29.23 394 ALA B N 1
ATOM 11923 C CA . ALA B 1 394 ? -6.058 3.244 87.669 1.00 30.56 394 ALA B CA 1
ATOM 11924 C C . ALA B 1 394 ? -5.737 2.271 88.799 1.00 29.92 394 ALA B C 1
ATOM 11925 O O . ALA B 1 394 ? -6.484 1.317 89.041 1.00 34.48 394 ALA B O 1
ATOM 11932 N N . ALA B 1 395 ? -4.629 2.506 89.508 1.00 30.23 395 ALA B N 1
ATOM 11933 C CA . ALA B 1 395 ? -4.271 1.655 90.640 1.00 31.43 395 ALA B CA 1
ATOM 11934 C C . ALA B 1 395 ? -5.318 1.728 91.748 1.00 33.21 395 ALA B C 1
ATOM 11935 O O . ALA B 1 395 ? -5.671 0.702 92.339 1.00 34.18 395 ALA B O 1
ATOM 11942 N N . LYS B 1 396 ? -5.812 2.932 92.052 1.00 33.79 396 LYS B N 1
ATOM 11943 C CA . LYS B 1 396 ? -6.892 3.071 93.031 1.00 35.52 396 LYS B CA 1
ATOM 11944 C C . LYS B 1 396 ? -8.114 2.263 92.613 1.00 35.64 396 LYS B C 1
ATOM 11945 O O . LYS B 1 396 ? -8.686 1.514 93.414 1.00 37.01 396 LYS B O 1
ATOM 11964 N N . ARG B 1 397 ? -8.535 2.407 91.357 1.00 34.37 397 ARG B N 1
ATOM 11965 C CA . ARG B 1 397 ? -9.731 1.702 90.912 1.00 37.66 397 ARG B CA 1
ATOM 11966 C C . ARG B 1 397 ? -9.524 0.193 90.956 1.00 34.61 397 ARG B C 1
ATOM 11967 O O . ARG B 1 397 ? -10.394 -0.551 91.423 1.00 35.82 397 ARG B O 1
ATOM 11988 N N . LEU B 1 398 ? -8.380 -0.278 90.443 1.00 33.39 398 LEU B N 1
ATOM 11989 C CA . LEU B 1 398 ? -8.077 -1.706 90.481 1.00 34.08 398 LEU B CA 1
ATOM 11990 C C . LEU B 1 398 ? -8.100 -2.234 91.909 1.00 35.36 398 LEU B C 1
ATOM 11991 O O . LEU B 1 398 ? -8.702 -3.273 92.188 1.00 36.31 398 LEU B O 1
ATOM 12007 N N . THR B 1 399 ? -7.371 -1.557 92.804 1.00 35.93 399 THR B N 1
ATOM 12008 C CA . THR B 1 399 ? -7.311 -1.935 94.209 1.00 37.78 399 THR B CA 1
ATOM 12009 C C . THR B 1 399 ? -8.706 -2.049 94.798 1.00 40.66 399 THR B C 1
ATOM 12010 O O . THR B 1 399 ? -9.026 -3.008 95.510 1.00 43.23 399 THR B O 1
ATOM 12021 N N . THR B 1 400 ? -9.544 -1.051 94.529 1.00 44.08 400 THR B N 1
ATOM 12022 C CA . THR B 1 400 ? -10.894 -1.044 95.078 1.00 40.85 400 THR B CA 1
ATOM 12023 C C . THR B 1 400 ? -11.697 -2.233 94.564 1.00 40.97 400 THR B C 1
ATOM 12024 O O . THR B 1 400 ? -12.323 -2.961 95.344 1.00 42.63 400 THR B O 1
ATOM 12035 N N . ALA B 1 401 ? -11.671 -2.456 93.247 1.00 39.32 401 ALA B N 1
ATOM 12036 C CA . ALA B 1 401 ? -12.372 -3.595 92.669 1.00 39.41 401 ALA B CA 1
ATOM 12037 C C . ALA B 1 401 ? -11.867 -4.915 93.238 1.00 40.20 401 ALA B C 1
ATOM 12038 O O . ALA B 1 401 ? -12.661 -5.813 93.533 1.00 41.49 401 ALA B O 1
ATOM 12045 N N . TRP B 1 402 ? -10.550 -5.053 93.409 1.00 39.56 402 TRP B N 1
ATOM 12046 C CA . TRP B 1 402 ? -9.992 -6.330 93.845 1.00 46.23 402 TRP B CA 1
ATOM 12047 C C . TRP B 1 402 ? -10.223 -6.608 95.328 1.00 48.75 402 TRP B C 1
ATOM 12048 O O . TRP B 1 402 ? -10.113 -7.762 95.748 1.00 43.50 402 TRP B O 1
ATOM 12069 N N . SER B 1 403 ? -10.541 -5.593 96.120 1.00 43.35 403 SER B N 1
ATOM 12070 C CA . SER B 1 403 ? -10.761 -5.781 97.554 1.00 47.71 403 SER B CA 1
ATOM 12071 C C . SER B 1 403 ? -12.144 -6.377 97.823 1.00 69.71 403 SER B C 1
ATOM 12072 O O . SER B 1 403 ? -13.106 -6.071 97.113 1.00 68.26 403 SER B O 1
#

B-factor: mean 25.06, std 15.05, range [7.19, 102.34]

Sequence (776 aa):
SLSHTRQWRPGVVQEVAPAGVLDLGPGYIEPALLPVRLLRRGAYEQQALAEYGAAALGYGHDPGAQPLRRDRLAARAAAADGLPCDDPDQVLLTSGTSQQALYLLATSLAAPGDTVLTEELCYDLGQRIFRDCSLRLRQVAMDGSGMLPDALDRALTEGARAGAKKTAFVYLTPTHHNPTGHTMPLARRRRLLLEVAARHDVVLIVEDDAYTELSSLIPDRTPPPSLAALAGYRRVVRLCSFSKTLGPGLRLGWLLADRELAGRLATHGLFVSGGSLNHTTSLAVSTLLASGAYDRHLDAFRAQLRARRDALVGALRAMLDDGVELRTPEGGFFLWLRAGDGADERRELLDGAARAGVRIAAGSRFGTTQGAGLRLAFSFNPPALLEQQAAKRLTTAWSSLSHTRQWRPGVVQEVAPAGVLDLGPGYIEPALLPVRLLRRGAYEQALAEEYGAAALGYGHDPGAQPLRRDRLAARAAAADGLPCDDPDQVLLLTSGTSQQALYLLATSSLAAPGDTVLTEELCYDLGQRIFRDCSLRLRQQVAMDGSGMLPDALDRALTEGARAGAKTAFVYLTPTHHNPTGHTMPLARRRRLLLEVAARHDVLIVEDDAYTELSSLIPDRTPPPSLAALAGYRRVVRLCSFSKTLGPGLRLGWLLADRELAGRLATHGLFVSGGSLNHTTSLAVSTLLASGAYDRHLDAFRAQLRARRDALVGALRAMLDDGVELRTPEGGFFLWLRAGDGADERELLDGAARAGVRIAAGSRFGTTQGAGLRLAFSFNPPALLEQAAKRLTTAWS

Radius of gyration: 27.16 Å; Cα contacts (8 Å, |Δi|>4): 1812; chains: 2; bounding box: 52×60×90 Å